Protein AF-0000000083546881 (afdb_homodimer)

Solvent-accessible surface area (backbone atoms only — not comparable to full-atom values): 65816 Å² total; per-residue (Å²): 112,70,66,57,55,52,48,52,51,51,49,49,51,51,51,50,50,51,49,51,50,49,54,50,50,60,41,52,45,71,49,82,68,56,23,54,87,18,31,33,76,37,55,80,47,89,68,50,75,80,48,73,43,62,58,24,22,27,26,36,25,30,73,76,39,83,66,53,52,67,49,59,71,36,93,74,53,73,76,73,70,44,52,33,35,28,34,16,35,48,49,33,61,84,28,26,92,57,66,42,71,46,61,46,41,26,20,38,37,36,40,39,31,44,46,81,83,54,81,46,43,20,39,36,42,46,69,59,31,50,12,37,34,37,28,48,72,63,37,79,73,51,70,36,46,58,69,83,59,60,78,84,73,48,59,50,56,88,64,80,43,76,45,78,47,79,78,86,47,57,58,42,42,39,34,38,30,37,18,15,78,65,51,76,57,15,50,44,50,39,42,40,30,36,30,28,43,69,51,53,50,49,51,52,51,50,54,42,46,52,52,32,22,48,36,20,24,35,40,44,52,20,51,53,32,47,50,36,30,67,68,54,69,64,48,67,52,39,52,42,46,24,51,48,22,47,43,50,31,57,35,54,29,63,34,81,79,29,52,46,51,74,76,34,72,83,59,60,58,67,57,48,53,49,46,46,48,58,35,60,65,43,48,61,58,44,51,49,54,36,51,42,58,75,44,63,84,59,60,56,70,69,59,52,50,62,69,50,50,62,48,56,56,56,58,58,42,68,77,50,58,68,57,63,45,48,73,46,46,70,59,49,52,52,51,49,51,53,51,49,53,50,53,51,50,38,36,51,52,31,43,74,69,61,44,87,66,26,61,55,47,43,52,25,46,49,46,26,50,52,20,51,51,50,49,54,29,46,72,70,43,43,40,45,70,81,63,75,58,44,48,59,51,16,51,49,43,34,51,51,40,51,51,49,50,52,41,48,51,51,35,50,51,53,51,48,32,54,50,36,51,52,50,40,53,50,42,52,53,49,51,52,51,47,52,53,49,50,52,47,46,62,60,55,58,73,58,65,66,57,52,37,52,46,31,52,32,38,26,60,35,12,68,75,36,23,65,62,23,21,53,45,34,49,32,51,34,52,46,52,49,55,54,56,70,54,71,48,75,80,41,70,38,35,44,48,59,52,50,50,46,42,51,34,52,48,54,45,49,29,63,59,64,35,87,37,50,47,82,47,78,49,72,66,56,68,49,75,44,71,40,61,52,80,58,61,51,62,53,53,47,44,35,41,66,65,12,16,67,70,27,92,78,30,26,44,37,38,41,38,33,42,72,51,98,67,22,39,38,39,36,44,34,23,48,9,44,31,44,56,72,78,56,60,69,35,42,77,39,93,78,41,82,89,52,52,60,65,61,30,51,51,25,53,50,32,30,72,72,63,73,44,45,68,44,78,50,52,41,69,67,61,6,36,36,42,34,39,64,48,59,71,83,68,78,80,112,112,68,66,57,55,52,48,50,52,52,49,49,51,52,51,51,50,51,48,50,52,50,54,49,52,63,41,52,47,69,48,84,68,56,22,56,87,19,32,31,76,37,55,80,47,86,68,50,74,79,48,74,42,63,57,23,21,27,26,37,26,30,74,76,40,82,65,53,53,67,49,59,70,37,92,75,52,72,76,74,70,42,53,32,35,28,32,14,35,49,48,32,60,88,28,28,92,55,68,42,69,46,61,47,41,26,21,38,37,36,38,38,31,45,46,81,83,54,82,46,44,20,37,37,42,47,65,59,30,51,12,37,35,37,28,48,73,63,39,78,73,51,73,34,46,58,70,84,60,61,81,85,72,47,58,50,56,87,64,79,42,77,43,78,47,80,78,89,46,57,61,42,42,39,35,38,31,38,19,16,77,64,50,76,58,16,48,46,50,38,43,40,30,36,30,30,42,69,51,52,51,50,50,51,49,51,55,42,47,52,50,32,22,48,36,19,25,35,40,45,51,20,51,53,34,46,51,37,31,66,68,56,68,65,48,67,51,38,52,44,46,24,51,48,23,47,42,51,32,57,36,54,29,63,35,81,77,29,52,46,51,73,75,36,71,82,58,59,57,65,58,48,54,50,46,46,49,58,34,59,67,42,48,61,58,46,51,49,54,36,51,42,59,74,44,63,85,58,62,57,71,69,59,52,48,62,68,49,49,63,49,56,56,54,58,58,42,67,78,49,58,68,56,63,46,50,72,46,46,68,58,49,52,52,51,50,52,53,51,50,53,51,52,50,50,37,36,50,53,30,42,73,69,63,44,87,64,25,60,55,46,44,53,26,47,49,46,27,49,52,20,50,51,50,48,54,31,46,71,69,44,42,39,45,70,81,64,78,57,45,48,60,52,16,52,48,42,35,52,51,38,51,52,49,48,50,41,48,52,52,36,50,50,51,52,49,33,54,51,36,52,51,51,39,54,50,42,52,50,50,50,51,51,46,51,54,49,50,52,46,46,63,61,56,59,71,59,64,67,58,53,37,52,47,33,51,31,38,27,60,35,12,67,76,37,23,64,61,23,21,53,45,33,50,30,51,33,52,47,53,49,56,54,56,69,54,71,49,74,81,42,70,37,34,44,47,60,53,50,51,48,43,50,34,51,47,54,44,50,27,63,59,64,36,87,38,50,45,80,46,78,49,73,67,54,69,50,74,44,69,40,62,52,79,59,61,51,61,52,53,47,46,34,39,66,64,13,17,66,70,28,92,78,29,26,46,39,39,41,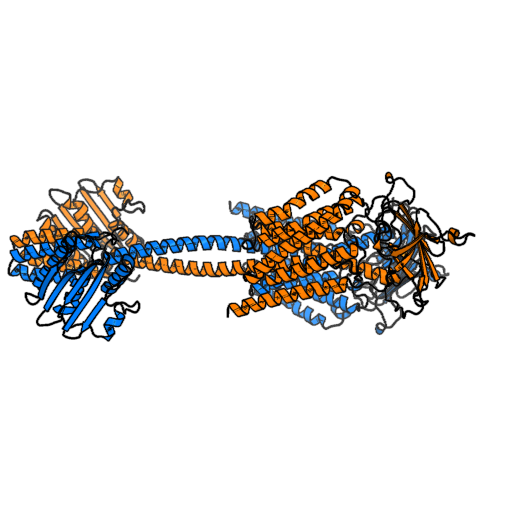37,33,42,70,50,99,67,23,37,39,40,38,43,35,24,48,9,44,31,44,57,71,77,56,61,68,36,40,78,40,93,78,41,82,88,53,52,62,65,61,31,51,49,25,52,51,32,28,71,73,63,71,41,46,67,46,77,51,54,40,70,67,60,7,36,35,42,33,40,65,48,58,70,84,68,78,80,114

InterPro domains:
  IPR003594 Histidine kinase/HSP90-like ATPase domain [PF02518] (533-629)
  IPR003594 Histidine kinase/HSP90-like ATPase domain [SM00387] (527-634)
  IPR005467 Histidine kinase domain [PS50109] (535-634)
  IPR008979 Galactose-binding-like domain superfamily [SSF49785] (48-141)
  IPR010559 Signal transduction histidine kinase, internal region [PF06580] (438-517)
  IPR011623 7TM-DISM receptor, extracellular domain, type 1 [PF07695] (210-405)
  IPR036890 Histidine kinase/HSP90-like ATPase superfamily [G3DSA:3.30.565.10] (492-632)
  IPR036890 Histidine kinase/HSP90-like ATPase superfamily [SSF55874] (493-629)
  IPR050640 Bacterial two-component sensor kinase systems [PTHR34220] (391-628)

Foldseek 3Di:
DLVVVLVVLVVVLVVLVVVLVVLLVQQQPFADQQADPQEHEAAPPPDDQQDKAFNWHWWFKFFQDDDFPVQCVDPVHDDTDWTFTPPAFQQDVVGIVDHDDQFGKMKTKHKYAHHLVAQWKKKWAADAAQWKWKDKPRHTFDTAWDQPDDPVVTLRQRAGDITTHDNPDSMIMMMMMGGHHQDRGHDRNHTIMIHHPVSVVVVLVVQVVVLVVLLVVLQVLLVVLVVVCVVVVDQPLSVLLNVLSVLLSLLSCLFDSNVVCVVPVPDRVQVSLLSNQVSLLCNLLSVLVNLCSLVVPQDDPVVNCVLNVCSVVSVVVSVDDSSSSSVCVVVSVVSSVVSLVVSLVSLSSCSSVPHPLSVQLNSLSSQLVSLVVSVVCSSNVGGNDPPRCSNSVSSSSNSVSSVVSVVVVVVVVVVVVVVVVVVVVVVVVVVVVVVVVVVLVVLLCPPVVLVVLLVVLLVVVCVPPVVLSVVLVVLVVVLNVLSRVPSDQLDKDFQLVVVSNQVSSVSSVCSRLPPLEEEAEAEPDDRRDIDGRPLVNLVSVCCQVVFQVVANSGWYWYWHWDADPFAIKIKIWIQGQWDDPVVVVPLCPPVDPPPNVPQNVSQVVCCVQAVGGWDWDIDGRGTIMIMDGDGPPSSDD/DLVVVLVVLVVVLVVLVVVLVVLVVQQQPFADQQADPQEHEAAPPPDDQQDKAFNWHWWFKFFQDDDFPVQCVDPVGDDTDWTFTPPAFQQDVVGIVDHDDQFGKMKTKHKYAHHLVAQWKKKWAADAAQWKWKDKPRDTFDTAFDQPDDPVVTLRQRAGDITTHDNPDSMIMMMMIGGHHQDRGHDRNHTIMIHHPVSVVVVLVVQVVVLVVLLVVLQVLLVVLVVVCVVVVDQPLSVLLNVLSVLLSLLSCLFDSNVVCVVPVPDRVQVSLLSNQVSLLCNLLSVLVNLCSLVVPQDDPVVNCVLNVCSVVSVVCSVDDSSSSSVCVVVSVVSSVVSLVVSLVSLSSCSSVPHPLSVQLNSLSSQLVSLVVSVVCSSNVGGNDPPRCSNSVSSSSNSVSSVVSVVVVVVVVVVVVVVVVVVVVVVVVVVVVVVVVVVLVVLLCPPVVLVVLLVVLLVVVCVPPVVLSVVLVVLVVVLNVLSRVPSDQLDKDFQLVVVSNQVSSVSSVCSRLPPLEEEAEAEPDDRRDIDGRPLVNVVSVCCQPVFQVVPNSGWYWYWHWDADPFAIKIKIWIQGQKDDPVQVVPLCPPVDPPPNVPQNVSQVVCCVQAVGGWDKDIDGRGTIMIMDGDGPPSSDD

Structure (mmCIF, N/CA/C/O backbone):
data_AF-0000000083546881-model_v1
#
loop_
_entity.id
_entity.type
_entity.pdbx_description
1 polymer 'Histidine kinase'
#
loop_
_atom_site.group_PDB
_atom_site.id
_atom_site.type_symbol
_atom_site.label_atom_id
_atom_site.label_alt_id
_atom_site.label_comp_id
_atom_site.label_asym_id
_atom_site.label_entity_id
_atom_site.label_seq_id
_atom_site.pdbx_PDB_ins_code
_atom_site.Cartn_x
_atom_site.Cartn_y
_atom_site.Cartn_z
_atom_site.occupancy
_atom_site.B_iso_or_equiv
_atom_site.auth_seq_id
_atom_site.auth_comp_id
_atom_site.auth_asym_id
_atom_site.auth_atom_id
_atom_site.pdbx_PDB_model_num
ATOM 1 N N . MET A 1 1 ? 18.047 9.234 34.562 1 57 1 MET A N 1
ATOM 2 C CA . MET A 1 1 ? 17 8.555 33.781 1 57 1 MET A CA 1
ATOM 3 C C . MET A 1 1 ? 17.391 8.477 32.312 1 57 1 MET A C 1
ATOM 5 O O . MET A 1 1 ? 17.203 7.441 31.672 1 57 1 MET A O 1
ATOM 9 N N . LYS A 1 2 ? 18.062 9.547 31.953 1 68.81 2 LYS A N 1
ATOM 10 C CA . LYS A 1 2 ? 18.516 9.602 30.562 1 68.81 2 LYS A CA 1
ATOM 11 C C . LYS A 1 2 ? 19.641 8.602 30.312 1 68.81 2 LYS A C 1
ATOM 13 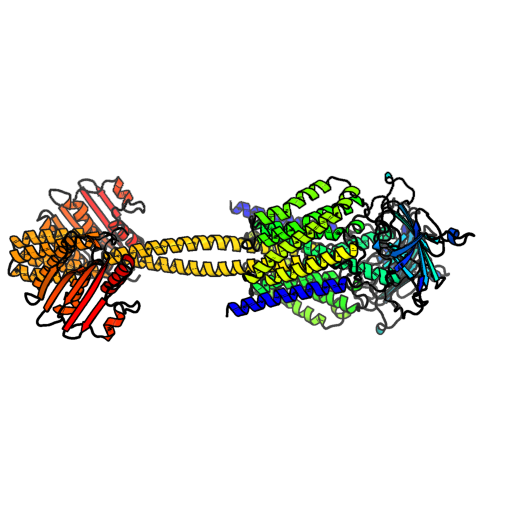O O . LYS A 1 2 ? 19.656 7.922 29.297 1 68.81 2 LYS A O 1
ATOM 18 N N . SER A 1 3 ? 20.438 8.422 31.234 1 74.31 3 SER A N 1
ATOM 19 C CA . SER A 1 3 ? 21.609 7.551 31.078 1 74.31 3 SER A CA 1
ATOM 20 C C . SER A 1 3 ? 21.203 6.082 31.047 1 74.31 3 SER A C 1
ATOM 22 O O . SER A 1 3 ? 21.734 5.293 30.281 1 74.31 3 SER A O 1
ATOM 24 N N . ILE A 1 4 ? 20.156 5.758 31.766 1 72.5 4 ILE A N 1
ATOM 25 C CA . ILE A 1 4 ? 19.703 4.371 31.844 1 72.5 4 ILE A CA 1
ATOM 26 C C . ILE A 1 4 ? 19.047 3.977 30.516 1 72.5 4 ILE A C 1
ATOM 28 O O . ILE A 1 4 ? 19.266 2.877 30.016 1 72.5 4 ILE A O 1
ATOM 32 N N . ARG A 1 5 ? 18.328 4.766 30.047 1 77.62 5 ARG A N 1
ATOM 33 C CA . ARG A 1 5 ? 17.656 4.492 28.781 1 77.62 5 ARG A CA 1
ATOM 34 C C . ARG A 1 5 ? 18.656 4.344 27.656 1 77.62 5 ARG A C 1
ATOM 36 O O . ARG A 1 5 ? 18.5 3.5 26.766 1 77.62 5 ARG A O 1
ATOM 43 N N . LEU A 1 6 ? 19.656 5.141 27.672 1 79.94 6 LEU A N 1
ATOM 44 C CA . LEU A 1 6 ? 20.719 5.023 26.688 1 79.94 6 LEU A CA 1
ATOM 45 C C . LEU A 1 6 ? 21.422 3.668 26.781 1 79.94 6 LEU A C 1
ATOM 47 O O . LEU A 1 6 ? 21.688 3.023 25.766 1 79.94 6 LEU A O 1
ATOM 51 N N . ASN A 1 7 ? 21.547 3.225 27.938 1 78.31 7 ASN A N 1
ATOM 52 C CA . ASN A 1 7 ? 22.203 1.939 28.156 1 78.31 7 ASN A CA 1
ATOM 53 C C . ASN A 1 7 ? 21.344 0.78 27.672 1 78.31 7 ASN A C 1
ATOM 55 O O . ASN A 1 7 ? 21.844 -0.19 27.109 1 78.31 7 ASN A O 1
ATOM 59 N N . LEU A 1 8 ? 20.141 0.957 27.812 1 83.12 8 LEU A N 1
ATOM 60 C CA . LEU A 1 8 ? 19.234 -0.109 27.391 1 83.12 8 LEU A CA 1
ATOM 61 C C . LEU A 1 8 ? 19.234 -0.237 25.859 1 83.12 8 LEU A C 1
ATOM 63 O O . LEU A 1 8 ? 19.156 -1.347 25.328 1 83.12 8 LEU A O 1
ATOM 67 N N . ARG A 1 9 ? 19.359 0.82 25.219 1 86.5 9 ARG A N 1
ATOM 68 C CA . ARG A 1 9 ? 19.422 0.789 23.75 1 86.5 9 ARG A CA 1
ATOM 69 C C . ARG A 1 9 ? 20.719 0.171 23.266 1 86.5 9 ARG A C 1
ATOM 71 O O . ARG A 1 9 ? 20.734 -0.606 22.312 1 86.5 9 ARG A O 1
ATOM 78 N N . ILE A 1 10 ? 21.734 0.491 23.984 1 85.19 10 ILE A N 1
ATOM 79 C CA . ILE A 1 10 ? 23.031 -0.061 23.625 1 85.19 10 ILE A CA 1
ATOM 80 C C . ILE A 1 10 ? 23.047 -1.568 23.859 1 85.19 10 ILE A C 1
ATOM 82 O O . ILE A 1 10 ? 23.531 -2.336 23.031 1 85.19 10 ILE A O 1
ATOM 86 N N . VAL A 1 11 ? 22.422 -1.945 24.906 1 83.44 11 VAL A N 1
ATOM 87 C CA . VAL A 1 11 ? 22.328 -3.367 25.219 1 83.44 11 VAL A CA 1
ATOM 88 C C . VAL A 1 11 ? 21.5 -4.074 24.156 1 83.44 11 VAL A C 1
ATOM 90 O O . VAL A 1 11 ? 21.844 -5.172 23.703 1 83.44 11 VAL A O 1
ATOM 93 N N . PHE A 1 12 ? 20.469 -3.471 23.75 1 85.25 12 PHE A N 1
ATOM 94 C CA . PHE A 1 12 ? 19.625 -4.047 22.719 1 85.25 12 PHE A CA 1
ATOM 95 C C . PHE A 1 12 ? 20.406 -4.203 21.406 1 85.25 12 PHE A C 1
ATOM 97 O O . PHE A 1 12 ? 20.312 -5.238 20.75 1 85.25 12 PHE A O 1
ATOM 104 N N . ILE A 1 13 ? 21.156 -3.209 21.094 1 85.38 13 ILE A N 1
ATOM 105 C CA . ILE A 1 13 ? 21.938 -3.242 19.875 1 85.38 13 ILE A CA 1
ATOM 106 C C . ILE A 1 13 ? 22.953 -4.387 19.953 1 85.38 13 ILE A C 1
ATOM 108 O O . ILE A 1 13 ? 23.078 -5.164 19 1 85.38 13 ILE A O 1
ATOM 112 N N . ILE A 1 14 ? 23.562 -4.504 21.031 1 83.94 14 ILE A N 1
ATOM 113 C CA . ILE A 1 14 ? 24.578 -5.539 21.203 1 83.94 14 ILE A CA 1
ATOM 114 C C . ILE A 1 14 ? 23.922 -6.918 21.156 1 83.94 14 ILE A C 1
ATOM 116 O O . ILE A 1 14 ? 24.422 -7.82 20.469 1 83.94 14 ILE A O 1
ATOM 120 N N . LEU A 1 15 ? 22.844 -7.051 21.75 1 83.69 15 LEU A N 1
ATOM 121 C CA . LEU A 1 15 ? 22.125 -8.32 21.766 1 83.69 15 LEU A CA 1
ATOM 122 C C . LEU A 1 15 ? 21.672 -8.695 20.359 1 83.69 15 LEU A C 1
ATOM 124 O O . LEU A 1 15 ? 21.734 -9.859 19.969 1 83.69 15 LEU A O 1
ATOM 128 N N . PHE A 1 16 ? 21.25 -7.781 19.688 1 85.25 16 PHE A N 1
ATOM 129 C CA . PHE A 1 16 ? 20.781 -8.047 18.328 1 85.25 16 PHE A CA 1
ATOM 130 C C . PHE A 1 16 ? 21.953 -8.414 17.422 1 85.25 16 PHE A C 1
ATOM 132 O O . PHE A 1 16 ? 21.828 -9.305 16.562 1 85.25 16 PHE A O 1
ATOM 139 N N . ILE A 1 17 ? 23.016 -7.777 17.625 1 84.19 17 ILE A N 1
ATOM 140 C CA . ILE A 1 17 ? 24.203 -8.086 16.844 1 84.19 17 ILE A CA 1
ATOM 141 C C . ILE A 1 17 ? 24.703 -9.492 17.172 1 84.19 17 ILE A C 1
ATOM 143 O O . ILE A 1 17 ? 25.062 -10.258 16.281 1 84.19 17 ILE A O 1
ATOM 147 N N . VAL A 1 18 ? 24.609 -9.805 18.406 1 82.56 18 VAL A N 1
ATOM 148 C CA . VAL A 1 18 ? 25 -11.141 18.844 1 82.56 18 VAL A CA 1
ATOM 149 C C . VAL A 1 18 ? 24.062 -12.18 18.25 1 82.56 18 VAL A C 1
ATOM 151 O O . VAL A 1 18 ? 24.484 -13.242 17.812 1 82.56 18 VAL A O 1
ATOM 154 N N . PHE A 1 19 ? 22.875 -11.836 18.219 1 84.94 19 PHE A N 1
ATOM 155 C CA . PHE A 1 19 ? 21.891 -12.711 17.609 1 84.94 19 PHE A CA 1
ATOM 156 C C . PHE A 1 19 ? 22.156 -12.891 16.125 1 84.94 19 PHE A C 1
ATOM 158 O O . PHE A 1 19 ? 22.047 -13.992 15.594 1 84.94 19 PHE A O 1
ATOM 165 N N . MET A 1 20 ? 22.516 -11.836 15.5 1 83.19 20 MET A N 1
ATOM 166 C CA . MET A 1 20 ? 22.828 -11.906 14.078 1 83.19 20 MET A CA 1
ATOM 167 C C . MET A 1 20 ? 24.047 -12.781 13.828 1 83.19 20 MET A C 1
ATOM 169 O O . MET A 1 20 ? 24.047 -13.594 12.898 1 83.19 20 MET A O 1
ATOM 173 N N . ILE A 1 21 ? 24.969 -12.656 14.656 1 79.56 21 ILE A N 1
ATOM 174 C CA . ILE A 1 21 ? 26.203 -13.445 14.523 1 79.56 21 ILE A CA 1
ATOM 175 C C . ILE A 1 21 ? 25.891 -14.922 14.797 1 79.56 21 ILE A C 1
ATOM 177 O O . ILE A 1 21 ? 26.359 -15.797 14.07 1 79.56 21 ILE A O 1
ATOM 181 N N . PHE A 1 22 ? 25.078 -15.141 15.727 1 80.06 22 PHE A N 1
ATOM 182 C CA . PHE A 1 22 ? 24.672 -16.5 16.031 1 80.06 22 PHE A CA 1
ATOM 183 C C . PHE A 1 22 ? 23.922 -17.125 14.859 1 80.06 22 PHE A C 1
ATOM 185 O O . PHE A 1 22 ? 24.172 -18.281 14.492 1 80.06 22 PHE A O 1
ATOM 192 N N . ALA A 1 23 ? 23.062 -16.391 14.312 1 79.56 23 ALA A N 1
ATOM 193 C CA . ALA A 1 23 ? 22.312 -16.875 13.148 1 79.56 23 ALA A CA 1
ATOM 194 C C . ALA A 1 23 ? 23.25 -17.172 11.977 1 79.56 23 ALA A C 1
ATOM 196 O O . ALA A 1 23 ? 23.062 -18.156 11.266 1 79.56 23 ALA A O 1
ATOM 197 N N . LEU A 1 24 ? 24.25 -16.391 11.891 1 77.5 24 LEU A N 1
ATOM 198 C CA . LEU A 1 24 ? 25.219 -16.562 10.812 1 77.5 24 LEU A CA 1
ATOM 199 C C . LEU A 1 24 ? 26.031 -17.844 11.031 1 77.5 24 LEU A C 1
ATOM 201 O O . LEU A 1 24 ? 26.297 -18.578 10.078 1 77.5 24 LEU A O 1
ATOM 205 N N . ILE A 1 25 ? 26.344 -18.094 12.203 1 76.62 25 ILE A N 1
ATOM 206 C CA . ILE A 1 25 ? 27.125 -19.281 12.531 1 76.62 25 ILE A CA 1
ATOM 207 C C . ILE A 1 25 ? 26.281 -20.531 12.289 1 76.62 25 ILE A C 1
ATOM 209 O O . ILE A 1 25 ? 26.766 -21.531 11.75 1 76.62 25 ILE A O 1
ATOM 213 N N . MET A 1 26 ? 25.078 -20.5 12.609 1 74.06 26 MET A N 1
ATOM 214 C CA . MET A 1 26 ? 24.172 -21.625 12.406 1 74.06 26 MET A CA 1
ATOM 215 C C . MET A 1 26 ? 23.953 -21.891 10.914 1 74.06 26 MET A C 1
ATOM 217 O O . MET A 1 26 ? 23.797 -23.047 10.5 1 74.06 26 MET A O 1
ATOM 221 N N . MET A 1 27 ? 24 -20.828 10.227 1 72.81 27 MET A N 1
ATOM 222 C CA . MET A 1 27 ? 23.797 -20.953 8.781 1 72.81 27 MET A CA 1
ATOM 223 C C . MET A 1 27 ? 25.031 -21.562 8.117 1 72.81 27 MET A C 1
ATOM 225 O O . MET A 1 27 ? 24.922 -22.266 7.113 1 72.81 27 MET A O 1
ATOM 229 N N . TYR A 1 28 ? 26.109 -21.297 8.734 1 69.5 28 TYR A N 1
ATOM 230 C CA . TYR A 1 28 ? 27.359 -21.797 8.188 1 69.5 28 TYR A CA 1
ATOM 231 C C . TYR A 1 28 ? 27.562 -23.266 8.539 1 69.5 28 TYR A C 1
ATOM 233 O O . TYR A 1 28 ? 28.219 -24 7.805 1 69.5 28 TYR A O 1
ATOM 241 N N . SER A 1 29 ? 26.938 -23.766 9.5 1 63.19 29 SER A N 1
ATOM 242 C CA . SER A 1 29 ? 27.172 -25.125 9.961 1 63.19 29 SER A CA 1
ATOM 243 C C . SER A 1 29 ? 26.656 -26.156 8.945 1 63.19 29 SER A C 1
ATOM 245 O O . SER A 1 29 ? 25.641 -25.922 8.289 1 63.19 29 SER A O 1
ATOM 247 N N . GLY A 1 30 ? 27.594 -26.875 8.242 1 58.19 30 GLY A N 1
ATOM 248 C CA . GLY A 1 30 ? 27.578 -27.828 7.156 1 58.19 30 GLY A CA 1
ATOM 249 C C . GLY A 1 30 ? 26.406 -28.781 7.211 1 58.19 30 GLY A C 1
ATOM 250 O O . GLY A 1 30 ? 25.969 -29.172 8.297 1 58.19 30 GLY A O 1
ATOM 251 N N . GLY A 1 31 ? 25.484 -28.719 6.293 1 57.62 31 GLY A N 1
ATOM 252 C CA . GLY A 1 31 ? 24.406 -29.672 6.164 1 57.62 31 GLY A CA 1
ATOM 253 C C . GLY A 1 31 ? 24.875 -31.109 6.109 1 57.62 31 GLY A C 1
ATOM 254 O O . GLY A 1 31 ? 26.062 -31.375 5.918 1 57.62 31 GLY A O 1
ATOM 255 N N . SER A 1 32 ? 24.109 -32.062 6.621 1 59.78 32 SER A N 1
ATOM 256 C CA . SER A 1 32 ? 24.406 -33.5 6.578 1 59.78 32 SER A CA 1
ATOM 257 C C . SER A 1 32 ? 24.609 -33.969 5.145 1 59.78 32 SER A C 1
ATOM 259 O O . SER A 1 32 ? 23.828 -33.656 4.254 1 59.78 32 SER A O 1
ATOM 261 N N . GLU A 1 33 ? 25.859 -34.406 4.805 1 67.06 33 GLU A N 1
ATOM 262 C CA . GLU A 1 33 ? 26.188 -35.062 3.537 1 67.06 33 GLU A CA 1
ATOM 263 C C . GLU A 1 33 ? 25.438 -36.406 3.395 1 67.06 33 GLU A C 1
ATOM 265 O O . GLU A 1 33 ? 25.641 -37.312 4.199 1 67.06 33 GLU A O 1
ATOM 270 N N . LEU A 1 34 ? 24.422 -36.312 2.523 1 75.38 34 LEU A N 1
ATOM 271 C CA . LEU A 1 34 ? 23.656 -37.531 2.318 1 75.38 34 LEU A CA 1
ATOM 272 C C . LEU A 1 34 ? 24.359 -38.469 1.318 1 75.38 34 LEU A C 1
ATOM 274 O O . LEU A 1 34 ? 24.438 -39.688 1.536 1 75.38 34 LEU A O 1
ATOM 278 N N . ALA A 1 35 ? 24.906 -37.875 0.209 1 79 35 ALA A N 1
ATOM 279 C CA . ALA A 1 35 ? 25.578 -38.688 -0.801 1 79 35 ALA A CA 1
ATOM 280 C C . ALA A 1 35 ? 27.031 -38.938 -0.415 1 79 35 ALA A C 1
ATOM 282 O O . ALA A 1 35 ? 27.797 -37.969 -0.201 1 79 35 ALA A O 1
ATOM 283 N N . TYR A 1 36 ? 27.344 -40.156 -0.249 1 83.19 36 TYR A N 1
ATOM 284 C CA . TYR A 1 36 ? 28.703 -40.594 0.078 1 83.19 36 TYR A CA 1
ATOM 285 C C . TYR A 1 36 ? 29.234 -41.562 -0.956 1 83.19 36 TYR A C 1
ATOM 287 O O . TYR A 1 36 ? 28.656 -42.625 -1.161 1 83.19 36 TYR A O 1
ATOM 295 N N . ASN A 1 37 ? 30.281 -41.219 -1.669 1 84.19 37 ASN A N 1
ATOM 296 C CA . ASN A 1 37 ? 30.953 -42.031 -2.68 1 84.19 37 ASN A CA 1
ATOM 297 C C . ASN A 1 37 ? 30 -42.406 -3.812 1 84.19 37 ASN A C 1
ATOM 299 O O . ASN A 1 37 ? 29.953 -43.562 -4.227 1 84.19 37 ASN A O 1
ATOM 303 N N . GLY A 1 38 ? 29.203 -41.375 -4.125 1 85.88 38 GLY A N 1
ATOM 304 C CA . GLY A 1 38 ? 28.328 -41.562 -5.281 1 85.88 38 GLY A CA 1
ATOM 305 C C . GLY A 1 38 ? 27.094 -42.406 -4.973 1 85.88 38 GLY A C 1
ATOM 306 O O . GLY A 1 38 ? 26.438 -42.906 -5.883 1 85.88 38 GLY A O 1
ATOM 307 N N . LYS A 1 39 ? 26.891 -42.656 -3.727 1 91 39 LYS A N 1
ATOM 308 C CA . LYS A 1 39 ? 25.75 -43.469 -3.363 1 91 39 LYS A CA 1
ATOM 309 C C . LYS A 1 39 ? 24.906 -42.812 -2.289 1 91 39 LYS A C 1
ATOM 311 O O . LYS A 1 39 ? 25.438 -42.125 -1.411 1 91 39 LYS A O 1
ATOM 316 N N . VAL A 1 40 ? 23.641 -42.906 -2.455 1 90.25 40 VAL A N 1
ATOM 317 C CA . VAL A 1 40 ? 22.672 -42.469 -1.451 1 90.25 40 VAL A CA 1
ATOM 318 C C . VAL A 1 40 ? 21.703 -43.594 -1.137 1 90.25 40 VAL A C 1
ATOM 320 O O . VAL A 1 40 ? 21.125 -44.188 -2.047 1 90.25 40 VAL A O 1
ATOM 323 N N . ASP A 1 41 ? 21.578 -43.938 0.107 1 86.88 41 ASP A N 1
ATOM 324 C CA . ASP A 1 41 ? 20.672 -45 0.524 1 86.88 41 ASP A CA 1
ATOM 325 C C . ASP A 1 41 ? 19.547 -44.469 1.407 1 86.88 41 ASP A C 1
ATOM 327 O O . ASP A 1 41 ? 19.781 -44.156 2.574 1 86.88 41 ASP A O 1
ATOM 331 N N . LEU A 1 42 ? 18.422 -44.438 0.786 1 85.06 42 LEU A N 1
ATOM 332 C CA . LEU A 1 42 ? 17.266 -43.938 1.524 1 85.06 42 LEU A CA 1
ATOM 333 C C . LEU A 1 42 ? 16.344 -45.094 1.914 1 85.06 42 LEU A C 1
ATOM 335 O O . LEU A 1 42 ? 15.203 -44.875 2.324 1 85.06 42 LEU A O 1
ATOM 339 N N . SER A 1 43 ? 16.75 -46.312 1.679 1 77.62 43 SER A N 1
ATOM 340 C CA . SER A 1 43 ? 15.922 -47.469 1.943 1 77.62 43 SER A CA 1
ATOM 341 C C . SER A 1 43 ? 15.539 -47.562 3.418 1 77.62 43 SER A C 1
ATOM 343 O O . SER A 1 43 ? 14.43 -47.969 3.754 1 77.62 43 SER A O 1
ATOM 345 N N . SER A 1 44 ? 16.453 -47.219 4.254 1 66.88 44 SER A N 1
ATOM 346 C CA . SER A 1 44 ? 16.219 -47.375 5.684 1 66.88 44 SER A CA 1
ATOM 347 C C . SER A 1 44 ? 15.57 -46.125 6.27 1 66.88 44 SER A C 1
ATOM 349 O O . SER A 1 44 ? 15.125 -46.125 7.418 1 66.88 44 SER A O 1
ATOM 351 N N . ALA A 1 45 ? 15.641 -45.156 5.523 1 58.78 45 ALA A N 1
ATOM 352 C CA . ALA A 1 45 ? 15.188 -43.875 6.082 1 58.78 45 ALA A CA 1
ATOM 353 C C . ALA A 1 45 ? 13.664 -43.812 6.125 1 58.78 45 ALA A C 1
ATOM 355 O O . ALA A 1 45 ? 12.992 -44.312 5.227 1 58.78 45 ALA A O 1
ATOM 356 N N . TYR A 1 46 ? 13.102 -43.969 7.316 1 59.94 46 TYR A N 1
ATOM 357 C CA . TYR A 1 46 ? 11.672 -43.75 7.477 1 59.94 46 TYR A CA 1
ATOM 358 C C . TYR A 1 46 ? 11.203 -42.594 6.609 1 59.94 46 TYR A C 1
ATOM 360 O O . TYR A 1 46 ? 11.133 -41.438 7.078 1 59.94 46 TYR A O 1
ATOM 368 N N . PHE A 1 47 ? 11.414 -42.781 5.348 1 65.94 47 PHE A N 1
ATOM 369 C CA . PHE A 1 47 ? 10.984 -41.75 4.379 1 65.94 47 PHE A CA 1
ATOM 370 C C . PHE A 1 47 ? 9.469 -41.625 4.375 1 65.94 47 PHE A C 1
ATOM 372 O O . PHE A 1 47 ? 8.758 -42.562 4.031 1 65.94 47 PHE A O 1
ATOM 379 N N . LYS A 1 48 ? 9.039 -40.719 5.113 1 69.5 48 LYS A N 1
ATOM 380 C CA . LYS A 1 48 ? 7.617 -40.406 5.043 1 69.5 48 LYS A CA 1
ATOM 381 C C . LYS A 1 48 ? 7.234 -39.875 3.656 1 69.5 48 LYS A C 1
ATOM 383 O O . LYS A 1 48 ? 8.039 -39.25 2.979 1 69.5 48 LYS A O 1
ATOM 388 N N . GLN A 1 49 ? 6.238 -40.281 3.09 1 68.06 49 GLN A N 1
ATOM 389 C CA . GLN A 1 49 ? 5.727 -39.969 1.761 1 68.06 49 GLN A CA 1
ATOM 390 C C . GLN A 1 49 ? 5.809 -38.469 1.48 1 68.06 49 GLN A C 1
ATOM 392 O O . GLN A 1 49 ? 5.949 -38.062 0.328 1 68.06 49 GLN A O 1
ATOM 397 N N . ASN A 1 50 ? 5.879 -37.688 2.549 1 73.94 50 ASN A N 1
ATOM 398 C CA . ASN A 1 50 ? 5.848 -36.25 2.328 1 73.94 50 ASN A CA 1
ATOM 399 C C . ASN A 1 50 ? 7.219 -35.625 2.555 1 73.94 50 ASN A C 1
ATOM 401 O O . ASN A 1 50 ? 7.352 -34.406 2.537 1 73.94 50 ASN A O 1
ATOM 405 N N . GLU A 1 51 ? 8.156 -36.406 2.582 1 82.31 51 GLU A N 1
ATOM 406 C CA . GLU A 1 51 ? 9.469 -35.844 2.859 1 82.31 51 GLU A CA 1
ATOM 407 C C . GLU A 1 51 ? 10.25 -35.625 1.569 1 82.31 51 GLU A C 1
ATOM 409 O O . GLU A 1 51 ? 10.172 -36.406 0.633 1 82.31 51 GLU A O 1
ATOM 414 N N . LEU A 1 52 ? 10.883 -34.531 1.42 1 87.38 52 LEU A N 1
ATOM 415 C CA . LEU A 1 52 ? 11.789 -34.188 0.335 1 87.38 52 LEU A CA 1
ATOM 416 C C . LEU A 1 52 ? 13.242 -34.219 0.812 1 87.38 52 LEU A C 1
ATOM 418 O O . LEU A 1 52 ? 13.547 -33.688 1.888 1 87.38 52 LEU A O 1
ATOM 422 N N . VAL A 1 53 ? 14.086 -34.844 0.048 1 86.31 53 VAL A N 1
ATOM 423 C CA . VAL A 1 53 ? 15.477 -35 0.467 1 86.31 53 VAL A CA 1
ATOM 424 C C . VAL A 1 53 ? 16.406 -34.438 -0.608 1 86.31 53 VAL A C 1
ATOM 426 O O . VAL A 1 53 ? 16.422 -34.906 -1.74 1 86.31 53 VAL A O 1
ATOM 429 N N . PRO A 1 54 ? 17.109 -33.469 -0.291 1 87.19 54 PRO A N 1
ATOM 430 C CA . PRO A 1 54 ? 18.156 -33.031 -1.224 1 87.19 54 PRO A CA 1
ATOM 431 C C . PRO A 1 54 ? 19.312 -34.031 -1.321 1 87.19 54 PRO A C 1
ATOM 433 O O . PRO A 1 54 ? 19.75 -34.594 -0.304 1 87.19 54 PRO A O 1
ATOM 436 N N . LEU A 1 55 ? 19.703 -34.312 -2.549 1 89 55 LEU A N 1
ATOM 437 C CA . LEU A 1 55 ? 20.781 -35.281 -2.771 1 89 55 LEU A CA 1
ATOM 438 C C . LEU A 1 55 ? 22.141 -34.594 -2.68 1 89 55 LEU A C 1
ATOM 440 O O . LEU A 1 55 ? 22.922 -34.625 -3.633 1 89 55 LEU A O 1
ATOM 444 N N . ASP A 1 56 ? 22.312 -34.125 -1.479 1 86.38 56 ASP A N 1
ATOM 445 C CA . ASP A 1 56 ? 23.578 -33.438 -1.216 1 86.38 56 ASP A CA 1
ATOM 446 C C . ASP A 1 56 ? 24.688 -34.438 -0.924 1 86.38 56 ASP A C 1
ATOM 448 O O . ASP A 1 56 ? 24.438 -35.5 -0.309 1 86.38 56 ASP A O 1
ATOM 452 N N . GLY A 1 57 ? 25.906 -34.062 -1.432 1 87.25 57 GLY A N 1
ATOM 453 C CA . GLY A 1 57 ? 27.047 -34.906 -1.087 1 87.25 57 GLY A CA 1
ATOM 454 C C . GLY A 1 57 ? 28.016 -35.094 -2.24 1 87.25 57 GLY A C 1
ATOM 455 O O . GLY A 1 57 ? 28.125 -34.219 -3.115 1 87.25 57 GLY A O 1
ATOM 456 N N . ASN A 1 58 ? 28.766 -36.188 -2.146 1 90.5 58 ASN A N 1
ATOM 457 C CA . ASN A 1 58 ? 29.828 -36.469 -3.117 1 90.5 58 ASN A CA 1
ATOM 458 C C . ASN A 1 58 ? 29.359 -37.375 -4.234 1 90.5 58 ASN A C 1
ATOM 460 O O . ASN A 1 58 ? 29.062 -38.562 -3.994 1 90.5 58 ASN A O 1
ATOM 464 N N . TRP A 1 59 ? 29.359 -36.781 -5.406 1 93.38 59 TRP A N 1
ATOM 465 C CA . TRP A 1 59 ? 28.984 -37.531 -6.605 1 93.38 59 TRP A CA 1
ATOM 466 C C . TRP A 1 59 ? 30.219 -37.969 -7.375 1 93.38 59 TRP A C 1
ATOM 468 O O . TRP A 1 59 ? 31.281 -37.375 -7.266 1 93.38 59 TRP A O 1
ATOM 478 N N . GLU A 1 60 ? 30.109 -39.062 -8.141 1 94.31 60 GLU A N 1
ATOM 479 C CA . GLU A 1 60 ? 31.172 -39.406 -9.078 1 94.31 60 GLU A CA 1
ATOM 480 C C . GLU A 1 60 ? 31.281 -38.375 -10.195 1 94.31 60 GLU A C 1
ATOM 482 O O . GLU A 1 60 ? 30.266 -37.875 -10.695 1 94.31 60 GLU A O 1
ATOM 487 N N . PHE A 1 61 ? 32.5 -38.062 -10.43 1 94.12 61 PHE A N 1
ATOM 488 C CA . PHE A 1 61 ? 32.719 -36.969 -11.359 1 94.12 61 PHE A CA 1
ATOM 489 C C . PHE A 1 61 ? 33.688 -37.344 -12.445 1 94.12 61 PHE A C 1
ATOM 491 O O . PHE A 1 61 ? 34.781 -37.844 -12.156 1 94.12 61 PHE A O 1
ATOM 498 N N . TYR A 1 62 ? 33.281 -37.094 -13.711 1 94.5 62 TYR A N 1
ATOM 499 C CA . TYR A 1 62 ? 34.094 -37.406 -14.891 1 94.5 62 TYR A CA 1
ATOM 500 C C . TYR A 1 62 ? 34.25 -36.156 -15.758 1 94.5 62 TYR A C 1
ATOM 502 O O . TYR A 1 62 ? 33.312 -35.719 -16.422 1 94.5 62 TYR A O 1
ATOM 510 N N . TRP A 1 63 ? 35.406 -35.688 -15.82 1 92.69 63 TRP A N 1
ATOM 511 C CA . TRP A 1 63 ? 35.688 -34.438 -16.5 1 92.69 63 TRP A CA 1
ATOM 512 C C . TRP A 1 63 ? 35.969 -34.688 -17.984 1 92.69 63 TRP A C 1
ATOM 514 O O . TRP A 1 63 ? 36.625 -35.625 -18.359 1 92.69 63 TRP A O 1
ATOM 524 N N . ASP A 1 64 ? 35.438 -33.781 -18.812 1 90.62 64 ASP A N 1
ATOM 525 C CA . ASP A 1 64 ? 35.688 -33.688 -20.25 1 90.62 64 ASP A CA 1
ATOM 526 C C . ASP A 1 64 ? 35.219 -34.969 -20.969 1 90.62 64 ASP A C 1
ATOM 528 O O . ASP A 1 64 ? 35.844 -35.406 -21.922 1 90.62 64 ASP A O 1
ATOM 532 N N . ARG A 1 65 ? 34.281 -35.625 -20.406 1 91.69 65 ARG A N 1
ATOM 533 C CA . ARG A 1 65 ? 33.688 -36.844 -20.984 1 91.69 65 ARG A CA 1
ATOM 534 C C . ARG A 1 65 ? 32.156 -36.844 -20.781 1 91.69 65 ARG A C 1
ATOM 536 O O . ARG A 1 65 ? 31.672 -36.562 -19.688 1 91.69 65 ARG A O 1
ATOM 543 N N . LEU A 1 66 ? 31.453 -37.125 -21.797 1 92.06 66 LEU A N 1
ATOM 544 C CA . LEU A 1 66 ? 30.016 -37.312 -21.734 1 92.06 66 LEU A CA 1
ATOM 545 C C . LEU A 1 66 ? 29.656 -38.781 -21.766 1 92.06 66 LEU A C 1
ATOM 547 O O . LEU A 1 66 ? 29.656 -39.406 -22.844 1 92.06 66 LEU A O 1
ATOM 551 N N . LEU A 1 67 ? 29.391 -39.281 -20.625 1 92.12 67 LEU A N 1
ATOM 552 C CA . LEU A 1 67 ? 29.203 -40.719 -20.469 1 92.12 67 LEU A CA 1
ATOM 553 C C . LEU A 1 67 ? 27.734 -41.062 -20.25 1 92.12 67 LEU A C 1
ATOM 555 O O . LEU A 1 67 ? 26.969 -40.25 -19.75 1 92.12 67 LEU A O 1
ATOM 559 N N . THR A 1 68 ? 27.328 -42.156 -20.688 1 90.31 68 THR A N 1
ATOM 560 C CA . THR A 1 68 ? 26 -42.719 -20.438 1 90.31 68 THR A CA 1
ATOM 561 C C . THR A 1 68 ? 26.109 -44 -19.609 1 90.31 68 THR A C 1
ATOM 563 O O . THR A 1 68 ? 27.219 -44.469 -19.312 1 90.31 68 THR A O 1
ATOM 566 N N . THR A 1 69 ? 25.016 -44.5 -19.234 1 87.81 69 THR A N 1
ATOM 567 C CA . THR A 1 69 ? 24.984 -45.75 -18.438 1 87.81 69 THR A CA 1
ATOM 568 C C . THR A 1 69 ? 25.656 -46.875 -19.188 1 87.81 69 THR A C 1
ATOM 570 O O . THR A 1 69 ? 26.266 -47.75 -18.578 1 87.81 69 THR A O 1
ATOM 573 N N . GLU A 1 70 ? 25.516 -46.875 -20.5 1 87.06 70 GLU A N 1
ATOM 574 C CA . GLU A 1 70 ? 26.125 -47.938 -21.328 1 87.06 70 GLU A CA 1
ATOM 575 C C . GLU A 1 70 ? 27.641 -47.906 -21.219 1 87.06 70 GLU A C 1
ATOM 577 O O . GLU A 1 70 ? 28.297 -48.938 -21.25 1 87.06 70 GLU A O 1
ATOM 582 N N . ASN A 1 71 ? 28.156 -46.719 -21.094 1 89.94 71 ASN A N 1
ATOM 583 C CA . ASN A 1 71 ? 29.609 -46.594 -20.969 1 89.94 71 ASN A CA 1
ATOM 584 C C . ASN A 1 71 ? 30.125 -47.188 -19.656 1 89.94 71 ASN A C 1
ATOM 586 O O . ASN A 1 71 ? 31.219 -47.75 -19.625 1 89.94 71 ASN A O 1
ATOM 590 N N . PHE A 1 72 ? 29.344 -47.125 -18.719 1 89.88 72 PHE A N 1
ATOM 591 C CA . PHE A 1 72 ? 29.75 -47.625 -17.406 1 89.88 72 PHE A CA 1
ATOM 592 C C . PHE A 1 72 ? 29.656 -49.125 -17.328 1 89.88 72 PHE A C 1
ATOM 594 O O . PHE A 1 72 ? 30.312 -49.75 -16.484 1 89.88 72 PHE A O 1
ATOM 601 N N . ALA A 1 73 ? 28.812 -49.688 -18.156 1 85.19 73 ALA A N 1
ATOM 602 C CA . ALA A 1 73 ? 28.641 -51.156 -18.188 1 85.19 73 ALA A CA 1
ATOM 603 C C . ALA A 1 73 ? 29.703 -51.781 -19.062 1 85.19 73 ALA A C 1
ATOM 605 O O . ALA A 1 73 ? 29.922 -53 -19 1 85.19 73 ALA A O 1
ATOM 606 N N . SER A 1 74 ? 30.406 -51 -19.875 1 82.44 74 SER A N 1
ATOM 607 C CA . SER A 1 74 ? 31.422 -51.531 -20.781 1 82.44 74 SER A CA 1
ATOM 608 C C . SER A 1 74 ? 32.719 -51.875 -20.047 1 82.44 74 SER A C 1
ATOM 610 O O . SER A 1 74 ? 32.969 -51.344 -18.969 1 82.44 74 SER A O 1
ATOM 612 N N . GLU A 1 75 ? 33.438 -52.969 -20.578 1 78.88 75 GLU A N 1
ATOM 613 C CA . GLU A 1 75 ? 34.75 -53.344 -20.047 1 78.88 75 GLU A CA 1
ATOM 614 C C . GLU A 1 75 ? 35.875 -52.844 -20.969 1 78.88 75 GLU A C 1
ATOM 616 O O . GLU A 1 75 ? 35.938 -53.188 -22.141 1 78.88 75 GLU A O 1
ATOM 621 N N . PRO A 1 76 ? 36.688 -51.812 -20.406 1 83.12 76 PRO A N 1
ATOM 622 C CA . PRO A 1 76 ? 36.844 -51.344 -19.031 1 83.12 76 PRO A CA 1
ATOM 623 C C . PRO A 1 76 ? 35.938 -50.156 -18.719 1 83.12 76 PRO A C 1
ATOM 625 O O . PRO A 1 76 ? 35.688 -49.312 -19.594 1 83.12 76 PRO A O 1
ATOM 628 N N . ALA A 1 77 ? 35.594 -50.094 -17.453 1 86.75 77 ALA A N 1
ATOM 629 C CA . ALA A 1 77 ? 34.781 -48.969 -17 1 86.75 77 ALA A CA 1
ATOM 630 C C . ALA A 1 77 ? 35.594 -47.688 -17 1 86.75 77 ALA A C 1
ATOM 632 O O . ALA A 1 77 ? 36.812 -47.688 -16.75 1 86.75 77 ALA A O 1
ATOM 633 N N . PRO A 1 78 ? 34.906 -46.625 -17.344 1 91.25 78 PRO A N 1
ATOM 634 C CA . PRO A 1 78 ? 35.625 -45.344 -17.328 1 91.25 78 PRO A CA 1
ATOM 635 C C . PRO A 1 78 ? 36.188 -45.031 -15.953 1 91.25 78 PRO A C 1
ATOM 637 O O . PRO A 1 78 ? 35.562 -45.281 -14.938 1 91.25 78 PRO A O 1
ATOM 640 N N . GLN A 1 79 ? 37.406 -44.5 -15.953 1 90.62 79 GLN A N 1
ATOM 641 C CA . GLN A 1 79 ? 38.062 -44.125 -14.703 1 90.62 79 GLN A CA 1
ATOM 642 C C . GLN A 1 79 ? 37.562 -42.812 -14.164 1 90.62 79 GLN A C 1
ATOM 644 O O . GLN A 1 79 ? 37.5 -41.812 -14.883 1 90.62 79 GLN A O 1
ATOM 649 N N . MET A 1 80 ? 37.188 -42.875 -12.922 1 91.19 80 MET A N 1
ATOM 650 C CA . MET A 1 80 ? 36.688 -41.656 -12.258 1 91.19 80 MET A CA 1
ATOM 651 C C . MET A 1 80 ? 37.812 -40.656 -12.023 1 91.19 80 MET A C 1
ATOM 653 O O . MET A 1 80 ? 38.938 -41.062 -11.664 1 91.19 80 MET A O 1
ATOM 657 N N . ASP A 1 81 ? 37.5 -39.438 -12.266 1 90.62 81 ASP A N 1
ATOM 658 C CA . ASP A 1 81 ? 38.5 -38.406 -12.023 1 90.62 81 ASP A CA 1
ATOM 659 C C . ASP A 1 81 ? 38.5 -37.969 -10.562 1 90.62 81 ASP A C 1
ATOM 661 O O . ASP A 1 81 ? 39.594 -37.812 -9.969 1 90.62 81 ASP A O 1
ATOM 665 N N . SER A 1 82 ? 37.344 -37.75 -10.023 1 89.75 82 SER A N 1
ATOM 666 C CA . SER A 1 82 ? 37.219 -37.344 -8.633 1 89.75 82 SER A CA 1
ATOM 667 C C . SER A 1 82 ? 35.75 -37.375 -8.164 1 89.75 82 SER A C 1
ATOM 669 O O . SER A 1 82 ? 34.844 -37.625 -8.961 1 89.75 82 SER A O 1
ATOM 671 N N . PHE A 1 83 ? 35.656 -37.281 -6.863 1 90.94 83 PHE A N 1
ATOM 672 C CA . PHE A 1 83 ? 34.312 -37 -6.316 1 90.94 83 PHE A CA 1
ATOM 673 C C . PHE A 1 83 ? 34.094 -35.5 -6.266 1 90.94 83 PHE A C 1
ATOM 675 O O . PHE A 1 83 ? 35 -34.719 -6.039 1 90.94 83 PHE A O 1
ATOM 682 N N . MET A 1 84 ? 32.906 -35.156 -6.605 1 89.62 84 MET A N 1
ATOM 683 C CA . MET A 1 84 ? 32.531 -33.75 -6.629 1 89.62 84 MET A CA 1
ATOM 684 C C . MET A 1 84 ? 31.359 -33.469 -5.703 1 89.62 84 MET A C 1
ATOM 686 O O . MET A 1 84 ? 30.359 -34.188 -5.742 1 89.62 84 MET A O 1
ATOM 690 N N . GLU A 1 85 ? 31.516 -32.5 -4.91 1 87.19 85 GLU A N 1
ATOM 691 C CA . GLU A 1 85 ? 30.438 -32.125 -3.996 1 87.19 85 GLU A CA 1
ATOM 692 C C . GLU A 1 85 ? 29.281 -31.469 -4.75 1 87.19 85 GLU A C 1
ATOM 694 O O . GLU A 1 85 ? 29.5 -30.609 -5.598 1 87.19 85 GLU A O 1
ATOM 699 N N . VAL A 1 86 ? 28.078 -31.938 -4.449 1 85.56 86 VAL A N 1
ATOM 700 C CA . VAL A 1 86 ? 26.844 -31.359 -4.965 1 85.56 86 VAL A CA 1
ATOM 701 C C . VAL A 1 86 ? 25.984 -30.891 -3.801 1 85.56 86 VAL A C 1
ATOM 703 O O . VAL A 1 86 ? 25.688 -31.656 -2.887 1 85.56 86 VAL A O 1
ATOM 706 N N . PRO A 1 87 ? 25.516 -29.75 -3.701 1 84.25 87 PRO A N 1
ATOM 707 C CA . PRO A 1 87 ? 25.734 -28.672 -4.66 1 84.25 87 PRO A CA 1
ATOM 708 C C . PRO A 1 87 ? 27.156 -28.109 -4.609 1 84.25 87 PRO A C 1
ATOM 710 O O . PRO A 1 87 ? 27.812 -28.188 -3.568 1 84.25 87 PRO A O 1
ATOM 713 N N . GLY A 1 88 ? 27.625 -27.609 -5.852 1 79.81 88 GLY A N 1
ATOM 714 C CA . GLY A 1 88 ? 28.969 -27.062 -5.875 1 79.81 88 GLY A CA 1
ATOM 715 C C . GLY A 1 88 ? 29.406 -26.594 -7.25 1 79.81 88 GLY A C 1
ATOM 716 O O . GLY A 1 88 ? 28.734 -26.891 -8.25 1 79.81 88 GLY A O 1
ATOM 717 N N . ASP A 1 89 ? 30.453 -25.812 -7.215 1 81.88 89 ASP A N 1
ATOM 718 C CA . ASP A 1 89 ? 31.125 -25.344 -8.422 1 81.88 89 ASP A CA 1
ATOM 719 C C . ASP A 1 89 ? 32.375 -26.172 -8.695 1 81.88 89 ASP A C 1
ATOM 721 O O . ASP A 1 89 ? 33.281 -26.25 -7.84 1 81.88 89 ASP A O 1
ATOM 725 N N . TRP A 1 90 ? 32.438 -26.797 -9.898 1 86.19 90 TRP A N 1
ATOM 726 C CA . TRP A 1 90 ? 33.562 -27.688 -10.141 1 86.19 90 TRP A CA 1
ATOM 727 C C . TRP A 1 90 ? 34.875 -26.891 -10.289 1 86.19 90 TRP A C 1
ATOM 729 O O . TRP A 1 90 ? 35.938 -27.453 -10.234 1 86.19 90 TRP A O 1
ATOM 739 N N . SER A 1 91 ? 34.719 -25.578 -10.375 1 82.81 91 SER A N 1
ATOM 740 C CA . SER A 1 91 ? 35.906 -24.75 -10.453 1 82.81 91 SER A CA 1
ATOM 741 C C . SER A 1 91 ? 36.375 -24.312 -9.07 1 82.81 91 SER A C 1
ATOM 743 O O . SER A 1 91 ? 37.406 -23.656 -8.93 1 82.81 91 SER A O 1
ATOM 745 N N . ASN A 1 92 ? 35.656 -24.688 -8.172 1 78.31 92 ASN A N 1
ATOM 746 C CA . ASN A 1 92 ? 36 -24.312 -6.805 1 78.31 92 ASN A CA 1
ATOM 747 C C . ASN A 1 92 ? 36.812 -25.406 -6.109 1 78.31 92 ASN A C 1
ATOM 749 O O . ASN A 1 92 ? 36.469 -26.594 -6.199 1 78.31 92 ASN A O 1
ATOM 753 N N . ARG A 1 93 ? 37.844 -24.969 -5.457 1 66.5 93 ARG A N 1
ATOM 754 C CA . ARG A 1 93 ? 38.75 -25.875 -4.785 1 66.5 93 ARG A CA 1
ATOM 755 C C . ARG A 1 93 ? 38.062 -26.641 -3.662 1 66.5 93 ARG A C 1
ATOM 757 O O . ARG A 1 93 ? 38.406 -27.781 -3.357 1 66.5 93 ARG A O 1
ATOM 764 N N . GLU A 1 94 ? 37.062 -26.047 -3.131 1 65.19 94 GLU A N 1
ATOM 765 C CA . GLU A 1 94 ? 36.406 -26.625 -1.956 1 65.19 94 GLU A CA 1
ATOM 766 C C . GLU A 1 94 ? 35.469 -27.766 -2.344 1 65.19 94 GLU A C 1
ATOM 768 O O . GLU A 1 94 ? 35.156 -28.625 -1.519 1 65.19 94 GLU A O 1
ATOM 773 N N . SER A 1 95 ? 35.125 -27.875 -3.564 1 64.75 95 SER A N 1
ATOM 774 C CA . SER A 1 95 ? 34.094 -28.797 -3.982 1 64.75 95 SER A CA 1
ATOM 775 C C . SER A 1 95 ? 34.688 -30.156 -4.348 1 64.75 95 SER A C 1
ATOM 777 O O . SER A 1 95 ? 33.969 -31.156 -4.422 1 64.75 95 SER A O 1
ATOM 779 N N . GLY A 1 96 ? 35.938 -30.188 -4.535 1 64.88 96 GLY A N 1
ATOM 780 C CA . GLY A 1 96 ? 36.562 -31.438 -4.938 1 64.88 96 GLY A CA 1
ATOM 781 C C . GLY A 1 96 ? 38.062 -31.484 -4.695 1 64.88 96 GLY A C 1
ATOM 782 O O . GLY A 1 96 ? 38.625 -30.547 -4.109 1 64.88 96 GLY A O 1
ATOM 783 N N . SER A 1 97 ? 38.562 -32.594 -4.918 1 70.38 97 SER A N 1
ATOM 784 C CA . SER A 1 97 ? 40 -32.781 -4.734 1 70.38 97 SER A CA 1
ATOM 785 C C . SER A 1 97 ? 40.812 -32.094 -5.824 1 70.38 97 SER A C 1
ATOM 787 O O . SER A 1 97 ? 41.969 -31.781 -5.629 1 70.38 97 SER A O 1
ATOM 789 N N . LYS A 1 98 ? 40.156 -31.766 -6.965 1 82.75 98 LYS A N 1
ATOM 790 C CA . LYS A 1 98 ? 40.812 -31.125 -8.102 1 82.75 98 LYS A CA 1
ATOM 791 C C . LYS A 1 98 ? 40 -29.922 -8.586 1 82.75 98 LYS A C 1
ATOM 793 O O . LYS A 1 98 ? 38.781 -29.875 -8.422 1 82.75 98 LYS A O 1
ATOM 798 N N . VAL A 1 99 ? 40.75 -28.969 -9.07 1 86.38 99 VAL A N 1
ATOM 799 C CA . VAL A 1 99 ? 40.094 -27.781 -9.617 1 86.38 99 VAL A CA 1
ATOM 800 C C . VAL A 1 99 ? 40.031 -27.891 -11.141 1 86.38 99 VAL A C 1
ATOM 802 O O . VAL A 1 99 ? 41 -28.203 -11.805 1 86.38 99 VAL A O 1
ATOM 805 N N . TYR A 1 100 ? 38.875 -27.734 -11.602 1 88.56 100 TYR A N 1
ATOM 806 C CA . TYR A 1 100 ? 38.656 -27.828 -13.039 1 88.56 100 TYR A CA 1
ATOM 807 C C . TYR A 1 100 ? 38.344 -26.469 -13.641 1 88.56 100 TYR A C 1
ATOM 809 O O . TYR A 1 100 ? 38 -25.516 -12.93 1 88.56 100 TYR A O 1
ATOM 817 N N . PRO A 1 101 ? 38.562 -26.328 -14.938 1 85.06 101 PRO A N 1
ATOM 818 C CA . PRO A 1 101 ? 38.219 -25.062 -15.594 1 85.06 101 PRO A CA 1
ATOM 819 C C . PRO A 1 101 ? 36.719 -24.734 -15.5 1 85.06 101 PRO A C 1
ATOM 821 O O . PRO A 1 101 ? 35.875 -25.641 -15.461 1 85.06 101 PRO A O 1
ATOM 824 N N . HIS A 1 102 ? 36.469 -23.484 -15.641 1 81.81 102 HIS A N 1
ATOM 825 C CA . HIS A 1 102 ? 35.125 -23 -15.508 1 81.81 102 HIS A CA 1
ATOM 826 C C . HIS A 1 102 ? 34.219 -23.531 -16.641 1 81.81 102 HIS A C 1
ATOM 828 O O . HIS A 1 102 ? 33.062 -23.875 -16.406 1 81.81 102 HIS A O 1
ATOM 834 N N . TYR A 1 103 ? 34.812 -23.516 -17.781 1 83.38 103 TYR A N 1
ATOM 835 C CA . TYR A 1 103 ? 34.062 -23.953 -18.938 1 83.38 103 TYR A CA 1
ATOM 836 C C . TYR A 1 103 ? 34.469 -25.359 -19.375 1 83.38 103 TYR A C 1
ATOM 838 O O . TYR A 1 103 ? 35.656 -25.688 -19.359 1 83.38 103 TYR A O 1
ATOM 846 N N . GLY A 1 104 ? 33.438 -26.078 -19.641 1 86.56 104 GLY A N 1
ATOM 847 C CA . GLY A 1 104 ? 33.688 -27.453 -20.062 1 86.56 104 GLY A CA 1
ATOM 848 C C . GLY A 1 104 ? 32.469 -28.359 -19.891 1 86.56 104 GLY A C 1
ATOM 849 O O . GLY A 1 104 ? 31.359 -27.891 -19.734 1 86.56 104 GLY A O 1
ATOM 850 N N . ILE A 1 105 ? 32.781 -29.625 -20.125 1 89.88 105 ILE A N 1
ATOM 851 C CA . ILE A 1 105 ? 31.734 -30.641 -20 1 89.88 105 ILE A CA 1
ATOM 852 C C . ILE A 1 105 ? 32.156 -31.672 -18.969 1 89.88 105 ILE A C 1
ATOM 854 O O . ILE A 1 105 ? 33.344 -31.922 -18.75 1 89.88 105 ILE A O 1
ATOM 858 N N . ALA A 1 106 ? 31.125 -32.219 -18.375 1 92.19 106 ALA A N 1
ATOM 859 C CA . ALA A 1 106 ? 31.406 -33.25 -17.359 1 92.19 106 ALA A CA 1
ATOM 860 C C . ALA A 1 106 ? 30.203 -34.156 -17.188 1 92.19 106 ALA A C 1
ATOM 862 O O . ALA A 1 106 ? 29.094 -33.812 -17.609 1 92.19 106 ALA A O 1
ATOM 863 N N . THR A 1 107 ? 30.469 -35.281 -16.625 1 94.44 107 THR A N 1
ATOM 864 C CA . THR A 1 107 ? 29.422 -36.25 -16.281 1 94.44 107 THR A CA 1
ATOM 865 C C . THR A 1 107 ? 29.391 -36.5 -14.781 1 94.44 107 THR A C 1
ATOM 867 O O . THR A 1 107 ? 30.438 -36.719 -14.164 1 94.44 107 THR A O 1
ATOM 870 N N . TYR A 1 108 ? 28.266 -36.406 -14.172 1 94.81 108 TYR A N 1
ATOM 871 C CA . TYR A 1 108 ? 28.016 -36.75 -12.789 1 94.81 108 TYR A CA 1
ATOM 872 C C . TYR A 1 108 ? 27.25 -38.062 -12.695 1 94.81 108 TYR A C 1
ATOM 874 O O . TYR A 1 108 ? 26.359 -38.344 -13.508 1 94.81 108 TYR A O 1
ATOM 882 N N . ARG A 1 109 ? 27.594 -38.875 -11.703 1 95.5 109 ARG A N 1
ATOM 883 C CA . ARG A 1 109 ? 26.891 -40.156 -11.531 1 95.5 109 ARG A CA 1
ATOM 884 C C . ARG A 1 109 ? 26.562 -40.406 -10.062 1 95.5 109 ARG A C 1
ATOM 886 O O . ARG A 1 109 ? 27.391 -40.156 -9.188 1 95.5 109 ARG A O 1
ATOM 893 N N . LEU A 1 110 ? 25.359 -40.812 -9.82 1 95.5 110 LEU A N 1
ATOM 894 C CA . LEU A 1 110 ? 24.891 -41.125 -8.477 1 95.5 110 LEU A CA 1
ATOM 895 C C . LEU A 1 110 ? 23.984 -42.344 -8.492 1 95.5 110 LEU A C 1
ATOM 897 O O . LEU A 1 110 ? 23.156 -42.5 -9.391 1 95.5 110 LEU A O 1
ATOM 901 N N . ARG A 1 111 ? 24.219 -43.25 -7.551 1 94.25 111 ARG A N 1
ATOM 902 C CA . ARG A 1 111 ? 23.344 -44.406 -7.352 1 94.25 111 ARG A CA 1
ATOM 903 C C . ARG A 1 111 ? 22.438 -44.188 -6.145 1 94.25 111 ARG A C 1
ATOM 905 O O . ARG A 1 111 ? 22.922 -44.062 -5.02 1 94.25 111 ARG A O 1
ATOM 912 N N . LEU A 1 112 ? 21.141 -44.188 -6.406 1 92.88 112 LEU A N 1
ATOM 913 C CA . LEU A 1 112 ? 20.156 -43.875 -5.379 1 92.88 112 LEU A CA 1
ATOM 914 C C . LEU A 1 112 ? 19.281 -45.094 -5.086 1 92.88 112 LEU A C 1
ATOM 916 O O . LEU A 1 112 ? 18.703 -45.688 -6.004 1 92.88 112 LEU A O 1
ATOM 920 N N . ASN A 1 113 ? 19.266 -45.469 -3.838 1 90.88 113 ASN A N 1
ATOM 921 C CA . ASN A 1 113 ? 18.312 -46.469 -3.35 1 90.88 113 ASN A CA 1
ATOM 922 C C . ASN A 1 113 ? 17.188 -45.812 -2.553 1 90.88 113 ASN A C 1
ATOM 924 O O . ASN A 1 113 ? 17.438 -45.094 -1.59 1 90.88 113 ASN A O 1
ATOM 928 N N . TYR A 1 114 ? 16 -45.969 -2.979 1 88 114 TYR A N 1
ATOM 929 C CA . TYR A 1 114 ? 14.883 -45.344 -2.279 1 88 114 TYR A CA 1
ATOM 930 C C . TYR A 1 114 ? 13.852 -46.406 -1.856 1 88 114 TYR A C 1
ATOM 932 O O . TYR A 1 114 ? 13.828 -47.5 -2.393 1 88 114 TYR A O 1
ATOM 940 N N . PRO A 1 115 ? 13.039 -46.062 -0.91 1 83.81 115 PRO A N 1
ATOM 941 C CA . PRO A 1 115 ? 12.094 -47.062 -0.377 1 83.81 115 PRO A CA 1
ATOM 942 C C . PRO A 1 115 ? 10.953 -47.375 -1.346 1 83.81 115 PRO A C 1
ATOM 944 O O . PRO A 1 115 ? 10.602 -46.531 -2.172 1 83.81 115 PRO A O 1
ATOM 947 N N . SER A 1 116 ? 10.266 -48.5 -1.19 1 79.69 116 SER A N 1
ATOM 948 C CA . SER A 1 116 ? 9.172 -48.969 -2.045 1 79.69 116 SER A CA 1
ATOM 949 C C . SER A 1 116 ? 7.875 -48.219 -1.731 1 79.69 116 SER A C 1
ATOM 951 O O . SER A 1 116 ? 6.93 -48.281 -2.52 1 79.69 116 SER A O 1
ATOM 953 N N . THR A 1 117 ? 7.895 -47.531 -0.716 1 79.75 117 THR A N 1
ATOM 954 C CA . THR A 1 117 ? 6.688 -46.844 -0.295 1 79.75 117 THR A CA 1
ATOM 955 C C . THR A 1 117 ? 6.387 -45.656 -1.229 1 79.75 117 THR A C 1
ATOM 957 O O . THR A 1 117 ? 5.254 -45.188 -1.293 1 79.75 117 THR A O 1
ATOM 960 N N . ILE A 1 118 ? 7.438 -45.188 -1.985 1 85.5 118 ILE A N 1
ATOM 961 C CA . ILE A 1 118 ? 7.23 -44.062 -2.896 1 85.5 118 ILE A CA 1
ATOM 962 C C . ILE A 1 118 ? 6.695 -44.594 -4.23 1 85.5 118 ILE A C 1
ATOM 964 O O . ILE A 1 118 ? 7.379 -45.312 -4.938 1 85.5 118 ILE A O 1
ATOM 968 N N . LYS A 1 119 ? 5.492 -44.188 -4.531 1 82.94 119 LYS A N 1
ATOM 969 C CA . LYS A 1 119 ? 4.82 -44.688 -5.727 1 82.94 119 LYS A CA 1
ATOM 970 C C . LYS A 1 119 ? 5.172 -43.844 -6.945 1 82.94 119 LYS A C 1
ATOM 972 O O . LYS A 1 119 ? 5.113 -44.312 -8.078 1 82.94 119 LYS A O 1
ATOM 977 N N . ASP A 1 120 ? 5.523 -42.625 -6.754 1 89.19 120 ASP A N 1
ATOM 978 C CA . ASP A 1 120 ? 5.84 -41.719 -7.855 1 89.19 120 ASP A CA 1
ATOM 979 C C . ASP A 1 120 ? 7.168 -41 -7.613 1 89.19 120 ASP A C 1
ATOM 981 O O . ASP A 1 120 ? 7.211 -39.781 -7.504 1 89.19 120 ASP A O 1
ATOM 985 N N . PRO A 1 121 ? 8.273 -41.781 -7.609 1 90.94 121 PRO A N 1
ATOM 986 C CA . PRO A 1 121 ? 9.578 -41.156 -7.379 1 90.94 121 PRO A CA 1
ATOM 987 C C . PRO A 1 121 ? 9.938 -40.125 -8.461 1 90.94 121 PRO A C 1
ATOM 989 O O . PRO A 1 121 ? 9.758 -40.375 -9.648 1 90.94 121 PRO A O 1
ATOM 992 N N . ALA A 1 122 ? 10.328 -39.031 -8.094 1 93.88 122 ALA A N 1
ATOM 993 C CA . ALA A 1 122 ? 10.695 -37.938 -9.008 1 93.88 122 ALA A CA 1
ATOM 994 C C . ALA A 1 122 ? 11.875 -37.156 -8.461 1 93.88 122 ALA A C 1
ATOM 996 O O . ALA A 1 122 ? 12.281 -37.344 -7.312 1 93.88 122 ALA A O 1
ATOM 997 N N . LEU A 1 123 ? 12.484 -36.406 -9.312 1 93.12 123 LEU A N 1
ATOM 998 C CA . LEU A 1 123 ? 13.617 -35.562 -8.992 1 93.12 123 LEU A CA 1
ATOM 999 C C . LEU A 1 123 ? 13.359 -34.125 -9.453 1 93.12 123 LEU A C 1
ATOM 1001 O O . LEU A 1 123 ? 12.953 -33.906 -10.594 1 93.12 123 LEU A O 1
ATOM 1005 N N . ARG A 1 124 ? 13.492 -33.25 -8.523 1 91.88 124 ARG A N 1
ATOM 1006 C CA . ARG A 1 124 ? 13.414 -31.828 -8.875 1 91.88 124 ARG A CA 1
ATOM 1007 C C . ARG A 1 124 ? 14.805 -31.266 -9.156 1 91.88 124 ARG A C 1
ATOM 1009 O O . ARG A 1 124 ? 15.695 -31.344 -8.32 1 91.88 124 ARG A O 1
ATOM 1016 N N . ILE A 1 125 ? 14.961 -30.734 -10.312 1 89 125 ILE A N 1
ATOM 1017 C CA . ILE A 1 125 ? 16.234 -30.188 -10.758 1 89 125 ILE A CA 1
ATOM 1018 C C . ILE A 1 125 ? 16.125 -28.672 -10.914 1 89 125 ILE A C 1
ATOM 1020 O O . ILE A 1 125 ? 15.219 -28.172 -11.586 1 89 125 ILE A O 1
ATOM 1024 N N . LYS A 1 126 ? 16.969 -28.016 -10.18 1 79.12 126 LYS A N 1
ATOM 1025 C CA . LYS A 1 126 ? 16.984 -26.562 -10.242 1 79.12 126 LYS A CA 1
ATOM 1026 C C . LYS A 1 126 ? 18.328 -26.047 -10.75 1 79.12 126 LYS A C 1
ATOM 1028 O O . LYS A 1 126 ? 19.391 -26.594 -10.406 1 79.12 126 LYS A O 1
ATOM 1033 N N . ARG A 1 127 ? 18.469 -25.016 -11.508 1 71.81 127 ARG A N 1
ATOM 1034 C CA . ARG A 1 127 ? 19.578 -24.156 -11.883 1 71.81 127 ARG A CA 1
ATOM 1035 C C . ARG A 1 127 ? 20.797 -24.969 -12.336 1 71.81 127 ARG A C 1
ATOM 1037 O O . ARG A 1 127 ? 21.797 -25.047 -11.617 1 71.81 127 ARG A O 1
ATOM 1044 N N . ILE A 1 128 ? 20.734 -25.766 -13.344 1 61.38 128 ILE A N 1
ATOM 1045 C CA . ILE A 1 128 ? 21.891 -26.422 -13.961 1 61.38 128 ILE A CA 1
ATOM 1046 C C . ILE A 1 128 ? 22.469 -25.516 -15.055 1 61.38 128 ILE A C 1
ATOM 1048 O O . ILE A 1 128 ? 21.734 -24.828 -15.758 1 61.38 128 ILE A O 1
ATOM 1052 N N . ALA A 1 129 ? 23.688 -25.281 -14.859 1 62.97 129 ALA A N 1
ATOM 1053 C CA . ALA A 1 129 ? 24.375 -24.359 -15.75 1 62.97 129 ALA A CA 1
ATOM 1054 C C . ALA A 1 129 ? 24.312 -24.844 -17.203 1 62.97 129 ALA A C 1
ATOM 1056 O O . ALA A 1 129 ? 24.562 -26.016 -17.469 1 62.97 129 ALA A O 1
ATOM 1057 N N . SER A 1 130 ? 23.828 -24.047 -18.172 1 66.44 130 SER A N 1
ATOM 1058 C CA . SER A 1 130 ? 23.828 -23.875 -19.625 1 66.44 130 SER A CA 1
ATOM 1059 C C . SER A 1 130 ? 23.016 -24.984 -20.297 1 66.44 130 SER A C 1
ATOM 1061 O O . SER A 1 130 ? 22.094 -24.703 -21.078 1 66.44 130 SER A O 1
ATOM 1063 N N . ALA A 1 131 ? 23.516 -26.344 -20.219 1 79.38 131 ALA A N 1
ATOM 1064 C CA . ALA A 1 131 ? 22.844 -27.484 -20.844 1 79.38 131 ALA A CA 1
ATOM 1065 C C . ALA A 1 131 ? 23.109 -28.766 -20.078 1 79.38 131 ALA A C 1
ATOM 1067 O O . ALA A 1 131 ? 24.156 -28.922 -19.453 1 79.38 131 ALA A O 1
ATOM 1068 N N . PHE A 1 132 ? 22.109 -29.547 -20.109 1 87.06 132 PHE A N 1
ATOM 1069 C CA . PHE A 1 132 ? 22.328 -30.812 -19.422 1 87.06 132 PHE A CA 1
ATOM 1070 C C . PHE A 1 132 ? 21.406 -31.906 -19.969 1 87.06 132 PHE A C 1
ATOM 1072 O O . PHE A 1 132 ? 20.406 -31.594 -20.625 1 87.06 132 PHE A O 1
ATOM 1079 N N . LYS A 1 133 ? 21.859 -33.125 -19.812 1 89.69 133 LYS A N 1
ATOM 1080 C CA . LYS A 1 133 ? 21.062 -34.312 -20.062 1 89.69 133 LYS A CA 1
ATOM 1081 C C . LYS A 1 133 ? 21.016 -35.188 -18.812 1 89.69 133 LYS A C 1
ATOM 1083 O O . LYS A 1 133 ? 22.016 -35.344 -18.109 1 89.69 133 LYS A O 1
ATOM 1088 N N . ILE A 1 134 ? 19.906 -35.719 -18.578 1 92.69 134 ILE A N 1
ATOM 1089 C CA . ILE A 1 134 ? 19.766 -36.594 -17.406 1 92.69 134 ILE A CA 1
ATOM 1090 C C . ILE A 1 134 ? 19.328 -37.969 -17.875 1 92.69 134 ILE A C 1
ATOM 1092 O O . ILE A 1 134 ? 18.406 -38.094 -18.672 1 92.69 134 ILE A O 1
ATOM 1096 N N . TYR A 1 135 ? 20.062 -38.938 -17.375 1 94.31 135 TYR A N 1
ATOM 1097 C CA . TYR A 1 135 ? 19.75 -40.344 -17.641 1 94.31 135 TYR A CA 1
ATOM 1098 C C . TYR A 1 135 ? 19.391 -41.062 -16.344 1 94.31 135 TYR A C 1
ATOM 1100 O O . TYR A 1 135 ? 19.984 -40.781 -15.289 1 94.31 135 TYR A O 1
ATOM 1108 N N . ALA A 1 136 ? 18.422 -41.906 -16.406 1 93.69 136 ALA A N 1
ATOM 1109 C CA . ALA A 1 136 ? 18.078 -42.812 -15.297 1 93.69 136 ALA A CA 1
ATOM 1110 C C . ALA A 1 136 ? 18.047 -44.25 -15.758 1 93.69 136 ALA A C 1
ATOM 1112 O O . ALA A 1 136 ? 17.25 -44.625 -16.609 1 93.69 136 ALA A O 1
ATOM 1113 N N . ASN A 1 137 ? 18.797 -45.031 -15.203 1 91.81 137 ASN A N 1
ATOM 1114 C CA . ASN A 1 137 ? 18.922 -46.438 -15.578 1 91.81 137 ASN A CA 1
ATOM 1115 C C . ASN A 1 137 ? 19.109 -46.625 -17.094 1 91.81 137 ASN A C 1
ATOM 1117 O O . ASN A 1 137 ? 18.422 -47.438 -17.719 1 91.81 137 ASN A O 1
ATOM 1121 N N . GLY A 1 138 ? 19.922 -45.688 -17.625 1 89.06 138 GLY A N 1
ATOM 1122 C CA . GLY A 1 138 ? 20.297 -45.781 -19.031 1 89.06 138 GLY A CA 1
ATOM 1123 C C . GLY A 1 138 ? 19.312 -45.125 -19.969 1 89.06 138 GLY A C 1
ATOM 1124 O O . GLY A 1 138 ? 19.578 -45.031 -21.172 1 89.06 138 GLY A O 1
ATOM 1125 N N . ARG A 1 139 ? 18.234 -44.75 -19.516 1 90.69 139 ARG A N 1
ATOM 1126 C CA . ARG A 1 139 ? 17.219 -44.094 -20.344 1 90.69 139 ARG A CA 1
ATOM 1127 C C . ARG A 1 139 ? 17.312 -42.594 -20.234 1 90.69 139 ARG A C 1
ATOM 1129 O O . ARG A 1 139 ? 17.453 -42.062 -19.125 1 90.69 139 ARG A O 1
ATOM 1136 N N . LEU A 1 140 ? 17.234 -42 -21.344 1 92.5 140 LEU A N 1
ATOM 1137 C CA . LEU A 1 140 ? 17.234 -40.531 -21.359 1 92.5 140 LEU A CA 1
ATOM 1138 C C . LEU A 1 140 ? 15.906 -40 -20.844 1 92.5 140 LEU A C 1
ATOM 1140 O O . LEU A 1 140 ? 14.844 -40.312 -21.406 1 92.5 140 LEU A O 1
ATOM 1144 N N . ILE A 1 141 ? 15.906 -39.281 -19.844 1 89.94 141 ILE A N 1
ATOM 1145 C CA . ILE A 1 141 ? 14.703 -38.75 -19.219 1 89.94 141 ILE A CA 1
ATOM 1146 C C . ILE A 1 141 ? 14.391 -37.375 -19.797 1 89.94 141 ILE A C 1
ATOM 1148 O O . ILE A 1 141 ? 13.258 -37.094 -20.188 1 89.94 141 ILE A O 1
ATOM 1152 N N . GLU A 1 142 ? 15.438 -36.469 -19.719 1 86.62 142 GLU A N 1
ATOM 1153 C CA . GLU A 1 142 ? 15.234 -35.094 -20.188 1 86.62 142 GLU A CA 1
ATOM 1154 C C . GLU A 1 142 ? 16.531 -34.531 -20.766 1 86.62 142 GLU A C 1
ATOM 1156 O O . GLU A 1 142 ? 17.625 -34.938 -20.391 1 86.62 142 GLU A O 1
ATOM 1161 N N . GLN A 1 143 ? 16.406 -33.688 -21.688 1 85.75 143 GLN A N 1
ATOM 1162 C CA . GLN A 1 143 ? 17.531 -32.969 -22.281 1 85.75 143 GLN A CA 1
ATOM 1163 C C . GLN A 1 143 ? 17.219 -31.469 -22.391 1 85.75 143 GLN A C 1
ATOM 1165 O O . GLN A 1 143 ? 16.125 -31.094 -22.812 1 85.75 143 GLN A O 1
ATOM 1170 N N . VAL A 1 144 ? 18.031 -30.766 -21.828 1 80 144 VAL A N 1
ATOM 1171 C CA . VAL A 1 144 ? 17.891 -29.312 -21.922 1 80 144 VAL A CA 1
ATOM 1172 C C . VAL A 1 144 ? 19.109 -28.734 -22.625 1 80 144 VAL A C 1
ATOM 1174 O O . VAL A 1 144 ? 20.25 -28.953 -22.219 1 80 144 VAL A O 1
ATOM 1177 N N . GLY A 1 145 ? 18.859 -28.078 -23.672 1 76.12 145 GLY A N 1
ATOM 1178 C CA . GLY A 1 145 ? 19.938 -27.453 -24.438 1 76.12 145 GLY A CA 1
ATOM 1179 C C . GLY A 1 145 ? 20.766 -28.469 -25.203 1 76.12 145 GLY A C 1
ATOM 1180 O O . GLY A 1 145 ? 20.469 -29.656 -25.203 1 76.12 145 GLY A O 1
ATOM 1181 N N . ASN A 1 146 ? 21.688 -27.969 -25.969 1 74.38 146 ASN A N 1
ATOM 1182 C CA . ASN A 1 146 ? 22.625 -28.812 -26.719 1 74.38 146 ASN A CA 1
ATOM 1183 C C . ASN A 1 146 ? 24 -28.812 -26.094 1 74.38 146 ASN A C 1
ATOM 1185 O O . ASN A 1 146 ? 24.562 -27.766 -25.797 1 74.38 146 ASN A O 1
ATOM 1189 N N . LEU A 1 147 ? 24.531 -29.953 -25.656 1 73.69 147 LEU A N 1
ATOM 1190 C CA . LEU A 1 147 ? 25.781 -30.125 -24.922 1 73.69 147 LEU A CA 1
ATOM 1191 C C . LEU A 1 147 ? 26.984 -29.766 -25.797 1 73.69 147 LEU A C 1
ATOM 1193 O O . LEU A 1 147 ? 28.047 -29.422 -25.281 1 73.69 147 LEU A O 1
ATOM 1197 N N . ARG A 1 148 ? 27.078 -30.188 -27.172 1 64.31 148 ARG A N 1
ATOM 1198 C CA . ARG A 1 148 ? 28.281 -30.031 -28 1 64.31 148 ARG A CA 1
ATOM 1199 C C . ARG A 1 148 ? 28.266 -28.703 -28.75 1 64.31 148 ARG A C 1
ATOM 1201 O O . ARG A 1 148 ? 29.203 -28.391 -29.469 1 64.31 148 ARG A O 1
ATOM 1208 N N . ASP A 1 149 ? 27.125 -28 -28.812 1 56.38 149 ASP A N 1
ATOM 1209 C CA . ASP A 1 149 ? 27.109 -26.984 -29.875 1 56.38 149 ASP A CA 1
ATOM 1210 C C . ASP A 1 149 ? 27.906 -25.734 -29.438 1 56.38 149 ASP A C 1
ATOM 1212 O O . ASP A 1 149 ? 28.109 -25.5 -28.25 1 56.38 149 ASP A O 1
ATOM 1216 N N . LYS A 1 150 ? 28.516 -25.141 -30.469 1 52.47 150 LYS A N 1
ATOM 1217 C CA . LYS A 1 150 ? 29.078 -23.781 -30.359 1 52.47 150 LYS A CA 1
ATOM 1218 C C . LYS A 1 150 ? 28.141 -22.859 -29.594 1 52.47 150 LYS A C 1
ATOM 1220 O O . LYS A 1 150 ? 26.922 -23 -29.672 1 52.47 150 LYS A O 1
ATOM 1225 N N . PRO A 1 151 ? 28.688 -22.141 -28.641 1 50.97 151 PRO A N 1
ATOM 1226 C CA . PRO A 1 151 ? 27.938 -21.203 -27.797 1 50.97 151 PRO A CA 1
ATOM 1227 C C . PRO A 1 151 ? 26.781 -20.531 -28.547 1 50.97 151 PRO A C 1
ATOM 1229 O O . PRO A 1 151 ? 25.766 -20.203 -27.938 1 50.97 151 PRO A O 1
ATOM 1232 N N . SER A 1 152 ? 26.922 -20.344 -29.781 1 47.72 152 SER A N 1
ATOM 1233 C CA . SER A 1 152 ? 26.016 -19.516 -30.562 1 47.72 152 SER A CA 1
ATOM 1234 C C . SER A 1 152 ? 24.641 -20.156 -30.688 1 47.72 152 SER A C 1
ATOM 1236 O O . SER A 1 152 ? 23.641 -19.469 -30.891 1 47.72 152 SER A O 1
ATOM 1238 N N . ASN A 1 153 ? 24.594 -21.359 -30.812 1 48.53 153 ASN A N 1
ATOM 1239 C CA . ASN A 1 153 ? 23.297 -22 -31.078 1 48.53 153 ASN A CA 1
ATOM 1240 C C . ASN A 1 153 ? 22.625 -22.453 -29.797 1 48.53 153 ASN A C 1
ATOM 1242 O O . ASN A 1 153 ? 21.703 -23.281 -29.828 1 48.53 153 ASN A O 1
ATOM 1246 N N . LEU A 1 154 ? 23.141 -22.156 -28.781 1 47.34 154 LEU A N 1
ATOM 1247 C CA . LEU A 1 154 ? 22.719 -22.672 -27.484 1 47.34 154 LEU A CA 1
ATOM 1248 C C . LEU A 1 154 ? 21.375 -22.062 -27.078 1 47.34 154 LEU A C 1
ATOM 1250 O O . LEU A 1 154 ? 21.266 -20.859 -26.891 1 47.34 154 LEU A O 1
ATOM 1254 N N . GLN A 1 155 ? 20.375 -22.625 -27.547 1 50.72 155 GLN A N 1
ATOM 1255 C CA . GLN A 1 155 ? 19.109 -22.297 -26.922 1 50.72 155 GLN A CA 1
ATOM 1256 C C . GLN A 1 155 ? 19.141 -22.609 -25.422 1 50.72 155 GLN A C 1
ATOM 1258 O O . GLN A 1 155 ? 19.125 -23.781 -25.031 1 50.72 155 GLN A O 1
ATOM 1263 N N . GLN A 1 156 ? 19.891 -21.859 -24.609 1 52.81 156 GLN A N 1
ATOM 1264 C CA . GLN A 1 156 ? 20.094 -21.938 -23.172 1 52.81 156 GLN A CA 1
ATOM 1265 C C . GLN A 1 156 ? 18.75 -21.922 -22.438 1 52.81 156 GLN A C 1
ATOM 1267 O O . GLN A 1 156 ? 18 -20.938 -22.531 1 52.81 156 GLN A O 1
ATOM 1272 N N . SER A 1 157 ? 18.062 -23.109 -22.281 1 57.44 157 SER A N 1
ATOM 1273 C CA . SER A 1 157 ? 16.781 -23.031 -21.578 1 57.44 157 SER A CA 1
ATOM 1274 C C . SER A 1 157 ? 16.953 -23.281 -20.094 1 57.44 157 SER A C 1
ATOM 1276 O O . SER A 1 157 ? 17.641 -24.234 -19.688 1 57.44 157 SER A O 1
ATOM 1278 N N . CYS A 1 158 ? 17.062 -22.234 -19.203 1 60.5 158 CYS A N 1
ATOM 1279 C CA . CYS A 1 158 ? 17.016 -22.375 -17.75 1 60.5 158 CYS A CA 1
ATOM 1280 C C . CYS A 1 158 ? 15.625 -22.844 -17.297 1 60.5 158 CYS A C 1
ATOM 1282 O O . CYS A 1 158 ? 14.719 -22.016 -17.141 1 60.5 158 CYS A O 1
ATOM 1284 N N . LYS A 1 159 ? 15.297 -24.156 -17.391 1 65.94 159 LYS A N 1
ATOM 1285 C CA . LYS A 1 159 ? 13.969 -24.609 -16.969 1 65.94 159 LYS A CA 1
ATOM 1286 C C . LYS A 1 159 ? 14.031 -25.359 -15.641 1 65.94 159 LYS A C 1
ATOM 1288 O O . LYS A 1 159 ? 14.992 -26.094 -15.375 1 65.94 159 LYS A O 1
ATOM 1293 N N . LEU A 1 160 ? 13.273 -24.906 -14.594 1 75.88 160 LEU A N 1
ATOM 1294 C CA . LEU A 1 160 ? 12.992 -25.703 -13.398 1 75.88 160 LEU A CA 1
ATOM 1295 C C . LEU A 1 160 ? 12.109 -26.906 -13.742 1 75.88 160 LEU A C 1
ATOM 1297 O O . LEU A 1 160 ? 11.008 -26.734 -14.266 1 75.88 160 LEU A O 1
ATOM 1301 N N . LEU A 1 161 ? 12.766 -28.125 -13.562 1 84.88 161 LEU A N 1
ATOM 1302 C CA . LEU A 1 161 ? 12.055 -29.281 -14.055 1 84.88 161 LEU A CA 1
ATOM 1303 C C . LEU A 1 161 ? 11.852 -30.312 -12.945 1 84.88 161 LEU A C 1
ATOM 1305 O O . LEU A 1 161 ? 12.68 -30.406 -12.031 1 84.88 161 LEU A O 1
ATOM 1309 N N . ILE A 1 162 ? 10.781 -30.906 -12.945 1 89.81 162 ILE A N 1
ATOM 1310 C CA . ILE A 1 162 ? 10.516 -32.094 -12.164 1 89.81 162 ILE A CA 1
ATOM 1311 C C . ILE A 1 162 ? 10.438 -33.312 -13.094 1 89.81 162 ILE A C 1
ATOM 1313 O O . ILE A 1 162 ? 9.602 -33.344 -14 1 89.81 162 ILE A O 1
ATOM 1317 N N . VAL A 1 163 ? 11.375 -34.219 -12.922 1 91.69 163 VAL A N 1
ATOM 1318 C CA . VAL A 1 163 ? 11.461 -35.375 -13.828 1 91.69 163 VAL A CA 1
ATOM 1319 C C . VAL A 1 163 ? 11.047 -36.625 -13.094 1 91.69 163 VAL A C 1
ATOM 1321 O O . VAL A 1 163 ? 11.352 -36.812 -11.906 1 91.69 163 VAL A O 1
ATOM 1324 N N . ASP A 1 164 ? 10.352 -37.5 -13.805 1 91.56 164 ASP A N 1
ATOM 1325 C CA . ASP A 1 164 ? 9.93 -38.781 -13.25 1 91.56 164 ASP A CA 1
ATOM 1326 C C . ASP A 1 164 ? 11.07 -39.781 -13.258 1 91.56 164 ASP A C 1
ATOM 1328 O O . ASP A 1 164 ? 11.852 -39.844 -14.211 1 91.56 164 ASP A O 1
ATOM 1332 N N . LEU A 1 165 ? 11.195 -40.531 -12.211 1 92.38 165 LEU A N 1
ATOM 1333 C CA . LEU A 1 165 ? 12.164 -41.625 -12.141 1 92.38 165 LEU A CA 1
ATOM 1334 C C . LEU A 1 165 ? 11.484 -42.969 -12.359 1 92.38 165 LEU A C 1
ATOM 1336 O O . LEU A 1 165 ? 10.281 -43.094 -12.133 1 92.38 165 LEU A O 1
ATOM 1340 N N . PRO A 1 166 ? 12.242 -43.844 -12.93 1 88.31 166 PRO A N 1
ATOM 1341 C CA . PRO A 1 166 ? 11.656 -45.156 -13.156 1 88.31 166 PRO A CA 1
ATOM 1342 C C . PRO A 1 166 ? 11.219 -45.844 -11.859 1 88.31 166 PRO A C 1
ATOM 1344 O O . PRO A 1 166 ? 11.883 -45.719 -10.836 1 88.31 166 PRO A O 1
ATOM 1347 N N . LYS A 1 167 ? 9.984 -46.531 -11.898 1 81.81 167 LYS A N 1
ATOM 1348 C CA . LYS A 1 167 ? 9.359 -47.188 -10.75 1 81.81 167 LYS A CA 1
ATOM 1349 C C . LYS A 1 167 ? 9.82 -48.625 -10.625 1 81.81 167 LYS A C 1
ATOM 1351 O O . LYS A 1 167 ? 9.555 -49.281 -9.617 1 81.81 167 LYS A O 1
ATOM 1356 N N . ASP A 1 168 ? 10.398 -49.094 -11.57 1 69.81 168 ASP A N 1
ATOM 1357 C CA . ASP A 1 168 ? 10.594 -50.562 -11.703 1 69.81 168 ASP A CA 1
ATOM 1358 C C . ASP A 1 168 ? 11.57 -51.062 -10.641 1 69.81 168 ASP A C 1
ATOM 1360 O O . ASP A 1 168 ? 11.383 -52.156 -10.109 1 69.81 168 ASP A O 1
ATOM 1364 N N . LYS A 1 169 ? 12.727 -50.25 -10.367 1 67.12 169 LYS A N 1
ATOM 1365 C CA . LYS A 1 169 ? 13.773 -50.719 -9.469 1 67.12 169 LYS A CA 1
ATOM 1366 C C . LYS A 1 169 ? 13.961 -49.781 -8.289 1 67.12 169 LYS A C 1
ATOM 1368 O O . LYS A 1 169 ? 13.797 -48.562 -8.438 1 67.12 169 LYS A O 1
ATOM 1373 N N . GLN A 1 170 ? 13.984 -50.344 -7.059 1 79.94 170 GLN A N 1
ATOM 1374 C CA . GLN A 1 170 ? 14.258 -49.562 -5.871 1 79.94 170 GLN A CA 1
ATOM 1375 C C . GLN A 1 170 ? 15.648 -48.938 -5.93 1 79.94 170 GLN A C 1
ATOM 1377 O O . GLN A 1 170 ? 15.992 -48.094 -5.102 1 79.94 170 GLN A O 1
ATOM 1382 N N . GLN A 1 171 ? 16.359 -49.344 -6.93 1 88.12 171 GLN A N 1
ATOM 1383 C CA . GLN A 1 171 ? 17.672 -48.75 -7.176 1 88.12 171 GLN A CA 1
ATOM 1384 C C . GLN A 1 171 ? 17.703 -48.031 -8.516 1 88.12 171 GLN A C 1
ATOM 1386 O O . GLN A 1 171 ? 17.297 -48.562 -9.539 1 88.12 171 GLN A O 1
ATOM 1391 N N . VAL A 1 172 ? 18.047 -46.719 -8.484 1 92.31 172 VAL A N 1
ATOM 1392 C CA . VAL A 1 172 ? 18.094 -45.938 -9.703 1 92.31 172 VAL A CA 1
ATOM 1393 C C . VAL A 1 172 ? 19.484 -45.312 -9.859 1 92.31 172 VAL A C 1
ATOM 1395 O O . VAL A 1 172 ? 20.047 -44.781 -8.898 1 92.31 172 VAL A O 1
ATOM 1398 N N . GLU A 1 173 ? 20.094 -45.531 -10.977 1 93.88 173 GLU A N 1
ATOM 1399 C CA . GLU A 1 173 ? 21.328 -44.844 -11.352 1 93.88 173 GLU A CA 1
ATOM 1400 C C . GLU A 1 173 ? 21.031 -43.531 -12.078 1 93.88 173 GLU A C 1
ATOM 1402 O O . GLU A 1 173 ? 20.375 -43.531 -13.117 1 93.88 173 GLU A O 1
ATOM 1407 N N . ILE A 1 174 ? 21.469 -42.5 -11.5 1 94.94 174 ILE A N 1
ATOM 1408 C CA . ILE A 1 174 ? 21.266 -41.156 -12.086 1 94.94 174 ILE A CA 1
ATOM 1409 C C . ILE A 1 174 ? 22.562 -40.656 -12.688 1 94.94 174 ILE A C 1
ATOM 1411 O O . ILE A 1 174 ? 23.594 -40.594 -12 1 94.94 174 ILE A O 1
ATOM 1415 N N . VAL A 1 175 ? 22.547 -40.281 -13.938 1 95.44 175 VAL A N 1
ATOM 1416 C CA . VAL A 1 175 ? 23.703 -39.719 -14.625 1 95.44 175 VAL A CA 1
ATOM 1417 C C . VAL A 1 175 ? 23.375 -38.375 -15.227 1 95.44 175 VAL A C 1
ATOM 1419 O O . VAL A 1 175 ? 22.422 -38.25 -15.992 1 95.44 175 VAL A O 1
ATOM 1422 N N . PHE A 1 176 ? 24.094 -37.406 -14.844 1 93.75 176 PHE A N 1
ATOM 1423 C CA . PHE A 1 176 ? 23.969 -36.062 -15.406 1 93.75 176 PHE A CA 1
ATOM 1424 C C . PHE A 1 176 ? 25.125 -35.781 -16.359 1 93.75 176 PHE A C 1
ATOM 1426 O O . PHE A 1 176 ? 26.297 -35.875 -15.977 1 93.75 176 PHE A O 1
ATOM 1433 N N . GLN A 1 177 ? 24.859 -35.469 -17.578 1 92.06 177 GLN A N 1
ATOM 1434 C CA . GLN A 1 177 ? 25.812 -34.781 -18.453 1 92.06 177 GLN A CA 1
ATOM 1435 C C . GLN A 1 177 ? 25.641 -33.281 -18.406 1 92.06 177 GLN A C 1
ATOM 1437 O O . GLN A 1 177 ? 24.562 -32.75 -18.688 1 92.06 177 GLN A O 1
ATOM 1442 N N . VAL A 1 178 ? 26.625 -32.562 -17.984 1 89.75 178 VAL A N 1
ATOM 1443 C CA . VAL A 1 178 ? 26.516 -31.109 -17.797 1 89.75 178 VAL A CA 1
ATOM 1444 C C . VAL A 1 178 ? 27.547 -30.391 -18.656 1 89.75 178 VAL A C 1
ATOM 1446 O O . VAL A 1 178 ? 28.688 -30.828 -18.781 1 89.75 178 VAL A O 1
ATOM 1449 N N . ALA A 1 179 ? 27.156 -29.359 -19.344 1 86.69 179 ALA A N 1
ATOM 1450 C CA . ALA A 1 179 ? 28.047 -28.469 -20.109 1 86.69 179 ALA A CA 1
ATOM 1451 C C . ALA A 1 179 ? 27.922 -27.031 -19.625 1 86.69 179 ALA A C 1
ATOM 1453 O O . ALA A 1 179 ? 26.812 -26.484 -19.562 1 86.69 179 ALA A O 1
ATOM 1454 N N . ASN A 1 180 ? 29 -26.484 -19.203 1 83.19 180 ASN A N 1
ATOM 1455 C CA . ASN A 1 180 ? 29.047 -25.062 -18.875 1 83.19 180 ASN A CA 1
ATOM 1456 C C . ASN A 1 180 ? 29.75 -24.25 -19.953 1 83.19 180 ASN A C 1
ATOM 1458 O O . ASN A 1 180 ? 30.969 -24.312 -20.094 1 83.19 180 ASN A O 1
ATOM 1462 N N . LEU A 1 181 ? 29.047 -23.453 -20.578 1 74 181 LEU A N 1
ATOM 1463 C CA . LEU A 1 181 ? 29.609 -22.766 -21.734 1 74 181 LEU A CA 1
ATOM 1464 C C . LEU A 1 181 ? 29.719 -21.266 -21.453 1 74 181 LEU A C 1
ATOM 1466 O O . LEU A 1 181 ? 30.516 -20.562 -22.094 1 74 181 LEU A O 1
ATOM 1470 N N . ASP A 1 182 ? 28.906 -20.703 -20.641 1 69.44 182 ASP A N 1
ATOM 1471 C CA . ASP A 1 182 ? 28.891 -19.234 -20.547 1 69.44 182 ASP A CA 1
ATOM 1472 C C . ASP A 1 182 ? 28.609 -18.781 -19.109 1 69.44 182 ASP A C 1
ATOM 1474 O O . ASP A 1 182 ? 28.594 -17.578 -18.828 1 69.44 182 ASP A O 1
ATOM 1478 N N . TYR A 1 183 ? 28.422 -19.688 -18.281 1 73.75 183 TYR A N 1
ATOM 1479 C CA . TYR A 1 183 ? 28.094 -19.281 -16.922 1 73.75 183 TYR A CA 1
ATOM 1480 C C . TYR A 1 183 ? 29.359 -19.188 -16.062 1 73.75 183 TYR A C 1
ATOM 1482 O O . TYR A 1 183 ? 30.344 -19.859 -16.328 1 73.75 183 TYR A O 1
ATOM 1490 N N . ALA A 1 184 ? 29.25 -18.344 -15.117 1 73.12 184 ALA A N 1
ATOM 1491 C CA . ALA A 1 184 ? 30.391 -18.109 -14.242 1 73.12 184 ALA A CA 1
ATOM 1492 C C . ALA A 1 184 ? 30.703 -19.344 -13.398 1 73.12 184 ALA A C 1
ATOM 1494 O O . ALA A 1 184 ? 31.859 -19.578 -13.031 1 73.12 184 ALA A O 1
ATOM 1495 N N . ARG A 1 185 ? 29.656 -20.062 -13.055 1 77.94 185 ARG A N 1
ATOM 1496 C CA . ARG A 1 185 ? 29.812 -21.266 -12.242 1 77.94 185 ARG A CA 1
ATOM 1497 C C . ARG A 1 185 ? 29.344 -22.5 -12.992 1 77.94 185 ARG A C 1
ATOM 1499 O O . ARG A 1 185 ? 28.25 -22.5 -13.555 1 77.94 185 ARG A O 1
ATOM 1506 N N . GLY A 1 186 ? 30.234 -23.5 -12.969 1 77.31 186 GLY A N 1
ATOM 1507 C CA . GLY A 1 186 ? 29.875 -24.719 -13.664 1 77.31 186 GLY A CA 1
ATOM 1508 C C . GLY A 1 186 ? 29.5 -25.859 -12.727 1 77.31 186 GLY A C 1
ATOM 1509 O O . GLY A 1 186 ? 29.75 -25.781 -11.523 1 77.31 186 GLY A O 1
ATOM 1510 N N . GLY A 1 187 ? 28.75 -26.797 -13.344 1 83.25 187 GLY A N 1
ATOM 1511 C CA . GLY A 1 187 ? 28.391 -27.984 -12.578 1 83.25 187 GLY A CA 1
ATOM 1512 C C . GLY A 1 187 ? 26.969 -27.938 -12.047 1 83.25 187 GLY A C 1
ATOM 1513 O O . GLY A 1 187 ? 26.109 -27.25 -12.602 1 83.25 187 GLY A O 1
ATOM 1514 N N . LEU A 1 188 ? 26.656 -28.797 -11.047 1 86.56 188 LEU A N 1
ATOM 1515 C CA . LEU A 1 188 ? 25.375 -28.812 -10.359 1 86.56 188 LEU A CA 1
ATOM 1516 C C . LEU A 1 188 ? 25.375 -27.844 -9.188 1 86.56 188 LEU A C 1
ATOM 1518 O O . LEU A 1 188 ? 25.719 -28.219 -8.062 1 86.56 188 LEU A O 1
ATOM 1522 N N . ARG A 1 189 ? 24.922 -26.703 -9.508 1 80.5 189 ARG A N 1
ATOM 1523 C CA . ARG A 1 189 ? 25 -25.594 -8.555 1 80.5 189 ARG A CA 1
ATOM 1524 C C . ARG A 1 189 ? 24 -25.781 -7.418 1 80.5 189 ARG A C 1
ATOM 1526 O O . ARG A 1 189 ? 24.188 -25.219 -6.332 1 80.5 189 ARG A O 1
ATOM 1533 N N . GLU A 1 190 ? 22.953 -26.484 -7.711 1 82.38 190 GLU A N 1
ATOM 1534 C CA . GLU A 1 190 ? 21.969 -26.859 -6.688 1 82.38 190 GLU A CA 1
ATOM 1535 C C . GLU A 1 190 ? 21.766 -28.375 -6.645 1 82.38 190 GLU A C 1
ATOM 1537 O O . GLU A 1 190 ? 21.891 -29.047 -7.664 1 82.38 190 GLU A O 1
ATOM 1542 N N . SER A 1 191 ? 21.453 -28.766 -5.496 1 85.44 191 SER A N 1
ATOM 1543 C CA . SER A 1 191 ? 21.234 -30.203 -5.344 1 85.44 191 SER A CA 1
ATOM 1544 C C . SER A 1 191 ? 19.859 -30.609 -5.871 1 85.44 191 SER A C 1
ATOM 1546 O O . SER A 1 191 ? 18.859 -29.938 -5.602 1 85.44 191 SER A O 1
ATOM 1548 N N . PRO A 1 192 ? 19.875 -31.609 -6.68 1 89.75 192 PRO A N 1
ATOM 1549 C CA . PRO A 1 192 ? 18.562 -32.156 -7.008 1 89.75 192 PRO A CA 1
ATOM 1550 C C . PRO A 1 192 ? 17.812 -32.688 -5.781 1 89.75 192 PRO A C 1
ATOM 1552 O O . PRO A 1 192 ? 18.422 -33.25 -4.867 1 89.75 192 PRO A O 1
ATOM 1555 N N . VAL A 1 193 ? 16.609 -32.5 -5.773 1 90.19 193 VAL A N 1
ATOM 1556 C CA . VAL A 1 193 ? 15.789 -32.875 -4.629 1 90.19 193 VAL A CA 1
ATOM 1557 C C . VAL A 1 193 ? 14.922 -34.094 -5.004 1 90.19 193 VAL A C 1
ATOM 1559 O O . VAL A 1 193 ? 14.203 -34.062 -6.004 1 90.19 193 VAL A O 1
ATOM 1562 N N . PHE A 1 194 ? 15.062 -35.094 -4.191 1 91.69 194 PHE A N 1
ATOM 1563 C CA . PHE A 1 194 ? 14.32 -36.312 -4.422 1 91.69 194 PHE A CA 1
ATOM 1564 C C . PHE A 1 194 ? 13.07 -36.375 -3.547 1 91.69 194 PHE A C 1
ATOM 1566 O O . PHE A 1 194 ? 13.094 -35.938 -2.4 1 91.69 194 PHE A O 1
ATOM 1573 N N . GLY A 1 195 ? 11.977 -36.875 -4.121 1 90.5 195 GLY A N 1
ATOM 1574 C CA . GLY A 1 195 ? 10.734 -37.094 -3.387 1 90.5 195 GLY A CA 1
ATOM 1575 C C . GLY A 1 195 ? 9.586 -37.531 -4.27 1 90.5 195 GLY A C 1
ATOM 1576 O O . GLY A 1 195 ? 9.797 -37.938 -5.422 1 90.5 195 GLY A O 1
ATOM 1577 N N . SER A 1 196 ? 8.438 -37.562 -3.623 1 90.31 196 SER A N 1
ATOM 1578 C CA . SER A 1 196 ? 7.23 -37.875 -4.391 1 90.31 196 SER A CA 1
ATOM 1579 C C . SER A 1 196 ? 6.902 -36.75 -5.363 1 90.31 196 SER A C 1
ATOM 1581 O O . SER A 1 196 ? 7.031 -35.562 -5.02 1 90.31 196 SER A O 1
ATOM 1583 N N . LYS A 1 197 ? 6.602 -37.125 -6.582 1 90.06 197 LYS A N 1
ATOM 1584 C CA . LYS A 1 197 ? 6.273 -36.156 -7.598 1 90.06 197 LYS A CA 1
ATOM 1585 C C . LYS A 1 197 ? 5.168 -35.219 -7.117 1 90.06 197 LYS A C 1
ATOM 1587 O O . LYS A 1 197 ? 5.25 -34 -7.305 1 90.06 197 LYS A O 1
ATOM 1592 N N . LYS A 1 198 ? 4.184 -35.75 -6.512 1 83.94 198 LYS A N 1
ATOM 1593 C CA . LYS A 1 198 ? 3.059 -34.969 -6.012 1 83.94 198 LYS A CA 1
ATOM 1594 C C . LYS A 1 198 ? 3.525 -33.938 -4.988 1 83.94 198 LYS A C 1
ATOM 1596 O O . LYS A 1 198 ? 3.154 -32.781 -5.07 1 83.94 198 LYS A O 1
ATOM 1601 N N . VAL A 1 199 ? 4.367 -34.344 -4.102 1 86.5 199 VAL A N 1
ATOM 1602 C CA . VAL A 1 199 ? 4.836 -33.469 -3.041 1 86.5 199 VAL A CA 1
ATOM 1603 C C . VAL A 1 199 ? 5.762 -32.406 -3.627 1 86.5 199 VAL A C 1
ATOM 1605 O O . VAL A 1 199 ? 5.719 -31.234 -3.217 1 86.5 199 VAL A O 1
ATOM 1608 N N . LEU A 1 200 ? 6.566 -32.781 -4.586 1 90 200 LEU A N 1
ATOM 1609 C CA . LEU A 1 200 ? 7.465 -31.844 -5.23 1 90 200 LEU A CA 1
ATOM 1610 C C . LEU A 1 200 ? 6.68 -30.766 -5.973 1 90 200 LEU A C 1
ATOM 1612 O O . LEU A 1 200 ? 7.012 -29.578 -5.891 1 90 200 LEU A O 1
ATOM 1616 N N . GLU A 1 201 ? 5.652 -31.125 -6.609 1 85.38 201 GLU A N 1
ATOM 1617 C CA . GLU A 1 201 ? 4.824 -30.188 -7.344 1 85.38 201 GLU A CA 1
ATOM 1618 C C . GLU A 1 201 ? 4.066 -29.266 -6.398 1 85.38 201 GLU A C 1
ATOM 1620 O O . GLU A 1 201 ? 3.914 -28.062 -6.676 1 85.38 201 GLU A O 1
ATOM 1625 N N . GLU A 1 202 ? 3.594 -29.781 -5.363 1 83.38 202 GLU A N 1
ATOM 1626 C CA . GLU A 1 202 ? 2.896 -28.969 -4.371 1 83.38 202 GLU A CA 1
ATOM 1627 C C . GLU A 1 202 ? 3.828 -27.922 -3.758 1 83.38 202 GLU A C 1
ATOM 1629 O O . GLU A 1 202 ? 3.438 -26.766 -3.572 1 83.38 202 GLU A O 1
ATOM 1634 N N . GLN A 1 203 ? 4.973 -28.328 -3.434 1 85 203 GLN A N 1
ATOM 1635 C CA . GLN A 1 203 ? 5.934 -27.391 -2.861 1 85 203 GLN A CA 1
ATOM 1636 C C . GLN A 1 203 ? 6.301 -26.297 -3.861 1 85 203 GLN A C 1
ATOM 1638 O O . GLN A 1 203 ? 6.418 -25.125 -3.494 1 85 203 GLN A O 1
ATOM 1643 N N . LYS A 1 204 ? 6.531 -26.734 -5.066 1 84.88 204 LYS A N 1
ATOM 1644 C CA . LYS A 1 204 ? 6.824 -25.766 -6.113 1 84.88 204 LYS A CA 1
ATOM 1645 C C . LYS A 1 204 ? 5.699 -24.75 -6.246 1 84.88 204 LYS A C 1
ATOM 1647 O O . LYS A 1 204 ? 5.953 -23.547 -6.355 1 84.88 204 LYS A O 1
ATOM 1652 N N . MET A 1 205 ? 4.516 -25.203 -6.168 1 83.38 205 MET A N 1
ATOM 1653 C CA . MET A 1 205 ? 3.357 -24.328 -6.309 1 83.38 205 MET A CA 1
ATOM 1654 C C . MET A 1 205 ? 3.256 -23.359 -5.129 1 83.38 205 MET A C 1
ATOM 1656 O O . MET A 1 205 ? 2.938 -22.188 -5.309 1 83.38 205 MET A O 1
ATOM 1660 N N . ILE A 1 206 ? 3.521 -23.828 -3.998 1 83.62 206 ILE A N 1
ATOM 1661 C CA . ILE A 1 206 ? 3.438 -23 -2.805 1 83.62 206 ILE A CA 1
ATOM 1662 C C . ILE A 1 206 ? 4.512 -21.906 -2.857 1 83.62 206 ILE A C 1
ATOM 1664 O O . ILE A 1 206 ? 4.234 -20.75 -2.566 1 83.62 206 ILE A O 1
ATOM 1668 N N . LEU A 1 207 ? 5.691 -22.297 -3.211 1 84.5 207 LEU A N 1
ATOM 1669 C CA . LEU A 1 207 ? 6.781 -21.328 -3.295 1 84.5 207 LEU A CA 1
ATOM 1670 C C . LEU A 1 207 ? 6.512 -20.297 -4.387 1 84.5 207 LEU A C 1
ATOM 1672 O O . LEU A 1 207 ? 6.766 -19.109 -4.199 1 84.5 207 LEU A O 1
ATOM 1676 N N . PHE A 1 208 ? 5.988 -20.75 -5.426 1 87.38 208 PHE A N 1
ATOM 1677 C CA . PHE A 1 208 ? 5.621 -19.859 -6.523 1 87.38 208 PHE A CA 1
ATOM 1678 C C . PHE A 1 208 ? 4.535 -18.891 -6.086 1 87.38 208 PHE A C 1
ATOM 1680 O O . PHE A 1 208 ? 4.602 -17.688 -6.398 1 87.38 208 PHE A O 1
ATOM 1687 N N . ALA A 1 209 ? 3.572 -19.391 -5.406 1 87.06 209 ALA A N 1
ATOM 1688 C CA . ALA A 1 209 ? 2.467 -18.562 -4.922 1 87.06 209 ALA A CA 1
ATOM 1689 C C . ALA A 1 209 ? 2.963 -17.5 -3.955 1 87.06 209 ALA A C 1
ATOM 1691 O O . ALA A 1 209 ? 2.547 -16.344 -4.035 1 87.06 209 ALA A O 1
ATOM 1692 N N . LEU A 1 210 ? 3.791 -17.859 -3.086 1 85.44 210 LEU A N 1
ATOM 1693 C CA . LEU A 1 210 ? 4.328 -16.922 -2.115 1 85.44 210 LEU A CA 1
ATOM 1694 C C . LEU A 1 210 ? 5.117 -15.812 -2.809 1 85.44 210 LEU A C 1
ATOM 1696 O O . LEU A 1 210 ? 5.031 -14.641 -2.422 1 85.44 210 LEU A O 1
ATOM 1700 N N . GLN A 1 211 ? 5.859 -16.203 -3.744 1 89.19 211 GLN A N 1
ATOM 1701 C CA . GLN A 1 211 ? 6.637 -15.227 -4.5 1 89.19 211 GLN A CA 1
ATOM 1702 C C . GLN A 1 211 ? 5.727 -14.234 -5.223 1 89.19 211 GLN A C 1
ATOM 1704 O O . GLN A 1 211 ? 6.008 -13.039 -5.258 1 89.19 211 GLN A O 1
ATOM 1709 N N . LEU A 1 212 ? 4.66 -14.727 -5.742 1 90.5 212 LEU A N 1
ATOM 1710 C CA . LEU A 1 212 ? 3.736 -13.852 -6.461 1 90.5 212 LEU A CA 1
ATOM 1711 C C . LEU A 1 212 ? 3.006 -12.922 -5.5 1 90.5 212 LEU A C 1
ATOM 1713 O O . LEU A 1 212 ? 2.76 -11.758 -5.824 1 90.5 212 LEU A O 1
ATOM 1717 N N . LEU A 1 213 ? 2.674 -13.438 -4.379 1 88.94 213 LEU A N 1
ATOM 1718 C CA . LEU A 1 213 ? 2.059 -12.602 -3.359 1 88.94 213 LEU A CA 1
ATOM 1719 C C . LEU A 1 213 ? 2.988 -11.461 -2.961 1 88.94 213 LEU A C 1
ATOM 1721 O O . LEU A 1 213 ? 2.547 -10.32 -2.807 1 88.94 213 LEU A O 1
ATOM 1725 N N . PHE A 1 214 ? 4.234 -11.805 -2.891 1 89 214 PHE A N 1
ATOM 1726 C CA . PHE A 1 214 ? 5.234 -10.805 -2.537 1 89 214 PHE A CA 1
ATOM 1727 C C . PHE A 1 214 ? 5.367 -9.758 -3.637 1 89 214 PHE A C 1
ATOM 1729 O O . PHE A 1 214 ? 5.418 -8.555 -3.357 1 89 214 PHE A O 1
ATOM 1736 N N . ILE A 1 215 ? 5.414 -10.195 -4.824 1 90.62 215 ILE A N 1
ATOM 1737 C CA . ILE A 1 215 ? 5.566 -9.289 -5.957 1 90.62 215 ILE A CA 1
ATOM 1738 C C . ILE A 1 215 ? 4.363 -8.352 -6.039 1 90.62 215 ILE A C 1
ATOM 1740 O O . ILE A 1 215 ? 4.516 -7.145 -6.219 1 90.62 215 ILE A O 1
ATOM 1744 N N . GLY A 1 216 ? 3.209 -8.938 -5.855 1 88.38 216 GLY A N 1
ATOM 1745 C CA . GLY A 1 216 ? 2.01 -8.117 -5.863 1 88.38 216 GLY A CA 1
ATOM 1746 C C . GLY A 1 216 ? 1.983 -7.082 -4.754 1 88.38 216 GLY A C 1
ATOM 1747 O O . GLY A 1 216 ? 1.631 -5.922 -4.984 1 88.38 216 GLY A O 1
ATOM 1748 N N . SER A 1 217 ? 2.398 -7.453 -3.646 1 88.19 217 SER A N 1
ATOM 1749 C CA . SER A 1 217 ? 2.395 -6.574 -2.482 1 88.19 217 SER A CA 1
ATOM 1750 C C . SER A 1 217 ? 3.365 -5.414 -2.666 1 88.19 217 SER A C 1
ATOM 1752 O O . SER A 1 217 ? 3.004 -4.254 -2.447 1 88.19 217 SER A O 1
ATOM 1754 N N . VAL A 1 218 ? 4.555 -5.703 -3.078 1 90.06 218 VAL A N 1
ATOM 1755 C CA . VAL A 1 218 ? 5.586 -4.68 -3.223 1 90.06 218 VAL A CA 1
ATOM 1756 C C . VAL A 1 218 ? 5.227 -3.748 -4.379 1 90.06 218 VAL A C 1
ATOM 1758 O O . VAL A 1 218 ? 5.449 -2.537 -4.301 1 90.06 218 VAL A O 1
ATOM 1761 N N . SER A 1 219 ? 4.652 -4.305 -5.391 1 89.25 219 SER A N 1
ATOM 1762 C CA . SER A 1 219 ? 4.301 -3.502 -6.559 1 89.25 219 SER A CA 1
ATOM 1763 C C . SER A 1 219 ? 3.209 -2.492 -6.223 1 89.25 219 SER A C 1
ATOM 1765 O O . SER A 1 219 ? 3.262 -1.343 -6.668 1 89.25 219 SER A O 1
ATOM 1767 N N . ILE A 1 220 ? 2.299 -2.893 -5.461 1 86.12 220 ILE A N 1
ATOM 1768 C CA . ILE A 1 220 ? 1.193 -1.996 -5.145 1 86.12 220 ILE A CA 1
ATOM 1769 C C . ILE A 1 220 ? 1.686 -0.874 -4.23 1 86.12 220 ILE A C 1
ATOM 1771 O O . ILE A 1 220 ? 1.21 0.26 -4.32 1 86.12 220 ILE A O 1
ATOM 1775 N N . PHE A 1 221 ? 2.641 -1.17 -3.377 1 85.25 221 PHE A N 1
ATOM 1776 C CA . PHE A 1 221 ? 3.256 -0.124 -2.57 1 85.25 221 PHE A CA 1
ATOM 1777 C C . PHE A 1 221 ? 3.941 0.911 -3.455 1 85.25 221 PHE A C 1
ATOM 1779 O O . PHE A 1 221 ? 3.836 2.113 -3.207 1 85.25 221 PHE A O 1
ATOM 1786 N N . GLY A 1 222 ? 4.625 0.362 -4.426 1 86.06 222 GLY A N 1
ATOM 1787 C CA . GLY A 1 222 ? 5.266 1.265 -5.367 1 86.06 222 GLY A CA 1
ATOM 1788 C C . GLY A 1 222 ? 4.281 2.164 -6.094 1 86.06 222 GLY A C 1
ATOM 1789 O O . GLY A 1 222 ? 4.512 3.369 -6.219 1 86.06 222 GLY A O 1
ATOM 1790 N N . ILE A 1 223 ? 3.186 1.65 -6.418 1 84.31 223 ILE A N 1
ATOM 1791 C CA . ILE A 1 223 ? 2.174 2.41 -7.145 1 84.31 223 ILE A CA 1
ATOM 1792 C C . ILE A 1 223 ? 1.521 3.424 -6.207 1 84.31 223 ILE A C 1
ATOM 1794 O O . ILE A 1 223 ? 1.296 4.574 -6.59 1 84.31 223 ILE A O 1
ATOM 1798 N N . TYR A 1 224 ? 1.221 3.066 -5.02 1 82.5 224 TYR A N 1
ATOM 1799 C CA . TYR A 1 224 ? 0.614 3.949 -4.027 1 82.5 224 TYR A CA 1
ATOM 1800 C C . TYR A 1 224 ? 1.505 5.152 -3.752 1 82.5 224 TYR A C 1
ATOM 1802 O O . TYR A 1 224 ? 1.029 6.293 -3.725 1 82.5 224 TYR A O 1
ATOM 1810 N N . TYR A 1 225 ? 2.736 4.895 -3.584 1 82.62 225 TYR A N 1
ATOM 1811 C CA . TYR A 1 225 ? 3.648 5.988 -3.275 1 82.62 225 TYR A CA 1
ATOM 1812 C C . TYR A 1 225 ? 3.924 6.836 -4.516 1 82.62 225 TYR A C 1
ATOM 1814 O O . TYR A 1 225 ? 4.262 8.016 -4.406 1 82.62 225 TYR A O 1
ATOM 1822 N N . LEU A 1 226 ? 3.855 6.145 -5.629 1 85.12 226 LEU A N 1
ATOM 1823 C CA . LEU A 1 226 ? 3.938 6.922 -6.863 1 85.12 226 LEU A CA 1
ATOM 1824 C C . LEU A 1 226 ? 2.801 7.938 -6.941 1 85.12 226 LEU A C 1
ATOM 1826 O O . LEU A 1 226 ? 3.014 9.086 -7.336 1 85.12 226 LEU A O 1
ATOM 1830 N N . LEU A 1 227 ? 1.652 7.555 -6.508 1 78.19 227 LEU A N 1
ATOM 1831 C CA . LEU A 1 227 ? 0.497 8.445 -6.5 1 78.19 227 LEU A CA 1
ATOM 1832 C C . LEU A 1 227 ? 0.682 9.57 -5.484 1 78.19 227 LEU A C 1
ATOM 1834 O O . LEU A 1 227 ? 0.389 10.727 -5.773 1 78.19 227 LEU A O 1
ATOM 1838 N N . ILE A 1 228 ? 1.171 9.203 -4.352 1 76.81 228 ILE A N 1
ATOM 1839 C CA . ILE A 1 228 ? 1.436 10.195 -3.314 1 76.81 228 ILE A CA 1
ATOM 1840 C C . ILE A 1 228 ? 2.482 11.195 -3.809 1 76.81 228 ILE A C 1
ATOM 1842 O O . ILE A 1 228 ? 2.35 12.398 -3.594 1 76.81 228 ILE A O 1
ATOM 1846 N N . PHE A 1 229 ? 3.471 10.711 -4.457 1 82.44 229 PHE A N 1
ATOM 1847 C CA . PHE A 1 229 ? 4.547 11.555 -4.965 1 82.44 229 PHE A CA 1
ATOM 1848 C C . PHE A 1 229 ? 4.023 12.547 -5.992 1 82.44 229 PHE A C 1
ATOM 1850 O O . PHE A 1 229 ? 4.434 13.711 -6.012 1 82.44 229 PHE A O 1
ATOM 1857 N N . ILE A 1 230 ? 3.172 12.109 -6.82 1 80 230 ILE A N 1
ATOM 1858 C CA . ILE A 1 230 ? 2.607 12.961 -7.863 1 80 230 ILE A CA 1
ATOM 1859 C C . ILE A 1 230 ? 1.719 14.031 -7.234 1 80 230 ILE A C 1
ATOM 1861 O O . ILE A 1 230 ? 1.737 15.188 -7.66 1 80 230 ILE A O 1
ATOM 1865 N N . LEU A 1 231 ? 1.04 13.68 -6.137 1 75.25 231 LEU A N 1
ATOM 1866 C CA . LEU A 1 231 ? 0.077 14.586 -5.52 1 75.25 231 LEU A CA 1
ATOM 1867 C C . LEU A 1 231 ? 0.774 15.562 -4.578 1 75.25 231 LEU A C 1
ATOM 1869 O O . LEU A 1 231 ? 0.378 16.719 -4.477 1 75.25 231 LEU A O 1
ATOM 1873 N N . GLU A 1 232 ? 1.862 15.047 -3.834 1 71.56 232 GLU A N 1
ATOM 1874 C CA . GLU A 1 232 ? 2.543 15.898 -2.861 1 71.56 232 GLU A CA 1
ATOM 1875 C C . GLU A 1 232 ? 3.783 16.547 -3.471 1 71.56 232 GLU A C 1
ATOM 1877 O O . GLU A 1 232 ? 4.328 17.5 -2.91 1 71.56 232 GLU A O 1
ATOM 1882 N N . ARG A 1 233 ? 4.125 16.438 -4.738 1 64.94 233 ARG A N 1
ATOM 1883 C CA . ARG A 1 233 ? 5.188 16.859 -5.645 1 64.94 233 ARG A CA 1
ATOM 1884 C C . ARG A 1 233 ? 6.504 17.047 -4.895 1 64.94 233 ARG A C 1
ATOM 1886 O O . ARG A 1 233 ? 7.523 17.391 -5.496 1 64.94 233 ARG A O 1
ATOM 1893 N N . LYS A 1 234 ? 6.629 16.578 -3.615 1 66.38 234 LYS A N 1
ATOM 1894 C CA . LYS A 1 234 ? 7.945 17.047 -3.191 1 66.38 234 LYS A CA 1
ATOM 1895 C C . LYS A 1 234 ? 8.57 16.094 -2.178 1 66.38 234 LYS A C 1
ATOM 1897 O O . LYS A 1 234 ? 9.555 16.438 -1.524 1 66.38 234 LYS A O 1
ATOM 1902 N N . SER A 1 235 ? 8.242 14.961 -2.223 1 76.44 235 SER A N 1
ATOM 1903 C CA . SER A 1 235 ? 8.914 14.18 -1.188 1 76.44 235 SER A CA 1
ATOM 1904 C C . SER A 1 235 ? 9.969 13.258 -1.789 1 76.44 235 SER A C 1
ATOM 1906 O O . SER A 1 235 ? 9.648 12.328 -2.523 1 76.44 235 SER A O 1
ATOM 1908 N N . LYS A 1 236 ? 11.273 13.562 -1.655 1 83.06 236 LYS A N 1
ATOM 1909 C CA . LYS A 1 236 ? 12.391 12.75 -2.125 1 83.06 236 LYS A CA 1
ATOM 1910 C C . LYS A 1 236 ? 12.328 11.336 -1.548 1 83.06 236 LYS A C 1
ATOM 1912 O O . LYS A 1 236 ? 12.656 10.367 -2.23 1 83.06 236 LYS A O 1
ATOM 1917 N N . THR A 1 237 ? 11.914 11.227 -0.348 1 83.94 237 THR A N 1
ATOM 1918 C CA . THR A 1 237 ? 11.828 9.922 0.302 1 83.94 237 THR A CA 1
ATOM 1919 C C . THR A 1 237 ? 10.797 9.039 -0.399 1 83.94 237 THR A C 1
ATOM 1921 O O . THR A 1 237 ? 11.031 7.84 -0.593 1 83.94 237 THR A O 1
ATOM 1924 N N . ALA A 1 238 ? 9.719 9.641 -0.84 1 83.62 238 ALA A N 1
ATOM 1925 C CA . ALA A 1 238 ? 8.688 8.883 -1.548 1 83.62 238 ALA A CA 1
ATOM 1926 C C . ALA A 1 238 ? 9.211 8.367 -2.887 1 83.62 238 ALA A C 1
ATOM 1928 O O . ALA A 1 238 ? 8.953 7.223 -3.262 1 83.62 238 ALA A O 1
ATOM 1929 N N . LEU A 1 239 ? 9.938 9.172 -3.555 1 88.94 239 LEU A N 1
ATOM 1930 C CA . LEU A 1 239 ? 10.492 8.789 -4.852 1 88.94 239 LEU A CA 1
ATOM 1931 C C . LEU A 1 239 ? 11.453 7.613 -4.707 1 88.94 239 LEU A C 1
ATOM 1933 O O . LEU A 1 239 ? 11.391 6.656 -5.48 1 88.94 239 LEU A O 1
ATOM 1937 N N . LEU A 1 240 ? 12.344 7.754 -3.77 1 91.94 240 LEU A N 1
ATOM 1938 C CA . LEU A 1 240 ? 13.32 6.695 -3.545 1 91.94 240 LEU A CA 1
ATOM 1939 C C . LEU A 1 240 ? 12.633 5.402 -3.125 1 91.94 240 LEU A C 1
ATOM 1941 O O . LEU A 1 240 ? 13.062 4.312 -3.508 1 91.94 240 LEU A O 1
ATOM 1945 N N . PHE A 1 241 ? 11.609 5.535 -2.395 1 90.12 241 PHE A N 1
ATOM 1946 C CA . PHE A 1 241 ? 10.859 4.363 -1.963 1 90.12 241 PHE A CA 1
ATOM 1947 C C . PHE A 1 241 ? 10.172 3.691 -3.148 1 90.12 241 PHE A C 1
ATOM 1949 O O . PHE A 1 241 ? 10.086 2.463 -3.205 1 90.12 241 PHE A O 1
ATOM 1956 N N . ILE A 1 242 ? 9.695 4.457 -4.105 1 91.56 242 ILE A N 1
ATOM 1957 C CA . ILE A 1 242 ? 9.094 3.936 -5.328 1 91.56 242 ILE A CA 1
ATOM 1958 C C . ILE A 1 242 ? 10.109 3.094 -6.09 1 91.56 242 ILE A C 1
ATOM 1960 O O . ILE A 1 242 ? 9.828 1.957 -6.477 1 91.56 242 ILE A O 1
ATOM 1964 N N . ILE A 1 243 ? 11.211 3.652 -6.211 1 93.94 243 ILE A N 1
ATOM 1965 C CA . ILE A 1 243 ? 12.266 2.979 -6.957 1 93.94 243 ILE A CA 1
ATOM 1966 C C . ILE A 1 243 ? 12.656 1.681 -6.25 1 93.94 243 ILE A C 1
ATOM 1968 O O . ILE A 1 243 ? 12.836 0.646 -6.895 1 93.94 243 ILE A O 1
ATOM 1972 N N . LEU A 1 244 ? 12.734 1.729 -4.945 1 93.75 244 LEU A N 1
ATOM 1973 C CA . LEU A 1 244 ? 13.07 0.542 -4.168 1 93.75 244 LEU A CA 1
ATOM 1974 C C . LEU A 1 244 ? 12.039 -0.558 -4.371 1 93.75 244 LEU A C 1
ATOM 1976 O O . LEU A 1 244 ? 12.391 -1.724 -4.562 1 93.75 244 LEU A O 1
ATOM 1980 N N . CYS A 1 245 ? 10.789 -0.237 -4.352 1 92.56 245 CYS A N 1
ATOM 1981 C CA . CYS A 1 245 ? 9.711 -1.214 -4.504 1 92.56 245 CYS A CA 1
ATOM 1982 C C . CYS A 1 245 ? 9.758 -1.858 -5.887 1 92.56 245 CYS A C 1
ATOM 1984 O O . CYS A 1 245 ? 9.695 -3.082 -6.004 1 92.56 245 CYS A O 1
ATOM 1986 N N . PHE A 1 246 ? 9.969 -1.095 -6.898 1 93 246 PHE A N 1
ATOM 1987 C CA . PHE A 1 246 ? 9.945 -1.634 -8.258 1 93 246 PHE A CA 1
ATOM 1988 C C . PHE A 1 246 ? 11.203 -2.443 -8.539 1 93 246 PHE A C 1
ATOM 1990 O O . PHE A 1 246 ? 11.164 -3.439 -9.258 1 93 246 PHE A O 1
ATOM 1997 N N . VAL A 1 247 ? 12.305 -1.988 -7.996 1 93.81 247 VAL A N 1
ATOM 1998 C CA . VAL A 1 247 ? 13.531 -2.758 -8.148 1 93.81 247 VAL A CA 1
ATOM 1999 C C . VAL A 1 247 ? 13.391 -4.105 -7.441 1 93.81 247 VAL A C 1
ATOM 2001 O O . VAL A 1 247 ? 13.812 -5.137 -7.969 1 93.81 247 VAL A O 1
ATOM 2004 N N . THR A 1 248 ? 12.797 -4.102 -6.297 1 92.19 248 THR A N 1
ATOM 2005 C CA . THR A 1 248 ? 12.586 -5.336 -5.551 1 92.19 248 THR A CA 1
ATOM 2006 C C . THR A 1 248 ? 11.617 -6.254 -6.293 1 92.19 248 THR A C 1
ATOM 2008 O O . THR A 1 248 ? 11.828 -7.465 -6.348 1 92.19 248 THR A O 1
ATOM 2011 N N . ALA A 1 249 ? 10.602 -5.703 -6.859 1 92.44 249 ALA A N 1
ATOM 2012 C CA . ALA A 1 249 ? 9.641 -6.492 -7.629 1 92.44 249 ALA A CA 1
ATOM 2013 C C . ALA A 1 249 ? 10.297 -7.105 -8.859 1 92.44 249 ALA A C 1
ATOM 2015 O O . ALA A 1 249 ? 10.094 -8.281 -9.156 1 92.44 249 ALA A O 1
ATOM 2016 N N . LEU A 1 250 ? 11.055 -6.34 -9.523 1 92.5 250 LEU A N 1
ATOM 2017 C CA . LEU A 1 250 ? 11.75 -6.816 -10.719 1 92.5 250 LEU A CA 1
ATOM 2018 C C . LEU A 1 250 ? 12.727 -7.93 -10.367 1 92.5 250 LEU A C 1
ATOM 2020 O O . LEU A 1 250 ? 12.836 -8.922 -11.102 1 92.5 250 LEU A O 1
ATOM 2024 N N . ARG A 1 251 ? 13.406 -7.789 -9.344 1 91.12 251 ARG A N 1
ATOM 2025 C CA . ARG A 1 251 ? 14.359 -8.805 -8.914 1 91.12 251 ARG A CA 1
ATOM 2026 C C . ARG A 1 251 ? 13.656 -10.094 -8.523 1 91.12 251 ARG A C 1
ATOM 2028 O O . ARG A 1 251 ? 14.156 -11.195 -8.781 1 91.12 251 ARG A O 1
ATOM 2035 N N . SER A 1 252 ? 12.516 -9.961 -7.918 1 90 252 SER A N 1
ATOM 2036 C CA . SER A 1 252 ? 11.758 -11.125 -7.48 1 90 252 SER A CA 1
ATOM 2037 C C . SER A 1 252 ? 11.273 -11.945 -8.672 1 90 252 SER A C 1
ATOM 2039 O O . SER A 1 252 ? 10.969 -13.133 -8.531 1 90 252 SER A O 1
ATOM 2041 N N . LEU A 1 253 ? 11.258 -11.328 -9.844 1 89.75 253 LEU A N 1
ATOM 2042 C CA . LEU A 1 253 ? 10.82 -12.031 -11.047 1 89.75 253 LEU A CA 1
ATOM 2043 C C . LEU A 1 253 ? 11.883 -13.016 -11.516 1 89.75 253 LEU A C 1
ATOM 2045 O O . LEU A 1 253 ? 11.562 -13.984 -12.219 1 89.75 253 LEU A O 1
ATOM 2049 N N . VAL A 1 254 ? 13.125 -12.789 -11.156 1 87.44 254 VAL A N 1
ATOM 2050 C CA . VAL A 1 254 ? 14.203 -13.609 -11.68 1 87.44 254 VAL A CA 1
ATOM 2051 C C . VAL A 1 254 ? 14.828 -14.43 -10.555 1 87.44 254 VAL A C 1
ATOM 2053 O O . VAL A 1 254 ? 15.938 -14.945 -10.688 1 87.44 254 VAL A O 1
ATOM 2056 N N . TRP A 1 255 ? 14.102 -14.523 -9.516 1 81.31 255 TRP A N 1
ATOM 2057 C CA . TRP A 1 255 ? 14.602 -15.258 -8.359 1 81.31 255 TRP A CA 1
ATOM 2058 C C . TRP A 1 255 ? 13.664 -16.406 -7.992 1 81.31 255 TRP A C 1
ATOM 2060 O O . TRP A 1 255 ? 12.492 -16.391 -8.359 1 81.31 255 TRP A O 1
ATOM 2070 N N . GLY A 1 256 ? 14.234 -17.406 -7.375 1 80.5 256 GLY A N 1
ATOM 2071 C CA . GLY A 1 256 ? 13.438 -18.5 -6.855 1 80.5 256 GLY A CA 1
ATOM 2072 C C . GLY A 1 256 ? 12.836 -19.375 -7.945 1 80.5 256 GLY A C 1
ATOM 2073 O O . GLY A 1 256 ? 13.562 -19.984 -8.727 1 80.5 256 GLY A O 1
ATOM 2074 N N . GLU A 1 257 ? 11.492 -19.266 -8.047 1 83.5 257 GLU A N 1
ATOM 2075 C CA . GLU A 1 257 ? 10.789 -20.094 -9.016 1 83.5 257 GLU A CA 1
ATOM 2076 C C . GLU A 1 257 ? 10.719 -19.422 -10.383 1 83.5 257 GLU A C 1
ATOM 2078 O O . GLU A 1 257 ? 9.977 -19.859 -11.258 1 83.5 257 GLU A O 1
ATOM 2083 N N . LEU A 1 258 ? 11.391 -18.359 -10.594 1 85.94 258 LEU A N 1
ATOM 2084 C CA . LEU A 1 258 ? 11.57 -17.656 -11.859 1 85.94 258 LEU A CA 1
ATOM 2085 C C . LEU A 1 258 ? 10.219 -17.344 -12.5 1 85.94 258 LEU A C 1
ATOM 2087 O O . LEU A 1 258 ? 9.945 -17.797 -13.617 1 85.94 258 LEU A O 1
ATOM 2091 N N . PRO A 1 259 ? 9.438 -16.5 -11.867 1 87 259 PRO A N 1
ATOM 2092 C CA . PRO A 1 259 ? 8.141 -16.125 -12.438 1 87 259 PRO A CA 1
ATOM 2093 C C . PRO A 1 259 ? 8.266 -15.508 -13.828 1 87 259 PRO A C 1
ATOM 2095 O O . PRO A 1 259 ? 7.355 -15.633 -14.648 1 87 259 PRO A O 1
ATOM 2098 N N . LEU A 1 260 ? 9.375 -14.93 -14.148 1 86.62 260 LEU A N 1
ATOM 2099 C CA . LEU A 1 260 ? 9.57 -14.297 -15.445 1 86.62 260 LEU A CA 1
ATOM 2100 C C . LEU A 1 260 ? 9.43 -15.312 -16.578 1 86.62 260 LEU A C 1
ATOM 2102 O O . LEU A 1 260 ? 8.766 -15.039 -17.578 1 86.62 260 LEU A O 1
ATOM 2106 N N . ILE A 1 261 ? 9.984 -16.484 -16.406 1 80.94 261 ILE A N 1
ATOM 2107 C CA . ILE A 1 261 ? 9.984 -17.5 -17.453 1 80.94 261 ILE A CA 1
ATOM 2108 C C . ILE A 1 261 ? 8.602 -18.156 -17.531 1 80.94 261 ILE A C 1
ATOM 2110 O O . ILE A 1 261 ? 8.18 -18.578 -18.609 1 80.94 261 ILE A O 1
ATOM 2114 N N . ASN A 1 262 ? 7.961 -18.156 -16.422 1 77.19 262 ASN A N 1
ATOM 2115 C CA . ASN A 1 262 ? 6.613 -18.719 -16.406 1 77.19 262 ASN A CA 1
ATOM 2116 C C . ASN A 1 262 ? 5.613 -17.812 -17.109 1 77.19 262 ASN A C 1
ATOM 2118 O O . ASN A 1 262 ? 4.707 -18.281 -17.797 1 77.19 262 ASN A O 1
ATOM 2122 N N . PHE A 1 263 ? 5.844 -16.594 -16.984 1 80.75 263 PHE A N 1
ATOM 2123 C CA . PHE A 1 263 ? 4.934 -15.633 -17.609 1 80.75 263 PHE A CA 1
ATOM 2124 C C . PHE A 1 263 ? 5.289 -15.406 -19.062 1 80.75 263 PHE A C 1
ATOM 2126 O O . PHE A 1 263 ? 4.406 -15.203 -19.906 1 80.75 263 PHE A O 1
ATOM 2133 N N . PHE A 1 264 ? 6.586 -15.43 -19.219 1 80.56 264 PHE A N 1
ATOM 2134 C CA . PHE A 1 264 ? 7.082 -15.18 -20.578 1 80.56 264 PHE A CA 1
ATOM 2135 C C . PHE A 1 264 ? 8.062 -16.266 -21 1 80.56 264 PHE A C 1
ATOM 2137 O O . PHE A 1 264 ? 9.273 -16.062 -21.016 1 80.56 264 PHE A O 1
ATOM 2144 N N . PRO A 1 265 ? 7.531 -17.375 -21.531 1 74.12 265 PRO A N 1
ATOM 2145 C CA . PRO A 1 265 ? 8.398 -18.516 -21.859 1 74.12 265 PRO A CA 1
ATOM 2146 C C . PRO A 1 265 ? 9.305 -18.219 -23.062 1 74.12 265 PRO A C 1
ATOM 2148 O O . PRO A 1 265 ? 10.328 -18.891 -23.234 1 74.12 265 PRO A O 1
ATOM 2151 N N . LYS A 1 266 ? 8.961 -17.188 -23.797 1 76.69 266 LYS A N 1
ATOM 2152 C CA . LYS A 1 266 ? 9.742 -16.906 -25 1 76.69 266 LYS A CA 1
ATOM 2153 C C . LYS A 1 266 ? 10.852 -15.906 -24.703 1 76.69 266 LYS A C 1
ATOM 2155 O O . LYS A 1 266 ? 11.648 -15.586 -25.594 1 76.69 266 LYS A O 1
ATOM 2160 N N . VAL A 1 267 ? 10.961 -15.5 -23.516 1 81.5 267 VAL A N 1
ATOM 2161 C CA . VAL A 1 267 ? 11.984 -14.516 -23.172 1 81.5 267 VAL A CA 1
ATOM 2162 C C . VAL A 1 267 ? 13.344 -15.203 -23.078 1 81.5 267 VAL A C 1
ATOM 2164 O O . VAL A 1 267 ? 13.477 -16.25 -22.453 1 81.5 267 VAL A O 1
ATOM 2167 N N . PRO A 1 268 ? 14.289 -14.578 -23.797 1 79.38 268 PRO A N 1
ATOM 2168 C CA . PRO A 1 268 ? 15.633 -15.148 -23.719 1 79.38 268 PRO A CA 1
ATOM 2169 C C . PRO A 1 268 ? 16.203 -15.094 -22.297 1 79.38 268 PRO A C 1
ATOM 2171 O O . PRO A 1 268 ? 15.914 -14.164 -21.547 1 79.38 268 PRO A O 1
ATOM 2174 N N . ILE A 1 269 ? 17.016 -15.961 -21.969 1 76.81 269 ILE A N 1
ATOM 2175 C CA . ILE A 1 269 ? 17.609 -16.094 -20.641 1 76.81 269 ILE A CA 1
ATOM 2176 C C . ILE A 1 269 ? 18.484 -14.883 -20.344 1 76.81 269 ILE A C 1
ATOM 2178 O O . ILE A 1 269 ? 18.625 -14.469 -19.203 1 76.81 269 ILE A O 1
ATOM 2182 N N . LYS A 1 270 ? 19.047 -14.281 -21.375 1 80.25 270 LYS A N 1
ATOM 2183 C CA . LYS A 1 270 ? 19.922 -13.117 -21.219 1 80.25 270 LYS A CA 1
ATOM 2184 C C . LYS A 1 270 ? 19.203 -11.969 -20.531 1 80.25 270 LYS A C 1
ATOM 2186 O O . LYS A 1 270 ? 19.812 -11.234 -19.75 1 80.25 270 LYS A O 1
ATOM 2191 N N . VAL A 1 271 ? 17.969 -11.906 -20.797 1 86.81 271 VAL A N 1
ATOM 2192 C CA . VAL A 1 271 ? 17.188 -10.828 -20.203 1 86.81 271 VAL A CA 1
ATOM 2193 C C . VAL A 1 271 ? 17.109 -11.031 -18.688 1 86.81 271 VAL A C 1
ATOM 2195 O O . VAL A 1 271 ? 17.25 -10.078 -17.922 1 86.81 271 VAL A O 1
ATOM 2198 N N . GLY A 1 272 ? 16.906 -12.258 -18.312 1 86.5 272 GLY A N 1
ATOM 2199 C CA . GLY A 1 272 ? 16.859 -12.562 -16.891 1 86.5 272 GLY A CA 1
ATOM 2200 C C . GLY A 1 272 ? 18.172 -12.305 -16.188 1 86.5 272 GLY A C 1
ATOM 2201 O O . GLY A 1 272 ? 18.188 -11.797 -15.062 1 86.5 272 GLY A O 1
ATOM 2202 N N . VAL A 1 273 ? 19.266 -12.547 -16.844 1 85.12 273 VAL A N 1
ATOM 2203 C CA . VAL A 1 273 ? 20.594 -12.344 -16.266 1 85.12 273 VAL A CA 1
ATOM 2204 C C . VAL A 1 273 ? 20.844 -10.844 -16.078 1 85.12 273 VAL A C 1
ATOM 2206 O O . VAL A 1 273 ? 21.312 -10.422 -15.023 1 85.12 273 VAL A O 1
ATOM 2209 N N . TYR A 1 274 ? 20.469 -10.109 -17.047 1 90.19 274 TYR A N 1
ATOM 2210 C CA . TYR A 1 274 ? 20.688 -8.672 -16.953 1 90.19 274 TYR A CA 1
ATOM 2211 C C . TYR A 1 274 ? 19.797 -8.047 -15.883 1 90.19 274 TYR A C 1
ATOM 2213 O O . TYR A 1 274 ? 20.219 -7.137 -15.164 1 90.19 274 TYR A O 1
ATOM 2221 N N . ILE A 1 275 ? 18.578 -8.555 -15.805 1 92.31 275 ILE A N 1
ATOM 2222 C CA . ILE A 1 275 ? 17.703 -8.062 -14.75 1 92.31 275 ILE A CA 1
ATOM 2223 C C . ILE A 1 275 ? 18.312 -8.367 -13.383 1 92.31 275 ILE A C 1
ATOM 2225 O O . ILE A 1 275 ? 18.281 -7.523 -12.484 1 92.31 275 ILE A O 1
ATOM 2229 N N . ASN A 1 276 ? 18.891 -9.469 -13.266 1 89.88 276 ASN A N 1
ATOM 2230 C CA . ASN A 1 276 ? 19.516 -9.867 -12.008 1 89.88 276 ASN A CA 1
ATOM 2231 C C . ASN A 1 276 ? 20.672 -8.945 -11.656 1 89.88 276 ASN A C 1
ATOM 2233 O O . ASN A 1 276 ? 20.797 -8.492 -10.516 1 89.88 276 ASN A O 1
ATOM 2237 N N . TYR A 1 277 ? 21.438 -8.594 -12.586 1 91.31 277 TYR A N 1
ATOM 2238 C CA . TYR A 1 277 ? 22.609 -7.762 -12.32 1 91.31 277 TYR A CA 1
ATOM 2239 C C . TYR A 1 277 ? 22.203 -6.312 -12.086 1 91.31 277 TYR A C 1
ATOM 2241 O O . TYR A 1 277 ? 22.719 -5.664 -11.172 1 91.31 277 TYR A O 1
ATOM 2249 N N . ILE A 1 278 ? 21.312 -5.84 -12.906 1 94.12 278 ILE A N 1
ATOM 2250 C CA . ILE A 1 278 ? 20.891 -4.453 -12.758 1 94.12 278 ILE A CA 1
ATOM 2251 C C . ILE A 1 278 ? 20.266 -4.242 -11.375 1 94.12 278 ILE A C 1
ATOM 2253 O O . ILE A 1 278 ? 20.562 -3.258 -10.695 1 94.12 278 ILE A O 1
ATOM 2257 N N . THR A 1 279 ? 19.438 -5.137 -10.969 1 93.62 279 THR A N 1
ATOM 2258 C CA . THR A 1 279 ? 18.766 -4.992 -9.68 1 93.62 279 THR A CA 1
ATOM 2259 C C . THR A 1 279 ? 19.734 -5.281 -8.539 1 93.62 279 THR A C 1
ATOM 2261 O O . THR A 1 279 ? 19.656 -4.645 -7.48 1 93.62 279 THR A O 1
ATOM 2264 N N . GLY A 1 280 ? 20.656 -6.184 -8.766 1 91 280 GLY A N 1
ATOM 2265 C CA . GLY A 1 280 ? 21.641 -6.496 -7.742 1 91 280 GLY A CA 1
ATOM 2266 C C . GLY A 1 280 ? 22.594 -5.348 -7.457 1 91 280 GLY A C 1
ATOM 2267 O O . GLY A 1 280 ? 22.844 -5.016 -6.293 1 91 280 GLY A O 1
ATOM 2268 N N . TYR A 1 281 ? 23.016 -4.699 -8.477 1 94 281 TYR A N 1
ATOM 2269 C CA . TYR A 1 281 ? 23.984 -3.615 -8.352 1 94 281 TYR A CA 1
ATOM 2270 C C . TYR A 1 281 ? 23.359 -2.396 -7.684 1 94 281 TYR A C 1
ATOM 2272 O O . TYR A 1 281 ? 24.062 -1.593 -7.062 1 94 281 TYR A O 1
ATOM 2280 N N . ASN A 1 282 ? 22.047 -2.289 -7.77 1 94.31 282 ASN A N 1
ATOM 2281 C CA . ASN A 1 282 ? 21.438 -1.028 -7.367 1 94.31 282 ASN A CA 1
ATOM 2282 C C . ASN A 1 282 ? 20.625 -1.186 -6.086 1 94.31 282 ASN A C 1
ATOM 2284 O O . ASN A 1 282 ? 20.203 -0.194 -5.484 1 94.31 282 ASN A O 1
ATOM 2288 N N . LEU A 1 283 ? 20.422 -2.322 -5.594 1 93.25 283 LEU A N 1
ATOM 2289 C CA . LEU A 1 283 ? 19.547 -2.533 -4.445 1 93.25 283 LEU A CA 1
ATOM 2290 C C . LEU A 1 283 ? 20.109 -1.862 -3.199 1 93.25 283 LEU A C 1
ATOM 2292 O O . LEU A 1 283 ? 19.438 -1.059 -2.561 1 93.25 283 LEU A O 1
ATOM 2296 N N . MET A 1 284 ? 21.359 -2.1 -2.861 1 93.5 284 MET A N 1
ATOM 2297 C CA . MET A 1 284 ? 21.953 -1.571 -1.635 1 93.5 284 MET A CA 1
ATOM 2298 C C . MET A 1 284 ? 22.078 -0.053 -1.701 1 93.5 284 MET A C 1
ATOM 2300 O O . MET A 1 284 ? 21.719 0.646 -0.75 1 93.5 284 MET A O 1
ATOM 2304 N N . PRO A 1 285 ? 22.531 0.479 -2.807 1 95.31 285 PRO A N 1
ATOM 2305 C CA . PRO A 1 285 ? 22.578 1.939 -2.906 1 95.31 285 PRO A CA 1
ATOM 2306 C C . PRO A 1 285 ? 21.219 2.598 -2.695 1 95.31 285 PRO A C 1
ATOM 2308 O O . PRO A 1 285 ? 21.125 3.625 -2.018 1 95.31 285 PRO A O 1
ATOM 2311 N N . ILE A 1 286 ? 20.234 2.047 -3.271 1 95.12 286 ILE A N 1
ATOM 2312 C CA . ILE A 1 286 ? 18.891 2.627 -3.143 1 95.12 286 ILE A CA 1
ATOM 2313 C C . ILE A 1 286 ? 18.438 2.555 -1.688 1 95.12 286 ILE A C 1
ATOM 2315 O O . ILE A 1 286 ? 17.859 3.51 -1.163 1 95.12 286 ILE A O 1
ATOM 2319 N N . ILE A 1 287 ? 18.703 1.457 -1.04 1 94.75 287 ILE A N 1
ATOM 2320 C CA . ILE A 1 287 ? 18.344 1.297 0.364 1 94.75 287 ILE A CA 1
ATOM 2321 C C . ILE A 1 287 ? 19.062 2.348 1.206 1 94.75 287 ILE A C 1
ATOM 2323 O O . ILE A 1 287 ? 18.453 2.98 2.072 1 94.75 287 ILE A O 1
ATOM 2327 N N . ILE A 1 288 ? 20.312 2.545 0.935 1 95.06 288 ILE A N 1
ATOM 2328 C CA . ILE A 1 288 ? 21.109 3.531 1.663 1 95.06 288 ILE A CA 1
ATOM 2329 C C . ILE A 1 288 ? 20.516 4.922 1.463 1 95.06 288 ILE A C 1
ATOM 2331 O O . ILE A 1 288 ? 20.328 5.668 2.426 1 95.06 288 ILE A O 1
ATOM 2335 N N . LEU A 1 289 ? 20.172 5.234 0.277 1 94.69 289 LEU A N 1
ATOM 2336 C CA . LEU A 1 289 ? 19.609 6.547 -0.027 1 94.69 289 LEU A CA 1
ATOM 2337 C C . LEU A 1 289 ? 18.266 6.738 0.666 1 94.69 289 LEU A C 1
ATOM 2339 O O . LEU A 1 289 ? 17.953 7.84 1.128 1 94.69 289 LEU A O 1
ATOM 2343 N N . VAL A 1 290 ? 17.484 5.684 0.738 1 92.75 290 VAL A N 1
ATOM 2344 C CA . VAL A 1 290 ? 16.203 5.77 1.416 1 92.75 290 VAL A CA 1
ATOM 2345 C C . VAL A 1 290 ? 16.422 6.02 2.906 1 92.75 290 VAL A C 1
ATOM 2347 O O . VAL A 1 290 ? 15.781 6.902 3.492 1 92.75 290 VAL A O 1
ATOM 2350 N N . ILE A 1 291 ? 17.328 5.312 3.514 1 92.56 291 ILE A N 1
ATOM 2351 C CA . ILE A 1 291 ? 17.547 5.406 4.953 1 92.56 291 ILE A CA 1
ATOM 2352 C C . ILE A 1 291 ? 18.109 6.785 5.293 1 92.56 291 ILE A C 1
ATOM 2354 O O . ILE A 1 291 ? 17.688 7.406 6.273 1 92.56 291 ILE A O 1
ATOM 2358 N N . ILE A 1 292 ? 18.969 7.305 4.473 1 92.19 292 ILE A N 1
ATOM 2359 C CA . ILE A 1 292 ? 19.562 8.617 4.715 1 92.19 292 ILE A CA 1
ATOM 2360 C C . ILE A 1 292 ? 18.5 9.695 4.551 1 92.19 292 ILE A C 1
ATOM 2362 O O . ILE A 1 292 ? 18.516 10.711 5.25 1 92.19 292 ILE A O 1
ATOM 2366 N N . SER A 1 293 ? 17.562 9.453 3.688 1 90.25 293 SER A N 1
ATOM 2367 C CA . SER A 1 293 ? 16.484 10.414 3.492 1 90.25 293 SER A CA 1
ATOM 2368 C C . SER A 1 293 ? 15.547 10.438 4.695 1 90.25 293 SER A C 1
ATOM 2370 O O . SER A 1 293 ? 14.945 11.469 4.996 1 90.25 293 SER A O 1
ATOM 2372 N N . ILE A 1 294 ? 15.43 9.352 5.371 1 87.06 294 ILE A N 1
ATOM 2373 C CA . ILE A 1 294 ? 14.586 9.25 6.555 1 87.06 294 ILE A CA 1
ATOM 2374 C C . ILE A 1 294 ? 15.297 9.859 7.758 1 87.06 294 ILE A C 1
ATOM 2376 O O . ILE A 1 294 ? 14.68 10.531 8.586 1 87.06 294 ILE A O 1
ATOM 2380 N N . TYR A 1 295 ? 16.609 9.562 7.852 1 89.69 295 TYR A N 1
ATOM 2381 C CA . TYR A 1 295 ? 17.422 10.086 8.945 1 89.69 295 TYR A CA 1
ATOM 2382 C C . TYR A 1 295 ? 18.531 10.984 8.414 1 89.69 295 TYR A C 1
ATOM 2384 O O . TYR A 1 295 ? 19.703 10.609 8.445 1 89.69 295 TYR A O 1
ATOM 2392 N N . PRO A 1 296 ? 18.234 12.141 8.094 1 88.38 296 PRO A N 1
ATOM 2393 C CA . PRO A 1 296 ? 19.203 13.016 7.426 1 88.38 296 PRO A CA 1
ATOM 2394 C C . PRO A 1 296 ? 20.25 13.586 8.383 1 88.38 296 PRO A C 1
ATOM 2396 O O . PRO A 1 296 ? 21.281 14.086 7.949 1 88.38 296 PRO A O 1
ATOM 2399 N N . LEU A 1 297 ? 20.078 13.477 9.617 1 86.75 297 LEU A N 1
ATOM 2400 C CA . LEU A 1 297 ? 20.984 14.094 10.578 1 86.75 297 LEU A CA 1
ATOM 2401 C C . LEU A 1 297 ? 22.141 13.164 10.906 1 86.75 297 LEU A C 1
ATOM 2403 O O . LEU A 1 297 ? 23.188 13.609 11.398 1 86.75 297 LEU A O 1
ATOM 2407 N N . GLU A 1 298 ? 22.016 11.922 10.57 1 84.12 298 GLU A N 1
ATOM 2408 C CA . GLU A 1 298 ? 22.969 10.938 11.078 1 84.12 298 GLU A CA 1
ATOM 2409 C C . GLU A 1 298 ? 23.984 10.539 10.016 1 84.12 298 GLU A C 1
ATOM 2411 O O . GLU A 1 298 ? 24.734 9.578 10.195 1 84.12 298 GLU A O 1
ATOM 2416 N N . TYR A 1 299 ? 24.016 11.242 8.922 1 86.69 299 TYR A N 1
ATOM 2417 C CA . TYR A 1 299 ? 24.969 10.82 7.895 1 86.69 299 TYR A CA 1
ATOM 2418 C C . TYR A 1 299 ? 25.812 11.992 7.422 1 86.69 299 TYR A C 1
ATOM 2420 O O . TYR A 1 299 ? 25.484 13.148 7.684 1 86.69 299 TYR A O 1
ATOM 2428 N N . LYS A 1 300 ? 27 11.688 6.938 1 90.25 300 LYS A N 1
ATOM 2429 C CA . LYS A 1 300 ? 27.875 12.648 6.285 1 90.25 300 LYS A CA 1
ATOM 2430 C C . LYS A 1 300 ? 27.844 12.492 4.766 1 90.25 300 LYS A C 1
ATOM 2432 O O . LYS A 1 300 ? 28.031 11.391 4.25 1 90.25 300 LYS A O 1
ATOM 2437 N N . LYS A 1 301 ? 27.672 13.484 4.047 1 90.81 301 LYS A N 1
ATOM 2438 C CA . LYS A 1 301 ? 27.5 13.469 2.598 1 90.81 301 LYS A CA 1
ATOM 2439 C C . LYS A 1 301 ? 28.75 12.953 1.894 1 90.81 301 LYS A C 1
ATOM 2441 O O . LYS A 1 301 ? 28.656 12.203 0.919 1 90.81 301 LYS A O 1
ATOM 2446 N N . THR A 1 302 ? 29.859 13.289 2.416 1 92.06 302 THR A N 1
ATOM 2447 C CA . THR A 1 302 ? 31.125 12.898 1.796 1 92.06 302 THR A CA 1
ATOM 2448 C C . THR A 1 302 ? 31.328 11.391 1.897 1 92.06 302 THR A C 1
ATOM 2450 O O . THR A 1 302 ? 31.781 10.758 0.942 1 92.06 302 THR A O 1
ATOM 2453 N N . ILE A 1 303 ? 30.969 10.828 2.992 1 93.12 303 ILE A N 1
ATOM 2454 C CA . ILE A 1 303 ? 31.188 9.398 3.203 1 93.12 303 ILE A CA 1
ATOM 2455 C C . ILE A 1 303 ? 30.203 8.609 2.332 1 93.12 303 ILE A C 1
ATOM 2457 O O . ILE A 1 303 ? 30.578 7.582 1.753 1 93.12 303 ILE A O 1
ATOM 2461 N N . VAL A 1 304 ? 28.984 9.078 2.252 1 93.25 304 VAL A N 1
ATOM 2462 C CA . VAL A 1 304 ? 27.984 8.406 1.429 1 93.25 304 VAL A CA 1
ATOM 2463 C C . VAL A 1 304 ? 28.438 8.422 -0.034 1 93.25 304 VAL A C 1
ATOM 2465 O O . VAL A 1 304 ? 28.312 7.418 -0.737 1 93.25 304 VAL A O 1
ATOM 2468 N N . GLY A 1 305 ? 28.953 9.562 -0.451 1 93.38 305 GLY A N 1
ATOM 2469 C CA . GLY A 1 305 ? 29.469 9.656 -1.81 1 93.38 305 GLY A CA 1
ATOM 2470 C C . GLY A 1 305 ? 30.578 8.68 -2.096 1 93.38 305 GLY A C 1
ATOM 2471 O O . GLY A 1 305 ? 30.609 8.055 -3.158 1 93.38 305 GLY A O 1
ATOM 2472 N N . LEU A 1 306 ? 31.438 8.477 -1.143 1 93.19 306 LEU A N 1
ATOM 2473 C CA . LEU A 1 306 ? 32.562 7.578 -1.292 1 93.19 306 LEU A CA 1
ATOM 2474 C C . LEU A 1 306 ? 32.125 6.125 -1.337 1 93.19 306 LEU A C 1
ATOM 2476 O O . LEU A 1 306 ? 32.688 5.312 -2.072 1 93.19 306 LEU A O 1
ATOM 2480 N N . ILE A 1 307 ? 31.141 5.801 -0.595 1 93.81 307 ILE A N 1
ATOM 2481 C CA . ILE A 1 307 ? 30.656 4.43 -0.482 1 93.81 307 ILE A CA 1
ATOM 2482 C C . ILE A 1 307 ? 29.828 4.074 -1.712 1 93.81 307 ILE A C 1
ATOM 2484 O O . ILE A 1 307 ? 29.812 2.92 -2.148 1 93.81 307 ILE A O 1
ATOM 2488 N N . LEU A 1 308 ? 29.125 5.055 -2.334 1 94.69 308 LEU A N 1
ATOM 2489 C CA . LEU A 1 308 ? 28.219 4.785 -3.447 1 94.69 308 LEU A CA 1
ATOM 2490 C C . LEU A 1 308 ? 28.938 4.961 -4.781 1 94.69 308 LEU A C 1
ATOM 2492 O O . LEU A 1 308 ? 28.484 4.457 -5.809 1 94.69 308 LEU A O 1
ATOM 2496 N N . MET A 1 309 ? 30.125 5.586 -4.809 1 93.88 309 MET A N 1
ATOM 2497 C CA . MET A 1 309 ? 30.844 5.918 -6.035 1 93.88 309 MET A CA 1
ATOM 2498 C C . MET A 1 309 ? 31.234 4.652 -6.797 1 93.88 309 MET A C 1
ATOM 2500 O O . MET A 1 309 ? 31.078 4.582 -8.016 1 93.88 309 MET A O 1
ATOM 2504 N N . PRO A 1 310 ? 31.641 3.631 -6.133 1 94.56 310 PRO A N 1
ATOM 2505 C CA . PRO A 1 310 ? 32.031 2.42 -6.855 1 94.56 310 PRO A CA 1
ATOM 2506 C C . PRO A 1 310 ? 30.875 1.787 -7.621 1 94.56 310 PRO A C 1
ATOM 2508 O O . PRO A 1 310 ? 31.094 1.029 -8.57 1 94.56 310 PRO A O 1
ATOM 2511 N N . ASN A 1 311 ? 29.656 2.031 -7.215 1 94.5 311 ASN A N 1
ATOM 2512 C CA . ASN A 1 311 ? 28.516 1.463 -7.918 1 94.5 311 ASN A CA 1
ATOM 2513 C C . ASN A 1 311 ? 28.422 1.987 -9.344 1 94.5 311 ASN A C 1
ATOM 2515 O O . ASN A 1 311 ? 27.844 1.327 -10.219 1 94.5 311 ASN A O 1
ATOM 2519 N N . ILE A 1 312 ? 29 3.143 -9.609 1 94.44 312 ILE A N 1
ATOM 2520 C CA . ILE A 1 312 ? 29 3.686 -10.961 1 94.44 312 ILE A CA 1
ATOM 2521 C C . ILE A 1 312 ? 29.812 2.771 -11.875 1 94.44 312 ILE A C 1
ATOM 2523 O O . ILE A 1 312 ? 29.438 2.547 -13.031 1 94.44 312 ILE A O 1
ATOM 2527 N N . PHE A 1 313 ? 30.859 2.23 -11.359 1 94.81 313 PHE A N 1
ATOM 2528 C CA . PHE A 1 313 ? 31.672 1.27 -12.102 1 94.81 313 PHE A CA 1
ATOM 2529 C C . PHE A 1 313 ? 30.844 0.045 -12.477 1 94.81 313 PHE A C 1
ATOM 2531 O O . PHE A 1 313 ? 30.906 -0.429 -13.617 1 94.81 313 PHE A O 1
ATOM 2538 N N . PHE A 1 314 ? 30.094 -0.424 -11.625 1 94.81 314 PHE A N 1
ATOM 2539 C CA . PHE A 1 314 ? 29.297 -1.621 -11.883 1 94.81 314 PHE A CA 1
ATOM 2540 C C . PHE A 1 314 ? 28.156 -1.316 -12.836 1 94.81 314 PHE A C 1
ATOM 2542 O O . PHE A 1 314 ? 27.703 -2.193 -13.578 1 94.81 314 PHE A O 1
ATOM 2549 N N . GLU A 1 315 ? 27.703 -0.064 -12.812 1 93.56 315 GLU A N 1
ATOM 2550 C CA . GLU A 1 315 ? 26.703 0.331 -13.805 1 93.56 315 GLU A CA 1
ATOM 2551 C C . GLU A 1 315 ? 27.281 0.293 -15.219 1 93.56 315 GLU A C 1
ATOM 2553 O O . GLU A 1 315 ? 26.594 -0.088 -16.172 1 93.56 315 GLU A O 1
ATOM 2558 N N . VAL A 1 316 ? 28.484 0.655 -15.312 1 93.69 316 VAL A N 1
ATOM 2559 C CA . VAL A 1 316 ? 29.156 0.633 -16.609 1 93.69 316 VAL A CA 1
ATOM 2560 C C . VAL A 1 316 ? 29.375 -0.811 -17.047 1 93.69 316 VAL A C 1
ATOM 2562 O O . VAL A 1 316 ? 29.328 -1.122 -18.25 1 93.69 316 VAL A O 1
ATOM 2565 N N . LEU A 1 317 ? 29.594 -1.722 -16.094 1 93.62 317 LEU A N 1
ATOM 2566 C CA . LEU A 1 317 ? 29.812 -3.137 -16.375 1 93.62 317 LEU A CA 1
ATOM 2567 C C . LEU A 1 317 ? 28.578 -3.76 -17.031 1 93.62 317 LEU A C 1
ATOM 2569 O O . LEU A 1 317 ? 28.672 -4.801 -17.688 1 93.62 317 LEU A O 1
ATOM 2573 N N . LEU A 1 318 ? 27.406 -3.131 -16.859 1 92.5 318 LEU A N 1
ATOM 2574 C CA . LEU A 1 318 ? 26.156 -3.658 -17.406 1 92.5 318 LEU A CA 1
ATOM 2575 C C . LEU A 1 318 ? 26.172 -3.623 -18.922 1 92.5 318 LEU A C 1
ATOM 2577 O O . LEU A 1 318 ? 25.391 -4.316 -19.578 1 92.5 318 LEU A O 1
ATOM 2581 N N . LEU A 1 319 ? 27.094 -2.896 -19.469 1 91.69 319 LEU A N 1
ATOM 2582 C CA . LEU A 1 319 ? 27.219 -2.793 -20.906 1 91.69 319 LEU A CA 1
ATOM 2583 C C . LEU A 1 319 ? 28.078 -3.924 -21.469 1 91.69 319 LEU A C 1
ATOM 2585 O O . LEU A 1 319 ? 28.156 -4.105 -22.688 1 91.69 319 LEU A O 1
ATOM 2589 N N . THR A 1 320 ? 28.656 -4.77 -20.672 1 90.12 320 THR A N 1
ATOM 2590 C CA . THR A 1 320 ? 29.516 -5.875 -21.078 1 90.12 320 THR A CA 1
ATOM 2591 C C . THR A 1 320 ? 28.766 -7.199 -21.031 1 90.12 320 THR A C 1
ATOM 2593 O O . THR A 1 320 ? 27.672 -7.27 -20.469 1 90.12 320 THR A O 1
ATOM 2596 N N . PRO A 1 321 ? 29.312 -8.227 -21.688 1 84.25 321 PRO A N 1
ATOM 2597 C CA . PRO A 1 321 ? 28.656 -9.539 -21.656 1 84.25 321 PRO A CA 1
ATOM 2598 C C . PRO A 1 321 ? 28.656 -10.156 -20.266 1 84.25 321 PRO A C 1
ATOM 2600 O O . PRO A 1 321 ? 29.453 -9.773 -19.406 1 84.25 321 PRO A O 1
ATOM 2603 N N . ALA A 1 322 ? 27.781 -11.023 -20.062 1 80.75 322 ALA A N 1
ATOM 2604 C CA . ALA A 1 322 ? 27.516 -11.625 -18.75 1 80.75 322 ALA A CA 1
ATOM 2605 C C . ALA A 1 322 ? 28.781 -12.305 -18.203 1 80.75 322 ALA A C 1
ATOM 2607 O O . ALA A 1 322 ? 29.031 -12.266 -17 1 80.75 322 ALA A O 1
ATOM 2608 N N . LYS A 1 323 ? 29.531 -12.898 -19.094 1 77.69 323 LYS A N 1
ATOM 2609 C CA . LYS A 1 323 ? 30.75 -13.586 -18.672 1 77.69 323 LYS A CA 1
ATOM 2610 C C . LYS A 1 323 ? 31.719 -12.625 -18.016 1 77.69 323 LYS A C 1
ATOM 2612 O O . LYS A 1 323 ? 32.344 -12.961 -17 1 77.69 323 LYS A O 1
ATOM 2617 N N . PHE A 1 324 ? 31.812 -11.438 -18.516 1 84.88 324 PHE A N 1
ATOM 2618 C CA . PHE A 1 324 ? 32.719 -10.422 -17.984 1 84.88 324 PHE A CA 1
ATOM 2619 C C . PHE A 1 324 ? 32.188 -9.867 -16.672 1 84.88 324 PHE A C 1
ATOM 2621 O O . PHE A 1 324 ? 32.969 -9.648 -15.727 1 84.88 324 PHE A O 1
ATOM 2628 N N . MET A 1 325 ? 30.969 -9.727 -16.594 1 86.69 325 MET A N 1
ATOM 2629 C CA . MET A 1 325 ? 30.359 -9.227 -15.359 1 86.69 325 MET A CA 1
ATOM 2630 C C . MET A 1 325 ? 30.594 -10.203 -14.211 1 86.69 325 MET A C 1
ATOM 2632 O O . MET A 1 325 ? 30.859 -9.789 -13.078 1 86.69 325 MET A O 1
ATOM 2636 N N . ALA A 1 326 ? 30.5 -11.477 -14.492 1 82.44 326 ALA A N 1
ATOM 2637 C CA . ALA A 1 326 ? 30.625 -12.516 -13.477 1 82.44 326 ALA A CA 1
ATOM 2638 C C . ALA A 1 326 ? 32 -12.508 -12.844 1 82.44 326 ALA A C 1
ATOM 2640 O O . ALA A 1 326 ? 32.156 -12.859 -11.672 1 82.44 326 ALA A O 1
ATOM 2641 N N . SER A 1 327 ? 33.031 -12.039 -13.586 1 83.88 327 SER A N 1
ATOM 2642 C CA . SER A 1 327 ? 34.406 -12.008 -13.07 1 83.88 327 SER A CA 1
ATOM 2643 C C . SER A 1 327 ? 34.562 -10.961 -11.977 1 83.88 327 SER A C 1
ATOM 2645 O O . SER A 1 327 ? 35.469 -11.031 -11.164 1 83.88 327 SER A O 1
ATOM 2647 N N . PHE A 1 328 ? 33.625 -10.078 -11.883 1 89.62 328 PHE A N 1
ATOM 2648 C CA . PHE A 1 328 ? 33.719 -8.992 -10.914 1 89.62 328 PHE A CA 1
ATOM 2649 C C . PHE A 1 328 ? 32.812 -9.227 -9.727 1 89.62 328 PHE A C 1
ATOM 2651 O O . PHE A 1 328 ? 32.688 -8.375 -8.844 1 89.62 328 PHE A O 1
ATOM 2658 N N . ASN A 1 329 ? 32.156 -10.391 -9.664 1 86.19 329 ASN A N 1
ATOM 2659 C CA . ASN A 1 329 ? 31.203 -10.664 -8.602 1 86.19 329 ASN A CA 1
ATOM 2660 C C . ASN A 1 329 ? 31.875 -10.648 -7.23 1 86.19 329 ASN A C 1
ATOM 2662 O O . ASN A 1 329 ? 31.281 -10.188 -6.254 1 86.19 329 ASN A O 1
ATOM 2666 N N . LYS A 1 330 ? 33.094 -11.141 -7.141 1 85.06 330 LYS A N 1
ATOM 2667 C CA . LYS A 1 330 ? 33.812 -11.156 -5.859 1 85.06 330 LYS A CA 1
ATOM 2668 C C . LYS A 1 330 ? 34.031 -9.742 -5.332 1 85.06 330 LYS A C 1
ATOM 2670 O O . LYS A 1 330 ? 33.875 -9.492 -4.133 1 85.06 330 LYS A O 1
ATOM 2675 N N . TYR A 1 331 ? 34.344 -8.836 -6.188 1 90.88 331 TYR A N 1
ATOM 2676 C CA . TYR A 1 331 ? 34.562 -7.449 -5.801 1 90.88 331 TYR A CA 1
ATOM 2677 C C . TYR A 1 331 ? 33.25 -6.766 -5.422 1 90.88 331 TYR A C 1
ATOM 2679 O O . TYR A 1 331 ? 33.219 -5.91 -4.535 1 90.88 331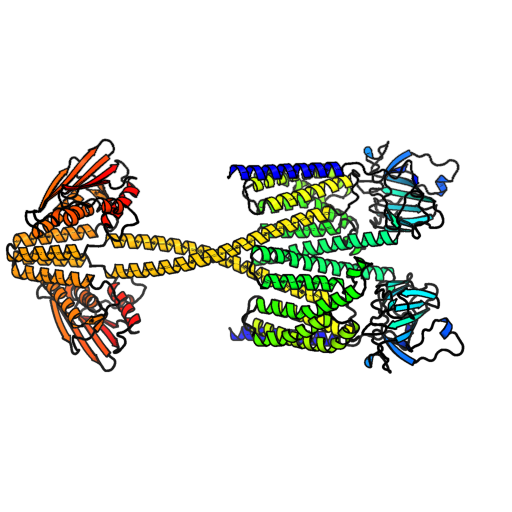 TYR A O 1
ATOM 2687 N N . PHE A 1 332 ? 32.25 -7.148 -6.102 1 91.94 332 PHE A N 1
ATOM 2688 C CA . PHE A 1 332 ? 30.953 -6.582 -5.777 1 91.94 332 PHE A CA 1
ATOM 2689 C C . PHE A 1 332 ? 30.516 -6.996 -4.379 1 91.94 332 PHE A C 1
ATOM 2691 O O . PHE A 1 332 ? 29.938 -6.199 -3.645 1 91.94 332 PHE A O 1
ATOM 2698 N N . TYR A 1 333 ? 30.781 -8.211 -4.023 1 89 333 TYR A N 1
ATOM 2699 C CA . TYR A 1 333 ? 30.406 -8.68 -2.695 1 89 333 TYR A CA 1
ATOM 2700 C C . TYR A 1 333 ? 31.172 -7.926 -1.613 1 89 333 TYR A C 1
ATOM 2702 O O . TYR A 1 333 ? 30.625 -7.625 -0.552 1 89 333 TYR A O 1
ATOM 2710 N N . VAL A 1 334 ? 32.375 -7.641 -1.89 1 91.62 334 VAL A N 1
ATOM 2711 C CA . VAL A 1 334 ? 33.156 -6.859 -0.943 1 91.62 334 VAL A CA 1
ATOM 2712 C C . VAL A 1 334 ? 32.531 -5.473 -0.783 1 91.62 334 VAL A C 1
ATOM 2714 O O . VAL A 1 334 ? 32.406 -4.973 0.337 1 91.62 334 VAL A O 1
ATOM 2717 N N . LEU A 1 335 ? 32.219 -4.887 -1.894 1 94.25 335 LEU A N 1
ATOM 2718 C CA . LEU A 1 335 ? 31.578 -3.578 -1.85 1 94.25 335 LEU A CA 1
ATOM 2719 C C . LEU A 1 335 ? 30.281 -3.643 -1.057 1 94.25 335 LEU A C 1
ATOM 2721 O O . LEU A 1 335 ? 29.984 -2.748 -0.26 1 94.25 335 LEU A O 1
ATOM 2725 N N . MET A 1 336 ? 29.484 -4.672 -1.271 1 92.81 336 MET A N 1
ATOM 2726 C CA . MET A 1 336 ? 28.203 -4.84 -0.576 1 92.81 336 MET A CA 1
ATOM 2727 C C . MET A 1 336 ? 28.422 -4.926 0.932 1 92.81 336 MET A C 1
ATOM 2729 O O . MET A 1 336 ? 27.656 -4.332 1.704 1 92.81 336 MET A O 1
ATOM 2733 N N . VAL A 1 337 ? 29.438 -5.633 1.354 1 91.25 337 VAL A N 1
ATOM 2734 C CA . VAL A 1 337 ? 29.719 -5.781 2.777 1 91.25 337 VAL A CA 1
ATOM 2735 C C . VAL A 1 337 ? 30.094 -4.426 3.371 1 91.25 337 VAL A C 1
ATOM 2737 O O . VAL A 1 337 ? 29.656 -4.078 4.469 1 91.25 337 VAL A O 1
ATOM 2740 N N . LEU A 1 338 ? 30.875 -3.664 2.668 1 94.5 338 LEU A N 1
ATOM 2741 C CA . LEU A 1 338 ? 31.25 -2.332 3.129 1 94.5 338 LEU A CA 1
ATOM 2742 C C . LEU A 1 338 ? 30.016 -1.437 3.266 1 94.5 338 LEU A C 1
ATOM 2744 O O . LEU A 1 338 ? 29.906 -0.676 4.23 1 94.5 338 LEU A O 1
ATOM 2748 N N . GLN A 1 339 ? 29.188 -1.524 2.309 1 95.5 339 GLN A N 1
ATOM 2749 C CA . GLN A 1 339 ? 27.953 -0.739 2.344 1 95.5 339 GLN A CA 1
ATOM 2750 C C . GLN A 1 339 ? 27.062 -1.163 3.508 1 95.5 339 GLN A C 1
ATOM 2752 O O . GLN A 1 339 ? 26.422 -0.324 4.141 1 95.5 339 GLN A O 1
ATOM 2757 N N . ILE A 1 340 ? 27.031 -2.449 3.814 1 93.75 340 ILE A N 1
ATOM 2758 C CA . ILE A 1 340 ? 26.25 -2.98 4.922 1 93.75 340 ILE A CA 1
ATOM 2759 C C . ILE A 1 340 ? 26.797 -2.445 6.246 1 93.75 340 ILE A C 1
ATOM 2761 O O . ILE A 1 340 ? 26.031 -1.982 7.094 1 93.75 340 ILE A O 1
ATOM 2765 N N . ILE A 1 341 ? 28.047 -2.461 6.375 1 93.38 341 ILE A N 1
ATOM 2766 C CA . ILE A 1 341 ? 28.688 -1.971 7.594 1 93.38 341 ILE A CA 1
ATOM 2767 C C . ILE A 1 341 ? 28.359 -0.491 7.785 1 93.38 341 ILE A C 1
ATOM 2769 O O . ILE A 1 341 ? 28 -0.063 8.883 1 93.38 341 ILE A O 1
ATOM 2773 N N . TYR A 1 342 ? 28.453 0.214 6.754 1 94.5 342 TYR A N 1
ATOM 2774 C CA . TYR A 1 342 ? 28.188 1.646 6.816 1 94.5 342 TYR A CA 1
ATOM 2775 C C . TYR A 1 342 ? 26.75 1.919 7.25 1 94.5 342 TYR A C 1
ATOM 2777 O O . TYR A 1 342 ? 26.516 2.723 8.156 1 94.5 342 TYR A O 1
ATOM 2785 N N . ILE A 1 343 ? 25.797 1.298 6.57 1 93.88 343 ILE A N 1
ATOM 2786 C CA . ILE A 1 343 ? 24.391 1.601 6.828 1 93.88 343 ILE A CA 1
ATOM 2787 C C . ILE A 1 343 ? 24.016 1.142 8.234 1 93.88 343 ILE A C 1
ATOM 2789 O O . ILE A 1 343 ? 23.203 1.773 8.898 1 93.88 343 ILE A O 1
ATOM 2793 N N . LEU A 1 344 ? 24.609 0.018 8.688 1 93.56 344 LEU A N 1
ATOM 2794 C CA . LEU A 1 344 ? 24.359 -0.415 10.055 1 93.56 344 LEU A CA 1
ATOM 2795 C C . LEU A 1 344 ? 24.906 0.601 11.055 1 93.56 344 LEU A C 1
ATOM 2797 O O . LEU A 1 344 ? 24.281 0.866 12.078 1 93.56 344 LEU A O 1
ATOM 2801 N N . GLY A 1 345 ? 26.031 1.164 10.734 1 93 345 GLY A N 1
ATOM 2802 C CA . GLY A 1 345 ? 26.578 2.217 11.578 1 93 345 GLY A CA 1
ATOM 2803 C C . GLY A 1 345 ? 25.672 3.428 11.688 1 93 345 GLY A C 1
ATOM 2804 O O . GLY A 1 345 ? 25.453 3.955 12.781 1 93 345 GLY A O 1
ATOM 2805 N N . VAL A 1 346 ? 25.172 3.848 10.594 1 94.12 346 VAL A N 1
ATOM 2806 C CA . VAL A 1 346 ? 24.266 4.992 10.555 1 94.12 346 VAL A CA 1
ATOM 2807 C C . VAL A 1 346 ? 23.031 4.695 11.383 1 94.12 346 VAL A C 1
ATOM 2809 O O . VAL A 1 346 ? 22.547 5.551 12.133 1 94.12 346 VAL A O 1
ATOM 2812 N N . LEU A 1 347 ? 22.5 3.498 11.281 1 93.94 347 LEU A N 1
ATOM 2813 C CA . LEU A 1 347 ? 21.281 3.129 11.984 1 93.94 347 LEU A CA 1
ATOM 2814 C C . LEU A 1 347 ? 21.531 2.996 13.484 1 93.94 347 LEU A C 1
ATOM 2816 O O . LEU A 1 347 ? 20.656 3.322 14.297 1 93.94 347 LEU A O 1
ATOM 2820 N N . ILE A 1 348 ? 22.719 2.488 13.836 1 93.81 348 ILE A N 1
ATOM 2821 C CA . ILE A 1 348 ? 23.078 2.422 15.242 1 93.81 348 ILE A CA 1
ATOM 2822 C C . ILE A 1 348 ? 23.094 3.828 15.844 1 93.81 348 ILE A C 1
ATOM 2824 O O . ILE A 1 348 ? 22.547 4.055 16.922 1 93.81 348 ILE A O 1
ATOM 2828 N N . LYS A 1 349 ? 23.672 4.727 15.125 1 93.19 349 LYS A N 1
ATOM 2829 C CA . LYS A 1 349 ? 23.703 6.117 15.57 1 93.19 349 LYS A CA 1
ATOM 2830 C C . LYS A 1 349 ? 22.281 6.676 15.695 1 93.19 349 LYS A C 1
ATOM 2832 O O . LYS A 1 349 ? 21.984 7.41 16.641 1 93.19 349 LYS A O 1
ATOM 2837 N N . ALA A 1 350 ? 21.438 6.328 14.773 1 93 350 ALA A N 1
ATOM 2838 C CA . ALA A 1 350 ? 20.047 6.789 14.805 1 93 350 ALA A CA 1
ATOM 2839 C C . ALA A 1 350 ? 19.312 6.238 16.016 1 93 350 ALA A C 1
ATOM 2841 O O . ALA A 1 350 ? 18.484 6.941 16.625 1 93 350 ALA A O 1
ATOM 2842 N N . VAL A 1 351 ? 19.547 4.992 16.391 1 92.75 351 VAL A N 1
ATOM 2843 C CA . VAL A 1 351 ? 18.906 4.363 17.531 1 92.75 351 VAL A CA 1
ATOM 2844 C C . VAL A 1 351 ? 19.406 5.02 18.828 1 92.75 351 VAL A C 1
ATOM 2846 O O . VAL A 1 351 ? 18.609 5.293 19.734 1 92.75 351 VAL A O 1
ATOM 2849 N N . ILE A 1 352 ? 20.688 5.32 18.891 1 91.5 352 ILE A N 1
ATOM 2850 C CA . ILE A 1 352 ? 21.297 5.926 20.078 1 91.5 352 ILE A CA 1
ATOM 2851 C C . ILE A 1 352 ? 20.734 7.336 20.266 1 91.5 352 ILE A C 1
ATOM 2853 O O . ILE A 1 352 ? 20.453 7.75 21.391 1 91.5 352 ILE A O 1
ATOM 2857 N N . CYS A 1 353 ? 20.531 8.047 19.141 1 90.94 353 CYS A N 1
ATOM 2858 C CA . CYS A 1 353 ? 20.031 9.422 19.203 1 90.94 353 CYS A CA 1
ATOM 2859 C C . CYS A 1 353 ? 18.516 9.445 19.344 1 90.94 353 CYS A C 1
ATOM 2861 O O . CYS A 1 353 ? 17.906 10.516 19.344 1 90.94 353 CYS A O 1
ATOM 2863 N N . ARG A 1 354 ? 17.812 8.375 19.375 1 88.5 354 ARG A N 1
ATOM 2864 C CA . ARG A 1 354 ? 16.391 8.211 19.641 1 88.5 354 ARG A CA 1
ATOM 2865 C C . ARG A 1 354 ? 15.555 8.852 18.531 1 88.5 354 ARG A C 1
ATOM 2867 O O . ARG A 1 354 ? 14.617 9.602 18.812 1 88.5 354 ARG A O 1
ATOM 2874 N N . ARG A 1 355 ? 16.016 8.57 17.391 1 87.56 355 ARG A N 1
ATOM 2875 C CA . ARG A 1 355 ? 15.203 9.039 16.281 1 87.56 355 ARG A CA 1
ATOM 2876 C C . ARG A 1 355 ? 13.906 8.242 16.172 1 87.56 355 ARG A C 1
ATOM 2878 O O . ARG A 1 355 ? 13.836 7.105 16.641 1 87.56 355 ARG A O 1
ATOM 2885 N N . ASP A 1 356 ? 12.875 8.766 15.57 1 84.75 356 ASP A N 1
ATOM 2886 C CA . ASP A 1 356 ? 11.562 8.141 15.484 1 84.75 356 ASP A CA 1
ATOM 2887 C C . ASP A 1 356 ? 11.633 6.828 14.703 1 84.75 356 ASP A C 1
ATOM 2889 O O . ASP A 1 356 ? 12.117 6.797 13.57 1 84.75 356 ASP A O 1
ATOM 2893 N N . ASN A 1 357 ? 11.211 5.75 15.273 1 86.62 357 ASN A N 1
ATOM 2894 C CA . ASN A 1 357 ? 11.07 4.426 14.68 1 86.62 357 ASN A CA 1
ATOM 2895 C C . ASN A 1 357 ? 12.414 3.885 14.195 1 86.62 357 ASN A C 1
ATOM 2897 O O . ASN A 1 357 ? 12.461 3.07 13.273 1 86.62 357 ASN A O 1
ATOM 2901 N N . ALA A 1 358 ? 13.5 4.32 14.734 1 91.06 358 ALA A N 1
ATOM 2902 C CA . ALA A 1 358 ? 14.828 3.889 14.32 1 91.06 358 ALA A CA 1
ATOM 2903 C C . ALA A 1 358 ? 15.086 2.436 14.711 1 91.06 358 ALA A C 1
ATOM 2905 O O . ALA A 1 358 ? 15.742 1.696 13.977 1 91.06 358 ALA A O 1
ATOM 2906 N N . ILE A 1 359 ? 14.531 2.004 15.789 1 90.56 359 ILE A N 1
ATOM 2907 C CA . ILE A 1 359 ? 14.711 0.637 16.266 1 90.56 359 ILE A CA 1
ATOM 2908 C C . ILE A 1 359 ? 14.102 -0.345 15.273 1 90.56 359 ILE A C 1
ATOM 2910 O O . ILE A 1 359 ? 14.711 -1.368 14.945 1 90.56 359 ILE A O 1
ATOM 2914 N N . LEU A 1 360 ? 12.961 -0.069 14.789 1 89.5 360 LEU A N 1
ATOM 2915 C CA . LEU A 1 360 ? 12.266 -0.934 13.836 1 89.5 360 LEU A CA 1
ATOM 2916 C C . LEU A 1 360 ? 13.062 -1.062 12.539 1 89.5 360 LEU A C 1
ATOM 2918 O O . LEU A 1 360 ? 13.211 -2.162 12.008 1 89.5 360 LEU A O 1
ATOM 2922 N N . VAL A 1 361 ? 13.539 0.055 12.07 1 92.5 361 VAL A N 1
ATOM 2923 C CA . VAL A 1 361 ? 14.297 0.044 10.828 1 92.5 361 VAL A CA 1
ATOM 2924 C C . VAL A 1 361 ? 15.609 -0.714 11.031 1 92.5 361 VAL A C 1
ATOM 2926 O O . VAL A 1 361 ? 16.047 -1.45 10.148 1 92.5 361 VAL A O 1
ATOM 2929 N N . PHE A 1 362 ? 16.188 -0.553 12.203 1 94.12 362 PHE A N 1
ATOM 2930 C CA . PHE A 1 362 ? 17.422 -1.245 12.523 1 94.12 362 PHE A CA 1
ATOM 2931 C C . PHE A 1 362 ? 17.219 -2.754 12.547 1 94.12 362 PHE A C 1
ATOM 2933 O O . PHE A 1 362 ? 18 -3.504 11.961 1 94.12 362 PHE A O 1
ATOM 2940 N N . ILE A 1 363 ? 16.156 -3.27 13.109 1 91.5 363 ILE A N 1
ATOM 2941 C CA . ILE A 1 363 ? 15.859 -4.695 13.195 1 91.5 363 ILE A CA 1
ATOM 2942 C C . ILE A 1 363 ? 15.578 -5.246 11.797 1 91.5 363 ILE A C 1
ATOM 2944 O O . ILE A 1 363 ? 16.094 -6.301 11.422 1 91.5 363 ILE A O 1
ATOM 2948 N N . SER A 1 364 ? 14.75 -4.574 11.047 1 91.44 364 SER A N 1
ATOM 2949 C CA . SER A 1 364 ? 14.406 -5.027 9.703 1 91.44 364 SER A CA 1
ATOM 2950 C C . SER A 1 364 ? 15.633 -5.062 8.797 1 91.44 364 SER A C 1
ATOM 2952 O O . SER A 1 364 ? 15.773 -5.965 7.969 1 91.44 364 SER A O 1
ATOM 2954 N N . MET A 1 365 ? 16.5 -4.09 8.953 1 92.75 365 MET A N 1
ATOM 2955 C CA . MET A 1 365 ? 17.734 -4.078 8.188 1 92.75 365 MET A CA 1
ATOM 2956 C C . MET A 1 365 ? 18.625 -5.254 8.586 1 92.75 365 MET A C 1
ATOM 2958 O O . MET A 1 365 ? 19.281 -5.863 7.734 1 92.75 365 MET A O 1
ATOM 2962 N N . GLY A 1 366 ? 18.656 -5.535 9.836 1 90.94 366 GLY A N 1
ATOM 2963 C CA . GLY A 1 366 ? 19.391 -6.699 10.297 1 90.94 366 GLY A CA 1
ATOM 2964 C C . GLY A 1 366 ? 18.906 -8 9.688 1 90.94 366 GLY A C 1
ATOM 2965 O O . GLY A 1 366 ? 19.703 -8.828 9.25 1 90.94 366 GLY A O 1
ATOM 2966 N N . ILE A 1 367 ? 17.641 -8.156 9.594 1 88.69 367 ILE A N 1
ATOM 2967 C CA . ILE A 1 367 ? 17.062 -9.344 8.992 1 88.69 367 ILE A CA 1
ATOM 2968 C C . ILE A 1 367 ? 17.406 -9.391 7.508 1 88.69 367 ILE A C 1
ATOM 2970 O O . ILE A 1 367 ? 17.734 -10.453 6.977 1 88.69 367 ILE A O 1
ATOM 2974 N N . PHE A 1 368 ? 17.359 -8.266 6.922 1 92.25 368 PHE A N 1
ATOM 2975 C CA . PHE A 1 368 ? 17.688 -8.188 5.508 1 92.25 368 PHE A CA 1
ATOM 2976 C C . PHE A 1 368 ? 19.156 -8.555 5.273 1 92.25 368 PHE A C 1
ATOM 2978 O O . PHE A 1 368 ? 19.469 -9.281 4.328 1 92.25 368 PHE A O 1
ATOM 2985 N N . VAL A 1 369 ? 19.984 -8.055 6.109 1 90 369 VAL A N 1
ATOM 2986 C CA . VAL A 1 369 ? 21.406 -8.344 6 1 90 369 VAL A CA 1
ATOM 2987 C C . VAL A 1 369 ? 21.656 -9.836 6.195 1 90 369 VAL A C 1
ATOM 2989 O O . VAL A 1 369 ? 22.422 -10.445 5.457 1 90 369 VAL A O 1
ATOM 2992 N N . LEU A 1 370 ? 20.984 -10.422 7.094 1 86.94 370 LEU A N 1
ATOM 2993 C CA . LEU A 1 370 ? 21.125 -11.859 7.305 1 86.94 370 LEU A CA 1
ATOM 2994 C C . LEU A 1 370 ? 20.656 -12.633 6.074 1 86.94 370 LEU A C 1
ATOM 2996 O O . LEU A 1 370 ? 21.266 -13.641 5.699 1 86.94 370 LEU A O 1
ATOM 3000 N N . SER A 1 371 ? 19.641 -12.141 5.473 1 86.19 371 SER A N 1
ATOM 3001 C CA . SER A 1 371 ? 19.125 -12.812 4.281 1 86.19 371 SER A CA 1
ATOM 3002 C C . SER A 1 371 ? 20.109 -12.695 3.117 1 86.19 371 SER A C 1
ATOM 3004 O O . SER A 1 371 ? 20.25 -13.633 2.324 1 86.19 371 SER A O 1
ATOM 3006 N N . ILE A 1 372 ? 20.766 -11.617 3.018 1 84.81 372 ILE A N 1
ATOM 3007 C CA . ILE A 1 372 ? 21.734 -11.422 1.951 1 84.81 372 ILE A CA 1
ATOM 3008 C C . ILE A 1 372 ? 22.953 -12.32 2.182 1 84.81 372 ILE A C 1
ATOM 3010 O O . ILE A 1 372 ? 23.469 -12.922 1.242 1 84.81 372 ILE A O 1
ATOM 3014 N N . ILE A 1 373 ? 23.328 -12.367 3.381 1 83 373 ILE A N 1
ATOM 3015 C CA . ILE A 1 373 ? 24.5 -13.18 3.697 1 83 373 ILE A CA 1
ATOM 3016 C C . ILE A 1 373 ? 24.172 -14.656 3.461 1 83 373 ILE A C 1
ATOM 3018 O O . ILE A 1 373 ? 25.016 -15.406 2.963 1 83 373 ILE A O 1
ATOM 3022 N N . GLU A 1 374 ? 23.047 -15.008 3.773 1 80.38 374 GLU A N 1
ATOM 3023 C CA . GLU A 1 374 ? 22.641 -16.391 3.504 1 80.38 374 GLU A CA 1
ATOM 3024 C C . GLU A 1 374 ? 22.656 -16.672 2.008 1 80.38 374 GLU A C 1
ATOM 3026 O O . GLU A 1 374 ? 23.031 -17.781 1.589 1 80.38 374 GLU A O 1
ATOM 3031 N N . GLU A 1 375 ? 22.234 -15.742 1.309 1 77.12 375 GLU A N 1
ATOM 3032 C CA . GLU A 1 375 ? 22.25 -15.898 -0.142 1 77.12 375 GLU A CA 1
ATOM 3033 C C . GLU A 1 375 ? 23.672 -16 -0.67 1 77.12 375 GLU A C 1
ATOM 3035 O O . GLU A 1 375 ? 23.938 -16.75 -1.612 1 77.12 375 GLU A O 1
ATOM 3040 N N . MET A 1 376 ? 24.516 -15.273 -0.088 1 77.06 376 MET A N 1
ATOM 3041 C CA . MET A 1 376 ? 25.922 -15.328 -0.485 1 77.06 376 MET A CA 1
ATOM 3042 C C . MET A 1 376 ? 26.531 -16.688 -0.157 1 77.06 376 MET A C 1
ATOM 3044 O O . MET A 1 376 ? 27.297 -17.234 -0.949 1 77.06 376 MET A O 1
ATOM 3048 N N . PHE A 1 377 ? 26.062 -17.234 0.943 1 76 377 PHE A N 1
ATOM 3049 C CA . PHE A 1 377 ? 26.531 -18.547 1.326 1 76 377 PHE A CA 1
ATOM 3050 C C . PHE A 1 377 ? 26 -19.609 0.378 1 76 377 PHE A C 1
ATOM 3052 O O . PHE A 1 377 ? 26.734 -20.516 -0.042 1 76 377 PHE A O 1
ATOM 3059 N N . HIS A 1 378 ? 24.812 -19.484 0.055 1 71.5 378 HIS A N 1
ATOM 3060 C CA . HIS A 1 378 ? 24.203 -20.438 -0.859 1 71.5 378 HIS A CA 1
ATOM 3061 C C . HIS A 1 378 ? 24.859 -20.391 -2.234 1 71.5 378 HIS A C 1
ATOM 3063 O O . HIS A 1 378 ? 25.047 -21.422 -2.875 1 71.5 378 HIS A O 1
ATOM 3069 N N . TYR A 1 379 ? 25.141 -19.234 -2.562 1 69.12 379 TYR A N 1
ATOM 3070 C CA . TYR A 1 379 ? 25.797 -19.062 -3.857 1 69.12 379 TYR A CA 1
ATOM 3071 C C . TYR A 1 379 ? 27.172 -19.734 -3.871 1 69.12 379 TYR A C 1
ATOM 3073 O O . TYR A 1 379 ? 27.578 -20.312 -4.883 1 69.12 379 TYR A O 1
ATOM 3081 N N . LYS A 1 380 ? 27.797 -19.734 -2.732 1 69.25 380 LYS A N 1
ATOM 3082 C CA . LYS A 1 380 ? 29.125 -20.344 -2.652 1 69.25 380 LYS A CA 1
ATOM 3083 C C . LYS A 1 380 ? 29.031 -21.828 -2.309 1 69.25 380 LYS A C 1
ATOM 3085 O O . LYS A 1 380 ? 30.047 -22.531 -2.254 1 69.25 380 LYS A O 1
ATOM 3090 N N . GLY A 1 381 ? 27.797 -22.297 -2.246 1 65 381 GLY A N 1
ATOM 3091 C CA . GLY A 1 381 ? 27.578 -23.703 -1.943 1 65 381 GLY A CA 1
ATOM 3092 C C . GLY A 1 381 ? 27.922 -24.047 -0.506 1 65 381 GLY A C 1
ATOM 3093 O O . GLY A 1 381 ? 28.297 -25.188 -0.215 1 65 381 GLY A O 1
ATOM 3094 N N . ILE A 1 382 ? 27.953 -22.891 0.278 1 65.38 382 ILE A N 1
ATOM 3095 C CA . ILE A 1 382 ? 28.266 -23.094 1.688 1 65.38 382 ILE A CA 1
ATOM 3096 C C . ILE A 1 382 ? 26.984 -23.031 2.516 1 65.38 382 ILE A C 1
ATOM 3098 O O . ILE A 1 382 ? 26.094 -22.219 2.244 1 65.38 382 ILE A O 1
ATOM 3102 N N . GLY A 1 383 ? 26.797 -24.094 3.35 1 62.03 383 GLY A N 1
ATOM 3103 C CA . GLY A 1 383 ? 25.703 -23.969 4.309 1 62.03 383 GLY A CA 1
ATOM 3104 C C . GLY A 1 383 ? 24.562 -24.922 4.035 1 62.03 383 GLY A C 1
ATOM 3105 O O . GLY A 1 383 ? 24.531 -25.578 2.996 1 62.03 383 GLY A O 1
ATOM 3106 N N . SER A 1 384 ? 23.734 -25.141 5.078 1 56.38 384 SER A N 1
ATOM 3107 C CA . SER A 1 384 ? 22.703 -26.172 5.066 1 56.38 384 SER A CA 1
ATOM 3108 C C . SER A 1 384 ? 21.344 -25.594 4.645 1 56.38 384 SER A C 1
ATOM 3110 O O . SER A 1 384 ? 20.391 -26.344 4.43 1 56.38 384 SER A O 1
ATOM 3112 N N . SER A 1 385 ? 21.344 -24.297 4.602 1 56.34 385 SER A N 1
ATOM 3113 C CA . SER A 1 385 ? 19.953 -23.859 4.527 1 56.34 385 SER A CA 1
ATOM 3114 C C . SER A 1 385 ? 19.453 -23.828 3.088 1 56.34 385 SER A C 1
ATOM 3116 O O . SER A 1 385 ? 20.109 -23.266 2.209 1 56.34 385 SER A O 1
ATOM 3118 N N . ASN A 1 386 ? 18.75 -24.766 2.672 1 54.97 386 ASN A N 1
ATOM 3119 C CA . ASN A 1 386 ? 18.125 -24.906 1.357 1 54.97 386 ASN A CA 1
ATOM 3120 C C . ASN A 1 386 ? 16.953 -23.922 1.189 1 54.97 386 ASN A C 1
ATOM 3122 O O . ASN A 1 386 ? 16.062 -24.156 0.378 1 54.97 386 ASN A O 1
ATOM 3126 N N . ILE A 1 387 ? 17.047 -22.844 2.02 1 58.72 387 ILE A N 1
ATOM 3127 C CA . ILE A 1 387 ? 15.828 -22.047 1.884 1 58.72 387 ILE A CA 1
ATOM 3128 C C . ILE A 1 387 ? 16.031 -20.953 0.842 1 58.72 387 ILE A C 1
ATOM 3130 O O . ILE A 1 387 ? 16.75 -19.984 1.09 1 58.72 387 ILE A O 1
ATOM 3134 N N . SER A 1 388 ? 15.719 -21.141 -0.429 1 60.66 388 SER A N 1
ATOM 3135 C CA . SER A 1 388 ? 15.875 -20.25 -1.569 1 60.66 388 SER A CA 1
ATOM 3136 C C . SER A 1 388 ? 15.031 -18.984 -1.405 1 60.66 388 SER A C 1
ATOM 3138 O O . SER A 1 388 ? 15.211 -18.016 -2.137 1 60.66 388 SER A O 1
ATOM 3140 N N . TYR A 1 389 ? 14.188 -18.781 -0.305 1 71.19 389 TYR A N 1
ATOM 3141 C CA . TYR A 1 389 ? 13.242 -17.672 -0.306 1 71.19 389 TYR A CA 1
ATOM 3142 C C . TYR A 1 389 ? 13.508 -16.719 0.853 1 71.19 389 TYR A C 1
ATOM 3144 O O . TYR A 1 389 ? 12.773 -15.75 1.053 1 71.19 389 TYR A O 1
ATOM 3152 N N . VAL A 1 390 ? 14.617 -16.891 1.403 1 75 390 VAL A N 1
ATOM 3153 C CA . VAL A 1 390 ? 14.914 -16.078 2.582 1 75 390 VAL A CA 1
ATOM 3154 C C . VAL A 1 390 ? 15.195 -14.641 2.162 1 75 390 VAL A C 1
ATOM 3156 O O . VAL A 1 390 ? 14.82 -13.703 2.865 1 75 390 VAL A O 1
ATOM 3159 N N . TYR A 1 391 ? 15.758 -14.516 1.021 1 79.12 391 TYR A N 1
ATOM 3160 C CA . TYR A 1 391 ? 16.062 -13.188 0.515 1 79.12 391 TYR A CA 1
ATOM 3161 C C . TYR A 1 391 ? 14.797 -12.367 0.326 1 79.12 391 TYR A C 1
ATOM 3163 O O . TYR A 1 391 ? 14.758 -11.18 0.679 1 79.12 391 TYR A O 1
ATOM 3171 N N . LEU A 1 392 ? 13.789 -12.945 -0.195 1 80.88 392 LEU A N 1
ATOM 3172 C CA . LEU A 1 392 ? 12.531 -12.25 -0.451 1 80.88 392 LEU A CA 1
ATOM 3173 C C . LEU A 1 392 ? 11.875 -11.82 0.855 1 80.88 392 LEU A C 1
ATOM 3175 O O . LEU A 1 392 ? 11.344 -10.711 0.954 1 80.88 392 LEU A O 1
ATOM 3179 N N . CYS A 1 393 ? 12.008 -12.648 1.792 1 81.44 393 CYS A N 1
ATOM 3180 C CA . CYS A 1 393 ? 11.398 -12.352 3.08 1 81.44 393 CYS A CA 1
ATOM 3181 C C . CYS A 1 393 ? 12.102 -11.188 3.768 1 81.44 393 CYS A C 1
ATOM 3183 O O . CYS A 1 393 ? 11.461 -10.336 4.375 1 81.44 393 CYS A O 1
ATOM 3185 N N . GLY A 1 394 ? 13.414 -11.242 3.672 1 85.25 394 GLY A N 1
ATOM 3186 C CA . GLY A 1 394 ? 14.164 -10.148 4.266 1 85.25 394 GLY A CA 1
ATOM 3187 C C . GLY A 1 394 ? 13.875 -8.805 3.621 1 85.25 394 GLY A C 1
ATOM 3188 O O . GLY A 1 394 ? 13.695 -7.805 4.316 1 85.25 394 GLY A O 1
ATOM 3189 N N . ASN A 1 395 ? 13.789 -8.758 2.369 1 87.31 395 ASN A N 1
ATOM 3190 C CA . ASN A 1 395 ? 13.469 -7.527 1.651 1 87.31 395 ASN A CA 1
ATOM 3191 C C . ASN A 1 395 ? 12.055 -7.047 1.97 1 87.31 395 ASN A C 1
ATOM 3193 O O . ASN A 1 395 ? 11.812 -5.844 2.084 1 87.31 395 ASN A O 1
ATOM 3197 N N . PHE A 1 396 ? 11.195 -7.957 2.047 1 85.69 396 PHE A N 1
ATOM 3198 C CA . PHE A 1 396 ? 9.812 -7.621 2.365 1 85.69 396 PHE A CA 1
ATOM 3199 C C . PHE A 1 396 ? 9.719 -6.988 3.748 1 85.69 396 PHE A C 1
ATOM 3201 O O . PHE A 1 396 ? 8.992 -6.012 3.941 1 85.69 396 PHE A O 1
ATOM 3208 N N . ALA A 1 397 ? 10.461 -7.559 4.629 1 86.31 397 ALA A N 1
ATOM 3209 C CA . ALA A 1 397 ? 10.461 -7.023 5.988 1 86.31 397 ALA A CA 1
ATOM 3210 C C . ALA A 1 397 ? 10.953 -5.578 6.008 1 86.31 397 ALA A C 1
ATOM 3212 O O . ALA A 1 397 ? 10.414 -4.742 6.734 1 86.31 397 ALA A O 1
ATOM 3213 N N . LEU A 1 398 ? 11.938 -5.336 5.262 1 90.88 398 LEU A N 1
ATOM 3214 C CA . LEU A 1 398 ? 12.492 -3.986 5.207 1 90.88 398 LEU A CA 1
ATOM 3215 C C . LEU A 1 398 ? 11.484 -3.012 4.605 1 90.88 398 LEU A C 1
ATOM 3217 O O . LEU A 1 398 ? 11.305 -1.906 5.117 1 90.88 398 LEU A O 1
ATOM 3221 N N . ILE A 1 399 ? 10.844 -3.412 3.584 1 88.44 399 ILE A N 1
ATOM 3222 C CA . ILE A 1 399 ? 9.867 -2.555 2.92 1 88.44 399 ILE A CA 1
ATOM 3223 C C . ILE A 1 399 ? 8.688 -2.293 3.857 1 88.44 399 ILE A C 1
ATOM 3225 O O . ILE A 1 399 ? 8.195 -1.166 3.943 1 88.44 399 ILE A O 1
ATOM 3229 N N . MET A 1 400 ? 8.312 -3.316 4.57 1 84.81 400 MET A N 1
ATOM 3230 C CA . MET A 1 400 ? 7.219 -3.154 5.523 1 84.81 400 MET A CA 1
ATOM 3231 C C . MET A 1 400 ? 7.598 -2.174 6.629 1 84.81 400 MET A C 1
ATOM 3233 O O . MET A 1 400 ? 6.777 -1.356 7.047 1 84.81 400 MET A O 1
ATOM 3237 N N . ALA A 1 401 ? 8.805 -2.281 7.066 1 87.81 401 ALA A N 1
ATOM 3238 C CA . ALA A 1 401 ? 9.281 -1.361 8.094 1 87.81 401 ALA A CA 1
ATOM 3239 C C . ALA A 1 401 ? 9.297 0.076 7.582 1 87.81 401 ALA A C 1
ATOM 3241 O O . ALA A 1 401 ? 8.906 1.002 8.297 1 87.81 401 ALA A O 1
ATOM 3242 N N . MET A 1 402 ? 9.727 0.193 6.41 1 84.88 402 MET A N 1
ATOM 3243 C CA . MET A 1 402 ? 9.781 1.525 5.816 1 84.88 402 MET A CA 1
ATOM 3244 C C . MET A 1 402 ? 8.383 2.094 5.625 1 84.88 402 MET A C 1
ATOM 3246 O O . MET A 1 402 ? 8.164 3.293 5.809 1 84.88 402 MET A O 1
ATOM 3250 N N . ALA A 1 403 ? 7.512 1.263 5.254 1 80.56 403 ALA A N 1
ATOM 3251 C CA . ALA A 1 403 ? 6.121 1.687 5.121 1 80.56 403 ALA A CA 1
ATOM 3252 C C . ALA A 1 403 ? 5.551 2.131 6.469 1 80.56 403 ALA A C 1
ATOM 3254 O O . ALA A 1 403 ? 4.789 3.098 6.539 1 80.56 403 ALA A O 1
ATOM 3255 N N . PHE A 1 404 ? 5.988 1.471 7.445 1 83.62 404 PHE A N 1
ATOM 3256 C CA . PHE A 1 404 ? 5.543 1.811 8.789 1 83.62 404 PHE A CA 1
ATOM 3257 C C . PHE A 1 404 ? 6.074 3.178 9.203 1 83.62 404 PHE A C 1
ATOM 3259 O O . PHE A 1 404 ? 5.355 3.969 9.82 1 83.62 404 PHE A O 1
ATOM 3266 N N . VAL A 1 405 ? 7.285 3.396 8.969 1 85 405 VAL A N 1
ATOM 3267 C CA . VAL A 1 405 ? 7.906 4.672 9.305 1 85 405 VAL A CA 1
ATOM 3268 C C . VAL A 1 405 ? 7.195 5.805 8.57 1 85 405 VAL A C 1
ATOM 3270 O O . VAL A 1 405 ? 6.922 6.859 9.148 1 85 405 VAL A O 1
ATOM 3273 N N . GLN A 1 406 ? 6.926 5.602 7.402 1 77.69 406 GLN A N 1
ATOM 3274 C CA . GLN A 1 406 ? 6.254 6.621 6.609 1 77.69 406 GLN A CA 1
ATOM 3275 C C . GLN A 1 406 ? 4.832 6.863 7.109 1 77.69 406 GLN A C 1
ATOM 3277 O O . GLN A 1 406 ? 4.348 7.996 7.102 1 77.69 406 GLN A O 1
ATOM 3282 N N . ALA A 1 407 ? 4.156 5.82 7.445 1 75.94 407 ALA A N 1
ATOM 3283 C CA . ALA A 1 407 ? 2.822 5.949 8.031 1 75.94 407 ALA A CA 1
ATOM 3284 C C . ALA A 1 407 ? 2.871 6.742 9.336 1 75.94 407 ALA A C 1
ATOM 3286 O O . ALA A 1 407 ? 1.977 7.547 9.609 1 75.94 407 ALA A O 1
ATOM 3287 N N . GLY A 1 408 ? 3.902 6.504 10.086 1 78 408 GLY A N 1
ATOM 3288 C CA . GLY A 1 408 ? 4.09 7.262 11.312 1 78 408 GLY A CA 1
ATOM 3289 C C . GLY A 1 408 ? 4.316 8.742 11.07 1 78 408 GLY A C 1
ATOM 3290 O O . GLY A 1 408 ? 3.775 9.586 11.789 1 78 408 GLY A O 1
ATOM 3291 N N . LYS A 1 409 ? 5.074 9.008 10.141 1 77.69 409 LYS A N 1
ATOM 3292 C CA . LYS A 1 409 ? 5.312 10.398 9.773 1 77.69 409 LYS A CA 1
ATOM 3293 C C . LYS A 1 409 ? 4.023 11.078 9.32 1 77.69 409 LYS A C 1
ATOM 3295 O O . LYS A 1 409 ? 3.777 12.242 9.664 1 77.69 409 LYS A O 1
ATOM 3300 N N . GLN A 1 410 ? 3.275 10.43 8.625 1 73.25 410 GLN A N 1
ATOM 3301 C CA . GLN A 1 410 ? 1.997 10.969 8.172 1 73.25 410 GLN A CA 1
ATOM 3302 C C . GLN A 1 410 ? 1.069 11.242 9.359 1 73.25 410 GLN A C 1
ATOM 3304 O O . GLN A 1 410 ? 0.381 12.266 9.391 1 73.25 410 GLN A O 1
ATOM 3309 N N . ALA A 1 411 ? 1.073 10.336 10.211 1 74.25 411 ALA A N 1
ATOM 3310 C CA . ALA A 1 411 ? 0.257 10.508 11.406 1 74.25 411 ALA A CA 1
ATOM 3311 C C . ALA A 1 411 ? 0.711 11.719 12.219 1 74.25 411 ALA A C 1
ATOM 3313 O O . ALA A 1 411 ? -0.115 12.469 12.742 1 74.25 411 ALA A O 1
ATOM 3314 N N . SER A 1 412 ? 1.955 11.898 12.289 1 77.81 412 SER A N 1
ATOM 3315 C CA . SER A 1 412 ? 2.508 13.039 13.023 1 77.81 412 SER A CA 1
ATOM 3316 C C . SER A 1 412 ? 2.143 14.359 12.352 1 77.81 412 SER A C 1
ATOM 3318 O O . SER A 1 412 ? 1.873 15.352 13.031 1 77.81 412 SER A O 1
ATOM 3320 N N . ILE A 1 413 ? 2.16 14.336 11.094 1 76.44 413 ILE A N 1
ATOM 3321 C CA . ILE A 1 413 ? 1.787 15.523 10.336 1 76.44 413 ILE A CA 1
ATOM 3322 C C . ILE A 1 413 ? 0.329 15.883 10.617 1 76.44 413 ILE A C 1
ATOM 3324 O O . ILE A 1 413 ? -0.01 17.062 10.773 1 76.44 413 ILE A O 1
ATOM 3328 N N . TYR A 1 414 ? -0.451 14.93 10.734 1 74.62 414 TYR A N 1
ATOM 3329 C CA . TYR A 1 414 ? -1.861 15.148 11.039 1 74.62 414 TYR A CA 1
ATOM 3330 C C . TYR A 1 414 ? -2.035 15.742 12.43 1 74.62 414 TYR A C 1
ATOM 3332 O O . TYR A 1 414 ? -2.828 16.672 12.625 1 74.62 414 TYR A O 1
ATOM 3340 N N . LYS A 1 415 ? -1.296 15.227 13.289 1 77.25 415 LYS A N 1
ATOM 3341 C CA . LYS A 1 415 ? -1.353 15.75 14.648 1 77.25 415 LYS A CA 1
ATOM 3342 C C . LYS A 1 415 ? -0.874 17.203 14.703 1 77.25 415 LYS A C 1
ATOM 3344 O O . LYS A 1 415 ? -1.47 18.031 15.398 1 77.25 415 LYS A O 1
ATOM 3349 N N . LYS A 1 416 ? 0.149 17.453 13.977 1 81.44 416 LYS A N 1
ATOM 3350 C CA . LYS A 1 416 ? 0.668 18.812 13.914 1 81.44 416 LYS A CA 1
ATOM 3351 C C . LYS A 1 416 ? -0.359 19.766 13.305 1 81.44 416 LYS A C 1
ATOM 3353 O O . LYS A 1 416 ? -0.483 20.922 13.742 1 81.44 416 LYS A O 1
ATOM 3358 N N . LEU A 1 417 ? -1.076 19.266 12.375 1 80.75 417 LEU A N 1
ATOM 3359 C CA . LEU A 1 417 ? -2.119 20.078 11.75 1 80.75 417 LEU A CA 1
ATOM 3360 C C . LEU A 1 417 ? -3.191 20.469 12.758 1 80.75 417 LEU A C 1
ATOM 3362 O O . LEU A 1 417 ? -3.645 21.609 12.789 1 80.75 417 LEU A O 1
ATOM 3366 N N . ILE A 1 418 ? -3.529 19.516 13.578 1 78 418 ILE A N 1
ATOM 3367 C CA . ILE A 1 418 ? -4.539 19.766 14.602 1 78 418 ILE A CA 1
ATOM 3368 C C . ILE A 1 418 ? -4.016 20.797 15.594 1 78 418 ILE A C 1
ATOM 3370 O O . ILE A 1 418 ? -4.727 21.734 15.961 1 78 418 ILE A O 1
ATOM 3374 N N . LEU A 1 419 ? -2.812 20.656 15.922 1 80.38 419 LEU A N 1
ATOM 3375 C CA . LEU A 1 419 ? -2.188 21.562 16.875 1 80.38 419 LEU A CA 1
ATOM 3376 C C . LEU A 1 419 ? -2.078 22.969 16.297 1 80.38 419 LEU A C 1
ATOM 3378 O O . LEU A 1 419 ? -2.393 23.953 16.969 1 80.38 419 LEU A O 1
ATOM 3382 N N . TYR A 1 420 ? -1.687 23.094 15.094 1 80.19 420 TYR A N 1
ATOM 3383 C CA . TYR A 1 420 ? -1.518 24.391 14.445 1 80.19 420 TYR A CA 1
ATOM 3384 C C . TYR A 1 420 ? -2.859 25.094 14.258 1 80.19 420 TYR A C 1
ATOM 3386 O O . TYR A 1 420 ? -2.949 26.312 14.375 1 80.19 420 TYR A O 1
ATOM 3394 N N . ASN A 1 421 ? -3.822 24.281 14.016 1 78.25 421 ASN A N 1
ATOM 3395 C CA . ASN A 1 421 ? -5.164 24.844 13.914 1 78.25 421 ASN A CA 1
ATOM 3396 C C . ASN A 1 421 ? -5.629 25.422 15.242 1 78.25 421 ASN A C 1
ATOM 3398 O O . ASN A 1 421 ? -6.23 26.5 15.273 1 78.25 421 ASN A O 1
ATOM 3402 N N . LYS A 1 422 ? -5.316 24.75 16.281 1 79.94 422 LYS A N 1
ATOM 3403 C CA . LYS A 1 422 ? -5.648 25.25 17.625 1 79.94 422 LYS A CA 1
ATOM 3404 C C . LYS A 1 422 ? -4.895 26.531 17.922 1 79.94 422 LYS A C 1
ATOM 3406 O O . LYS A 1 422 ? -5.477 27.5 18.438 1 79.94 422 LYS A O 1
ATOM 3411 N N . ASN A 1 423 ? -3.633 26.5 17.531 1 79.94 423 ASN A N 1
ATOM 3412 C CA . ASN A 1 423 ? -2.809 27.688 17.766 1 79.94 423 ASN A CA 1
ATOM 3413 C C . ASN A 1 423 ? -3.283 28.875 16.938 1 79.94 423 ASN A C 1
ATOM 3415 O O . ASN A 1 423 ? -3.229 30.016 17.391 1 79.94 423 ASN A O 1
ATOM 3419 N N . LEU A 1 424 ? -3.742 28.609 15.805 1 81.69 424 LEU A N 1
ATOM 3420 C CA . LEU A 1 424 ? -4.238 29.672 14.93 1 81.69 424 LEU A CA 1
ATOM 3421 C C . LEU A 1 424 ? -5.523 30.266 15.492 1 81.69 424 LEU A C 1
ATOM 3423 O O . LEU A 1 424 ? -5.727 31.484 15.414 1 81.69 424 LEU A O 1
ATOM 3427 N N . ILE A 1 425 ? -6.359 29.375 16.047 1 79.19 425 ILE A N 1
ATOM 3428 C CA . ILE A 1 425 ? -7.594 29.844 16.656 1 79.19 425 ILE A CA 1
ATOM 3429 C C . ILE A 1 425 ? -7.262 30.719 17.875 1 79.19 425 ILE A C 1
ATOM 3431 O O . ILE A 1 425 ? -7.871 31.781 18.078 1 79.19 425 ILE A O 1
ATOM 3435 N N . GLU A 1 426 ? -6.309 30.344 18.562 1 80 426 GLU A N 1
ATOM 3436 C CA . GLU A 1 426 ? -5.883 31.109 19.734 1 80 426 GLU A CA 1
ATOM 3437 C C . GLU A 1 426 ? -5.242 32.438 19.328 1 80 426 GLU A C 1
ATOM 3439 O O . GLU A 1 426 ? -5.469 33.469 19.969 1 80 426 GLU A O 1
ATOM 3444 N N . ALA A 1 427 ? -4.469 32.344 18.297 1 76.94 427 ALA A N 1
ATOM 3445 C CA . ALA A 1 427 ? -3.838 33.562 17.812 1 76.94 427 ALA A CA 1
ATOM 3446 C C . ALA A 1 427 ? -4.883 34.562 17.328 1 76.94 427 ALA A C 1
ATOM 3448 O O . ALA A 1 427 ? -4.742 35.781 17.531 1 76.94 427 ALA A O 1
ATOM 3449 N N . ASP A 1 428 ? -5.902 34.094 16.734 1 73.56 428 ASP A N 1
ATOM 3450 C CA . ASP A 1 428 ? -6.988 34.938 16.266 1 73.56 428 ASP A CA 1
ATOM 3451 C C . ASP A 1 428 ? -7.746 35.562 17.438 1 73.56 428 ASP A C 1
ATOM 3453 O O . ASP A 1 428 ? -8.133 36.75 17.359 1 73.56 428 ASP A O 1
ATOM 3457 N N . ARG A 1 429 ? -7.867 34.875 18.469 1 73.19 429 ARG A N 1
ATOM 3458 C CA . ARG A 1 429 ? -8.516 35.375 19.672 1 73.19 429 ARG A CA 1
ATOM 3459 C C . ARG A 1 429 ? -7.68 36.469 20.328 1 73.19 429 ARG A C 1
ATOM 3461 O O . ARG A 1 429 ? -8.211 37.5 20.781 1 73.19 429 ARG A O 1
ATOM 3468 N N . LEU A 1 430 ? -6.422 36.25 20.328 1 69.38 430 LEU A N 1
ATOM 3469 C CA . LEU A 1 430 ? -5.512 37.25 20.906 1 69.38 430 LEU A CA 1
ATOM 3470 C C . LEU A 1 430 ? -5.5 38.531 20.078 1 69.38 430 LEU A C 1
ATOM 3472 O O . LEU A 1 430 ? -5.477 39.625 20.625 1 69.38 430 LEU A O 1
ATOM 3476 N N . ARG A 1 431 ? -5.512 38.344 18.812 1 69.88 431 ARG A N 1
ATOM 3477 C CA . ARG A 1 431 ? -5.578 39.5 17.922 1 69.88 431 ARG A CA 1
ATOM 3478 C C . ARG A 1 431 ? -6.832 40.344 18.172 1 69.88 431 ARG A C 1
ATOM 3480 O O . ARG A 1 431 ? -6.777 41.562 18.188 1 69.88 431 ARG A O 1
ATOM 3487 N N . ASP A 1 432 ? -7.852 39.688 18.406 1 63.16 432 ASP A N 1
ATOM 3488 C CA . ASP A 1 432 ? -9.109 40.344 18.703 1 63.16 432 ASP A CA 1
ATOM 3489 C C . ASP A 1 432 ? -9.008 41.125 20.016 1 63.16 432 ASP A C 1
ATOM 3491 O O . ASP A 1 432 ? -9.492 42.281 20.109 1 63.16 432 ASP A O 1
ATOM 3495 N N . LYS A 1 433 ? -8.352 40.594 20.922 1 60.56 433 LYS A N 1
ATOM 3496 C CA . LYS A 1 433 ? -8.195 41.25 22.234 1 60.56 433 LYS A CA 1
ATOM 3497 C C . LYS A 1 433 ? -7.277 42.469 22.125 1 60.56 433 LYS A C 1
ATOM 3499 O O . LYS A 1 433 ? -7.555 43.5 22.734 1 60.56 433 LYS A O 1
ATOM 3504 N N . ILE A 1 434 ? -6.34 42.281 21.375 1 61.56 434 ILE A N 1
ATOM 3505 C CA . ILE A 1 434 ? -5.391 43.375 21.203 1 61.56 434 ILE A CA 1
ATOM 3506 C C . ILE A 1 434 ? -6.062 44.531 20.469 1 61.56 434 ILE A C 1
ATOM 3508 O O . ILE A 1 434 ? -5.898 45.688 20.859 1 61.56 434 ILE A O 1
ATOM 3512 N N . MET A 1 435 ? -6.746 44.156 19.5 1 56.31 435 MET A N 1
ATOM 3513 C CA . MET A 1 435 ? -7.469 45.188 18.766 1 56.31 435 MET A CA 1
ATOM 3514 C C . MET A 1 435 ? -8.445 45.938 19.672 1 56.31 435 MET A C 1
ATOM 3516 O O . MET A 1 435 ? -8.586 47.156 19.578 1 56.31 435 MET A O 1
ATOM 3520 N N . ALA A 1 436 ? -9.016 45.219 20.531 1 54.88 436 ALA A N 1
ATOM 3521 C CA . ALA A 1 436 ? -9.945 45.844 21.484 1 54.88 436 ALA A CA 1
ATOM 3522 C C . ALA A 1 436 ? -9.219 46.75 22.453 1 54.88 436 ALA A C 1
ATOM 3524 O O . ALA A 1 436 ? -9.688 47.844 22.75 1 54.88 436 ALA A O 1
ATOM 3525 N N . THR A 1 437 ? -8.055 46.406 22.828 1 53.94 437 THR A N 1
ATOM 3526 C CA . THR A 1 437 ? -7.254 47.188 23.766 1 53.94 437 THR A CA 1
ATOM 3527 C C . THR A 1 437 ? -6.699 48.438 23.094 1 53.94 437 THR A C 1
ATOM 3529 O O . THR A 1 437 ? -6.691 49.531 23.672 1 53.94 437 THR A O 1
ATOM 3532 N N . GLU A 1 438 ? -6.215 48.219 21.875 1 53.69 438 GLU A N 1
ATOM 3533 C CA . GLU A 1 438 ? -5.723 49.375 21.094 1 53.69 438 GLU A CA 1
ATOM 3534 C C . GLU A 1 438 ? -6.812 50.406 20.891 1 53.69 438 GLU A C 1
ATOM 3536 O O . GLU A 1 438 ? -6.555 51.594 21 1 53.69 438 GLU A O 1
ATOM 3541 N N . MET A 1 439 ? -7.926 49.938 20.609 1 46.81 439 MET A N 1
ATOM 3542 C CA . MET A 1 439 ? -9.047 50.844 20.406 1 46.81 439 MET A CA 1
ATOM 3543 C C . MET A 1 439 ? -9.367 51.625 21.672 1 46.81 439 MET A C 1
ATOM 3545 O O . MET A 1 439 ? -9.664 52.812 21.625 1 46.81 439 MET A O 1
ATOM 3549 N N . SER A 1 440 ? -9.297 50.938 22.75 1 48.72 440 SER A N 1
ATOM 3550 C CA . SER A 1 440 ? -9.539 51.594 24.047 1 48.72 440 SER A CA 1
ATOM 3551 C C . SER A 1 440 ? -8.477 52.625 24.328 1 48.72 440 SER A C 1
ATOM 3553 O O . SER A 1 440 ? -8.781 53.719 24.844 1 48.72 440 SER A O 1
ATOM 3555 N N . PHE A 1 441 ? -7.34 52.219 23.875 1 49.75 441 PHE A N 1
ATOM 3556 C CA . PHE A 1 441 ? -6.207 53.125 24.094 1 49.75 441 PHE A CA 1
ATOM 3557 C C . PHE A 1 441 ? -6.332 54.375 23.219 1 49.75 441 PHE A C 1
ATOM 3559 O O . PHE A 1 441 ? -6.094 55.5 23.688 1 49.75 441 PHE A O 1
ATOM 3566 N N . LEU A 1 442 ? -6.504 54.188 22.016 1 47.84 442 LEU A N 1
ATOM 3567 C CA . LEU A 1 442 ? -6.664 55.312 21.109 1 47.84 442 LEU A CA 1
ATOM 3568 C C . LEU A 1 442 ? -7.762 56.25 21.578 1 47.84 442 LEU A C 1
ATOM 3570 O O . LEU A 1 442 ? -7.66 57.469 21.406 1 47.84 442 LEU A O 1
ATOM 3574 N N . GLN A 1 443 ? -8.672 55.719 22.219 1 45.28 443 GLN A N 1
ATOM 3575 C CA . GLN A 1 443 ? -9.766 56.531 22.734 1 45.28 443 GLN A CA 1
ATOM 3576 C C . GLN A 1 443 ? -9.305 57.375 23.922 1 45.28 443 GLN A C 1
ATOM 3578 O O . GLN A 1 443 ? -9.773 58.5 24.094 1 45.28 443 GLN A O 1
ATOM 3583 N N . ALA A 1 444 ? -8.383 56.719 24.688 1 46.91 444 ALA A N 1
ATOM 3584 C CA . ALA A 1 444 ? -7.895 57.469 25.844 1 46.91 444 ALA A CA 1
ATOM 3585 C C . ALA A 1 444 ? -6.918 58.562 25.422 1 46.91 444 ALA A C 1
ATOM 3587 O O . ALA A 1 444 ? -6.309 59.219 26.266 1 46.91 444 ALA A O 1
ATOM 3588 N N . GLN A 1 445 ? -6.695 58.75 24.172 1 48.81 445 GLN A N 1
ATOM 3589 C CA . GLN A 1 445 ? -5.688 59.719 23.734 1 48.81 445 GLN A CA 1
ATOM 3590 C C . GLN A 1 445 ? -6.102 61.156 24.078 1 48.81 445 GLN A C 1
ATOM 3592 O O . GLN A 1 445 ? -7.008 61.688 23.453 1 48.81 445 GLN A O 1
ATOM 3597 N N . ILE A 1 446 ? -6.074 61.625 25.453 1 50.94 446 ILE A N 1
ATOM 3598 C CA . ILE A 1 446 ? -5.988 63.031 25.781 1 50.94 446 ILE A CA 1
ATOM 3599 C C . ILE A 1 446 ? -4.973 63.719 24.875 1 50.94 446 ILE A C 1
ATOM 3601 O O . ILE A 1 446 ? -3.82 63.281 24.781 1 50.94 446 ILE A O 1
ATOM 3605 N N . LYS A 1 447 ? -5.383 64.5 23.906 1 58.28 447 LYS A N 1
ATOM 3606 C CA . LYS A 1 447 ? -4.508 65.188 22.953 1 58.28 447 LYS A CA 1
ATOM 3607 C C . LYS A 1 447 ? -3.514 66.125 23.688 1 58.28 447 LYS A C 1
ATOM 3609 O O . LYS A 1 447 ? -3.887 67.188 24.203 1 58.28 447 LYS A O 1
ATOM 3614 N N . PRO A 1 448 ? -2.301 65.688 23.859 1 60.78 448 PRO A N 1
ATOM 3615 C CA . PRO A 1 448 ? -1.302 66.438 24.609 1 60.78 448 PRO A CA 1
ATOM 3616 C C . PRO A 1 448 ? -1.163 67.875 24.109 1 60.78 448 PRO A C 1
ATOM 3618 O O . PRO A 1 448 ? -0.996 68.812 24.906 1 60.78 448 PRO A O 1
ATOM 3621 N N . HIS A 1 449 ? -1.324 68.125 22.844 1 64.56 449 HIS A N 1
ATOM 3622 C CA . HIS A 1 449 ? -1.181 69.438 22.281 1 64.56 449 HIS A CA 1
ATOM 3623 C C . HIS A 1 449 ? -2.273 70.375 22.781 1 64.56 449 HIS A C 1
ATOM 3625 O O . HIS A 1 449 ? -1.999 71.562 23.125 1 64.56 449 HIS A O 1
ATOM 3631 N N . PHE A 1 450 ? -3.408 69.938 22.859 1 72.19 450 PHE A N 1
ATOM 3632 C CA . PHE A 1 450 ? -4.512 70.75 23.375 1 72.19 450 PHE A CA 1
ATOM 3633 C C . PHE A 1 450 ? -4.262 71.125 24.828 1 72.19 450 PHE A C 1
ATOM 3635 O O . PHE A 1 450 ? -4.48 72.25 25.219 1 72.19 450 PHE A O 1
ATOM 3642 N N . LEU A 1 451 ? -3.773 70.188 25.484 1 73 451 LEU A N 1
ATOM 3643 C CA . LEU A 1 451 ? -3.547 70.438 26.906 1 73 451 LEU A CA 1
ATOM 3644 C C . LEU A 1 451 ? -2.48 71.5 27.109 1 73 451 LEU A C 1
ATOM 3646 O O . LEU A 1 451 ? -2.65 72.375 27.938 1 73 451 LEU A O 1
ATOM 3650 N N . TYR A 1 452 ? -1.494 71.438 26.328 1 71.12 452 TYR A N 1
ATOM 3651 C CA . TYR A 1 452 ? -0.422 72.438 26.406 1 71.12 452 TYR A CA 1
ATOM 3652 C C . TYR A 1 452 ? -0.938 73.812 26.047 1 71.12 452 TYR A C 1
ATOM 3654 O O . TYR A 1 452 ? -0.651 74.75 26.766 1 71.12 452 TYR A O 1
ATOM 3662 N N . ASN A 1 453 ? -1.671 73.875 25.031 1 73.38 453 ASN A N 1
ATOM 3663 C CA . ASN A 1 453 ? -2.191 75.188 24.594 1 73.38 453 ASN A CA 1
ATOM 3664 C C . ASN A 1 453 ? -3.174 75.75 25.594 1 73.38 453 ASN A C 1
ATOM 3666 O O . ASN A 1 453 ? -3.154 77 25.859 1 73.38 453 ASN A O 1
ATOM 3670 N N . ALA A 1 454 ? -3.963 74.875 26.078 1 80.94 454 ALA A N 1
ATOM 3671 C CA . ALA A 1 454 ? -4.938 75.312 27.078 1 80.94 454 ALA A CA 1
ATOM 3672 C C . ALA A 1 454 ? -4.246 75.875 28.328 1 80.94 454 ALA A C 1
ATOM 3674 O O . ALA A 1 454 ? -4.594 76.938 28.812 1 80.94 454 ALA A O 1
ATOM 3675 N N . MET A 1 455 ? -3.215 75.25 28.703 1 80.81 455 MET A N 1
ATOM 3676 C CA . MET A 1 455 ? -2.486 75.688 29.906 1 80.81 455 MET A CA 1
ATOM 3677 C C . MET A 1 455 ? -1.732 77 29.656 1 80.81 455 MET A C 1
ATOM 3679 O O . MET A 1 455 ? -1.702 77.875 30.531 1 80.81 455 MET A O 1
ATOM 3683 N N . SER A 1 456 ? -1.229 77.125 28.516 1 76.69 456 SER A N 1
ATOM 3684 C CA . SER A 1 456 ? -0.537 78.312 28.156 1 76.69 456 SER A CA 1
ATOM 3685 C C . SER A 1 456 ? -1.499 79.5 28.109 1 76.69 456 SER A C 1
ATOM 3687 O O . SER A 1 456 ? -1.164 80.625 28.562 1 76.69 456 SER A O 1
ATOM 3689 N N . ALA A 1 457 ? -2.641 79.312 27.562 1 81 457 ALA A N 1
ATOM 3690 C CA . ALA A 1 457 ? -3.666 80.375 27.516 1 81 457 ALA A CA 1
ATOM 3691 C C . ALA A 1 457 ? -4.102 80.75 28.906 1 81 457 ALA A C 1
ATOM 3693 O O . ALA A 1 457 ? -4.254 81.938 29.203 1 81 457 ALA A O 1
ATOM 3694 N N . ILE A 1 458 ? -4.188 79.812 29.766 1 84.44 458 ILE A N 1
ATOM 3695 C CA . ILE A 1 458 ? -4.629 80.062 31.125 1 84.44 458 ILE A CA 1
ATOM 3696 C C . ILE A 1 458 ? -3.539 80.812 31.891 1 84.44 458 ILE A C 1
ATOM 3698 O O . ILE A 1 458 ? -3.83 81.75 32.656 1 84.44 458 ILE A O 1
ATOM 3702 N N . ALA A 1 459 ? -2.35 80.5 31.609 1 81.5 459 ALA A N 1
ATOM 3703 C CA . ALA A 1 459 ? -1.229 81.188 32.25 1 81.5 459 ALA A CA 1
ATOM 3704 C C . ALA A 1 459 ? -1.211 82.688 31.875 1 81.5 459 ALA A C 1
ATOM 3706 O O . ALA A 1 459 ? -0.95 83.562 32.719 1 81.5 459 ALA A O 1
ATOM 3707 N N . ASN A 1 460 ? -1.523 82.938 30.703 1 80.31 460 ASN A N 1
ATOM 3708 C CA . ASN A 1 460 ? -1.562 84.312 30.234 1 80.31 460 ASN A CA 1
ATOM 3709 C C . ASN A 1 460 ? -2.701 85.062 30.875 1 80.31 460 ASN A C 1
ATOM 3711 O O . ASN A 1 460 ? -2.545 86.25 31.203 1 80.31 460 ASN A O 1
ATOM 3715 N N . VAL A 1 461 ? -3.766 84.5 31.125 1 83.44 461 VAL A N 1
ATOM 3716 C CA . VAL A 1 461 ? -4.934 85.125 31.734 1 83.44 461 VAL A CA 1
ATOM 3717 C C . VAL A 1 461 ? -4.715 85.312 33.25 1 83.44 461 VAL A C 1
ATOM 3719 O O . VAL A 1 461 ? -5.211 86.25 33.844 1 83.44 461 VAL A O 1
ATOM 3722 N N . CYS A 1 462 ? -4.016 84.375 33.812 1 80.75 462 CYS A N 1
ATOM 3723 C CA . CYS A 1 462 ? -3.766 84.375 35.25 1 80.75 462 CYS A CA 1
ATOM 3724 C C . CYS A 1 462 ? -3.09 85.688 35.656 1 80.75 462 CYS A C 1
ATOM 3726 O O . CYS A 1 462 ? -3.402 86.188 36.719 1 80.75 462 CYS A O 1
ATOM 3728 N N . GLU A 1 463 ? -2.24 86.188 34.844 1 74.94 463 GLU A N 1
ATOM 3729 C CA . GLU A 1 463 ? -1.498 87.375 35.156 1 74.94 463 GLU A CA 1
ATOM 3730 C C . GLU A 1 463 ? -2.406 88.625 35.125 1 74.94 463 GLU A C 1
ATOM 3732 O O . GLU A 1 463 ? -2.197 89.562 35.906 1 74.94 463 GLU A O 1
ATOM 3737 N N . LYS A 1 464 ? -3.467 88.5 34.375 1 79.31 464 LYS A N 1
ATOM 3738 C CA . LYS A 1 464 ? -4.32 89.688 34.156 1 79.31 464 LYS A CA 1
ATOM 3739 C C . LYS A 1 464 ? -5.582 89.625 35.031 1 79.31 464 LYS A C 1
ATOM 3741 O O . LYS A 1 464 ? -5.996 90.562 35.625 1 79.31 464 LYS A O 1
ATOM 3746 N N . ASP A 1 465 ? -6.191 88.5 35.062 1 84.25 465 ASP A N 1
ATOM 3747 C CA . ASP A 1 465 ? -7.461 88.25 35.75 1 84.25 465 ASP A CA 1
ATOM 3748 C C . ASP A 1 465 ? -7.465 86.875 36.438 1 84.25 465 ASP A C 1
ATOM 3750 O O . ASP A 1 465 ? -7.754 85.875 35.812 1 84.25 465 ASP A O 1
ATOM 3754 N N . GLY A 1 466 ? -7.188 86.875 37.719 1 80.12 466 GLY A N 1
ATOM 3755 C CA . GLY A 1 466 ? -7.09 85.625 38.5 1 80.12 466 GLY A CA 1
ATOM 3756 C C . GLY A 1 466 ? -8.398 84.875 38.562 1 80.12 466 GLY A C 1
ATOM 3757 O O . GLY A 1 466 ? -8.398 83.625 38.531 1 80.12 466 GLY A O 1
ATOM 3758 N N . LYS A 1 467 ? -9.469 85.562 38.719 1 82.94 467 LYS A N 1
ATOM 3759 C CA . LYS A 1 467 ? -10.773 84.938 38.844 1 82.94 467 LYS A CA 1
ATOM 3760 C C . LYS A 1 467 ? -11.148 84.25 37.531 1 82.94 467 LYS A C 1
ATOM 3762 O O . LYS A 1 467 ? -11.617 83.062 37.562 1 82.94 467 LYS A O 1
ATOM 3767 N N . LYS A 1 468 ? -10.891 84.938 36.438 1 85.06 468 LYS A N 1
ATOM 3768 C CA . LYS A 1 468 ? -11.164 84.312 35.125 1 85.06 468 LYS A CA 1
ATOM 3769 C C . LYS A 1 468 ? -10.281 83.062 34.906 1 85.06 468 LYS A C 1
ATOM 3771 O O . LYS A 1 468 ? -10.734 82.062 34.375 1 85.06 468 LYS A O 1
ATOM 3776 N N . ALA A 1 469 ? -9.117 83.25 35.312 1 87.56 469 ALA A N 1
ATOM 3777 C CA . ALA A 1 469 ? -8.18 82.125 35.156 1 87.56 469 ALA A CA 1
ATOM 3778 C C . ALA A 1 469 ? -8.625 80.938 36 1 87.56 469 ALA A C 1
ATOM 3780 O O . ALA A 1 469 ? -8.531 79.812 35.531 1 87.56 469 ALA A O 1
ATOM 3781 N N . GLY A 1 470 ? -9.07 81.188 37.188 1 84.12 470 GLY A N 1
ATOM 3782 C CA . GLY A 1 470 ? -9.594 80.062 38.031 1 84.12 470 GLY A CA 1
ATOM 3783 C C . GLY A 1 470 ? -10.742 79.375 37.375 1 84.12 470 GLY A C 1
ATOM 3784 O O . GLY A 1 470 ? -10.789 78.125 37.406 1 84.12 470 GLY A O 1
ATOM 3785 N N . ASN A 1 471 ? -11.617 80 36.781 1 86.38 471 ASN A N 1
ATOM 3786 C CA . ASN A 1 471 ? -12.742 79.375 36.094 1 86.38 471 ASN A CA 1
ATOM 3787 C C . ASN A 1 471 ? -12.289 78.562 34.906 1 86.38 471 ASN A C 1
ATOM 3789 O O . ASN A 1 471 ? -12.844 77.5 34.656 1 86.38 471 ASN A O 1
ATOM 3793 N N . LEU A 1 472 ? -11.312 79.062 34.25 1 87.19 472 LEU A N 1
ATOM 3794 C CA . LEU A 1 472 ? -10.797 78.312 33.062 1 87.19 472 LEU A CA 1
ATOM 3795 C C . LEU A 1 472 ? -10.117 77.062 33.5 1 87.19 472 LEU A C 1
ATOM 3797 O O . LEU A 1 472 ? -10.227 76 32.812 1 87.19 472 LEU A O 1
ATOM 3801 N N . ILE A 1 473 ? -9.453 77.125 34.531 1 86.12 473 ILE A N 1
ATOM 3802 C CA . ILE A 1 473 ? -8.805 75.875 35.062 1 86.12 473 ILE A CA 1
ATOM 3803 C C . ILE A 1 473 ? -9.867 74.875 35.438 1 86.12 473 ILE A C 1
ATOM 3805 O O . ILE A 1 473 ? -9.695 73.688 35.156 1 86.12 473 ILE A O 1
ATOM 3809 N N . VAL A 1 474 ? -10.891 75.312 36.031 1 84.19 474 VAL A N 1
ATOM 3810 C CA . VAL A 1 474 ? -11.992 74.438 36.375 1 84.19 474 VAL A CA 1
ATOM 3811 C C . VAL A 1 474 ? -12.602 73.812 35.125 1 84.19 474 VAL A C 1
ATOM 3813 O O . VAL A 1 474 ? -12.906 72.625 35.062 1 84.19 474 VAL A O 1
ATOM 3816 N N . ASP A 1 475 ? -12.758 74.625 34.125 1 84.31 475 ASP A N 1
ATOM 3817 C CA . ASP A 1 475 ? -13.258 74.188 32.844 1 84.31 475 ASP A CA 1
ATOM 3818 C C . ASP A 1 475 ? -12.352 73.125 32.281 1 84.31 475 ASP A C 1
ATOM 3820 O O . ASP A 1 475 ? -12.828 72.062 31.766 1 84.31 475 ASP A O 1
ATOM 3824 N N . LEU A 1 476 ? -11.156 73.312 32.344 1 83.19 476 LEU A N 1
ATOM 3825 C CA . LEU A 1 476 ? -10.188 72.375 31.812 1 83.19 476 LEU A CA 1
ATOM 3826 C C . LEU A 1 476 ? -10.227 71.062 32.625 1 83.19 476 LEU A C 1
ATOM 3828 O O . LEU A 1 476 ? -10.148 69.938 32.031 1 83.19 476 LEU A O 1
ATOM 3832 N N . ALA A 1 477 ? -10.312 71.188 33.906 1 76.94 477 ALA A N 1
ATOM 3833 C CA . ALA A 1 477 ? -10.398 70 34.781 1 76.94 477 ALA A CA 1
ATOM 3834 C C . ALA A 1 477 ? -11.625 69.188 34.438 1 76.94 477 ALA A C 1
ATOM 3836 O O . ALA A 1 477 ? -11.539 67.938 34.344 1 76.94 477 ALA A O 1
ATOM 3837 N N . ILE A 1 478 ? -12.664 69.75 34.281 1 76.69 478 ILE A N 1
ATOM 3838 C CA . ILE A 1 478 ? -13.914 69.062 33.969 1 76.69 478 ILE A CA 1
ATOM 3839 C C . ILE A 1 478 ? -13.82 68.438 32.562 1 76.69 478 ILE A C 1
ATOM 3841 O O . ILE A 1 478 ? -14.273 67.312 32.375 1 76.69 478 ILE A O 1
ATOM 3845 N N . TYR A 1 479 ? -13.203 69.125 31.672 1 76.12 479 TYR A N 1
ATOM 3846 C CA . TYR A 1 479 ? -12.984 68.562 30.328 1 76.12 479 TYR A CA 1
ATOM 3847 C C . TYR A 1 479 ? -12.148 67.312 30.359 1 76.12 479 TYR A C 1
ATOM 3849 O O . TYR A 1 479 ? -12.492 66.312 29.719 1 76.12 479 TYR A O 1
ATOM 3857 N N . LEU A 1 480 ? -11.148 67.375 31.047 1 71 480 LEU A N 1
ATOM 3858 C CA . LEU A 1 480 ? -10.234 66.25 31.125 1 71 480 LEU A CA 1
ATOM 3859 C C . LEU A 1 480 ? -10.906 65.062 31.812 1 71 480 LEU A C 1
ATOM 3861 O O . LEU A 1 480 ? -10.734 63.875 31.391 1 71 480 LEU A O 1
ATOM 3865 N N . ARG A 1 481 ? -11.641 65.312 32.844 1 65.25 481 ARG A N 1
ATOM 3866 C CA . ARG A 1 481 ? -12.383 64.25 33.531 1 65.25 481 ARG A CA 1
ATOM 3867 C C . ARG A 1 481 ? -13.375 63.594 32.594 1 65.25 481 ARG A C 1
ATOM 3869 O O . ARG A 1 481 ? -13.5 62.375 32.594 1 65.25 481 ARG A O 1
ATOM 3876 N N . GLY A 1 482 ? -14.078 64.375 31.922 1 65.75 482 GLY A N 1
ATOM 3877 C CA . GLY A 1 482 ? -15.031 63.875 30.969 1 65.75 482 GLY A CA 1
ATOM 3878 C C . GLY A 1 482 ? -14.391 63 29.891 1 65.75 482 GLY A C 1
ATOM 3879 O O . GLY A 1 482 ? -14.93 61.969 29.5 1 65.75 482 GLY A O 1
ATOM 3880 N N . SER A 1 483 ? -13.219 63.312 29.406 1 65.19 483 SER A N 1
ATOM 3881 C CA . SER A 1 483 ? -12.508 62.594 28.359 1 65.19 483 SER A CA 1
ATOM 3882 C C . SER A 1 483 ? -12.07 61.219 28.844 1 65.19 483 SER A C 1
ATOM 3884 O O . SER A 1 483 ? -11.945 60.281 28.062 1 65.19 483 SER A O 1
ATOM 3886 N N . LEU A 1 484 ? -11.859 61.094 30.125 1 59.59 484 LEU A N 1
ATOM 3887 C CA . LEU A 1 484 ? -11.375 59.875 30.719 1 59.59 484 LEU A CA 1
ATOM 3888 C C . LEU A 1 484 ? -12.539 58.969 31.094 1 59.59 484 LEU A C 1
ATOM 3890 O O . LEU A 1 484 ? -12.375 57.719 31.156 1 59.59 484 LEU A O 1
ATOM 3894 N N . GLU A 1 485 ? -13.547 59.531 31.625 1 57.62 485 GLU A N 1
ATOM 3895 C CA . GLU A 1 485 ? -14.711 58.75 32.031 1 57.62 485 GLU A CA 1
ATOM 3896 C C . GLU A 1 485 ? -15.266 57.969 30.844 1 57.62 485 GLU A C 1
ATOM 3898 O O . GLU A 1 485 ? -15.93 56.938 31.031 1 57.62 485 GLU A O 1
ATOM 3903 N N . PHE A 1 486 ? -14.984 58.438 29.688 1 50.69 486 PHE A N 1
ATOM 3904 C CA . PHE A 1 486 ? -15.531 57.75 28.516 1 50.69 486 PHE A CA 1
ATOM 3905 C C . PHE A 1 486 ? -14.688 56.531 28.156 1 50.69 486 PHE A C 1
ATOM 3907 O O . PHE A 1 486 ? -14.375 56.312 26.984 1 50.69 486 PHE A O 1
ATOM 3914 N N . ASN A 1 487 ? -14.203 55.75 29.141 1 50.59 487 ASN A N 1
ATOM 3915 C CA . ASN A 1 487 ? -13.383 54.562 29 1 50.59 487 ASN A CA 1
ATOM 3916 C C . ASN A 1 487 ? -14.086 53.5 28.156 1 50.59 487 ASN A C 1
ATOM 3918 O O . ASN A 1 487 ? -13.461 52.5 27.75 1 50.59 487 ASN A O 1
ATOM 3922 N N . ARG A 1 488 ? -15.328 53.562 28.031 1 53.94 488 ARG A N 1
ATOM 3923 C CA . ARG A 1 488 ? -16.047 52.594 27.219 1 53.94 488 ARG A CA 1
ATOM 3924 C C . ARG A 1 488 ? -16.844 53.281 26.125 1 53.94 488 ARG A C 1
ATOM 3926 O O . ARG A 1 488 ? -17.719 54.094 26.406 1 53.94 488 ARG A O 1
ATOM 3933 N N . LEU A 1 489 ? -16.469 53.188 24.906 1 55.59 489 LEU A N 1
ATOM 3934 C CA . LEU A 1 489 ? -17.125 53.781 23.75 1 55.59 489 LEU A CA 1
ATOM 3935 C C . LEU A 1 489 ? -18.547 53.25 23.594 1 55.59 489 LEU A C 1
ATOM 3937 O O . LEU A 1 489 ? -19.328 53.781 22.797 1 55.59 489 LEU A O 1
ATOM 3941 N N . ASP A 1 490 ? -18.734 52.25 24.438 1 59.91 490 ASP A N 1
ATOM 3942 C CA . ASP A 1 490 ? -20.047 51.656 24.297 1 59.91 490 ASP A CA 1
ATOM 3943 C C . ASP A 1 490 ? -21.062 52.375 25.203 1 59.91 490 ASP A C 1
ATOM 3945 O O . ASP A 1 490 ? -22.266 52.094 25.125 1 59.91 490 ASP A O 1
ATOM 3949 N N . LYS A 1 491 ? -20.719 53.406 25.891 1 70.94 491 LYS A N 1
ATOM 3950 C CA . LYS A 1 491 ? -21.609 54.062 26.812 1 70.94 491 LYS A CA 1
ATOM 3951 C C . LYS A 1 491 ? -22.422 55.156 26.109 1 70.94 491 LYS A C 1
ATOM 3953 O O . LYS A 1 491 ? -21.969 55.719 25.109 1 70.94 491 LYS A O 1
ATOM 3958 N N . MET A 1 492 ? -23.688 55.344 26.516 1 82.31 492 MET A N 1
ATOM 3959 C CA . MET A 1 492 ? -24.578 56.406 26.047 1 82.31 492 MET A CA 1
ATOM 3960 C C . MET A 1 492 ? -24.656 57.562 27.047 1 82.31 492 MET A C 1
ATOM 3962 O O . MET A 1 492 ? -24.625 57.312 28.266 1 82.31 492 MET A O 1
ATOM 3966 N N . VAL A 1 493 ? -24.531 58.781 26.625 1 83.94 493 VAL A N 1
ATOM 3967 C CA . VAL A 1 493 ? -24.641 59.938 27.484 1 83.94 493 VAL A CA 1
ATOM 3968 C C . VAL A 1 493 ? -25.734 60.875 26.953 1 83.94 493 VAL A C 1
ATOM 3970 O O . VAL A 1 493 ? -26.125 60.781 25.797 1 83.94 493 VAL A O 1
ATOM 3973 N N . THR A 1 494 ? -26.219 61.812 27.797 1 88.75 494 THR A N 1
ATOM 3974 C CA . THR A 1 494 ? -27.266 62.75 27.391 1 88.75 494 THR A CA 1
ATOM 3975 C C . THR A 1 494 ? -26.672 63.875 26.531 1 88.75 494 THR A C 1
ATOM 3977 O O . THR A 1 494 ? -25.484 64.188 26.641 1 88.75 494 THR A O 1
ATOM 3980 N N . ILE A 1 495 ? -27.516 64.438 25.766 1 90.62 495 ILE A N 1
ATOM 3981 C CA . ILE A 1 495 ? -27.109 65.562 24.922 1 90.62 495 ILE A CA 1
ATOM 3982 C C . ILE A 1 495 ? -26.656 66.75 25.812 1 90.62 495 ILE A C 1
ATOM 3984 O O . ILE A 1 495 ? -25.703 67.438 25.484 1 90.62 495 ILE A O 1
ATOM 3988 N N . GLU A 1 496 ? -27.312 66.812 26.938 1 90.62 496 GLU A N 1
ATOM 3989 C CA . GLU A 1 496 ? -26.938 67.875 27.875 1 90.62 496 GLU A CA 1
ATOM 3990 C C . GLU A 1 496 ? -25.484 67.75 28.312 1 90.62 496 GLU A C 1
ATOM 3992 O O . GLU A 1 496 ? -24.75 68.688 28.328 1 90.62 496 GLU A O 1
ATOM 3997 N N . LYS A 1 497 ? -25.109 66.562 28.594 1 86.69 497 LYS A N 1
ATOM 3998 C CA . LYS A 1 497 ? -23.75 66.312 29.062 1 86.69 497 LYS A CA 1
ATOM 3999 C C . LYS A 1 497 ? -22.734 66.562 27.953 1 86.69 497 LYS A C 1
ATOM 4001 O O . LYS A 1 497 ? -21.672 67.188 28.188 1 86.69 497 LYS A O 1
ATOM 4006 N N . GLU A 1 498 ? -23.078 66.25 26.766 1 87.5 498 GLU A N 1
ATOM 4007 C CA . GLU A 1 498 ? -22.188 66.438 25.641 1 87.5 498 GLU A CA 1
ATOM 4008 C C . GLU A 1 498 ? -22.031 67.938 25.344 1 87.5 498 GLU A C 1
ATOM 4010 O O . GLU A 1 498 ? -20.938 68.438 25.031 1 87.5 498 GLU A O 1
ATOM 4015 N N . LEU A 1 499 ? -23.156 68.625 25.422 1 90.31 499 LEU A N 1
ATOM 4016 C CA . LEU A 1 499 ? -23.141 70.062 25.141 1 90.31 499 LEU A CA 1
ATOM 4017 C C . LEU A 1 499 ? -22.344 70.812 26.219 1 90.31 499 LEU A C 1
ATOM 4019 O O . LEU A 1 499 ? -21.688 71.75 25.922 1 90.31 499 LEU A O 1
ATOM 4023 N N . GLU A 1 500 ? -22.5 70.312 27.406 1 88.25 500 GLU A N 1
ATOM 4024 C CA . GLU A 1 500 ? -21.703 70.938 28.484 1 88.25 500 GLU A CA 1
ATOM 4025 C C . GLU A 1 500 ? -20.203 70.75 28.219 1 88.25 500 GLU A C 1
ATOM 4027 O O . GLU A 1 500 ? -19.422 71.688 28.438 1 88.25 500 GLU A O 1
ATOM 4032 N N . PHE A 1 501 ? -19.922 69.625 27.719 1 83.88 501 PHE A N 1
ATOM 4033 C CA . PHE A 1 501 ? -18.531 69.312 27.375 1 83.88 501 PHE A CA 1
ATOM 4034 C C . PHE A 1 501 ? -18.016 70.25 26.281 1 83.88 501 PHE A C 1
ATOM 4036 O O . PHE A 1 501 ? -16.906 70.75 26.375 1 83.88 501 PHE A O 1
ATOM 4043 N N . ILE A 1 502 ? -18.766 70.5 25.359 1 88.94 502 ILE A N 1
ATOM 4044 C CA . ILE A 1 502 ? -18.406 71.375 24.25 1 88.94 502 ILE A CA 1
ATOM 4045 C C . ILE A 1 502 ? -18.25 72.812 24.734 1 88.94 502 ILE A C 1
ATOM 4047 O O . ILE A 1 502 ? -17.297 73.5 24.344 1 88.94 502 ILE A O 1
ATOM 4051 N N . SER A 1 503 ? -19.172 73.188 25.562 1 89.56 503 SER A N 1
ATOM 4052 C CA . SER A 1 503 ? -19.125 74.562 26.094 1 89.56 503 SER A CA 1
ATOM 4053 C C . SER A 1 503 ? -17.844 74.812 26.875 1 89.56 503 SER A C 1
ATOM 4055 O O . SER A 1 503 ? -17.219 75.875 26.75 1 89.56 503 SER A O 1
ATOM 4057 N N . ARG A 1 504 ? -17.484 73.812 27.625 1 85.62 504 ARG A N 1
ATOM 4058 C CA . ARG A 1 504 ? -16.266 73.938 28.406 1 85.62 504 ARG A CA 1
ATOM 4059 C C . ARG A 1 504 ? -15.039 74 27.516 1 85.62 504 ARG A C 1
ATOM 4061 O O . ARG A 1 504 ? -14.133 74.812 27.75 1 85.62 504 ARG A O 1
ATOM 4068 N N . TYR A 1 505 ? -14.984 73.25 26.578 1 85.62 505 TYR A N 1
ATOM 4069 C CA . TYR A 1 505 ? -13.922 73.25 25.578 1 85.62 505 TYR A CA 1
ATOM 4070 C C . TYR A 1 505 ? -13.828 74.625 24.906 1 85.62 505 TYR A C 1
ATOM 4072 O O . TYR A 1 505 ? -12.742 75.188 24.781 1 85.62 505 TYR A O 1
ATOM 4080 N N . PHE A 1 506 ? -14.953 75.062 24.516 1 88.31 506 PHE A N 1
ATOM 4081 C CA . PHE A 1 506 ? -15 76.375 23.781 1 88.31 506 PHE A CA 1
ATOM 4082 C C . PHE A 1 506 ? -14.57 77.5 24.688 1 88.31 506 PHE A C 1
ATOM 4084 O O . PHE A 1 506 ? -13.914 78.438 24.219 1 88.31 506 PHE A O 1
ATOM 4091 N N . ASN A 1 507 ? -14.922 77.438 25.938 1 87.5 507 ASN A N 1
ATOM 4092 C CA . ASN A 1 507 ? -14.5 78.5 26.891 1 87.5 507 ASN A CA 1
ATOM 4093 C C . ASN A 1 507 ? -12.977 78.562 26.984 1 87.5 507 ASN A C 1
ATOM 4095 O O . ASN A 1 507 ? -12.414 79.625 27.047 1 87.5 507 ASN A O 1
ATOM 4099 N N . ILE A 1 508 ? -12.422 77.438 26.906 1 84.5 508 ILE A N 1
ATOM 4100 C CA . ILE A 1 508 ? -10.961 77.375 26.984 1 84.5 508 ILE A CA 1
ATOM 4101 C C . ILE A 1 508 ? -10.344 77.938 25.703 1 84.5 508 ILE A C 1
ATOM 4103 O O . ILE A 1 508 ? -9.398 78.688 25.75 1 84.5 508 ILE A O 1
ATOM 4107 N N . GLU A 1 509 ? -10.898 77.562 24.594 1 86 509 GLU A N 1
ATOM 4108 C CA . GLU A 1 509 ? -10.383 78.062 23.312 1 86 509 GLU A CA 1
ATOM 4109 C C . GLU A 1 509 ? -10.609 79.562 23.125 1 86 509 GLU A C 1
ATOM 4111 O O . GLU A 1 509 ? -9.797 80.25 22.516 1 86 509 GLU A O 1
ATOM 4116 N N . GLN A 1 510 ? -11.688 80 23.656 1 86.69 510 GLN A N 1
ATOM 4117 C CA . GLN A 1 510 ? -11.977 81.438 23.594 1 86.69 510 GLN A CA 1
ATOM 4118 C C . GLN A 1 510 ? -10.953 82.25 24.391 1 86.69 510 GLN A C 1
ATOM 4120 O O . GLN A 1 510 ? -10.633 83.375 24.031 1 86.69 510 GLN A O 1
ATOM 4125 N N . ALA A 1 511 ? -10.516 81.688 25.469 1 83.31 511 ALA A N 1
ATOM 4126 C CA . ALA A 1 511 ? -9.477 82.312 26.25 1 83.31 511 ALA A CA 1
ATOM 4127 C C . ALA A 1 511 ? -8.172 82.438 25.469 1 83.31 511 ALA A C 1
ATOM 4129 O O . ALA A 1 511 ? -7.395 83.375 25.672 1 83.31 511 ALA A O 1
ATOM 4130 N N . ARG A 1 512 ? -8.039 81.562 24.562 1 81.38 512 ARG A N 1
ATOM 4131 C CA . ARG A 1 512 ? -6.832 81.5 23.75 1 81.38 512 ARG A CA 1
ATOM 4132 C C . ARG A 1 512 ? -6.953 82.438 22.531 1 81.38 512 ARG A C 1
ATOM 4134 O O . ARG A 1 512 ? -6.031 83.188 22.234 1 81.38 512 ARG A O 1
ATOM 4141 N N . PHE A 1 513 ? -8.07 82.375 21.906 1 83.88 513 PHE A N 1
ATOM 4142 C CA . PHE A 1 513 ? -8.234 83.062 20.641 1 83.88 513 PHE A CA 1
ATOM 4143 C C . PHE A 1 513 ? -9.039 84.375 20.812 1 83.88 513 PHE A C 1
ATOM 4145 O O . PHE A 1 513 ? -9.148 85.188 19.891 1 83.88 513 PHE A O 1
ATOM 4152 N N . GLY A 1 514 ? -9.555 84.562 22.031 1 79.75 514 GLY A N 1
ATOM 4153 C CA . GLY A 1 514 ? -10.344 85.75 22.312 1 79.75 514 GLY A CA 1
ATOM 4154 C C . GLY A 1 514 ? -11.766 85.688 21.797 1 79.75 514 GLY A C 1
ATOM 4155 O O . GLY A 1 514 ? -12.281 84.562 21.594 1 79.75 514 GLY A O 1
ATOM 4156 N N . GLN A 1 515 ? -12.398 86.812 21.656 1 79.44 515 GLN A N 1
ATOM 4157 C CA . GLN A 1 515 ? -13.805 86.875 21.25 1 79.44 515 GLN A CA 1
ATOM 4158 C C . GLN A 1 515 ? -13.945 86.75 19.734 1 79.44 515 GLN A C 1
ATOM 4160 O O . GLN A 1 515 ? -15.031 86.938 19.188 1 79.44 515 GLN A O 1
ATOM 4165 N N . LYS A 1 516 ? -12.844 86.312 19.094 1 87.5 516 LYS A N 1
ATOM 4166 C CA . LYS A 1 516 ? -12.891 86.125 17.641 1 87.5 516 LYS A CA 1
ATOM 4167 C C . LYS A 1 516 ? -13.641 84.875 17.281 1 87.5 516 LYS A C 1
ATOM 4169 O O . LYS A 1 516 ? -14.133 84.688 16.156 1 87.5 516 LYS A O 1
ATOM 4174 N N . ILE A 1 517 ? -13.719 83.938 18.266 1 89.94 517 ILE A N 1
ATOM 4175 C CA . ILE A 1 517 ? -14.43 82.688 17.984 1 89.94 517 ILE A CA 1
ATOM 4176 C C . ILE A 1 517 ? -15.734 82.625 18.781 1 89.94 517 ILE A C 1
ATOM 4178 O O . ILE A 1 517 ? -15.797 83.125 19.922 1 89.94 517 ILE A O 1
ATOM 4182 N N . GLN A 1 518 ? -16.828 82.188 18.125 1 92.19 518 GLN A N 1
ATOM 4183 C CA . GLN A 1 518 ? -18.141 82.125 18.766 1 92.19 518 GLN A CA 1
ATOM 4184 C C . GLN A 1 518 ? -18.797 80.75 18.547 1 92.19 518 GLN A C 1
ATOM 4186 O O . GLN A 1 518 ? -18.609 80.125 17.5 1 92.19 518 GLN A O 1
ATOM 4191 N N . LEU A 1 519 ? -19.484 80.25 19.578 1 94.06 519 LEU A N 1
ATOM 4192 C CA . LEU A 1 519 ? -20.25 79 19.516 1 94.06 519 LEU A CA 1
ATOM 4193 C C . LEU A 1 519 ? -21.75 79.312 19.562 1 94.06 519 LEU A C 1
ATOM 4195 O O . LEU A 1 519 ? -22.219 80 20.484 1 94.06 519 LEU A O 1
ATOM 4199 N N . LEU A 1 520 ? -22.5 78.938 18.562 1 94.19 520 LEU A N 1
ATOM 4200 C CA . LEU A 1 520 ? -23.953 79.062 18.516 1 94.19 520 LEU A CA 1
ATOM 4201 C C . LEU A 1 520 ? -24.625 77.688 18.594 1 94.19 520 LEU A C 1
ATOM 4203 O O . LEU A 1 520 ? -24.141 76.688 17.984 1 94.19 520 LEU A O 1
ATOM 4207 N N . LYS A 1 521 ? -25.594 77.5 19.438 1 94.56 521 LYS A N 1
ATOM 4208 C CA . LYS A 1 521 ? -26.312 76.25 19.609 1 94.56 521 LYS A CA 1
ATOM 4209 C C . LYS A 1 521 ? -27.797 76.438 19.297 1 94.56 521 LYS A C 1
ATOM 4211 O O . LYS A 1 521 ? -28.453 77.375 19.781 1 94.56 521 LYS A O 1
ATOM 4216 N N . GLU A 1 522 ? -28.344 75.75 18.328 1 94.19 522 GLU A N 1
ATOM 4217 C CA . GLU A 1 522 ? -29.766 75.625 18.016 1 94.19 522 GLU A CA 1
ATOM 4218 C C . GLU A 1 522 ? -30.25 74.188 18.234 1 94.19 522 GLU A C 1
ATOM 4220 O O . GLU A 1 522 ? -30.125 73.375 17.344 1 94.19 522 GLU A O 1
ATOM 4225 N N . ILE A 1 523 ? -30.734 73.938 19.422 1 93.94 523 ILE A N 1
ATOM 4226 C CA . ILE A 1 523 ? -31.109 72.562 19.812 1 93.94 523 ILE A CA 1
ATOM 4227 C C . ILE A 1 523 ? -32.625 72.5 19.891 1 93.94 523 ILE A C 1
ATOM 4229 O O . ILE A 1 523 ? -33.25 73.125 20.75 1 93.94 523 ILE A O 1
ATOM 4233 N N . GLU A 1 524 ? -33.281 71.688 19 1 91.06 524 GLU A N 1
ATOM 4234 C CA . GLU A 1 524 ? -34.719 71.5 18.969 1 91.06 524 GLU A CA 1
ATOM 4235 C C . GLU A 1 524 ? -35.125 70.125 19.516 1 91.06 524 GLU A C 1
ATOM 4237 O O . GLU A 1 524 ? -36.219 69.625 19.297 1 91.06 524 GLU A O 1
ATOM 4242 N N . VAL A 1 525 ? -34.188 69.5 20.219 1 90.81 525 VAL A N 1
ATOM 4243 C CA . VAL A 1 525 ? -34.438 68.125 20.766 1 90.81 525 VAL A CA 1
ATOM 4244 C C . VAL A 1 525 ? -34.312 68.188 22.281 1 90.81 525 VAL A C 1
ATOM 4246 O O . VAL A 1 525 ? -33.719 69.125 22.844 1 90.81 525 VAL A O 1
ATOM 4249 N N . SER A 1 526 ? -34.906 67.188 22.891 1 90.25 526 SER A N 1
ATOM 4250 C CA . SER A 1 526 ? -34.812 67.062 24.344 1 90.25 526 SER A CA 1
ATOM 4251 C C . SER A 1 526 ? -33.375 66.875 24.781 1 90.25 526 SER A C 1
ATOM 4253 O O . SER A 1 526 ? -32.656 66.062 24.188 1 90.25 526 SER A O 1
ATOM 4255 N N . LEU A 1 527 ? -32.875 67.562 25.734 1 90.62 527 LEU A N 1
ATOM 4256 C CA . LEU A 1 527 ? -31.516 67.438 26.25 1 90.62 527 LEU A CA 1
ATOM 4257 C C . LEU A 1 527 ? -31.281 66.125 26.969 1 90.62 527 LEU A C 1
ATOM 4259 O O . LEU A 1 527 ? -30.125 65.75 27.188 1 90.62 527 LEU A O 1
ATOM 4263 N N . ASP A 1 528 ? -32.344 65.438 27.172 1 89.19 528 ASP A N 1
ATOM 4264 C CA . ASP A 1 528 ? -32.219 64.188 27.875 1 89.19 528 ASP A CA 1
ATOM 4265 C C . ASP A 1 528 ? -32.031 63 26.906 1 89.19 528 ASP A C 1
ATOM 4267 O O . ASP A 1 528 ? -31.812 61.875 27.328 1 89.19 528 ASP A O 1
ATOM 4271 N N . TYR A 1 529 ? -32.031 63.344 25.672 1 88.38 529 TYR A N 1
ATOM 4272 C CA . TYR A 1 529 ? -31.828 62.281 24.688 1 88.38 529 TYR A CA 1
ATOM 4273 C C . TYR A 1 529 ? -30.422 61.719 24.797 1 88.38 529 TYR A C 1
ATOM 4275 O O . TYR A 1 529 ? -29.453 62.469 24.984 1 88.38 529 TYR A O 1
ATOM 4283 N N . LYS A 1 530 ? -30.297 60.344 24.688 1 88.25 530 LYS A N 1
ATOM 4284 C CA . LYS A 1 530 ? -29 59.688 24.875 1 88.25 530 LYS A CA 1
ATOM 4285 C C . LYS A 1 530 ? -28.328 59.469 23.531 1 88.25 530 LYS A C 1
ATOM 4287 O O . LYS A 1 530 ? -28.969 59.031 22.562 1 88.25 530 LYS A O 1
ATOM 4292 N N . ILE A 1 531 ? -27.062 59.844 23.438 1 86 531 ILE A N 1
ATOM 4293 C CA . ILE A 1 531 ? -26.234 59.625 22.25 1 86 531 ILE A CA 1
ATOM 4294 C C . ILE A 1 531 ? -24.938 58.938 22.672 1 86 531 ILE A C 1
ATOM 4296 O O . ILE A 1 531 ? -24.562 58.969 23.844 1 86 531 ILE A O 1
ATOM 4300 N N . PRO A 1 532 ? -24.312 58.25 21.672 1 82.25 532 PRO A N 1
ATOM 4301 C CA . PRO A 1 532 ? -23 57.688 22.016 1 82.25 532 PRO A CA 1
ATOM 4302 C C . PRO A 1 532 ? -22 58.719 22.484 1 82.25 532 PRO A C 1
ATOM 4304 O O . PRO A 1 532 ? -21.969 59.844 21.969 1 82.25 532 PRO A O 1
ATOM 4307 N N . VAL A 1 533 ? -21.234 58.312 23.375 1 79.06 533 VAL A N 1
ATOM 4308 C CA . VAL A 1 533 ? -20.312 59.219 24.016 1 79.06 533 VAL A CA 1
ATOM 4309 C C . VAL A 1 533 ? -19.266 59.688 23 1 79.06 533 VAL A C 1
ATOM 4311 O O . VAL A 1 533 ? -18.906 58.938 22.078 1 79.06 533 VAL A O 1
ATOM 4314 N N . LEU A 1 534 ? -18.797 60.969 23.078 1 77.44 534 LEU A N 1
ATOM 4315 C CA . LEU A 1 534 ? -17.672 61.562 22.344 1 77.44 534 LEU A CA 1
ATOM 4316 C C . LEU A 1 534 ? -17.922 61.531 20.844 1 77.44 534 LEU A C 1
ATOM 4318 O O . LEU A 1 534 ? -17.016 61.219 20.062 1 77.44 534 LEU A O 1
ATOM 4322 N N . ILE A 1 535 ? -19.062 61.812 20.453 1 82.81 535 ILE A N 1
ATOM 4323 C CA . ILE A 1 535 ? -19.375 61.906 19.016 1 82.81 535 ILE A CA 1
ATOM 4324 C C . ILE A 1 535 ? -19.328 63.375 18.609 1 82.81 535 ILE A C 1
ATOM 4326 O O . ILE A 1 535 ? -18.797 63.719 17.547 1 82.81 535 ILE A O 1
ATOM 4330 N N . LEU A 1 536 ? -19.859 64.25 19.484 1 88.56 536 LEU A N 1
ATOM 4331 C CA . LEU A 1 536 ? -19.984 65.625 19.141 1 88.56 536 LEU A CA 1
ATOM 4332 C C . LEU A 1 536 ? -18.656 66.375 19.344 1 88.56 536 LEU A C 1
ATOM 4334 O O . LEU A 1 536 ? -18.25 67.188 18.5 1 88.56 536 LEU A O 1
ATOM 4338 N N . GLN A 1 537 ? -18.031 66.062 20.375 1 83.44 537 GLN A N 1
ATOM 4339 C CA . GLN A 1 537 ? -16.828 66.812 20.797 1 83.44 537 GLN A CA 1
ATOM 4340 C C . GLN A 1 537 ? -15.758 66.75 19.703 1 83.44 537 GLN A C 1
ATOM 4342 O O . GLN A 1 537 ? -15.188 67.75 19.344 1 83.44 537 GLN A O 1
ATOM 4347 N N . PRO A 1 538 ? -15.469 65.562 19.188 1 83.44 538 PRO A N 1
ATOM 4348 C CA . PRO A 1 538 ? -14.43 65.5 18.156 1 83.44 538 PRO A CA 1
ATOM 4349 C C . PRO A 1 538 ? -14.797 66.312 16.906 1 83.44 538 PRO A C 1
ATOM 4351 O O . PRO A 1 538 ? -13.914 66.938 16.266 1 83.44 538 PRO A O 1
ATOM 4354 N N . LEU A 1 539 ? -16.016 66.438 16.609 1 89.88 539 LEU A N 1
ATOM 4355 C CA . LEU A 1 539 ? -16.469 67.188 15.453 1 89.88 539 LEU A CA 1
ATOM 4356 C C . LEU A 1 539 ? -16.328 68.688 15.68 1 89.88 539 LEU A C 1
ATOM 4358 O O . LEU A 1 539 ? -15.875 69.438 14.797 1 89.88 539 LEU A O 1
ATOM 4362 N N . VAL A 1 540 ? -16.719 69.125 16.828 1 90.81 540 VAL A N 1
ATOM 4363 C CA . VAL A 1 540 ? -16.594 70.562 17.188 1 90.81 540 VAL A CA 1
ATOM 4364 C C . VAL A 1 540 ? -15.117 70.938 17.266 1 90.81 540 VAL A C 1
ATOM 4366 O O . VAL A 1 540 ? -14.727 72 16.797 1 90.81 540 VAL A O 1
ATOM 4369 N N . GLU A 1 541 ? -14.375 70.062 17.797 1 85.06 541 GLU A N 1
ATOM 4370 C CA . GLU A 1 541 ? -12.938 70.312 17.875 1 85.06 541 GLU A CA 1
ATOM 4371 C C . GLU A 1 541 ? -12.328 70.5 16.484 1 85.06 541 GLU A C 1
ATOM 4373 O O . GLU A 1 541 ? -11.5 71.375 16.281 1 85.06 541 GLU A O 1
ATOM 4378 N N . ASN A 1 542 ? -12.711 69.688 15.625 1 85.56 542 ASN A N 1
ATOM 4379 C CA . ASN A 1 542 ? -12.219 69.812 14.258 1 85.56 542 ASN A CA 1
ATOM 4380 C C . ASN A 1 542 ? -12.617 71.125 13.602 1 85.56 542 ASN A C 1
ATOM 4382 O O . ASN A 1 542 ? -11.82 71.75 12.891 1 85.56 542 ASN A O 1
ATOM 4386 N N . ALA A 1 543 ? -13.82 71.5 13.844 1 91.31 543 ALA A N 1
ATOM 4387 C CA . ALA A 1 543 ? -14.328 72.75 13.32 1 91.31 543 ALA A CA 1
ATOM 4388 C C . ALA A 1 543 ? -13.523 73.938 13.859 1 91.31 543 ALA A C 1
ATOM 4390 O O . ALA A 1 543 ? -13.266 74.938 13.133 1 91.31 543 ALA A O 1
ATOM 4391 N N . VAL A 1 544 ? -13.078 73.875 15.078 1 89.94 544 VAL A N 1
ATOM 4392 C CA . VAL A 1 544 ? -12.32 74.938 15.703 1 89.94 544 VAL A CA 1
ATOM 4393 C C . VAL A 1 544 ? -10.867 74.875 15.242 1 89.94 544 VAL A C 1
ATOM 4395 O O . VAL A 1 544 ? -10.344 75.812 14.688 1 89.94 544 VAL A O 1
ATOM 4398 N N . ARG A 1 545 ? -10.281 73.75 15.352 1 84.19 545 ARG A N 1
ATOM 4399 C CA . ARG A 1 545 ? -8.852 73.562 15.117 1 84.19 545 ARG A CA 1
ATOM 4400 C C . ARG A 1 545 ? -8.508 73.75 13.641 1 84.19 545 ARG A C 1
ATOM 4402 O O . ARG A 1 545 ? -7.5 74.375 13.297 1 84.19 545 ARG A O 1
ATOM 4409 N N . HIS A 1 546 ? -9.352 73.125 12.898 1 86.56 546 HIS A N 1
ATOM 4410 C CA . HIS A 1 546 ? -9.023 73.125 11.477 1 86.56 546 HIS A CA 1
ATOM 4411 C C . HIS A 1 546 ? -9.906 74.062 10.68 1 86.56 546 HIS A C 1
ATOM 4413 O O . HIS A 1 546 ? -9.688 74.25 9.484 1 86.56 546 HIS A O 1
ATOM 4419 N N . GLY A 1 547 ? -10.812 74.688 11.32 1 91.25 547 GLY A N 1
ATOM 4420 C CA . GLY A 1 547 ? -11.727 75.625 10.633 1 91.25 547 GLY A CA 1
ATOM 4421 C C . GLY A 1 547 ? -11.523 77.062 11 1 91.25 547 GLY A C 1
ATOM 4422 O O . GLY A 1 547 ? -10.766 77.75 10.328 1 91.25 547 GLY A O 1
ATOM 4423 N N . ILE A 1 548 ? -12 77.375 12.109 1 91.75 548 ILE A N 1
ATOM 4424 C CA . ILE A 1 548 ? -12.141 78.812 12.438 1 91.75 548 ILE A CA 1
ATOM 4425 C C . ILE A 1 548 ? -10.828 79.375 13.016 1 91.75 548 ILE A C 1
ATOM 4427 O O . ILE A 1 548 ? -10.539 80.562 12.922 1 91.75 548 ILE A O 1
ATOM 4431 N N . SER A 1 549 ? -10.031 78.562 13.68 1 86.31 549 SER A N 1
ATOM 4432 C CA . SER A 1 549 ? -8.789 79 14.281 1 86.31 549 SER A CA 1
ATOM 4433 C C . SER A 1 549 ? -7.758 79.375 13.211 1 86.31 549 SER A C 1
ATOM 4435 O O . SER A 1 549 ? -6.84 80.125 13.461 1 86.31 549 SER A O 1
ATOM 4437 N N . LYS A 1 550 ? -7.949 78.812 12.125 1 85.88 550 LYS A N 1
ATOM 4438 C CA . LYS A 1 550 ? -7 79.062 11.039 1 85.88 550 LYS A CA 1
ATOM 4439 C C . LYS A 1 550 ? -7.363 80.312 10.266 1 85.88 550 LYS A C 1
ATOM 4441 O O . LYS A 1 550 ? -6.57 80.812 9.469 1 85.88 550 LYS A O 1
ATOM 4446 N N . LYS A 1 551 ? -8.539 80.812 10.484 1 86.5 551 LYS A N 1
ATOM 4447 C CA . LYS A 1 551 ? -8.977 82.062 9.914 1 86.5 551 LYS A CA 1
ATOM 4448 C C . LYS A 1 551 ? -8.555 83.25 10.797 1 86.5 551 LYS A C 1
ATOM 4450 O O . LYS A 1 551 ? -8.828 83.25 12 1 86.5 551 LYS A O 1
ATOM 4455 N N . GLN A 1 552 ? -7.855 84.25 10.352 1 81.75 552 GLN A N 1
ATOM 4456 C CA . GLN A 1 552 ? -7.305 85.375 11.094 1 81.75 552 GLN A CA 1
ATOM 4457 C C . GLN A 1 552 ? -8.406 86.125 11.82 1 81.75 552 GLN A C 1
ATOM 4459 O O . GLN A 1 552 ? -8.219 86.562 12.961 1 81.75 552 GLN A O 1
ATOM 4464 N N . VAL A 1 553 ? -9.586 86.312 11.18 1 83.5 553 VAL A N 1
ATOM 4465 C CA . VAL A 1 553 ? -10.656 87.125 11.734 1 83.5 553 VAL A CA 1
ATOM 4466 C C . VAL A 1 553 ? -11.492 86.312 12.711 1 83.5 553 VAL A C 1
ATOM 4468 O O . VAL A 1 553 ? -12.32 86.812 13.445 1 83.5 553 VAL A O 1
ATOM 4471 N N . GLY A 1 554 ? -11.156 85.062 12.828 1 88.19 554 GLY A N 1
ATOM 4472 C CA . GLY A 1 554 ? -11.977 84.188 13.656 1 88.19 554 GLY A CA 1
ATOM 4473 C C . GLY A 1 554 ? -13.219 83.688 12.945 1 88.19 554 GLY A C 1
ATOM 4474 O O . GLY A 1 554 ? -13.297 83.75 11.719 1 88.19 554 GLY A O 1
ATOM 4475 N N . GLY A 1 555 ? -14.109 83.062 13.672 1 92.25 555 GLY A N 1
ATOM 4476 C CA . GLY A 1 555 ? -15.32 82.5 13.07 1 92.25 555 GLY A CA 1
ATOM 4477 C C . GLY A 1 555 ? -16.297 82 14.094 1 92.25 555 GLY A C 1
ATOM 4478 O O . GLY A 1 555 ? -16.172 82.25 15.289 1 92.25 555 GLY A O 1
ATOM 4479 N N . ARG A 1 556 ? -17.359 81.375 13.477 1 94.25 556 ARG A N 1
ATOM 4480 C CA . ARG A 1 556 ? -18.422 80.812 14.32 1 94.25 556 ARG A CA 1
ATOM 4481 C C . ARG A 1 556 ? -18.625 79.312 14.023 1 94.25 556 ARG A C 1
ATOM 4483 O O . ARG A 1 556 ? -18.484 78.875 12.883 1 94.25 556 ARG A O 1
ATOM 4490 N N . VAL A 1 557 ? -18.844 78.625 15.102 1 95.5 557 VAL A N 1
ATOM 4491 C CA . VAL A 1 557 ? -19.266 77.25 15 1 95.5 557 VAL A CA 1
ATOM 4492 C C . VAL A 1 557 ? -20.719 77.062 15.422 1 95.5 557 VAL A C 1
ATOM 4494 O O . VAL A 1 557 ? -21.109 77.562 16.484 1 95.5 557 VAL A O 1
ATOM 4497 N N . MET A 1 558 ? -21.578 76.5 14.508 1 95.75 558 MET A N 1
ATOM 4498 C CA . MET A 1 558 ? -23 76.312 14.781 1 95.75 558 MET A CA 1
ATOM 4499 C C . MET A 1 558 ? -23.328 74.812 14.977 1 95.75 558 MET A C 1
ATOM 4501 O O . MET A 1 558 ? -23 74 14.125 1 95.75 558 MET A O 1
ATOM 4505 N N . VAL A 1 559 ? -23.859 74.5 16.172 1 95.75 559 VAL A N 1
ATOM 4506 C CA . VAL A 1 559 ? -24.375 73.125 16.438 1 95.75 559 VAL A CA 1
ATOM 4507 C C . VAL A 1 559 ? -25.891 73.125 16.359 1 95.75 559 VAL A C 1
ATOM 4509 O O . VAL A 1 559 ? -26.562 73.812 17.141 1 95.75 559 VAL A O 1
ATOM 4512 N N . ARG A 1 560 ? -26.438 72.375 15.406 1 95.38 560 ARG A N 1
ATOM 4513 C CA . ARG A 1 560 ? -27.875 72.312 15.211 1 95.38 560 ARG A CA 1
ATOM 4514 C C . ARG A 1 560 ? -28.359 70.875 15.398 1 95.38 560 ARG A C 1
ATOM 4516 O O . ARG A 1 560 ? -27.719 69.938 14.945 1 95.38 560 ARG A O 1
ATOM 4523 N N . MET A 1 561 ? -29.344 70.75 16.188 1 94.44 561 MET A N 1
ATOM 4524 C CA . MET A 1 561 ? -30.016 69.438 16.344 1 94.44 561 MET A CA 1
ATOM 4525 C C . MET A 1 561 ? -31.516 69.562 16.047 1 94.44 561 MET A C 1
ATOM 4527 O O . MET A 1 561 ? -32.188 70.438 16.656 1 94.44 561 MET A O 1
ATOM 4531 N N . MET A 1 562 ? -32 68.812 15.086 1 92.75 562 MET A N 1
ATOM 4532 C CA . MET A 1 562 ? -33.375 68.875 14.656 1 92.75 562 MET A CA 1
ATOM 4533 C C . MET A 1 562 ? -34.062 67.5 14.734 1 92.75 562 MET A C 1
ATOM 4535 O O . MET A 1 562 ? -33.406 66.5 14.453 1 92.75 562 MET A O 1
ATOM 4539 N N . LYS A 1 563 ? -35.25 67.5 15.25 1 89.94 563 LYS A N 1
ATOM 4540 C CA . LYS A 1 563 ? -36.031 66.312 15.266 1 89.94 563 LYS A CA 1
ATOM 4541 C C . LYS A 1 563 ? -36.719 66.062 13.93 1 89.94 563 LYS A C 1
ATOM 4543 O O . LYS A 1 563 ? -37.344 67 13.383 1 89.94 563 LYS A O 1
ATOM 4548 N N . ARG A 1 564 ? -36.469 64.938 13.359 1 86.5 564 ARG A N 1
ATOM 4549 C CA . ARG A 1 564 ? -37.188 64.5 12.156 1 86.5 564 ARG A CA 1
ATOM 4550 C C . ARG A 1 564 ? -37.969 63.219 12.398 1 86.5 564 ARG A C 1
ATOM 4552 O O . ARG A 1 564 ? -37.875 62.625 13.461 1 86.5 564 ARG A O 1
ATOM 4559 N N . THR A 1 565 ? -38.781 62.75 11.43 1 82.06 565 THR A N 1
ATOM 4560 C CA . THR A 1 565 ? -39.656 61.594 11.555 1 82.06 565 THR A CA 1
ATOM 4561 C C . THR A 1 565 ? -38.812 60.312 11.789 1 82.06 565 THR A C 1
ATOM 4563 O O . THR A 1 565 ? -39.188 59.469 12.57 1 82.06 565 THR A O 1
ATOM 4566 N N . GLU A 1 566 ? -37.594 60.312 11.227 1 81.25 566 GLU A N 1
ATOM 4567 C CA . GLU A 1 566 ? -36.812 59.094 11.266 1 81.25 566 GLU A CA 1
ATOM 4568 C C . GLU A 1 566 ? -35.812 59.125 12.422 1 81.25 566 GLU A C 1
ATOM 4570 O O . GLU A 1 566 ? -35.281 58.094 12.82 1 81.25 566 GLU A O 1
ATOM 4575 N N . GLY A 1 567 ? -35.656 60.219 12.961 1 84.56 567 GLY A N 1
ATOM 4576 C CA . GLY A 1 567 ? -34.688 60.344 14.031 1 84.56 567 GLY A CA 1
ATOM 4577 C C . GLY A 1 567 ? -34.219 61.75 14.273 1 84.56 567 GLY A C 1
ATOM 4578 O O . GLY A 1 567 ? -35 62.719 14.102 1 84.56 567 GLY A O 1
ATOM 4579 N N . ILE A 1 568 ? -33.062 61.875 14.789 1 90.56 568 ILE A N 1
ATOM 4580 C CA . ILE A 1 568 ? -32.469 63.188 15.109 1 90.56 568 ILE A CA 1
ATOM 4581 C C . ILE A 1 568 ? -31.328 63.469 14.125 1 90.56 568 ILE A C 1
ATOM 4583 O O . ILE A 1 568 ? -30.469 62.625 13.875 1 90.56 568 ILE A O 1
ATOM 4587 N N . ILE A 1 569 ? -31.453 64.625 13.508 1 93.69 569 ILE A N 1
ATOM 4588 C CA . ILE A 1 569 ? -30.375 65.062 12.625 1 93.69 569 ILE A CA 1
ATOM 4589 C C . ILE A 1 569 ? -29.484 66.062 13.375 1 93.69 569 ILE A C 1
ATOM 4591 O O . ILE A 1 569 ? -29.969 67 14.008 1 93.69 569 ILE A O 1
ATOM 4595 N N . ILE A 1 570 ? -28.203 65.812 13.344 1 94.56 570 ILE A N 1
ATOM 4596 C CA . ILE A 1 570 ? -27.234 66.688 13.977 1 94.56 570 ILE A CA 1
ATOM 4597 C C . ILE A 1 570 ? -26.312 67.312 12.914 1 94.56 570 ILE A C 1
ATOM 4599 O O . ILE A 1 570 ? -25.797 66.562 12.055 1 94.56 570 ILE A O 1
ATOM 4603 N N . GLU A 1 571 ? -26.141 68.625 12.961 1 95.44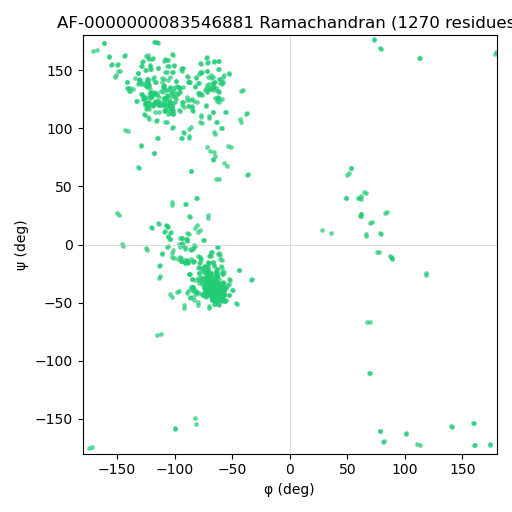 571 GLU A N 1
ATOM 4604 C CA . GLU A 1 571 ? -25.297 69.375 12.016 1 95.44 571 GLU A CA 1
ATOM 4605 C C . GLU A 1 571 ? -24.297 70.25 12.742 1 95.44 571 GLU A C 1
ATOM 4607 O O . GLU A 1 571 ? -24.672 71 13.664 1 95.44 571 GLU A O 1
ATOM 4612 N N . ILE A 1 572 ? -23.016 70.188 12.438 1 95.94 572 ILE A N 1
ATOM 4613 C CA . ILE A 1 572 ? -21.969 71.062 12.922 1 95.94 572 ILE A CA 1
ATOM 4614 C C . ILE A 1 572 ? -21.375 71.812 11.758 1 95.94 572 ILE A C 1
ATOM 4616 O O . ILE A 1 572 ? -20.781 71.25 10.836 1 95.94 572 ILE A O 1
ATOM 4620 N N . GLU A 1 573 ? -21.594 73.125 11.805 1 95.69 573 GLU A N 1
ATOM 4621 C CA . GLU A 1 573 ? -21.156 74 10.711 1 95.69 573 GLU A CA 1
ATOM 4622 C C . GLU A 1 573 ? -20.172 75.062 11.211 1 95.69 573 GLU A C 1
ATOM 4624 O O . GLU A 1 573 ? -20.391 75.688 12.258 1 95.69 573 GLU A O 1
ATOM 4629 N N . ASP A 1 574 ? -19.031 75.125 10.547 1 94.88 574 ASP A N 1
ATOM 4630 C CA . ASP A 1 574 ? -18.094 76.188 10.844 1 94.88 574 ASP A CA 1
ATOM 4631 C C . ASP A 1 574 ? -17.938 77.125 9.648 1 94.88 574 ASP A C 1
ATOM 4633 O O . ASP A 1 574 ? -18.25 76.75 8.516 1 94.88 574 ASP A O 1
ATOM 4637 N N . ASP A 1 575 ? -17.609 78.438 9.789 1 94 575 ASP A N 1
ATOM 4638 C CA . ASP A 1 575 ? -17.328 79.375 8.719 1 94 575 ASP A CA 1
ATOM 4639 C C . ASP A 1 575 ? -15.828 79.625 8.562 1 94 575 ASP A C 1
ATOM 4641 O O . ASP A 1 575 ? -15.383 80.75 8.344 1 94 575 ASP A O 1
ATOM 4645 N N . GLY A 1 576 ? -15.086 78.562 8.766 1 92.19 576 GLY A N 1
ATOM 4646 C CA . GLY A 1 576 ? -13.633 78.688 8.695 1 92.19 576 GLY A CA 1
ATOM 4647 C C . GLY A 1 576 ? -13.102 78.625 7.281 1 92.19 576 GLY A C 1
ATOM 4648 O O . GLY A 1 576 ? -13.781 79 6.336 1 92.19 576 GLY A O 1
ATOM 4649 N N . ILE A 1 577 ? -11.891 78.125 7.105 1 91.19 577 ILE A N 1
ATOM 4650 C CA . ILE A 1 577 ? -11.141 78.188 5.848 1 91.19 577 ILE A CA 1
ATOM 4651 C C . ILE A 1 577 ? -11.695 77.125 4.883 1 91.19 577 ILE A C 1
ATOM 4653 O O . ILE A 1 577 ? -11.516 77.25 3.668 1 91.19 577 ILE A O 1
ATOM 4657 N N . GLY A 1 578 ? -12.383 76.125 5.359 1 90.56 578 GLY A N 1
ATOM 4658 C CA . GLY A 1 578 ? -12.914 75.062 4.512 1 90.56 578 GLY A CA 1
ATOM 4659 C C . GLY A 1 578 ? -11.875 74.062 4.141 1 90.56 578 GLY A C 1
ATOM 4660 O O . GLY A 1 578 ? -10.711 74.125 4.531 1 90.56 578 GLY A O 1
ATOM 4661 N N . ILE A 1 579 ? -12.383 72.938 3.578 1 87.38 579 ILE A N 1
ATOM 4662 C CA . ILE A 1 579 ? -11.531 71.812 3.164 1 87.38 579 ILE A CA 1
ATOM 4663 C C . ILE A 1 579 ? -11.477 71.75 1.64 1 87.38 579 ILE A C 1
ATOM 4665 O O . ILE A 1 579 ? -12.5 71.938 0.967 1 87.38 579 ILE A O 1
ATOM 4669 N N . GLU A 1 580 ? -10.266 71.562 1.156 1 84.12 580 GLU A N 1
ATOM 4670 C CA . GLU A 1 580 ? -10.094 71.5 -0.29 1 84.12 580 GLU A CA 1
ATOM 4671 C C . GLU A 1 580 ? -10.797 70.25 -0.844 1 84.12 580 GLU A C 1
ATOM 4673 O 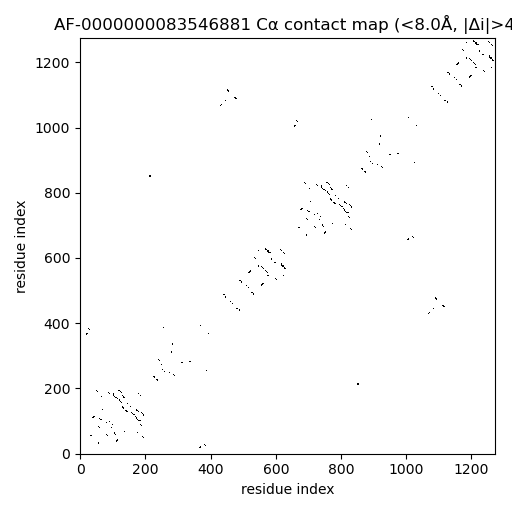O . GLU A 1 580 ? -10.828 69.188 -0.197 1 84.12 580 GLU A O 1
ATOM 4678 N N . GLY A 1 581 ? -11.414 70.375 -1.933 1 77.56 581 GLY A N 1
ATOM 4679 C CA . GLY A 1 581 ? -12.203 69.312 -2.562 1 77.56 581 GLY A CA 1
ATOM 4680 C C . GLY A 1 581 ? -11.461 68 -2.645 1 77.56 581 GLY A C 1
ATOM 4681 O O . GLY A 1 581 ? -12.031 66.938 -2.336 1 77.56 581 GLY A O 1
ATOM 4682 N N . GLU A 1 582 ? -10.188 68 -2.934 1 75.56 582 GLU A N 1
ATOM 4683 C CA . GLU A 1 582 ? -9.406 66.75 -3.09 1 75.56 582 GLU A CA 1
ATOM 4684 C C . GLU A 1 582 ? -9.227 66.062 -1.755 1 75.56 582 GLU A C 1
ATOM 4686 O O . GLU A 1 582 ? -9.25 64.812 -1.697 1 75.56 582 GLU A O 1
ATOM 4691 N N . LYS A 1 583 ? -9.172 66.625 -0.673 1 79.31 583 LYS A N 1
ATOM 4692 C CA . LYS A 1 583 ? -8.938 66.062 0.652 1 79.31 583 LYS A CA 1
ATOM 4693 C C . LYS A 1 583 ? -10.227 65.5 1.238 1 79.31 583 LYS A C 1
ATOM 4695 O O . LYS A 1 583 ? -10.195 64.562 1.995 1 79.31 583 LYS A O 1
ATOM 4700 N N . LEU A 1 584 ? -11.32 66.125 0.832 1 78.19 584 LEU A N 1
ATOM 4701 C CA . LEU A 1 584 ? -12.617 65.688 1.354 1 78.19 584 LEU A CA 1
ATOM 4702 C C . LEU A 1 584 ? -12.938 64.25 0.979 1 78.19 584 LEU A C 1
ATOM 4704 O O . LEU A 1 584 ? -13.477 63.5 1.79 1 78.19 584 LEU A O 1
ATOM 4708 N N . ASP A 1 585 ? -12.469 63.875 -0.204 1 71.31 585 ASP A N 1
ATOM 4709 C CA . ASP A 1 585 ? -12.742 62.531 -0.708 1 71.31 585 ASP A CA 1
ATOM 4710 C C . ASP A 1 585 ? -11.945 61.469 0.064 1 71.31 585 ASP A C 1
ATOM 4712 O O . ASP A 1 585 ? -12.414 60.344 0.262 1 71.31 585 ASP A O 1
ATOM 4716 N N . PHE A 1 586 ? -10.867 61.969 0.677 1 74.25 586 PHE A N 1
ATOM 4717 C CA . PHE A 1 586 ? -9.969 61 1.308 1 74.25 586 PHE A CA 1
ATOM 4718 C C . PHE A 1 586 ? -10.203 60.938 2.812 1 74.25 586 PHE A C 1
ATOM 4720 O O . PHE A 1 586 ? -9.805 59.969 3.471 1 74.25 586 PHE A O 1
ATOM 4727 N N . LEU A 1 587 ? -10.922 61.812 3.369 1 76.69 587 LEU A N 1
ATOM 4728 C CA . LEU A 1 587 ? -11.055 61.938 4.816 1 76.69 587 LEU A CA 1
ATOM 4729 C C . LEU A 1 587 ? -11.805 60.719 5.387 1 76.69 587 LEU A C 1
ATOM 4731 O O . LEU A 1 587 ? -11.5 60.281 6.496 1 76.69 587 LEU A O 1
ATOM 4735 N N . LEU A 1 588 ? -12.727 60.188 4.551 1 75.62 588 LEU A N 1
ATOM 4736 C CA . LEU A 1 588 ? -13.555 59.094 5.07 1 75.62 588 LEU A CA 1
ATOM 4737 C C . LEU A 1 588 ? -13.164 57.781 4.438 1 75.62 588 LEU A C 1
ATOM 4739 O O . LEU A 1 588 ? -13.891 56.781 4.559 1 75.62 588 LEU A O 1
ATOM 4743 N N . SER A 1 589 ? -11.945 57.812 3.699 1 71.75 589 SER A N 1
ATOM 4744 C CA . SER A 1 589 ? -11.492 56.562 3.076 1 71.75 589 SER A CA 1
ATOM 4745 C C . SER A 1 589 ? -10.305 55.969 3.83 1 71.75 589 SER A C 1
ATOM 4747 O O . SER A 1 589 ? -9.672 56.656 4.641 1 71.75 589 SER A O 1
ATOM 4749 N N . GLU A 1 590 ? -10.094 54.594 3.773 1 63.84 590 GLU A N 1
ATOM 4750 C CA . GLU A 1 590 ? -8.984 53.875 4.391 1 63.84 590 GLU A CA 1
ATOM 4751 C C . GLU A 1 590 ? -7.641 54.375 3.863 1 63.84 590 GLU A C 1
ATOM 4753 O O . GLU A 1 590 ? -6.594 54.094 4.438 1 63.84 590 GLU A O 1
ATOM 4758 N N . LYS A 1 591 ? -7.617 55.031 2.93 1 57.94 591 LYS A N 1
ATOM 4759 C CA . LYS A 1 591 ? -6.395 55.5 2.275 1 57.94 591 LYS A CA 1
ATOM 4760 C C . LYS A 1 591 ? -5.895 56.781 2.891 1 57.94 591 LYS A C 1
ATOM 4762 O O . LYS A 1 591 ? -5.062 57.469 2.301 1 57.94 591 LYS A O 1
ATOM 4767 N N . ARG A 1 592 ? -6.176 57.094 4.008 1 55.06 592 ARG A N 1
ATOM 4768 C CA . ARG A 1 592 ? -5.93 58.344 4.711 1 55.06 592 ARG A CA 1
ATOM 4769 C C . ARG A 1 592 ? -4.477 58.438 5.16 1 55.06 592 ARG A C 1
ATOM 4771 O O . ARG A 1 592 ? -3.887 57.469 5.602 1 55.06 592 ARG A O 1
ATOM 4778 N N . LYS A 1 593 ? -3.73 59.188 4.676 1 51.38 593 LYS A N 1
ATOM 4779 C CA . LYS A 1 593 ? -2.332 59.469 4.992 1 51.38 593 LYS A CA 1
ATOM 4780 C C . LYS A 1 593 ? -2.188 60 6.41 1 51.38 593 LYS A C 1
ATOM 4782 O O . LYS A 1 593 ? -1.752 61.156 6.605 1 51.38 593 LYS A O 1
ATOM 4787 N N . ASN A 1 594 ? -2.625 59.344 7.469 1 51.84 594 ASN A N 1
ATOM 4788 C CA . ASN A 1 594 ? -2.412 59.625 8.883 1 51.84 594 ASN A CA 1
ATOM 4789 C C . ASN A 1 594 ? -3.107 60.938 9.281 1 51.84 594 ASN A C 1
ATOM 4791 O O . ASN A 1 594 ? -2.873 61.469 10.375 1 51.84 594 ASN A O 1
ATOM 4795 N N . GLN A 1 595 ? -3.986 61.594 8.375 1 57 595 GLN A N 1
ATOM 4796 C CA . GLN A 1 595 ? -4.727 62.812 8.703 1 57 595 GLN A CA 1
ATOM 4797 C C . GLN A 1 595 ? -6.219 62.531 8.852 1 57 595 GLN A C 1
ATOM 4799 O O . GLN A 1 595 ? -6.75 61.625 8.203 1 57 595 GLN A O 1
ATOM 4804 N N . GLY A 1 596 ? -6.844 63.094 9.852 1 62.66 596 GLY A N 1
ATOM 4805 C CA . GLY A 1 596 ? -8.289 63.062 10.023 1 62.66 596 GLY A CA 1
ATOM 4806 C C . GLY A 1 596 ? -8.773 61.781 10.68 1 62.66 596 GLY A C 1
ATOM 4807 O O . GLY A 1 596 ? -9.844 61.25 10.344 1 62.66 596 GLY A O 1
ATOM 4808 N N . VAL A 1 597 ? -7.961 61.188 11.445 1 64.81 597 VAL A N 1
ATOM 4809 C CA . VAL A 1 597 ? -8.234 59.906 12.102 1 64.81 597 VAL A CA 1
ATOM 4810 C C . VAL A 1 597 ? -9.508 60.031 12.938 1 64.81 597 VAL A C 1
ATOM 4812 O O . VAL A 1 597 ? -10.312 59.094 12.984 1 64.81 597 VAL A O 1
ATOM 4815 N N . GLY A 1 598 ? -9.711 61.25 13.484 1 70.88 598 GLY A N 1
ATOM 4816 C CA . GLY A 1 598 ? -10.875 61.438 14.336 1 70.88 598 GLY A CA 1
ATOM 4817 C C . GLY A 1 598 ? -12.188 61.312 13.594 1 70.88 598 GLY A C 1
ATOM 4818 O O . GLY A 1 598 ? -13.07 60.562 14 1 70.88 598 GLY A O 1
ATOM 4819 N N . LEU A 1 599 ? -12.25 62.031 12.445 1 80.88 599 LEU A N 1
ATOM 4820 C CA . LEU A 1 599 ? -13.484 62 11.656 1 80.88 599 LEU A CA 1
ATOM 4821 C C . LEU A 1 599 ? -13.758 60.625 11.086 1 80.88 599 LEU A C 1
ATOM 4823 O O . LEU A 1 599 ? -14.906 60.188 11.047 1 80.88 599 LEU A O 1
ATOM 4827 N N . PHE A 1 600 ? -12.711 60.031 10.719 1 80.81 600 PHE A N 1
ATOM 4828 C CA . PHE A 1 600 ? -12.812 58.688 10.164 1 80.81 600 PHE A CA 1
ATOM 4829 C C . PHE A 1 600 ? -13.359 57.719 11.195 1 80.81 600 PHE A C 1
ATOM 4831 O O . PHE A 1 600 ? -14.242 56.906 10.898 1 80.81 600 PHE A O 1
ATOM 4838 N N . ASN A 1 601 ? -12.883 57.75 12.406 1 73.19 601 ASN A N 1
ATOM 4839 C CA . ASN A 1 601 ? -13.312 56.875 13.477 1 73.19 601 ASN A CA 1
ATOM 4840 C C . ASN A 1 601 ? -14.789 57.094 13.82 1 73.19 601 ASN A C 1
ATOM 4842 O O . ASN A 1 601 ? -15.523 56.125 14.055 1 73.19 601 ASN A O 1
ATOM 4846 N N . ILE A 1 602 ? -15.125 58.312 13.82 1 81.56 602 ILE A N 1
ATOM 4847 C CA . ILE A 1 602 ? -16.516 58.625 14.133 1 81.56 602 ILE A CA 1
ATOM 4848 C C . ILE A 1 602 ? -17.422 58.125 13.008 1 81.56 602 ILE A C 1
ATOM 4850 O O . ILE A 1 602 ? -18.5 57.562 13.266 1 81.56 602 ILE A O 1
ATOM 4854 N N . HIS A 1 603 ? -16.953 58.312 11.773 1 86.25 603 HIS A N 1
ATOM 4855 C CA . HIS A 1 603 ? -17.688 57.844 10.617 1 86.25 603 HIS A CA 1
ATOM 4856 C C . HIS A 1 603 ? -17.969 56.344 10.727 1 86.25 603 HIS A C 1
ATOM 4858 O O . HIS A 1 603 ? -19.109 55.906 10.562 1 86.25 603 HIS A O 1
ATOM 4864 N N . HIS A 1 604 ? -16.969 55.562 11.039 1 80.44 604 HIS A N 1
ATOM 4865 C CA . HIS A 1 604 ? -17.094 54.094 11.133 1 80.44 604 HIS A CA 1
ATOM 4866 C C . HIS A 1 604 ? -17.938 53.688 12.328 1 80.44 604 HIS A C 1
ATOM 4868 O O . HIS A 1 604 ? -18.688 52.719 12.25 1 80.44 604 HIS A O 1
ATOM 4874 N N . ARG A 1 605 ? -17.766 54.406 13.383 1 76.69 605 ARG A N 1
ATOM 4875 C CA . ARG A 1 605 ? -18.578 54.125 14.57 1 76.69 605 ARG A CA 1
ATOM 4876 C C . ARG A 1 605 ? -20.062 54.312 14.289 1 76.69 605 ARG A C 1
ATOM 4878 O O . ARG A 1 605 ? -20.891 53.5 14.672 1 76.69 605 ARG A O 1
ATOM 4885 N N . LEU A 1 606 ? -20.344 55.312 13.586 1 84.88 606 LEU A N 1
ATOM 4886 C CA . LEU A 1 606 ? -21.719 55.625 13.242 1 84.88 606 LEU A CA 1
ATOM 4887 C C . LEU A 1 606 ? -22.281 54.625 12.242 1 84.88 606 LEU A C 1
ATOM 4889 O O . LEU A 1 606 ? -23.438 54.219 12.344 1 84.88 606 LEU A O 1
ATOM 4893 N N . LEU A 1 607 ? -21.438 54.25 11.336 1 85.88 607 LEU A N 1
ATOM 4894 C CA . LEU A 1 607 ? -21.828 53.219 10.367 1 85.88 607 LEU A CA 1
ATOM 4895 C C . LEU A 1 607 ? -22.203 51.906 11.07 1 85.88 607 LEU A C 1
ATOM 4897 O O . LEU A 1 607 ? -23.188 51.281 10.703 1 85.88 607 LEU A O 1
ATOM 4901 N N . ARG A 1 608 ? -21.422 51.594 12.047 1 80.44 608 ARG A N 1
ATOM 4902 C CA . ARG A 1 608 ? -21.641 50.375 12.789 1 80.44 608 ARG A CA 1
ATOM 4903 C C . ARG A 1 608 ? -22.922 50.438 13.625 1 80.44 608 ARG A C 1
ATOM 4905 O O . ARG A 1 608 ? -23.672 49.469 13.703 1 80.44 608 ARG A O 1
ATOM 4912 N N . LEU A 1 609 ? -23.172 51.531 14.172 1 79.38 609 LEU A N 1
ATOM 4913 C CA . LEU A 1 609 ? -24.266 51.688 15.117 1 79.38 609 LEU A CA 1
ATOM 4914 C C . LEU A 1 609 ? -25.578 51.938 14.391 1 79.38 609 LEU A C 1
ATOM 4916 O O . LEU A 1 609 ? -26.625 51.406 14.773 1 79.38 609 LEU A O 1
ATOM 4920 N N . TYR A 1 610 ? -25.5 52.75 13.336 1 85.19 610 TYR A N 1
ATOM 4921 C CA . TYR A 1 610 ? -26.75 53.25 12.773 1 85.19 610 TYR A CA 1
ATOM 4922 C C . TYR A 1 610 ? -26.844 52.906 11.281 1 85.19 610 TYR A C 1
ATOM 4924 O O . TYR A 1 610 ? -27.859 53.219 10.641 1 85.19 610 TYR A O 1
ATOM 4932 N N . GLY A 1 611 ? -25.781 52.312 10.68 1 83.75 611 GLY A N 1
ATOM 4933 C CA . GLY A 1 611 ? -25.766 51.969 9.266 1 83.75 611 GLY A CA 1
ATOM 4934 C C . GLY A 1 611 ? -25.516 53.156 8.359 1 83.75 611 GLY A C 1
ATOM 4935 O O . GLY A 1 611 ? -25.469 53 7.137 1 83.75 611 GLY A O 1
ATOM 4936 N N . ARG A 1 612 ? -25.484 54.406 8.977 1 86.75 612 ARG A N 1
ATOM 4937 C CA . ARG A 1 612 ? -25.188 55.625 8.234 1 86.75 612 ARG A CA 1
ATOM 4938 C C . ARG A 1 612 ? -24 56.375 8.836 1 86.75 612 ARG A C 1
ATOM 4940 O O . ARG A 1 612 ? -23.875 56.438 10.062 1 86.75 612 ARG A O 1
ATOM 4947 N N . GLY A 1 613 ? -23.156 56.844 8.008 1 88.19 613 GLY A N 1
ATOM 4948 C CA . GLY A 1 613 ? -21.953 57.531 8.469 1 88.19 613 GLY A CA 1
ATOM 4949 C C . GLY A 1 613 ? -22.094 59.062 8.406 1 88.19 613 GLY A C 1
ATOM 4950 O O . GLY A 1 613 ? -23.203 59.594 8.461 1 88.19 613 GLY A O 1
ATOM 4951 N N . LEU A 1 614 ? -20.938 59.75 8.367 1 91.75 614 LEU A N 1
ATOM 4952 C CA . LEU A 1 614 ? -20.859 61.219 8.32 1 91.75 614 LEU A CA 1
ATOM 4953 C C . LEU A 1 614 ? -21.047 61.719 6.895 1 91.75 614 LEU A C 1
ATOM 4955 O O . LEU A 1 614 ? -20.578 61.094 5.945 1 91.75 614 LEU A O 1
ATOM 4959 N N . ASP A 1 615 ? -21.828 62.75 6.719 1 92 615 ASP A N 1
ATOM 4960 C CA . ASP A 1 615 ? -21.906 63.531 5.48 1 92 615 ASP A CA 1
ATOM 4961 C C . ASP A 1 615 ? -21.172 64.875 5.621 1 92 615 ASP A C 1
ATOM 4963 O O . ASP A 1 615 ? -21.578 65.688 6.426 1 92 615 ASP A O 1
ATOM 4967 N N . ILE A 1 616 ? -20.062 65.062 4.828 1 92.81 616 ILE A N 1
ATOM 4968 C CA . ILE A 1 616 ? -19.25 66.25 4.973 1 92.81 616 ILE A CA 1
ATOM 4969 C C . ILE A 1 616 ? -19.375 67.125 3.719 1 92.81 616 ILE A C 1
ATOM 4971 O O . ILE A 1 616 ? -19.188 66.625 2.602 1 92.81 616 ILE A O 1
ATOM 4975 N N . SER A 1 617 ? -19.828 68.312 3.824 1 92.38 617 SER A N 1
ATOM 4976 C CA . SER A 1 617 ? -19.844 69.312 2.764 1 92.38 617 SER A CA 1
ATOM 4977 C C . SER A 1 617 ? -18.953 70.5 3.115 1 92.38 617 SER A C 1
ATOM 4979 O O . SER A 1 617 ? -19.031 71 4.223 1 92.38 617 SER A O 1
ATOM 4981 N N . SER A 1 618 ? -17.938 70.812 2.262 1 91.56 618 SER A N 1
ATOM 4982 C CA . SER A 1 618 ? -17.016 71.938 2.561 1 91.56 618 SER A CA 1
ATOM 4983 C C . SER A 1 618 ? -16.672 72.688 1.305 1 91.56 618 SER A C 1
ATOM 4985 O O . SER A 1 618 ? -16.656 72.125 0.203 1 91.56 618 SER A O 1
ATOM 4987 N N . GLU A 1 619 ? -16.594 74 1.353 1 88.06 619 GLU A N 1
ATOM 4988 C CA . GLU A 1 619 ? -16.109 74.938 0.306 1 88.06 619 GLU A CA 1
ATOM 4989 C C . GLU A 1 619 ? -15 75.812 0.821 1 88.06 619 GLU A C 1
ATOM 4991 O O . GLU A 1 619 ? -15.078 76.375 1.935 1 88.06 619 GLU A O 1
ATOM 4996 N N . MET A 1 620 ? -13.984 76 0.04 1 89.56 620 MET A N 1
ATOM 4997 C CA . MET A 1 620 ? -12.859 76.812 0.436 1 89.56 620 MET A CA 1
ATOM 4998 C C . MET A 1 620 ? -13.305 78.25 0.673 1 89.56 620 MET A C 1
ATOM 5000 O O . MET A 1 620 ? -13.992 78.812 -0.165 1 89.56 620 MET A O 1
ATOM 5004 N N . GLY A 1 621 ? -12.992 78.688 1.781 1 87.88 621 GLY A N 1
ATOM 5005 C CA . GLY A 1 621 ? -13.297 80.062 2.121 1 87.88 621 GLY A CA 1
ATOM 5006 C C . GLY A 1 621 ? -14.672 80.25 2.744 1 87.88 621 GLY A C 1
ATOM 5007 O O . GLY A 1 621 ? -15.016 81.312 3.205 1 87.88 621 GLY A O 1
ATOM 5008 N N . ARG A 1 622 ? -15.57 79.312 2.725 1 89.06 622 ARG A N 1
ATOM 5009 C CA . ARG A 1 622 ? -16.938 79.438 3.234 1 89.06 622 ARG A CA 1
ATOM 5010 C C . ARG A 1 622 ? -17.141 78.562 4.465 1 89.06 622 ARG A C 1
ATOM 5012 O O . ARG A 1 622 ? -18.109 78.688 5.207 1 89.06 622 ARG A O 1
ATOM 5019 N N . GLY A 1 623 ? -16.297 77.625 4.668 1 93.12 623 GLY A N 1
ATOM 5020 C CA . GLY A 1 623 ? -16.406 76.75 5.863 1 93.12 623 GLY A CA 1
ATOM 5021 C C . GLY A 1 623 ? -16.797 75.312 5.562 1 93.12 623 GLY A C 1
ATOM 5022 O O . GLY A 1 623 ? -16.688 74.875 4.418 1 93.12 623 GLY A O 1
ATOM 5023 N N . THR A 1 624 ? -17.062 74.562 6.598 1 94.12 624 THR A N 1
ATOM 5024 C CA . THR A 1 624 ? -17.359 73.125 6.516 1 94.12 624 THR A CA 1
ATOM 5025 C C . THR A 1 624 ? -18.609 72.75 7.316 1 94.12 624 THR A C 1
ATOM 5027 O O . THR A 1 624 ? -18.844 73.312 8.391 1 94.12 624 THR A O 1
ATOM 5030 N N . CYS A 1 625 ? -19.469 71.875 6.742 1 95.38 625 CYS A N 1
ATOM 5031 C CA . CYS A 1 625 ? -20.641 71.375 7.43 1 95.38 625 CYS A CA 1
ATOM 5032 C C . CYS A 1 625 ? -20.594 69.812 7.516 1 95.38 625 CYS A C 1
ATOM 5034 O O . CYS A 1 625 ? -20.484 69.125 6.5 1 95.38 625 CYS A O 1
ATOM 5036 N N . VAL A 1 626 ? -20.594 69.312 8.758 1 94.94 626 VAL A N 1
ATOM 5037 C CA . VAL A 1 626 ? -20.656 67.875 9.008 1 94.94 626 VAL A CA 1
ATOM 5038 C C . VAL A 1 626 ? -22.047 67.5 9.531 1 94.94 626 VAL A C 1
ATOM 5040 O O . VAL A 1 626 ? -22.531 68.125 10.484 1 94.94 626 VAL A O 1
ATOM 5043 N N . ARG A 1 627 ? -22.672 66.5 8.883 1 94.56 627 ARG A N 1
ATOM 5044 C CA . ARG A 1 627 ? -24.031 66.125 9.242 1 94.56 627 ARG A CA 1
ATOM 5045 C C . ARG A 1 627 ? -24.109 64.625 9.438 1 94.56 627 ARG A C 1
ATOM 5047 O O . ARG A 1 627 ? -23.438 63.844 8.742 1 94.56 627 ARG A O 1
ATOM 5054 N N . PHE A 1 628 ? -24.891 64.25 10.438 1 93.25 628 PHE A N 1
ATOM 5055 C CA . PHE A 1 628 ? -25.203 62.812 10.594 1 93.25 628 PHE A CA 1
ATOM 5056 C C . PHE A 1 628 ? -26.594 62.625 11.227 1 93.25 628 PHE A C 1
ATOM 5058 O O . PHE A 1 628 ? -27.141 63.562 11.797 1 93.25 628 PHE A O 1
ATOM 5065 N N . MET A 1 629 ? -27.234 61.469 10.969 1 90.12 629 MET A N 1
ATOM 5066 C CA . MET A 1 629 ? -28.578 61.156 11.469 1 90.12 629 MET A CA 1
ATOM 5067 C C . MET A 1 629 ? -28.547 60 12.461 1 90.12 629 MET A C 1
ATOM 5069 O O . MET A 1 629 ? -27.844 59 12.242 1 90.12 629 MET A O 1
ATOM 5073 N N . MET A 1 630 ? -29.078 60.156 13.578 1 87.62 630 MET A N 1
ATOM 5074 C CA . MET A 1 630 ? -29.266 59.094 14.555 1 87.62 630 MET A CA 1
ATOM 5075 C C . MET A 1 630 ? -30.703 58.594 14.547 1 87.62 630 MET A C 1
ATOM 5077 O O . MET A 1 630 ? -31.641 59.375 14.758 1 87.62 630 MET A O 1
ATOM 5081 N N . LEU A 1 631 ? -30.875 57.344 14.148 1 79.56 631 LEU A N 1
ATOM 5082 C CA . LEU A 1 631 ? -32.219 56.75 14.023 1 79.56 631 LEU A CA 1
ATOM 5083 C C . LEU A 1 631 ? -32.812 56.469 15.398 1 79.56 631 LEU A C 1
ATOM 5085 O O . LEU A 1 631 ? -32.094 56.125 16.328 1 79.56 631 LEU A O 1
ATOM 5089 N N . GLU A 1 632 ? -34 56.812 15.57 1 70.5 632 GLU A N 1
ATOM 5090 C CA . GLU A 1 632 ? -34.75 56.562 16.797 1 70.5 632 GLU A CA 1
ATOM 5091 C C . GLU A 1 632 ? -34.938 55.062 17.031 1 70.5 632 GLU A C 1
ATOM 5093 O O . GLU A 1 632 ? -35.125 54.281 16.078 1 70.5 632 GLU A O 1
ATOM 5098 N N . GLY A 1 633 ? -34.562 54.406 18.234 1 58.84 633 GLY A N 1
ATOM 5099 C CA . GLY A 1 633 ? -34.844 53.062 18.656 1 58.84 633 GLY A CA 1
ATOM 5100 C C . GLY A 1 633 ? -33.625 52.219 18.875 1 58.84 633 GLY A C 1
ATOM 5101 O O . GLY A 1 633 ? -33.688 51.094 19.359 1 58.84 633 GLY A O 1
ATOM 5102 N N . ARG A 1 634 ? -32.438 52.438 18.25 1 50.75 634 ARG A N 1
ATOM 5103 C CA . ARG A 1 634 ? -31.328 51.5 18.422 1 50.75 634 ARG A CA 1
ATOM 5104 C C . ARG A 1 634 ? -30.469 51.906 19.625 1 50.75 634 ARG A C 1
ATOM 5106 O O . ARG A 1 634 ? -29.328 52.312 19.453 1 50.75 634 ARG A O 1
ATOM 5113 N N . GLU A 1 635 ? -31.031 52.406 20.609 1 46.66 635 GLU A N 1
ATOM 5114 C CA . GLU A 1 635 ? -30.266 52.625 21.828 1 46.66 635 GLU A CA 1
ATOM 5115 C C . GLU A 1 635 ? -29.438 51.406 22.203 1 46.66 635 GLU A C 1
ATOM 5117 O O . GLU A 1 635 ? -28.422 51.531 22.891 1 46.66 635 GLU A O 1
ATOM 5122 N N . GLU A 1 636 ? -30.094 50.156 22.25 1 39.59 636 GLU A N 1
ATOM 5123 C CA . GLU A 1 636 ? -29.594 48.969 22.953 1 39.59 636 GLU A CA 1
ATOM 5124 C C . GLU A 1 636 ? -28.484 48.281 22.156 1 39.59 636 GLU A C 1
ATOM 5126 O O . GLU A 1 636 ? -27.938 47.281 22.609 1 39.59 636 GLU A O 1
ATOM 5131 N N . LEU A 1 637 ? -27.922 48.781 21.203 1 34.81 637 LEU A N 1
ATOM 5132 C CA . LEU A 1 637 ? -26.953 47.719 20.891 1 34.81 637 LEU A CA 1
ATOM 5133 C C . LEU A 1 637 ? -25.703 47.875 21.734 1 34.81 637 LEU A C 1
ATOM 5135 O O . LEU A 1 637 ? -25.172 48.969 21.906 1 34.81 637 LEU A O 1
ATOM 5139 N N . MET B 1 1 ? -20.266 30.391 -16.516 1 56.16 1 MET B N 1
ATOM 5140 C CA . MET B 1 1 ? -19.141 29.453 -16.484 1 56.16 1 MET B CA 1
ATOM 5141 C C . MET B 1 1 ? -19.453 28.25 -15.594 1 56.16 1 MET B C 1
ATOM 5143 O O . MET B 1 1 ? -19.141 27.125 -15.953 1 56.16 1 MET B O 1
ATOM 5147 N N . LYS B 1 2 ? -20.234 28.609 -14.594 1 68.69 2 LYS B N 1
ATOM 5148 C CA . LYS B 1 2 ? -20.641 27.562 -13.664 1 68.69 2 LYS B CA 1
ATOM 5149 C C . LYS B 1 2 ? -21.656 26.625 -14.312 1 68.69 2 LYS B C 1
ATOM 5151 O O . LYS B 1 2 ? -21.578 25.406 -14.148 1 68.69 2 LYS B O 1
ATOM 5156 N N . SER B 1 3 ? -22.453 27.125 -15.086 1 73.5 3 SER B N 1
ATOM 5157 C CA . SER B 1 3 ? -23.516 26.344 -15.695 1 73.5 3 SER B CA 1
ATOM 5158 C C . SER B 1 3 ? -22.969 25.406 -16.766 1 73.5 3 SER B C 1
ATOM 5160 O O . SER B 1 3 ? -23.406 24.25 -16.875 1 73.5 3 SER B O 1
ATOM 5162 N N . ILE B 1 4 ? -21.906 25.828 -17.422 1 71.69 4 ILE B N 1
ATOM 5163 C CA . ILE B 1 4 ? -21.328 25.016 -18.5 1 71.69 4 ILE B CA 1
ATOM 5164 C C . ILE B 1 4 ? -20.578 23.828 -17.891 1 71.69 4 ILE B C 1
ATOM 5166 O O . ILE B 1 4 ? -20.672 22.703 -18.391 1 71.69 4 ILE B O 1
ATOM 5170 N N . ARG B 1 5 ? -19.953 24.047 -16.953 1 76.62 5 ARG B N 1
ATOM 5171 C CA . ARG B 1 5 ? -19.203 22.984 -16.281 1 76.62 5 ARG B CA 1
ATOM 5172 C C . ARG B 1 5 ? -20.141 21.938 -15.703 1 76.62 5 ARG B C 1
ATOM 5174 O O . ARG B 1 5 ? -19.859 20.734 -15.75 1 76.62 5 ARG B O 1
ATOM 5181 N N . LEU B 1 6 ? -21.203 22.375 -15.164 1 79.12 6 LEU B N 1
ATOM 5182 C CA . LEU B 1 6 ? -22.219 21.453 -14.656 1 79.12 6 LEU B CA 1
ATOM 5183 C C . LEU B 1 6 ? -22.781 20.594 -15.781 1 79.12 6 LEU B C 1
ATOM 5185 O O . LEU B 1 6 ? -22.938 19.375 -15.617 1 79.12 6 LEU B O 1
ATOM 5189 N N . ASN B 1 7 ? -22.922 21.156 -16.891 1 77.06 7 ASN B N 1
ATOM 5190 C CA . ASN B 1 7 ? -23.453 20.422 -18.031 1 77.06 7 ASN B CA 1
ATOM 5191 C C . ASN B 1 7 ? -22.453 19.391 -18.547 1 77.06 7 ASN B C 1
ATOM 5193 O O . ASN B 1 7 ? -22.844 18.297 -18.938 1 77.06 7 ASN B O 1
ATOM 5197 N N . LEU B 1 8 ? -21.281 19.719 -18.453 1 82 8 LEU B N 1
ATOM 5198 C CA . LEU B 1 8 ? -20.266 18.781 -18.922 1 82 8 LEU B CA 1
ATOM 5199 C C . LEU B 1 8 ? -20.188 17.562 -18.031 1 82 8 LEU B C 1
ATOM 5201 O O . LEU B 1 8 ? -19.984 16.438 -18.516 1 82 8 LEU B O 1
ATOM 5205 N N . ARG B 1 9 ? -20.391 17.75 -16.812 1 86.12 9 ARG B N 1
ATOM 5206 C CA . ARG B 1 9 ? -20.391 16.625 -15.875 1 86.12 9 ARG B CA 1
ATOM 5207 C C . ARG B 1 9 ? -21.609 15.734 -16.078 1 86.12 9 ARG B C 1
ATOM 5209 O O . ARG B 1 9 ? -21.5 14.508 -16.047 1 86.12 9 ARG B O 1
ATOM 5216 N N . ILE B 1 10 ? -22.672 16.375 -16.359 1 84.69 10 ILE B N 1
ATOM 5217 C CA . ILE B 1 10 ? -23.906 15.625 -16.609 1 84.69 10 ILE B CA 1
ATOM 5218 C C . ILE B 1 10 ? -23.766 14.828 -17.906 1 84.69 10 ILE B C 1
ATOM 5220 O O . ILE B 1 10 ? -24.141 13.656 -17.953 1 84.69 10 ILE B O 1
ATOM 5224 N N . VAL B 1 11 ? -23.172 15.43 -18.844 1 82.62 11 VAL B N 1
ATOM 5225 C CA . VAL B 1 11 ? -22.938 14.75 -20.109 1 82.62 11 VAL B CA 1
ATOM 5226 C C . VAL B 1 11 ? -22 13.57 -19.906 1 82.62 11 VAL B C 1
ATOM 5228 O O . VAL B 1 11 ? -22.219 12.492 -20.469 1 82.62 11 VAL B O 1
ATOM 5231 N N . PHE B 1 12 ? -21.031 13.75 -19.141 1 83.62 12 PHE B N 1
ATOM 5232 C CA . PHE B 1 12 ? -20.094 12.672 -18.859 1 83.62 12 PHE B CA 1
ATOM 5233 C C . PHE B 1 12 ? -20.797 11.516 -18.156 1 83.62 12 PHE B C 1
ATOM 5235 O O . PHE B 1 12 ? -20.578 10.352 -18.5 1 83.62 12 PHE B O 1
ATOM 5242 N N . ILE B 1 13 ? -21.609 11.859 -17.234 1 84.81 13 ILE B N 1
ATOM 5243 C CA . ILE B 1 13 ? -22.344 10.836 -16.5 1 84.81 13 ILE B CA 1
ATOM 5244 C C . ILE B 1 13 ? -23.25 10.055 -17.453 1 84.81 13 ILE B C 1
ATOM 5246 O O . ILE B 1 13 ? -23.266 8.82 -17.422 1 84.81 13 ILE B O 1
ATOM 5250 N N . ILE B 1 14 ? -23.891 10.742 -18.281 1 83.06 14 ILE B N 1
ATOM 5251 C CA . ILE B 1 14 ? -24.812 10.102 -19.219 1 83.06 14 ILE B CA 1
ATOM 5252 C C . ILE B 1 14 ? -24.016 9.227 -20.203 1 83.06 14 ILE B C 1
ATOM 5254 O O . ILE B 1 14 ? -24.391 8.078 -20.453 1 83.06 14 ILE B O 1
ATOM 5258 N N . LEU B 1 15 ? -22.953 9.695 -20.641 1 82.25 15 LEU B N 1
ATOM 5259 C CA . LEU B 1 15 ? -22.109 8.945 -21.578 1 82.25 15 LEU B CA 1
ATOM 5260 C C . LEU B 1 15 ? -21.562 7.684 -20.906 1 82.25 15 LEU B C 1
ATOM 5262 O O . LEU B 1 15 ? -21.516 6.625 -21.547 1 82.25 15 LEU B O 1
ATOM 5266 N N . PHE B 1 16 ? -21.203 7.828 -19.766 1 84 16 PHE B N 1
ATOM 5267 C CA . PHE B 1 16 ? -20.672 6.68 -19.047 1 84 16 PHE B CA 1
ATOM 5268 C C . PHE B 1 16 ? -21.75 5.641 -18.781 1 84 16 PHE B C 1
ATOM 5270 O O . PHE B 1 16 ? -21.5 4.438 -18.891 1 84 16 PHE B O 1
ATOM 5277 N N . ILE B 1 17 ? -22.891 6.105 -18.484 1 83.06 17 ILE B N 1
ATOM 5278 C CA . ILE B 1 17 ? -24 5.195 -18.266 1 83.06 17 ILE B CA 1
ATOM 5279 C C . ILE B 1 17 ? -24.375 4.488 -19.562 1 83.06 17 ILE B C 1
ATOM 5281 O O . ILE B 1 17 ? -24.625 3.283 -19.578 1 83.06 17 ILE B O 1
ATOM 5285 N N . VAL B 1 18 ? -24.312 5.227 -20.609 1 81.38 18 VAL B N 1
ATOM 5286 C CA . VAL B 1 18 ? -24.594 4.652 -21.922 1 81.38 18 VAL B CA 1
ATOM 5287 C C . VAL B 1 18 ? -23.516 3.617 -22.266 1 81.38 18 VAL B C 1
ATOM 5289 O O . VAL B 1 18 ? -23.828 2.549 -22.797 1 81.38 18 VAL B O 1
ATOM 5292 N N . PHE B 1 19 ? -22.375 3.934 -21.938 1 84.06 19 PHE B N 1
ATOM 5293 C CA . PHE B 1 19 ? -21.281 2.994 -22.156 1 84.06 19 PHE B CA 1
ATOM 5294 C C . PHE B 1 19 ? -21.484 1.731 -21.328 1 84.06 19 PHE B C 1
ATOM 5296 O O . PHE B 1 19 ? -21.234 0.624 -21.797 1 84.06 19 PHE B O 1
ATOM 5303 N N . MET B 1 20 ? -21.906 1.918 -20.141 1 82.25 20 MET B N 1
ATOM 5304 C CA . MET B 1 20 ? -22.156 0.772 -19.281 1 82.25 20 MET B CA 1
ATOM 5305 C C . MET B 1 20 ? -23.281 -0.103 -19.828 1 82.25 20 MET B C 1
ATOM 5307 O O . MET B 1 20 ? -23.172 -1.33 -19.844 1 82.25 20 MET B O 1
ATOM 5311 N N . ILE B 1 21 ? -24.25 0.523 -20.312 1 78.25 21 ILE B N 1
ATOM 5312 C CA . ILE B 1 21 ? -25.375 -0.204 -20.875 1 78.25 21 ILE B CA 1
ATOM 5313 C C . ILE B 1 21 ? -24.938 -0.928 -22.156 1 78.25 21 ILE B C 1
ATOM 5315 O O . ILE B 1 21 ? -25.297 -2.09 -22.359 1 78.25 21 ILE B O 1
ATOM 5319 N N . PHE B 1 22 ? -24.156 -0.296 -22.891 1 77.94 22 PHE B N 1
ATOM 5320 C CA . PHE B 1 22 ? -23.625 -0.909 -24.094 1 77.94 22 PHE B CA 1
ATOM 5321 C C . PHE B 1 22 ? -22.766 -2.127 -23.766 1 77.94 22 PHE B C 1
ATOM 5323 O O . PHE B 1 22 ? -22.891 -3.17 -24.406 1 77.94 22 PHE B O 1
ATOM 5330 N N . ALA B 1 23 ? -21.953 -1.979 -22.828 1 78.56 23 ALA B N 1
ATOM 5331 C CA . ALA B 1 23 ? -21.109 -3.092 -22.391 1 78.56 23 ALA B CA 1
ATOM 5332 C C . ALA B 1 23 ? -21.953 -4.258 -21.891 1 78.56 23 ALA B C 1
ATOM 5334 O O . ALA B 1 23 ? -21.641 -5.422 -22.156 1 78.56 23 ALA B O 1
ATOM 5335 N N . LEU B 1 24 ? -23.031 -3.922 -21.297 1 76.81 24 LEU B N 1
ATOM 5336 C CA . LEU B 1 24 ? -23.938 -4.945 -20.781 1 76.81 24 LEU B CA 1
ATOM 5337 C C . LEU B 1 24 ? -24.625 -5.684 -21.906 1 76.81 24 LEU B C 1
ATOM 5339 O O . LEU B 1 24 ? -24.781 -6.906 -21.875 1 76.81 24 LEU B O 1
ATOM 5343 N N . ILE B 1 25 ? -24.969 -4.996 -22.875 1 75.75 25 ILE B N 1
ATOM 5344 C CA . ILE B 1 25 ? -25.641 -5.59 -24.031 1 75.75 25 ILE B CA 1
ATOM 5345 C C . ILE B 1 25 ? -24.672 -6.504 -24.781 1 75.75 25 ILE B C 1
ATOM 5347 O O . ILE B 1 25 ? -25.047 -7.602 -25.188 1 75.75 25 ILE B O 1
ATOM 5351 N N . MET B 1 26 ? -23.484 -6.125 -24.906 1 73.31 26 MET B N 1
ATOM 5352 C CA . MET B 1 26 ? -22.469 -6.926 -25.594 1 73.31 26 MET B CA 1
ATOM 5353 C C . MET B 1 26 ? -22.156 -8.195 -24.797 1 73.31 26 MET B C 1
ATOM 5355 O O . MET B 1 26 ? -21.859 -9.242 -25.391 1 73.31 26 MET B O 1
ATOM 5359 N N . MET B 1 27 ? -22.281 -8.031 -23.547 1 72.38 27 MET B N 1
ATOM 5360 C CA . MET B 1 27 ? -22.016 -9.188 -22.703 1 72.38 27 MET B CA 1
ATOM 5361 C C . MET B 1 27 ? -23.156 -10.195 -22.781 1 72.38 27 MET B C 1
ATOM 5363 O O . MET B 1 27 ? -22.922 -11.398 -22.641 1 72.38 27 MET B O 1
ATOM 5367 N N . TYR B 1 28 ? -24.266 -9.648 -23.016 1 68.88 28 TYR B N 1
ATOM 5368 C CA . TYR B 1 28 ? -25.438 -10.508 -23.094 1 68.88 28 TYR B CA 1
ATOM 5369 C C . TYR B 1 28 ? -25.516 -11.211 -24.453 1 68.88 28 TYR B C 1
ATOM 5371 O O . TYR B 1 28 ? -26.078 -12.305 -24.562 1 68.88 28 TYR B O 1
ATOM 5379 N N . SER B 1 29 ? -24.875 -10.766 -25.438 1 62.69 29 SER B N 1
ATOM 5380 C CA . SER B 1 29 ? -25 -11.328 -26.781 1 62.69 29 SER B CA 1
ATOM 5381 C C . SER B 1 29 ? -24.359 -12.719 -26.844 1 62.69 29 SER B C 1
ATOM 5383 O O . SER B 1 29 ? -23.359 -12.984 -26.203 1 62.69 29 SER B O 1
ATOM 5385 N N . GLY B 1 30 ? -25.203 -13.789 -27 1 57.88 30 GLY B N 1
ATOM 5386 C CA . GLY B 1 30 ? -25.062 -15.234 -27.016 1 57.88 30 GLY B CA 1
ATOM 5387 C C . GLY B 1 30 ? -23.797 -15.711 -27.703 1 57.88 30 GLY B C 1
ATOM 5388 O O . GLY B 1 30 ? -23.375 -15.117 -28.688 1 57.88 30 GLY B O 1
ATOM 5389 N N . GLY B 1 31 ? -22.875 -16.266 -27 1 57.41 31 GLY B N 1
ATOM 5390 C CA . GLY B 1 31 ? -21.688 -16.891 -27.562 1 57.41 31 GLY B CA 1
ATOM 5391 C C . GLY B 1 31 ? -22 -17.922 -28.625 1 57.41 31 GLY B C 1
ATOM 5392 O O . GLY B 1 31 ? -23.141 -18.344 -28.781 1 57.41 31 GLY B O 1
ATOM 5393 N N . SER B 1 32 ? -21.156 -18.078 -29.641 1 59.59 32 SER B N 1
ATOM 5394 C CA . SER B 1 32 ? -21.281 -19.062 -30.703 1 59.59 32 SER B CA 1
ATOM 5395 C C . SER B 1 32 ? -21.391 -20.469 -30.125 1 59.59 32 SER B C 1
ATOM 5397 O O . SER B 1 32 ? -20.625 -20.844 -29.234 1 59.59 32 SER B O 1
ATOM 5399 N N . GLU B 1 33 ? -22.578 -21.141 -30.297 1 67.25 33 GLU B N 1
ATOM 5400 C CA . GLU B 1 33 ? -22.797 -22.547 -29.969 1 67.25 33 GLU B CA 1
ATOM 5401 C C . GLU B 1 33 ? -21.922 -23.453 -30.844 1 67.25 33 GLU B C 1
ATOM 5403 O O . GLU B 1 33 ? -22.078 -23.469 -32.062 1 67.25 33 GLU B O 1
ATOM 5408 N N . LEU B 1 34 ? -20.875 -23.969 -30.172 1 75.38 34 LEU B N 1
ATOM 5409 C CA . LEU B 1 34 ? -20 -24.844 -30.938 1 75.38 34 LEU B CA 1
ATOM 5410 C C . LEU B 1 34 ? -20.562 -26.25 -31 1 75.38 34 LEU B C 1
ATOM 5412 O O . LEU B 1 34 ? -20.531 -26.891 -32.062 1 75.38 34 LEU B O 1
ATOM 5416 N N . ALA B 1 35 ? -21.125 -26.75 -29.859 1 79.38 35 ALA B N 1
ATOM 5417 C CA . ALA B 1 35 ? -21.688 -28.094 -29.844 1 79.38 35 ALA B CA 1
ATOM 5418 C C . ALA B 1 35 ? -23.125 -28.094 -30.359 1 79.38 35 ALA B C 1
ATOM 5420 O O . ALA B 1 35 ? -23.984 -27.391 -29.828 1 79.38 35 ALA B O 1
ATOM 5421 N N . TYR B 1 36 ? -23.328 -28.812 -31.422 1 83.5 36 TYR B N 1
ATOM 5422 C CA . TYR B 1 36 ? -24.656 -28.953 -32 1 83.5 36 TYR B CA 1
ATOM 5423 C C . TYR B 1 36 ? -25.047 -30.422 -32.094 1 83.5 36 TYR B C 1
ATOM 5425 O O . TYR B 1 36 ? -24.375 -31.219 -32.75 1 83.5 36 TYR B O 1
ATOM 5433 N N . ASN B 1 37 ? -26.109 -30.828 -31.422 1 84.62 37 ASN B N 1
ATOM 5434 C CA . ASN B 1 37 ? -26.656 -32.188 -31.406 1 84.62 37 ASN B CA 1
ATOM 5435 C C . ASN B 1 37 ? -25.625 -33.188 -30.906 1 84.62 37 ASN B C 1
ATOM 5437 O O . ASN B 1 37 ? -25.453 -34.25 -31.516 1 84.62 37 ASN B O 1
ATOM 5441 N N . GLY B 1 38 ? -24.906 -32.719 -29.891 1 86.06 38 GLY B N 1
ATOM 5442 C CA . GLY B 1 38 ? -23.984 -33.625 -29.25 1 86.06 38 GLY B CA 1
ATOM 5443 C C . GLY B 1 38 ? -22.688 -33.812 -30.016 1 86.06 38 GLY B C 1
ATOM 5444 O O . GLY B 1 38 ? -21.938 -34.75 -29.766 1 86.06 38 GLY B O 1
ATOM 5445 N N . LYS B 1 39 ? -22.5 -33.031 -31.016 1 91.06 39 LYS B N 1
ATOM 5446 C CA . LYS B 1 39 ? -21.297 -33.156 -31.812 1 91.06 39 LYS B CA 1
ATOM 5447 C C . LYS B 1 39 ? -20.562 -31.844 -31.969 1 91.06 39 LYS B C 1
ATOM 5449 O O . LYS B 1 39 ? -21.203 -30.781 -32.031 1 91.06 39 LYS B O 1
ATOM 5454 N N . VAL B 1 40 ? -19.281 -31.922 -31.875 1 90.38 40 VAL B N 1
ATOM 5455 C CA . VAL B 1 40 ? -18.406 -30.781 -32.156 1 90.38 40 VAL B CA 1
ATOM 5456 C C . VAL B 1 40 ? -17.344 -31.188 -33.188 1 90.38 40 VAL B C 1
ATOM 5458 O O . VAL B 1 40 ? -16.672 -32.219 -33 1 90.38 40 VAL B O 1
ATOM 5461 N N . ASP B 1 41 ? -17.234 -30.469 -34.25 1 86.94 41 ASP B N 1
ATOM 5462 C CA . ASP B 1 41 ? -16.25 -30.766 -35.281 1 86.94 41 ASP B CA 1
ATOM 5463 C C . ASP B 1 41 ? -15.227 -29.625 -35.406 1 86.94 41 ASP B C 1
ATOM 5465 O O . ASP B 1 41 ? -15.531 -28.562 -35.906 1 86.94 41 ASP B O 1
ATOM 5469 N N . LEU B 1 42 ? -14.094 -29.969 -34.906 1 85.38 42 LEU B N 1
ATOM 5470 C CA . LEU B 1 42 ? -13.023 -28.984 -34.969 1 85.38 42 LEU B CA 1
ATOM 5471 C C . LEU B 1 42 ? -12.008 -29.344 -36.062 1 85.38 42 LEU B C 1
ATOM 5473 O O . LEU B 1 42 ? -10.914 -28.781 -36.094 1 85.38 42 LEU B O 1
ATOM 5477 N N . SER B 1 43 ? -12.273 -30.359 -36.812 1 77.69 43 SER B N 1
ATOM 5478 C CA . SER B 1 43 ? -11.344 -30.828 -37.844 1 77.69 43 SER B CA 1
ATOM 5479 C C . SER B 1 43 ? -11.031 -29.734 -38.875 1 77.69 43 SER B C 1
ATOM 5481 O O . SER B 1 43 ? -9.906 -29.641 -39.344 1 77.69 43 SER B O 1
ATOM 5483 N N . SER B 1 44 ? -12.031 -29 -39.188 1 66.62 44 SER B N 1
ATOM 5484 C CA . SER B 1 44 ? -11.852 -27.984 -40.25 1 66.62 44 SER B CA 1
ATOM 5485 C C . SER B 1 44 ? -11.352 -26.672 -39.656 1 66.62 44 SER B C 1
ATOM 5487 O O . SER B 1 44 ? -10.945 -25.781 -40.406 1 66.62 44 SER B O 1
ATOM 5489 N N . ALA B 1 45 ? -11.484 -26.609 -38.438 1 58.81 45 ALA B N 1
ATOM 5490 C CA . ALA B 1 45 ? -11.188 -25.312 -37.844 1 58.81 45 ALA B CA 1
ATOM 5491 C C . ALA B 1 45 ? -9.68 -25.094 -37.719 1 58.81 45 ALA B C 1
ATOM 5493 O O . ALA B 1 45 ? -8.922 -26.031 -37.5 1 58.81 45 ALA B O 1
ATOM 5494 N N . TYR B 1 46 ? -9.141 -24.25 -38.594 1 60.09 46 TYR B N 1
ATOM 5495 C CA . TYR B 1 46 ? -7.75 -23.844 -38.469 1 60.09 46 TYR B CA 1
ATOM 5496 C C . TYR B 1 46 ? -7.367 -23.703 -37 1 60.09 46 TYR B C 1
ATOM 5498 O O . TYR B 1 46 ? -7.41 -22.609 -36.438 1 60.09 46 TYR B O 1
ATOM 5506 N N . PHE B 1 47 ? -7.496 -24.812 -36.312 1 66 47 PHE B N 1
ATOM 5507 C CA . PHE B 1 47 ? -7.129 -24.844 -34.906 1 66 47 PHE B CA 1
ATOM 5508 C C . PHE B 1 47 ? -5.625 -24.641 -34.75 1 66 47 PHE B C 1
ATOM 5510 O O . PHE B 1 47 ? -4.828 -25.469 -35.219 1 66 47 PHE B O 1
ATOM 5517 N N . LYS B 1 48 ? -5.301 -23.453 -34.5 1 69.69 48 LYS B N 1
ATOM 5518 C CA . LYS B 1 48 ? -3.912 -23.188 -34.156 1 69.69 48 LYS B CA 1
ATOM 5519 C C . LYS B 1 48 ? -3.531 -23.859 -32.812 1 69.69 48 LYS B C 1
ATOM 5521 O O . LYS B 1 48 ? -4.371 -24.016 -31.938 1 69.69 48 LYS B O 1
ATOM 5526 N N . GLN B 1 49 ? -2.496 -24.453 -32.719 1 68.19 49 GLN B N 1
ATOM 5527 C CA . GLN B 1 49 ? -1.974 -25.203 -31.578 1 68.19 49 GLN B CA 1
ATOM 5528 C C . GLN B 1 49 ? -2.184 -24.438 -30.266 1 68.19 49 GLN B C 1
ATOM 5530 O O . GLN B 1 49 ? -2.322 -25.031 -29.203 1 68.19 49 GLN B O 1
ATOM 5535 N N . ASN B 1 50 ? -2.35 -23.125 -30.391 1 73.81 50 ASN B N 1
ATOM 5536 C CA . ASN B 1 50 ? -2.438 -22.344 -29.172 1 73.81 50 ASN B CA 1
ATOM 5537 C C . ASN B 1 50 ? -3.869 -21.891 -28.906 1 73.81 50 ASN B C 1
ATOM 5539 O O . ASN B 1 50 ? -4.113 -21.109 -27.969 1 73.81 50 ASN B O 1
ATOM 5543 N N . GLU B 1 51 ? -4.719 -22.453 -29.547 1 82.25 51 GLU B N 1
ATOM 5544 C CA . GLU B 1 51 ? -6.094 -22 -29.359 1 82.25 51 GLU B CA 1
ATOM 5545 C C . GLU B 1 51 ? -6.844 -22.891 -28.375 1 82.25 51 GLU B C 1
ATOM 5547 O O . GLU B 1 51 ? -6.648 -24.109 -28.375 1 82.25 51 GLU B O 1
ATOM 5552 N N . LEU B 1 52 ? -7.57 -22.375 -27.5 1 87.38 52 LEU B N 1
ATOM 5553 C CA . LEU B 1 52 ? -8.461 -23.062 -26.562 1 87.38 52 LEU B CA 1
ATOM 5554 C C . LEU B 1 52 ? -9.922 -22.844 -26.953 1 87.38 52 LEU B C 1
ATOM 5556 O O . LEU B 1 52 ? -10.32 -21.719 -27.297 1 87.38 52 LEU B O 1
ATOM 5560 N N . VAL B 1 53 ? -10.664 -23.906 -26.969 1 86.25 53 VAL B N 1
ATOM 5561 C CA . VAL B 1 53 ? -12.047 -23.812 -27.422 1 86.25 53 VAL B CA 1
ATOM 5562 C C . VAL B 1 53 ? -12.977 -24.344 -26.344 1 86.25 53 VAL B C 1
ATOM 5564 O O . VAL B 1 53 ? -12.891 -25.516 -25.953 1 86.25 53 VAL B O 1
ATOM 5567 N N . PRO B 1 54 ? -13.789 -23.547 -25.844 1 87.19 54 PRO B N 1
ATOM 5568 C CA . PRO B 1 54 ? -14.836 -24.078 -24.969 1 87.19 54 PRO B CA 1
ATOM 5569 C C . PRO B 1 54 ? -15.875 -24.906 -25.719 1 87.19 54 PRO B C 1
ATOM 5571 O O . PRO B 1 54 ? -16.312 -24.531 -26.812 1 87.19 54 PRO B O 1
ATOM 5574 N N . LEU B 1 55 ? -16.188 -26.047 -25.125 1 89 55 LEU B N 1
ATOM 5575 C CA . LEU B 1 55 ? -17.156 -26.938 -25.75 1 89 55 LEU B CA 1
ATOM 5576 C C . LEU B 1 55 ? -18.578 -26.562 -25.359 1 89 55 LEU B C 1
ATOM 5578 O O . LEU B 1 55 ? -19.312 -27.375 -24.797 1 89 55 LEU B O 1
ATOM 5582 N N . ASP B 1 56 ? -18.844 -25.375 -25.812 1 86.31 56 ASP B N 1
ATOM 5583 C CA . ASP B 1 56 ? -20.172 -24.844 -25.531 1 86.31 56 ASP B CA 1
ATOM 5584 C C . ASP B 1 56 ? -21.188 -25.391 -26.531 1 86.31 56 ASP B C 1
ATOM 5586 O O . ASP B 1 56 ? -20.875 -25.578 -27.703 1 86.31 56 ASP B O 1
ATOM 5590 N N . GLY B 1 57 ? -22.438 -25.625 -25.969 1 87.38 57 GLY B N 1
ATOM 5591 C CA . GLY B 1 57 ? -23.516 -26.016 -26.875 1 87.38 57 GLY B CA 1
ATOM 5592 C C . GLY B 1 57 ? -24.406 -27.094 -26.297 1 87.38 57 GLY B C 1
ATOM 5593 O O . GLY B 1 57 ? -24.562 -27.203 -25.078 1 87.38 57 GLY B O 1
ATOM 5594 N N . ASN B 1 58 ? -25.047 -27.812 -27.25 1 90.62 58 ASN B N 1
ATOM 5595 C CA . ASN B 1 58 ? -26.031 -28.797 -26.859 1 90.62 58 ASN B CA 1
ATOM 5596 C C . ASN B 1 58 ? -25.422 -30.203 -26.797 1 90.62 58 ASN B C 1
ATOM 5598 O O . ASN B 1 58 ? -25.031 -30.75 -27.828 1 90.62 58 ASN B O 1
ATOM 5602 N N . TRP B 1 59 ? -25.438 -30.703 -25.578 1 93.44 59 TRP B N 1
ATOM 5603 C CA . TRP B 1 59 ? -24.938 -32.062 -25.344 1 93.44 59 TRP B CA 1
ATOM 5604 C C . TRP B 1 59 ? -26.094 -33.031 -25.234 1 93.44 59 TRP B C 1
ATOM 5606 O O . TRP B 1 59 ? -27.219 -32.656 -24.891 1 93.44 59 TRP B O 1
ATOM 5616 N N . GLU B 1 60 ? -25.859 -34.312 -25.547 1 94.38 60 GLU B N 1
ATOM 5617 C CA . GLU B 1 60 ? -26.844 -35.344 -25.234 1 94.38 60 GLU B CA 1
ATOM 5618 C C . GLU B 1 60 ? -27 -35.531 -23.734 1 94.38 60 GLU B C 1
ATOM 5620 O O . GLU B 1 60 ? -26.016 -35.469 -22.984 1 94.38 60 GLU B O 1
ATOM 5625 N N . PHE B 1 61 ? -28.219 -35.625 -23.406 1 94.19 61 PHE B N 1
ATOM 5626 C CA . PHE B 1 61 ? -28.5 -35.625 -21.984 1 94.19 61 PHE B CA 1
ATOM 5627 C C . PHE B 1 61 ? -29.406 -36.812 -21.609 1 94.19 61 PHE B C 1
ATOM 5629 O O . PHE B 1 61 ? -30.453 -37 -22.234 1 94.19 61 PHE B O 1
ATOM 5636 N N . TYR B 1 62 ? -28.984 -37.562 -20.578 1 94.5 62 TYR B N 1
ATOM 5637 C CA . TYR B 1 62 ? -29.703 -38.719 -20.062 1 94.5 62 TYR B CA 1
ATOM 5638 C C . TYR B 1 62 ? -29.953 -38.594 -18.562 1 94.5 62 TYR B C 1
ATOM 5640 O O . TYR B 1 62 ? -29.031 -38.719 -17.766 1 94.5 62 TYR B O 1
ATOM 5648 N N . TRP B 1 63 ? -31.125 -38.438 -18.25 1 92.69 63 TRP B N 1
ATOM 5649 C CA . TRP B 1 63 ? -31.5 -38.156 -16.859 1 92.69 63 TRP B CA 1
ATOM 5650 C C . TRP B 1 63 ? -31.688 -39.469 -16.078 1 92.69 63 TRP B C 1
ATOM 5652 O O . TRP B 1 63 ? -32.25 -40.438 -16.594 1 92.69 63 TRP B O 1
ATOM 5662 N N . ASP B 1 64 ? -31.219 -39.469 -14.852 1 90.75 64 ASP B N 1
ATOM 5663 C CA . ASP B 1 64 ? -31.406 -40.531 -13.852 1 90.75 64 ASP B CA 1
ATOM 5664 C C . ASP B 1 64 ? -30.797 -41.844 -14.32 1 90.75 64 ASP B C 1
ATOM 5666 O O . ASP B 1 64 ? -31.344 -42.906 -14.062 1 90.75 64 ASP B O 1
ATOM 5670 N N . ARG B 1 65 ? -29.828 -41.781 -15.148 1 91.75 65 ARG B N 1
ATOM 5671 C CA . ARG B 1 65 ? -29.094 -42.938 -15.648 1 91.75 65 ARG B CA 1
ATOM 5672 C C . ARG B 1 65 ? -27.594 -42.656 -15.719 1 91.75 65 ARG B C 1
ATOM 5674 O O . ARG B 1 65 ? -27.188 -41.594 -16.188 1 91.75 65 ARG B O 1
ATOM 5681 N N . LEU B 1 66 ? -26.828 -43.531 -15.227 1 92.06 66 LEU B N 1
ATOM 5682 C CA . LEU B 1 66 ? -25.375 -43.469 -15.352 1 92.06 66 LEU B CA 1
ATOM 5683 C C . LEU B 1 66 ? -24.875 -44.406 -16.422 1 92.06 66 LEU B C 1
ATOM 5685 O O . LEU B 1 66 ? -24.781 -45.625 -16.203 1 92.06 66 LEU B O 1
ATOM 5689 N N . LEU B 1 67 ? -24.594 -43.844 -17.547 1 92.12 67 LEU B N 1
ATOM 5690 C CA . LEU B 1 67 ? -24.281 -44.656 -18.719 1 92.12 67 LEU B CA 1
ATOM 5691 C C . LEU B 1 67 ? -22.797 -44.562 -19.047 1 92.12 67 LEU B C 1
ATOM 5693 O O . LEU B 1 67 ? -22.125 -43.594 -18.703 1 92.12 67 LEU B O 1
ATOM 5697 N N . THR B 1 68 ? -22.266 -45.562 -19.562 1 90.31 68 THR B N 1
ATOM 5698 C CA . THR B 1 68 ? -20.906 -45.594 -20.094 1 90.31 68 THR B CA 1
ATOM 5699 C C . THR B 1 68 ? -20.922 -45.844 -21.609 1 90.31 68 THR B C 1
ATOM 5701 O O . THR B 1 68 ? -21.984 -46 -22.203 1 90.31 68 THR B O 1
ATOM 5704 N N . THR B 1 69 ? -19.797 -45.781 -22.188 1 87.81 69 THR B N 1
ATOM 5705 C CA . THR B 1 69 ? -19.688 -45.969 -23.625 1 87.81 69 THR B CA 1
ATOM 5706 C C . THR B 1 69 ? -20.219 -47.344 -24.031 1 87.81 69 THR B C 1
ATOM 5708 O O . THR B 1 69 ? -20.766 -47.5 -25.125 1 87.81 69 THR B O 1
ATOM 5711 N N . GLU B 1 70 ? -20.031 -48.312 -23.172 1 87.19 70 GLU B N 1
ATOM 5712 C CA . GLU B 1 70 ? -20.5 -49.656 -23.438 1 87.19 70 GLU B CA 1
ATOM 5713 C C . GLU B 1 70 ? -22.016 -49.719 -23.562 1 87.19 70 GLU B C 1
ATOM 5715 O O . GLU B 1 70 ? -22.562 -50.469 -24.359 1 87.19 70 GLU B O 1
ATOM 5720 N N . ASN B 1 71 ? -22.641 -48.906 -22.797 1 89.94 71 ASN B N 1
ATOM 5721 C CA . ASN B 1 71 ? -24.109 -48.844 -22.844 1 89.94 71 ASN B CA 1
ATOM 5722 C C . ASN B 1 71 ? -24.609 -48.312 -24.172 1 89.94 71 ASN B C 1
ATOM 5724 O O . ASN B 1 71 ? -25.641 -48.719 -24.672 1 89.94 71 ASN B O 1
ATOM 5728 N N . PHE B 1 72 ? -23.891 -47.469 -24.719 1 90 72 PHE B N 1
ATOM 5729 C CA . PHE B 1 72 ? -24.297 -46.844 -25.953 1 90 72 PHE B CA 1
ATOM 5730 C C . PHE B 1 72 ? -24.062 -47.75 -27.141 1 90 72 PHE B C 1
ATOM 5732 O O . PHE B 1 72 ? -24.688 -47.594 -28.203 1 90 72 PHE B O 1
ATOM 5739 N N . ALA B 1 73 ? -23.125 -48.656 -26.984 1 85.31 73 ALA B N 1
ATOM 5740 C CA . ALA B 1 73 ? -22.812 -49.594 -28.047 1 85.31 73 ALA B CA 1
ATOM 5741 C C . ALA B 1 73 ? -23.781 -50.781 -28.016 1 85.31 73 ALA B C 1
ATOM 5743 O O . ALA B 1 73 ? -23.875 -51.531 -28.984 1 85.31 73 ALA B O 1
ATOM 5744 N N . SER B 1 74 ? -24.516 -50.938 -26.938 1 82.5 74 SER B N 1
ATOM 5745 C CA . SER B 1 74 ? -25.438 -52.062 -26.797 1 82.5 74 SER B CA 1
ATOM 5746 C C . SER B 1 74 ? -26.719 -51.844 -27.594 1 82.5 74 SER B C 1
ATOM 5748 O O . SER B 1 74 ? -27.062 -50.719 -27.922 1 82.5 74 SER B O 1
ATOM 5750 N N . GLU B 1 75 ? -27.328 -53.031 -28.109 1 78.81 75 GLU B N 1
ATOM 5751 C CA . GLU B 1 75 ? -28.609 -53 -28.797 1 78.81 75 GLU B CA 1
ATOM 5752 C C . GLU B 1 75 ? -29.734 -53.469 -27.875 1 78.81 75 GLU B C 1
ATOM 5754 O O . GLU B 1 75 ? -29.703 -54.594 -27.391 1 78.81 75 GLU B O 1
ATOM 5759 N N . PRO B 1 76 ? -30.672 -52.469 -27.5 1 83.25 76 PRO B N 1
ATOM 5760 C CA . PRO B 1 76 ? -30.922 -51.125 -28.047 1 83.25 76 PRO B CA 1
ATOM 5761 C C . PRO B 1 76 ? -30.156 -50.031 -27.297 1 83.25 76 PRO B C 1
ATOM 5763 O O . PRO B 1 76 ? -29.953 -50.156 -26.094 1 83.25 76 PRO B O 1
ATOM 5766 N N . ALA B 1 77 ? -29.844 -49.031 -28.062 1 86.81 77 ALA B N 1
ATOM 5767 C CA . ALA B 1 77 ? -29.172 -47.875 -27.484 1 86.81 77 ALA B CA 1
ATOM 5768 C C . ALA B 1 77 ? -30.094 -47.125 -26.547 1 86.81 77 ALA B C 1
ATOM 5770 O O . ALA B 1 77 ? -31.312 -47.062 -26.781 1 86.81 77 ALA B O 1
ATOM 5771 N N . PRO B 1 78 ? -29.5 -46.625 -25.469 1 91.25 78 PRO B N 1
ATOM 5772 C CA . PRO B 1 78 ? -30.344 -45.844 -24.562 1 91.25 78 PRO B CA 1
ATOM 5773 C C . PRO B 1 78 ? -31 -44.656 -25.234 1 91.25 78 PRO B C 1
ATOM 5775 O O . PRO B 1 78 ? -30.391 -44 -26.062 1 91.25 78 PRO B O 1
ATOM 5778 N N . GLN B 1 79 ? -32.25 -44.406 -24.891 1 90.69 79 GLN B N 1
ATOM 5779 C CA . GLN B 1 79 ? -33 -43.312 -25.469 1 90.69 79 GLN B CA 1
ATOM 5780 C C . GLN B 1 79 ? -32.625 -42 -24.797 1 90.69 79 GLN B C 1
ATOM 5782 O O . GLN B 1 79 ? -32.656 -41.875 -23.562 1 90.69 79 GLN B O 1
ATOM 5787 N N . MET B 1 80 ? -32.344 -41.062 -25.625 1 91.19 80 MET B N 1
ATOM 5788 C CA . MET B 1 80 ? -31.984 -39.719 -25.141 1 91.19 80 MET B CA 1
ATOM 5789 C C . MET B 1 80 ? -33.219 -39 -24.578 1 91.19 80 MET B C 1
ATOM 5791 O O . MET B 1 80 ? -34.312 -39.094 -25.156 1 91.19 80 MET B O 1
ATOM 5795 N N . ASP B 1 81 ? -33 -38.375 -23.484 1 90.69 81 ASP B N 1
ATOM 5796 C CA . ASP B 1 81 ? -34.094 -37.625 -22.906 1 90.69 81 ASP B CA 1
ATOM 5797 C C . ASP B 1 81 ? -34.219 -36.25 -23.547 1 90.69 81 ASP B C 1
ATOM 5799 O O . ASP B 1 81 ? -35.312 -35.781 -23.844 1 90.69 81 ASP B O 1
ATOM 5803 N N . SER B 1 82 ? -33.094 -35.562 -23.656 1 89.81 82 SER B N 1
ATOM 5804 C CA . SER B 1 82 ? -33.062 -34.219 -24.25 1 89.81 82 SER B CA 1
ATOM 5805 C C . SER B 1 82 ? -31.641 -33.781 -24.531 1 89.81 82 SER B C 1
ATOM 5807 O O . SER B 1 82 ? -30.688 -34.438 -24.141 1 89.81 82 SER B O 1
ATOM 5809 N N . PHE B 1 83 ? -31.594 -32.719 -25.297 1 91 83 PHE B N 1
ATOM 5810 C CA . PHE B 1 83 ? -30.328 -31.984 -25.375 1 91 83 PHE B CA 1
ATOM 5811 C C . PHE B 1 83 ? -30.234 -30.969 -24.25 1 91 83 PHE B C 1
ATOM 5813 O O . PHE B 1 83 ? -31.234 -30.391 -23.844 1 91 83 PHE B O 1
ATOM 5820 N N . MET B 1 84 ? -29.094 -30.891 -23.734 1 89.69 84 MET B N 1
ATOM 5821 C CA . MET B 1 84 ? -28.844 -29.953 -22.625 1 89.69 84 MET B CA 1
ATOM 5822 C C . MET B 1 84 ? -27.734 -28.969 -22.984 1 89.69 84 MET B C 1
ATOM 5824 O O . MET B 1 84 ? -26.672 -29.375 -23.453 1 89.69 84 MET B O 1
ATOM 5828 N N . GLU B 1 85 ? -28.016 -27.766 -22.766 1 87.25 85 GLU B N 1
ATOM 5829 C CA . GLU B 1 85 ? -27.016 -26.719 -23.016 1 87.25 85 GLU B CA 1
ATOM 5830 C C . GLU B 1 85 ? -25.906 -26.766 -21.984 1 87.25 85 GLU B C 1
ATOM 5832 O O . GLU B 1 85 ? -26.156 -26.859 -20.781 1 87.25 85 GLU B O 1
ATOM 5837 N N . VAL B 1 86 ? -24.672 -26.734 -22.469 1 85.62 86 VAL B N 1
ATOM 5838 C CA . VAL B 1 86 ? -23.484 -26.625 -21.641 1 85.62 86 VAL B CA 1
ATOM 5839 C C . VAL B 1 86 ? -22.719 -25.359 -22 1 85.62 86 VAL B C 1
ATOM 5841 O O . VAL B 1 86 ? -22.375 -25.141 -23.172 1 85.62 86 VAL B O 1
ATOM 5844 N N . PRO B 1 87 ? -22.359 -24.5 -21.203 1 84.19 87 PRO B N 1
ATOM 5845 C CA . PRO B 1 87 ? -22.641 -24.547 -19.781 1 84.19 87 PRO B CA 1
ATOM 5846 C C . PRO B 1 87 ? -24.109 -24.281 -19.453 1 84.19 87 PRO B C 1
ATOM 5848 O O . PRO B 1 87 ? -24.797 -23.609 -20.219 1 84.19 87 PRO B O 1
ATOM 5851 N N . GLY B 1 88 ? -24.578 -24.953 -18.297 1 79.88 88 GLY B N 1
ATOM 5852 C CA . GLY B 1 88 ? -25.969 -24.734 -17.922 1 79.88 88 GLY B CA 1
ATOM 5853 C C . GLY B 1 88 ? -26.375 -25.5 -16.688 1 79.88 88 GLY B C 1
ATOM 5854 O O . GLY B 1 88 ? -25.656 -26.391 -16.219 1 79.88 88 GLY B O 1
ATOM 5855 N N . ASP B 1 89 ? -27.516 -25.078 -16.188 1 81.88 89 ASP B N 1
ATOM 5856 C CA . ASP B 1 89 ? -28.188 -25.75 -15.078 1 81.88 89 ASP B CA 1
ATOM 5857 C C . ASP B 1 89 ? -29.344 -26.609 -15.578 1 81.88 89 ASP B C 1
ATOM 5859 O O . ASP B 1 89 ? -30.25 -26.109 -16.234 1 81.88 89 ASP B O 1
ATOM 5863 N N . TRP B 1 90 ? -29.266 -27.938 -15.266 1 86.31 90 TRP B N 1
ATOM 5864 C CA . TRP B 1 90 ? -30.297 -28.812 -15.828 1 86.31 90 TRP B CA 1
ATOM 5865 C C . TRP B 1 90 ? -31.656 -28.531 -15.195 1 86.31 90 TRP B C 1
ATOM 5867 O O . TRP B 1 90 ? -32.688 -28.953 -15.711 1 86.31 90 TRP B O 1
ATOM 5877 N N . SER B 1 91 ? -31.656 -27.703 -14.133 1 82.62 91 SER B N 1
ATOM 5878 C CA . SER B 1 91 ? -32.906 -27.344 -13.516 1 82.62 91 SER B CA 1
ATOM 5879 C C . SER B 1 91 ? -33.5 -26.062 -14.117 1 82.62 91 SER B C 1
ATOM 5881 O O . SER B 1 91 ? -34.594 -25.641 -13.766 1 82.62 91 SER B O 1
ATOM 5883 N N . ASN B 1 92 ? -32.75 -25.547 -14.953 1 77.94 92 ASN B N 1
ATOM 5884 C CA . ASN B 1 92 ? -33.188 -24.312 -15.586 1 77.94 92 ASN B CA 1
ATOM 5885 C C . ASN B 1 92 ? -33.938 -24.578 -16.891 1 77.94 92 ASN B C 1
ATOM 5887 O O . ASN B 1 92 ? -33.469 -25.391 -17.719 1 77.94 92 ASN B O 1
ATOM 5891 N N . ARG B 1 93 ? -34.969 -23.906 -17.031 1 65.19 93 ARG B N 1
ATOM 5892 C CA . ARG B 1 93 ? -35.844 -24.094 -18.203 1 65.19 93 ARG B CA 1
ATOM 5893 C C . ARG B 1 93 ? -35.094 -23.656 -19.484 1 65.19 93 ARG B C 1
ATOM 5895 O O . ARG B 1 93 ? -35.344 -24.203 -20.562 1 65.19 93 ARG B O 1
ATOM 5902 N N . GLU B 1 94 ? -34.219 -22.781 -19.328 1 65.19 94 GLU B N 1
ATOM 5903 C CA . GLU B 1 94 ? -33.562 -22.203 -20.5 1 65.19 94 GLU B CA 1
ATOM 5904 C C . GLU B 1 94 ? -32.5 -23.141 -21.062 1 65.19 94 GLU B C 1
ATOM 5906 O O . GLU B 1 94 ? -32.125 -23.031 -22.234 1 65.19 94 GLU B O 1
ATOM 5911 N N . SER B 1 95 ? -32.125 -24.094 -20.312 1 64.81 95 SER B N 1
ATOM 5912 C CA . SER B 1 95 ? -30.984 -24.922 -20.703 1 64.81 95 SER B CA 1
ATOM 5913 C C . SER B 1 95 ? -31.422 -26.125 -21.516 1 64.81 95 SER B C 1
ATOM 5915 O O . SER B 1 95 ? -30.609 -26.766 -22.188 1 64.81 95 SER B O 1
ATOM 5917 N N . GLY B 1 96 ? -32.656 -26.406 -21.469 1 64.88 96 GLY B N 1
ATOM 5918 C CA . GLY B 1 96 ? -33.125 -27.578 -22.188 1 64.88 96 GLY B CA 1
ATOM 5919 C C . GLY B 1 96 ? -34.625 -27.562 -22.438 1 64.88 96 GLY B C 1
ATOM 5920 O O . GLY B 1 96 ? -35.312 -26.578 -22.141 1 64.88 96 GLY B O 1
ATOM 5921 N N . SER B 1 97 ? -35.031 -28.484 -23.156 1 70.44 97 SER B N 1
ATOM 5922 C CA . SER B 1 97 ? -36.438 -28.625 -23.5 1 70.44 97 SER B CA 1
ATOM 5923 C C . SER B 1 97 ? -37.281 -29.062 -22.297 1 70.44 97 SER B C 1
ATOM 5925 O O . SER B 1 97 ? -38.469 -28.828 -22.234 1 70.44 97 SER B O 1
ATOM 5927 N N . LYS B 1 98 ? -36.594 -29.641 -21.266 1 82.69 98 LYS B N 1
ATOM 5928 C CA . LYS B 1 98 ? -37.25 -30.141 -20.078 1 82.69 98 LYS B CA 1
ATOM 5929 C C . LYS B 1 98 ? -36.562 -29.656 -18.812 1 82.69 98 LYS B C 1
ATOM 5931 O O . LYS B 1 98 ? -35.375 -29.375 -18.828 1 82.69 98 LYS B O 1
ATOM 5936 N N . VAL B 1 99 ? -37.375 -29.484 -17.812 1 86.31 99 VAL B N 1
ATOM 5937 C CA . VAL B 1 99 ? -36.844 -29.062 -16.516 1 86.31 99 VAL B CA 1
ATOM 5938 C C . VAL B 1 99 ? -36.688 -30.281 -15.609 1 86.31 99 VAL B C 1
ATOM 5940 O O . VAL B 1 99 ? -37.625 -31.078 -15.461 1 86.31 99 VAL B O 1
ATOM 5943 N N . TYR B 1 100 ? -35.531 -30.422 -15.133 1 88.5 100 TYR B N 1
ATOM 5944 C CA . TYR B 1 100 ? -35.25 -31.547 -14.266 1 88.5 100 TYR B CA 1
ATOM 5945 C C . TYR B 1 100 ? -35.062 -31.094 -12.82 1 88.5 100 TYR B C 1
ATOM 5947 O O . TYR B 1 100 ? -34.844 -29.906 -12.562 1 88.5 100 TYR B O 1
ATOM 5955 N N . PRO B 1 101 ? -35.219 -32 -11.883 1 85.12 101 PRO B N 1
ATOM 5956 C CA . PRO B 1 101 ? -34.969 -31.641 -10.484 1 85.12 101 PRO B CA 1
ATOM 5957 C C . PRO B 1 101 ? -33.531 -31.219 -10.227 1 85.12 101 PRO B C 1
ATOM 5959 O O . PRO B 1 101 ? -32.594 -31.688 -10.898 1 85.12 101 PRO B O 1
ATOM 5962 N N . HIS B 1 102 ? -33.406 -30.5 -9.172 1 81.81 102 HIS B N 1
ATOM 5963 C CA . HIS B 1 102 ? -32.094 -29.953 -8.836 1 81.81 102 HIS B CA 1
ATOM 5964 C C . HIS B 1 102 ? -31.109 -31.062 -8.461 1 81.81 102 HIS B C 1
ATOM 5966 O O . HIS B 1 102 ? -29.922 -30.984 -8.797 1 81.81 102 HIS B O 1
ATOM 5972 N N . TYR B 1 103 ? -31.656 -31.969 -7.738 1 83.38 103 TYR B N 1
ATOM 5973 C CA . TYR B 1 103 ? -30.812 -33.062 -7.266 1 83.38 103 TYR B CA 1
ATOM 5974 C C . TYR B 1 103 ? -31.062 -34.344 -8.062 1 83.38 103 TYR B C 1
ATOM 5976 O O . TYR B 1 103 ? -32.219 -34.656 -8.383 1 83.38 103 TYR B O 1
ATOM 5984 N N . GLY B 1 104 ? -29.938 -34.906 -8.391 1 86.62 104 GLY B N 1
ATOM 5985 C CA . GLY B 1 104 ? -30.047 -36.156 -9.164 1 86.62 104 GLY B CA 1
ATOM 5986 C C . GLY B 1 104 ? -28.766 -36.5 -9.906 1 86.62 104 GLY B C 1
ATOM 5987 O O . GLY B 1 104 ? -27.703 -36 -9.586 1 86.62 104 GLY B O 1
ATOM 5988 N N . ILE B 1 105 ? -28.938 -37.531 -10.719 1 89.88 105 ILE B N 1
ATOM 5989 C CA . ILE B 1 105 ? -27.797 -38 -11.508 1 89.88 105 ILE B CA 1
ATOM 5990 C C . ILE B 1 105 ? -28.141 -37.906 -13 1 89.88 105 ILE B C 1
ATOM 5992 O O . ILE B 1 105 ? -29.312 -38.031 -13.383 1 89.88 105 ILE B O 1
ATOM 5996 N N . ALA B 1 106 ? -27.109 -37.719 -13.742 1 92.19 106 ALA B N 1
ATOM 5997 C CA . ALA B 1 106 ? -27.312 -37.656 -15.18 1 92.19 106 ALA B CA 1
ATOM 5998 C C . ALA B 1 106 ? -26.031 -38 -15.945 1 92.19 106 ALA B C 1
ATOM 6000 O O . ALA B 1 106 ? -24.953 -38 -15.367 1 92.19 106 ALA B O 1
ATOM 6001 N N . THR B 1 107 ? -26.219 -38.312 -17.172 1 94.5 107 THR B N 1
ATOM 6002 C CA . THR B 1 107 ? -25.094 -38.594 -18.062 1 94.5 107 THR B CA 1
ATOM 6003 C C . THR B 1 107 ? -25.109 -37.625 -19.25 1 94.5 107 THR B C 1
ATOM 6005 O O . THR B 1 107 ? -26.156 -37.406 -19.859 1 94.5 107 THR B O 1
ATOM 6008 N N . TYR B 1 108 ? -24.031 -37 -19.5 1 94.81 108 TYR B N 1
ATOM 6009 C CA . TYR B 1 108 ? -23.797 -36.156 -20.672 1 94.81 108 TYR B CA 1
ATOM 6010 C C . TYR B 1 108 ? -22.922 -36.875 -21.688 1 94.81 108 TYR B C 1
ATOM 6012 O O . TYR B 1 108 ? -21.984 -37.562 -21.328 1 94.81 108 TYR B O 1
ATOM 6020 N N . ARG B 1 109 ? -23.203 -36.656 -22.969 1 95.5 109 ARG B N 1
ATOM 6021 C CA . ARG B 1 109 ? -22.391 -37.281 -24 1 95.5 109 ARG B CA 1
ATOM 6022 C C . ARG B 1 109 ? -22.109 -36.312 -25.141 1 95.5 109 ARG B C 1
ATOM 6024 O O . ARG B 1 109 ? -23 -35.562 -25.562 1 95.5 109 ARG B O 1
ATOM 6031 N N . LEU B 1 110 ? -20.891 -36.281 -25.547 1 95.5 110 LEU B N 1
ATOM 6032 C CA . LEU B 1 110 ? -20.453 -35.406 -26.656 1 95.5 110 LEU B CA 1
ATOM 6033 C C . LEU B 1 110 ? -19.438 -36.156 -27.531 1 95.5 110 LEU B C 1
ATOM 6035 O O . LEU B 1 110 ? -18.562 -36.844 -27.016 1 95.5 110 LEU B O 1
ATOM 6039 N N . ARG B 1 111 ? -19.625 -36.062 -28.828 1 94.31 111 ARG B N 1
ATOM 6040 C CA . ARG B 1 111 ? -18.641 -36.562 -29.781 1 94.31 111 ARG B CA 1
ATOM 6041 C C . ARG B 1 111 ? -17.812 -35.438 -30.375 1 94.31 111 ARG B C 1
ATOM 6043 O O . ARG B 1 111 ? -18.344 -34.531 -31.031 1 94.31 111 ARG B O 1
ATOM 6050 N N . LEU B 1 112 ? -16.516 -35.5 -30.141 1 92.94 112 LEU B N 1
ATOM 6051 C CA . LEU B 1 112 ? -15.602 -34.406 -30.531 1 92.94 112 LEU B CA 1
ATOM 6052 C C . LEU B 1 112 ? -14.633 -34.906 -31.594 1 92.94 112 LEU B C 1
ATOM 6054 O O . LEU B 1 112 ? -13.969 -35.938 -31.422 1 92.94 112 LEU B O 1
ATOM 6058 N N . ASN B 1 113 ? -14.633 -34.219 -32.688 1 90.81 113 ASN B N 1
ATOM 6059 C CA . ASN B 1 113 ? -13.617 -34.406 -33.719 1 90.81 113 ASN B CA 1
ATOM 6060 C C . ASN B 1 113 ? -12.594 -33.281 -33.719 1 90.81 113 ASN B C 1
ATOM 6062 O O . ASN B 1 113 ? -12.953 -32.094 -33.844 1 90.81 113 ASN B O 1
ATOM 6066 N N . TYR B 1 114 ? -11.383 -33.594 -33.5 1 88.12 114 TYR B N 1
ATOM 6067 C CA . TYR B 1 114 ? -10.359 -32.562 -33.438 1 88.12 114 TYR B CA 1
ATOM 6068 C C . TYR B 1 114 ? -9.258 -32.812 -34.469 1 88.12 114 TYR B C 1
ATOM 6070 O O . TYR B 1 114 ? -9.109 -33.938 -34.938 1 88.12 114 TYR B O 1
ATOM 6078 N N . PRO B 1 115 ? -8.523 -31.812 -34.812 1 84.12 115 PRO B N 1
ATOM 6079 C CA . PRO B 1 115 ? -7.512 -31.984 -35.844 1 84.12 115 PRO B CA 1
ATOM 6080 C C . PRO B 1 115 ? -6.312 -32.812 -35.406 1 84.12 115 PRO B C 1
ATOM 6082 O O . PRO B 1 115 ? -6.008 -32.844 -34.188 1 84.12 115 PRO B O 1
ATOM 6085 N N . SER B 1 116 ? -5.516 -33.344 -36.312 1 79.88 116 SER B N 1
ATOM 6086 C CA . SER B 1 116 ? -4.355 -34.188 -36.031 1 79.88 116 SER B CA 1
ATOM 6087 C C . SER B 1 116 ? -3.145 -33.375 -35.625 1 79.88 116 SER B C 1
ATOM 6089 O O . SER B 1 116 ? -2.168 -33.906 -35.094 1 79.88 116 SER B O 1
ATOM 6091 N N . THR B 1 117 ? -3.275 -32.156 -35.781 1 79.81 117 THR B N 1
ATOM 6092 C CA . THR B 1 117 ? -2.16 -31.266 -35.469 1 79.81 117 THR B CA 1
ATOM 6093 C C . THR B 1 117 ? -1.936 -31.188 -33.969 1 79.81 117 THR B C 1
ATOM 6095 O O . THR B 1 117 ? -0.85 -30.812 -33.531 1 79.81 117 THR B O 1
ATOM 6098 N N . ILE B 1 118 ? -2.996 -31.531 -33.156 1 85.56 118 ILE B N 1
ATOM 6099 C CA . ILE B 1 118 ? -2.857 -31.469 -31.719 1 85.56 118 ILE B CA 1
ATOM 6100 C C . ILE B 1 118 ? -2.215 -32.75 -31.203 1 85.56 118 ILE B C 1
ATOM 6102 O O . ILE B 1 118 ? -2.791 -33.844 -31.328 1 85.56 118 ILE B O 1
ATOM 6106 N N . LYS B 1 119 ? -1.034 -32.594 -30.656 1 83 119 LYS B N 1
ATOM 6107 C CA . LYS B 1 119 ? -0.263 -33.75 -30.219 1 83 119 LYS B CA 1
ATOM 6108 C C . LYS B 1 119 ? -0.643 -34.156 -28.797 1 83 119 LYS B C 1
ATOM 6110 O O . LYS B 1 119 ? -0.488 -35.312 -28.406 1 83 119 LYS B O 1
ATOM 6115 N N . ASP B 1 120 ? -1.122 -33.281 -28.016 1 89.25 120 ASP B N 1
ATOM 6116 C CA . ASP B 1 120 ? -1.478 -33.562 -26.625 1 89.25 120 ASP B CA 1
ATOM 6117 C C . ASP B 1 120 ? -2.877 -33.031 -26.312 1 89.25 120 ASP B C 1
ATOM 6119 O O . ASP B 1 120 ? -3.037 -32.156 -25.453 1 89.25 120 ASP B O 1
ATOM 6123 N N . PRO B 1 121 ? -3.906 -33.625 -26.938 1 90.94 121 PRO B N 1
ATOM 6124 C CA . PRO B 1 121 ? -5.27 -33.156 -26.656 1 90.94 121 PRO B CA 1
ATOM 6125 C C . PRO B 1 121 ? -5.68 -33.344 -25.203 1 90.94 121 PRO B C 1
ATOM 6127 O O . PRO B 1 121 ? -5.422 -34.406 -24.625 1 90.94 121 PRO B O 1
ATOM 6130 N N . ALA B 1 122 ? -6.188 -32.406 -24.641 1 93.75 122 ALA B N 1
ATOM 6131 C CA . ALA B 1 122 ? -6.617 -32.406 -23.25 1 93.75 122 ALA B CA 1
ATOM 6132 C C . ALA B 1 122 ? -7.887 -31.594 -23.047 1 93.75 122 ALA B C 1
ATOM 6134 O O . ALA B 1 122 ? -8.328 -30.891 -23.969 1 93.75 122 ALA B O 1
ATOM 6135 N N . LEU B 1 123 ? -8.531 -31.828 -21.953 1 93.12 123 LEU B N 1
ATOM 6136 C CA . LEU B 1 123 ? -9.758 -31.141 -21.562 1 93.12 123 LEU B CA 1
ATOM 6137 C C . LEU B 1 123 ? -9.617 -30.531 -20.172 1 93.12 123 LEU B C 1
ATOM 6139 O O . LEU B 1 123 ? -9.18 -31.219 -19.234 1 93.12 123 LEU B O 1
ATOM 6143 N N . ARG B 1 124 ? -9.883 -29.281 -20.141 1 91.88 124 ARG B N 1
ATOM 6144 C CA . ARG B 1 124 ? -9.922 -28.625 -18.828 1 91.88 124 ARG B CA 1
ATOM 6145 C C . ARG B 1 124 ? -11.344 -28.594 -18.281 1 91.88 124 ARG B C 1
ATOM 6147 O O . ARG B 1 124 ? -12.266 -28.109 -18.938 1 91.88 124 ARG B O 1
ATOM 6154 N N . ILE B 1 125 ? -11.5 -29.141 -17.141 1 89.06 125 ILE B N 1
ATOM 6155 C CA . ILE B 1 125 ? -12.805 -29.234 -16.5 1 89.06 125 ILE B CA 1
ATOM 6156 C C . ILE B 1 125 ? -12.828 -28.359 -15.242 1 89.06 125 ILE B C 1
ATOM 6158 O O . ILE B 1 125 ? -11.945 -28.469 -14.391 1 89.06 125 ILE B O 1
ATOM 6162 N N . LYS B 1 126 ? -13.766 -27.469 -15.266 1 79.56 126 LYS B N 1
ATOM 6163 C CA . LYS B 1 126 ? -13.922 -26.578 -14.117 1 79.56 126 LYS B CA 1
ATOM 6164 C C . LYS B 1 126 ? -15.289 -26.75 -13.461 1 79.56 126 LYS B C 1
ATOM 6166 O O . LYS B 1 126 ? -16.297 -26.938 -14.148 1 79.56 126 LYS B O 1
ATOM 6171 N N . ARG B 1 127 ? -15.477 -26.703 -12.211 1 71.69 127 ARG B N 1
ATOM 6172 C CA . ARG B 1 127 ? -16.641 -26.531 -11.352 1 71.69 127 ARG B CA 1
ATOM 6173 C C . ARG B 1 127 ? -17.75 -27.516 -11.719 1 71.69 127 ARG B C 1
ATOM 6175 O O . ARG B 1 127 ? -18.766 -27.125 -12.312 1 71.69 127 ARG B O 1
ATOM 6182 N N . ILE B 1 128 ? -17.594 -28.766 -11.648 1 62.28 128 ILE B N 1
ATOM 6183 C CA . ILE B 1 128 ? -18.656 -29.766 -11.781 1 62.28 128 ILE B CA 1
ATOM 6184 C C . ILE B 1 128 ? -19.266 -30.047 -10.414 1 62.28 128 ILE B C 1
ATOM 6186 O O . ILE B 1 128 ? -18.578 -30.062 -9.398 1 62.28 128 ILE B O 1
ATOM 6190 N N . ALA B 1 129 ? -20.516 -29.906 -10.453 1 63.19 129 ALA B N 1
ATOM 6191 C CA . ALA B 1 129 ? -21.25 -30.031 -9.211 1 63.19 129 ALA B CA 1
ATOM 6192 C C . ALA B 1 129 ? -21.078 -31.422 -8.602 1 63.19 129 ALA B C 1
ATOM 6194 O O . ALA B 1 129 ? -21.172 -32.438 -9.297 1 63.19 129 ALA B O 1
ATOM 6195 N N . SER B 1 130 ? -20.641 -31.547 -7.332 1 66.19 130 SER B N 1
ATOM 6196 C CA . SER B 1 130 ? -20.594 -32.562 -6.273 1 66.19 130 SER B CA 1
ATOM 6197 C C . SER B 1 130 ? -19.672 -33.719 -6.637 1 66.19 130 SER B C 1
ATOM 6199 O O . SER B 1 130 ? -18.75 -34.031 -5.883 1 66.19 130 SER B O 1
ATOM 6201 N N . ALA B 1 131 ? -20.031 -34.594 -7.746 1 79.31 131 ALA B N 1
ATOM 6202 C CA . ALA B 1 131 ? -19.234 -35.75 -8.156 1 79.31 131 ALA B CA 1
ATOM 6203 C C . ALA B 1 131 ? -19.406 -36.031 -9.648 1 79.31 131 ALA B C 1
ATOM 6205 O O . ALA B 1 131 ? -20.469 -35.75 -10.219 1 79.31 131 ALA B O 1
ATOM 6206 N N . PHE B 1 132 ? -18.328 -36.438 -10.18 1 87 132 PHE B N 1
ATOM 6207 C CA . PHE B 1 132 ? -18.453 -36.781 -11.602 1 87 132 PHE B CA 1
ATOM 6208 C C . PHE B 1 132 ? -17.406 -37.812 -12.016 1 87 132 PHE B C 1
ATOM 6210 O O . PHE B 1 132 ? -16.422 -38 -11.312 1 87 132 PHE B O 1
ATOM 6217 N N . LYS B 1 133 ? -17.734 -38.531 -13.055 1 89.81 133 LYS B N 1
ATOM 6218 C CA . LYS B 1 133 ? -16.812 -39.406 -13.766 1 89.81 133 LYS B CA 1
ATOM 6219 C C . LYS B 1 133 ? -16.734 -39.031 -15.242 1 89.81 133 LYS B C 1
ATOM 6221 O O . LYS B 1 133 ? -17.75 -38.688 -15.859 1 89.81 133 LYS B O 1
ATOM 6226 N N . ILE B 1 134 ? -15.602 -39.062 -15.734 1 92.69 134 ILE B N 1
ATOM 6227 C CA . ILE B 1 134 ? -15.43 -38.75 -17.141 1 92.69 134 ILE B CA 1
ATOM 6228 C C . ILE B 1 134 ? -14.836 -39.969 -17.875 1 92.69 134 ILE B C 1
ATOM 6230 O O . ILE B 1 134 ? -13.875 -40.562 -17.406 1 92.69 134 ILE B O 1
ATOM 6234 N N . TYR B 1 135 ? -15.477 -40.281 -18.953 1 94.25 135 TYR B N 1
ATOM 6235 C CA . TYR B 1 135 ? -15.016 -41.344 -19.844 1 94.25 135 TYR B CA 1
ATOM 6236 C C . TYR B 1 135 ? -14.656 -40.812 -21.219 1 94.25 135 TYR B C 1
ATOM 6238 O O . TYR B 1 135 ? -15.32 -39.906 -21.734 1 94.25 135 TYR B O 1
ATOM 6246 N N . ALA B 1 136 ? -13.602 -41.312 -21.766 1 93.69 136 ALA B N 1
ATOM 6247 C CA . ALA B 1 136 ? -13.219 -41.031 -23.141 1 93.69 136 ALA B CA 1
ATOM 6248 C C . ALA B 1 136 ? -13.031 -42.312 -23.938 1 93.69 136 ALA B C 1
ATOM 6250 O O . ALA B 1 136 ? -12.164 -43.125 -23.625 1 93.69 136 ALA B O 1
ATOM 6251 N N . ASN B 1 137 ? -13.734 -42.469 -24.922 1 91.81 137 ASN B N 1
ATOM 6252 C CA . ASN B 1 137 ? -13.703 -43.688 -25.75 1 91.81 137 ASN B CA 1
ATOM 6253 C C . ASN B 1 137 ? -13.797 -44.938 -24.891 1 91.81 137 ASN B C 1
ATOM 6255 O O . ASN B 1 137 ? -13.016 -45.875 -25.078 1 91.81 137 ASN B O 1
ATOM 6259 N N . GLY B 1 138 ? -14.672 -44.812 -23.875 1 89 138 GLY B N 1
ATOM 6260 C CA . GLY B 1 138 ? -14.977 -46 -23.062 1 89 138 GLY B CA 1
ATOM 6261 C C . GLY B 1 138 ? -14.023 -46.188 -21.906 1 89 138 GLY B C 1
ATOM 6262 O O . GLY B 1 138 ? -14.242 -47.031 -21.031 1 89 138 GLY B O 1
ATOM 6263 N N . ARG B 1 139 ? -13 -45.5 -21.859 1 90.69 139 ARG B N 1
ATOM 6264 C CA . ARG B 1 139 ? -12.023 -45.594 -20.781 1 90.69 139 ARG B CA 1
ATOM 6265 C C . ARG B 1 139 ? -12.273 -44.531 -19.719 1 90.69 139 ARG B C 1
ATOM 6267 O O . ARG B 1 139 ? -12.516 -43.375 -20.031 1 90.69 139 ARG B O 1
ATOM 6274 N N . LEU B 1 140 ? -12.219 -44.969 -18.516 1 92.44 140 LEU B N 1
ATOM 6275 C CA . LEU B 1 140 ? -12.359 -44.031 -17.406 1 92.44 140 LEU B CA 1
ATOM 6276 C C . LEU B 1 140 ? -11.109 -43.188 -17.281 1 92.44 140 LEU B C 1
ATOM 6278 O O . LEU B 1 140 ? -10 -43.688 -17.109 1 92.44 140 LEU B O 1
ATOM 6282 N N . ILE B 1 141 ? -11.219 -41.969 -17.406 1 89.88 141 ILE B N 1
ATOM 6283 C CA . ILE B 1 141 ? -10.102 -41.031 -17.359 1 89.88 141 ILE B CA 1
ATOM 6284 C C . ILE B 1 141 ? -9.898 -40.531 -15.93 1 89.88 141 ILE B C 1
ATOM 6286 O O . ILE B 1 141 ? -8.781 -40.562 -15.414 1 89.88 141 ILE B O 1
ATOM 6290 N N . GLU B 1 142 ? -11.039 -40.031 -15.352 1 86.62 142 GLU B N 1
ATOM 6291 C CA . GLU B 1 142 ? -10.953 -39.469 -14 1 86.62 142 GLU B CA 1
ATOM 6292 C C . GLU B 1 142 ? -12.266 -39.656 -13.242 1 86.62 142 GLU B C 1
ATOM 6294 O O . GLU B 1 142 ? -13.336 -39.75 -13.859 1 86.62 142 GLU B O 1
ATOM 6299 N N . GLN B 1 143 ? -12.195 -39.781 -12.008 1 85.81 143 GLN B N 1
ATOM 6300 C CA . GLN B 1 143 ? -13.352 -39.875 -11.117 1 85.81 143 GLN B CA 1
ATOM 6301 C C . GLN B 1 143 ? -13.188 -38.938 -9.914 1 85.81 143 GLN B C 1
ATOM 6303 O O . GLN B 1 143 ? -12.117 -38.906 -9.297 1 85.81 143 GLN B O 1
ATOM 6308 N N . VAL B 1 144 ? -14.078 -38.156 -9.781 1 80 144 VAL B N 1
ATOM 6309 C CA . VAL B 1 144 ? -14.086 -37.281 -8.625 1 80 144 VAL B CA 1
ATOM 6310 C C . VAL B 1 144 ? -15.32 -37.531 -7.77 1 80 144 VAL B C 1
ATOM 6312 O O . VAL B 1 144 ? -16.453 -37.469 -8.258 1 80 144 VAL B O 1
ATOM 6315 N N . GLY B 1 145 ? -15.094 -37.875 -6.57 1 76.12 145 GLY B N 1
ATOM 6316 C CA . GLY B 1 145 ? -16.188 -38.156 -5.664 1 76.12 145 GLY B CA 1
ATOM 6317 C C . GLY B 1 145 ? -16.891 -39.469 -5.961 1 76.12 145 GLY B C 1
ATOM 6318 O O . GLY B 1 145 ? -16.469 -40.219 -6.848 1 76.12 145 GLY B O 1
ATOM 6319 N N . ASN B 1 146 ? -17.844 -39.812 -5.141 1 74 146 ASN B N 1
ATOM 6320 C CA . ASN B 1 146 ? -18.641 -41.031 -5.324 1 74 146 ASN B CA 1
ATOM 6321 C C . ASN B 1 146 ? -20.047 -40.688 -5.809 1 74 146 ASN B C 1
ATOM 6323 O O . ASN B 1 146 ? -20.719 -39.844 -5.234 1 74 146 ASN B O 1
ATOM 6327 N N . LEU B 1 147 ? -20.484 -41.156 -6.988 1 73.06 147 LEU B N 1
ATOM 6328 C CA . LEU B 1 147 ? -21.734 -40.812 -7.648 1 73.06 147 LEU B CA 1
ATOM 6329 C C . LEU B 1 147 ? -22.922 -41.375 -6.871 1 73.06 147 LEU B C 1
ATOM 6331 O O . LEU B 1 147 ? -24.047 -40.875 -7 1 73.06 147 LEU B O 1
ATOM 6335 N N . ARG B 1 148 ? -22.922 -42.688 -6.312 1 63.88 148 ARG B N 1
ATOM 6336 C CA . ARG B 1 148 ? -24.078 -43.375 -5.734 1 63.88 148 ARG B CA 1
ATOM 6337 C C . ARG B 1 148 ? -24.219 -43.031 -4.25 1 63.88 148 ARG B C 1
ATOM 6339 O O . ARG B 1 148 ? -25.188 -43.438 -3.609 1 63.88 148 ARG B O 1
ATOM 6346 N N . ASP B 1 149 ? -23.141 -42.656 -3.551 1 55.62 149 ASP B N 1
ATOM 6347 C CA . ASP B 1 149 ? -23.234 -42.812 -2.107 1 55.62 149 ASP B CA 1
ATOM 6348 C C . ASP B 1 149 ? -24.094 -41.719 -1.477 1 55.62 149 ASP B C 1
ATOM 6350 O O . ASP B 1 149 ? -24.25 -40.656 -2.057 1 55.62 149 ASP B O 1
ATOM 6354 N N . LYS B 1 150 ? -24.734 -42.125 -0.397 1 51.84 150 LYS B N 1
ATOM 6355 C CA . LYS B 1 150 ? -25.391 -41.219 0.538 1 51.84 150 LYS B CA 1
ATOM 6356 C C . LYS B 1 150 ? -24.547 -39.969 0.786 1 51.84 150 LYS B C 1
ATOM 6358 O O . LYS B 1 150 ? -23.328 -40.031 0.792 1 51.84 150 LYS B O 1
ATOM 6363 N N . PRO B 1 151 ? -25.188 -38.844 0.72 1 49.72 151 PRO B N 1
ATOM 6364 C CA . PRO B 1 151 ? -24.578 -37.5 0.925 1 49.72 151 PRO B CA 1
ATOM 6365 C C . PRO B 1 151 ? -23.438 -37.531 1.946 1 49.72 151 PRO B C 1
ATOM 6367 O O . PRO B 1 151 ? -22.5 -36.75 1.849 1 49.72 151 PRO B O 1
ATOM 6370 N N . SER B 1 152 ? -23.516 -38.406 2.852 1 47.12 152 SER B N 1
ATOM 6371 C CA . SER B 1 152 ? -22.641 -38.375 4.023 1 47.12 152 SER B CA 1
ATOM 6372 C C . SER B 1 152 ? -21.203 -38.719 3.656 1 47.12 152 SER B C 1
ATOM 6374 O O . SER B 1 152 ? -20.266 -38.312 4.355 1 47.12 152 SER B O 1
ATOM 6376 N N . ASN B 1 153 ? -21.031 -39.562 2.811 1 47.81 153 ASN B N 1
ATOM 6377 C CA . ASN B 1 153 ? -19.656 -40 2.545 1 47.81 153 ASN B CA 1
ATOM 6378 C C . ASN B 1 153 ? -19.031 -39.219 1.394 1 47.81 153 ASN B C 1
ATOM 6380 O O . ASN B 1 153 ? -18.062 -39.688 0.78 1 47.81 153 ASN B O 1
ATOM 6384 N N . LEU B 1 154 ? -19.656 -38.312 0.938 1 46.84 154 LEU B N 1
ATOM 6385 C CA . LEU B 1 154 ? -19.234 -37.594 -0.264 1 46.84 154 LEU B CA 1
ATOM 6386 C C . LEU B 1 154 ? -17.984 -36.781 -0.005 1 46.84 154 LEU B C 1
ATOM 6388 O O . LEU B 1 154 ? -18 -35.844 0.791 1 46.84 154 LEU B O 1
ATOM 6392 N N . GLN B 1 155 ? -16.922 -37.406 -0.032 1 50.28 155 GLN B N 1
ATOM 6393 C CA . GLN B 1 155 ? -15.711 -36.594 -0.128 1 50.28 155 GLN B CA 1
ATOM 6394 C C . GLN B 1 155 ? -15.773 -35.656 -1.332 1 50.28 155 GLN B C 1
ATOM 6396 O O . GLN B 1 155 ? -15.641 -36.094 -2.475 1 50.28 155 GLN B O 1
ATOM 6401 N N . GLN B 1 156 ? -16.656 -34.656 -1.338 1 52.44 156 GLN B N 1
ATOM 6402 C CA . GLN B 1 156 ? -16.906 -33.625 -2.342 1 52.44 156 GLN B CA 1
ATOM 6403 C C . GLN B 1 156 ? -15.617 -32.938 -2.734 1 52.44 156 GLN B C 1
ATOM 6405 O O . GLN B 1 156 ? -14.961 -32.312 -1.892 1 52.44 156 GLN B O 1
ATOM 6410 N N . SER B 1 157 ? -14.797 -33.5 -3.697 1 57.16 157 SER B N 1
ATOM 6411 C CA . SER B 1 157 ? -13.562 -32.812 -4.039 1 57.16 157 SER B CA 1
ATOM 6412 C C . SER B 1 157 ? -13.773 -31.859 -5.219 1 57.16 157 SER B C 1
ATOM 6414 O O . SER B 1 157 ? -14.391 -32.219 -6.219 1 57.16 157 SER B O 1
ATOM 6416 N N . CYS B 1 158 ? -14.031 -30.516 -5.027 1 60.5 158 CYS B N 1
ATOM 6417 C CA . CYS B 1 158 ? -14.031 -29.5 -6.07 1 60.5 158 CYS B CA 1
ATOM 6418 C C . CYS B 1 158 ? -12.641 -29.312 -6.668 1 60.5 158 CYS B C 1
ATOM 6420 O O . CYS B 1 158 ? -11.844 -28.531 -6.16 1 60.5 158 CYS B O 1
ATOM 6422 N N . LYS B 1 159 ? -12.172 -30.25 -7.551 1 66 159 LYS B N 1
ATOM 6423 C CA . LYS B 1 159 ? -10.828 -30.094 -8.109 1 66 159 LYS B CA 1
ATOM 6424 C C . LYS B 1 159 ? -10.883 -29.594 -9.547 1 66 159 LYS B C 1
ATOM 6426 O O . LYS B 1 159 ? -11.773 -29.969 -10.312 1 66 159 LYS B O 1
ATOM 6431 N N . LEU B 1 160 ? -10.227 -28.422 -9.883 1 76.06 160 LEU B N 1
ATOM 6432 C CA . LEU B 1 160 ? -9.922 -28.016 -11.25 1 76.06 160 LEU B CA 1
ATOM 6433 C C . LEU B 1 160 ? -8.906 -28.969 -11.883 1 76.06 160 LEU B C 1
ATOM 6435 O O . LEU B 1 160 ? -7.809 -29.156 -11.352 1 76.06 160 LEU B O 1
ATOM 6439 N N . LEU B 1 161 ? -9.445 -29.688 -12.945 1 84.94 161 LEU B N 1
ATOM 6440 C CA . LEU B 1 161 ? -8.594 -30.75 -13.469 1 84.94 161 LEU B CA 1
ATOM 6441 C C . LEU B 1 161 ? -8.336 -30.547 -14.961 1 84.94 161 LEU B C 1
ATOM 6443 O O . LEU B 1 161 ? -9.18 -30 -15.672 1 84.94 161 LEU B O 1
ATOM 6447 N N . ILE B 1 162 ? -7.227 -30.828 -15.352 1 89.88 162 ILE B N 1
ATOM 6448 C CA . ILE B 1 162 ? -6.879 -31 -16.75 1 89.88 162 ILE B CA 1
ATOM 6449 C C . ILE B 1 162 ? -6.641 -32.469 -17.047 1 89.88 162 ILE B C 1
ATOM 6451 O O . ILE B 1 162 ? -5.773 -33.125 -16.453 1 89.88 162 ILE B O 1
ATOM 6455 N N . VAL B 1 163 ? -7.477 -33.031 -17.906 1 91.69 163 VAL B N 1
ATOM 6456 C CA . VAL B 1 163 ? -7.41 -34.469 -18.172 1 91.69 163 VAL B CA 1
ATOM 6457 C C . VAL B 1 163 ? -6.91 -34.688 -19.609 1 91.69 163 VAL B C 1
ATOM 6459 O O . VAL B 1 163 ? -7.246 -33.938 -20.516 1 91.69 163 VAL B O 1
ATOM 6462 N N . ASP B 1 164 ? -6.117 -35.719 -19.75 1 91.56 164 ASP B N 1
ATOM 6463 C CA . ASP B 1 164 ? -5.594 -36.094 -21.062 1 91.56 164 ASP B CA 1
ATOM 6464 C C . ASP B 1 164 ? -6.637 -36.844 -21.875 1 91.56 164 ASP B C 1
ATOM 6466 O O . ASP B 1 164 ? -7.375 -37.688 -21.328 1 91.56 164 ASP B O 1
ATOM 6470 N N . LEU B 1 165 ? -6.734 -36.562 -23.125 1 92.5 165 LEU B N 1
ATOM 6471 C CA . LEU B 1 165 ? -7.594 -37.312 -24.031 1 92.5 165 LEU B CA 1
ATOM 6472 C C . LEU B 1 165 ? -6.777 -38.281 -24.875 1 92.5 165 LEU B C 1
ATOM 6474 O O . LEU B 1 165 ? -5.574 -38.094 -25.078 1 92.5 165 LEU B O 1
ATOM 6478 N N . PRO B 1 166 ? -7.418 -39.375 -25.188 1 88.38 166 PRO B N 1
ATOM 6479 C CA . PRO B 1 166 ? -6.699 -40.344 -26.016 1 88.38 166 PRO B CA 1
ATOM 6480 C C . PRO B 1 166 ? -6.246 -39.781 -27.359 1 88.38 166 PRO B C 1
ATOM 6482 O O . PRO B 1 166 ? -6.969 -38.969 -27.953 1 88.38 166 PRO B O 1
ATOM 6485 N N . LYS B 1 167 ? -4.969 -40.125 -27.781 1 81.69 167 LYS B N 1
ATOM 6486 C CA . LYS B 1 167 ? -4.332 -39.625 -28.984 1 81.69 167 LYS B CA 1
ATOM 6487 C C . LYS B 1 167 ? -4.637 -40.5 -30.188 1 81.69 167 LYS B C 1
ATOM 6489 O O . LYS B 1 167 ? -4.332 -40.156 -31.328 1 81.69 167 LYS B O 1
ATOM 6494 N N . ASP B 1 168 ? -5.117 -41.594 -29.969 1 70.5 168 ASP B N 1
ATOM 6495 C CA . ASP B 1 168 ? -5.152 -42.656 -30.984 1 70.5 168 ASP B CA 1
ATOM 6496 C C . ASP B 1 168 ? -6.098 -42.281 -32.125 1 70.5 168 ASP B C 1
ATOM 6498 O O . ASP B 1 168 ? -5.812 -42.562 -33.281 1 70.5 168 ASP B O 1
ATOM 6502 N N . LYS B 1 169 ? -7.367 -41.656 -31.766 1 69.69 169 LYS B N 1
ATOM 6503 C CA . LYS B 1 169 ? -8.375 -41.344 -32.781 1 69.69 169 LYS B CA 1
ATOM 6504 C C . LYS B 1 169 ? -8.719 -39.875 -32.781 1 69.69 169 LYS B C 1
ATOM 6506 O O . LYS B 1 169 ? -8.695 -39.219 -31.75 1 69.69 169 LYS B O 1
ATOM 6511 N N . GLN B 1 170 ? -8.82 -39.344 -34.031 1 80.38 170 GLN B N 1
ATOM 6512 C CA . GLN B 1 170 ? -9.211 -37.938 -34.188 1 80.38 170 GLN B CA 1
ATOM 6513 C C . GLN B 1 170 ? -10.656 -37.719 -33.75 1 80.38 170 GLN B C 1
ATOM 6515 O O . GLN B 1 170 ? -11.094 -36.594 -33.594 1 80.38 170 GLN B O 1
ATOM 6520 N N . GLN B 1 171 ? -11.273 -38.812 -33.469 1 88.25 171 GLN B N 1
ATOM 6521 C CA . GLN B 1 171 ? -12.625 -38.75 -32.938 1 88.25 171 GLN B CA 1
ATOM 6522 C C . GLN B 1 171 ? -12.672 -39.281 -31.5 1 88.25 171 GLN B C 1
ATOM 6524 O O . GLN B 1 171 ? -12.211 -40.406 -31.234 1 88.25 171 GLN B O 1
ATOM 6529 N N . VAL B 1 172 ? -13.109 -38.406 -30.578 1 92.38 172 VAL B N 1
ATOM 6530 C CA . VAL B 1 172 ? -13.18 -38.812 -29.172 1 92.38 172 VAL B CA 1
ATOM 6531 C C . VAL B 1 172 ? -14.617 -38.656 -28.672 1 92.38 172 VAL B C 1
ATOM 6533 O O . VAL B 1 172 ? -15.266 -37.656 -28.906 1 92.38 172 VAL B O 1
ATOM 6536 N N . GLU B 1 173 ? -15.164 -39.719 -28.125 1 93.88 173 GLU B N 1
ATOM 6537 C CA . GLU B 1 173 ? -16.438 -39.688 -27.422 1 93.88 173 GLU B CA 1
ATOM 6538 C C . GLU B 1 173 ? -16.234 -39.344 -25.953 1 93.88 173 GLU B C 1
ATOM 6540 O O . GLU B 1 173 ? -15.531 -40.062 -25.234 1 93.88 173 GLU B O 1
ATOM 6545 N N . ILE B 1 174 ? -16.797 -38.281 -25.547 1 94.94 174 ILE B N 1
ATOM 6546 C CA . ILE B 1 174 ? -16.688 -37.844 -24.156 1 94.94 174 ILE B CA 1
ATOM 6547 C C . ILE B 1 174 ? -18.016 -38.094 -23.438 1 94.94 174 ILE B C 1
ATOM 6549 O O . ILE B 1 174 ? -19.062 -37.625 -23.875 1 94.94 174 ILE B O 1
ATOM 6553 N N . VAL B 1 175 ? -17.969 -38.781 -22.328 1 95.38 175 VAL B N 1
ATOM 6554 C CA . VAL B 1 175 ? -19.156 -39.062 -21.531 1 95.38 175 VAL B CA 1
ATOM 6555 C C . VAL B 1 175 ? -18.938 -38.594 -20.094 1 95.38 175 VAL B C 1
ATOM 6557 O O . VAL B 1 175 ? -17.953 -39 -19.438 1 95.38 175 VAL B O 1
ATOM 6560 N N . PHE B 1 176 ? -19.75 -37.75 -19.641 1 93.75 176 PHE B N 1
ATOM 6561 C CA . PHE B 1 176 ? -19.734 -37.281 -18.25 1 93.75 176 PHE B CA 1
ATOM 6562 C C . PHE B 1 176 ? -20.875 -37.938 -17.453 1 93.75 176 PHE B C 1
ATOM 6564 O O . PHE B 1 176 ? -22.031 -37.844 -17.859 1 93.75 176 PHE B O 1
ATOM 6571 N N . GLN B 1 177 ? -20.578 -38.625 -16.422 1 92.06 177 GLN B N 1
ATOM 6572 C CA . GLN B 1 177 ? -21.562 -38.938 -15.398 1 92.06 177 GLN B CA 1
ATOM 6573 C C . GLN B 1 177 ? -21.531 -37.906 -14.273 1 92.06 177 GLN B C 1
ATOM 6575 O O . GLN B 1 177 ? -20.5 -37.688 -13.648 1 92.06 177 GLN B O 1
ATOM 6580 N N . VAL B 1 178 ? -22.625 -37.219 -14.039 1 89.75 178 VAL B N 1
ATOM 6581 C CA . VAL B 1 178 ? -22.656 -36.125 -13.07 1 89.75 178 VAL B CA 1
ATOM 6582 C C . VAL B 1 178 ? -23.719 -36.438 -12.008 1 89.75 178 VAL B C 1
ATOM 6584 O O . VAL B 1 178 ? -24.797 -36.906 -12.32 1 89.75 178 VAL B O 1
ATOM 6587 N N . ALA B 1 179 ? -23.391 -36.219 -10.781 1 86.75 179 ALA B N 1
ATOM 6588 C CA . ALA B 1 179 ? -24.328 -36.312 -9.656 1 86.75 179 ALA B CA 1
ATOM 6589 C C . ALA B 1 179 ? -24.359 -35 -8.875 1 86.75 179 ALA B C 1
ATOM 6591 O O . ALA B 1 179 ? -23.328 -34.5 -8.461 1 86.75 179 ALA B O 1
ATOM 6592 N N . ASN B 1 180 ? -25.531 -34.438 -8.773 1 83.19 180 ASN B N 1
ATOM 6593 C CA . ASN B 1 180 ? -25.719 -33.281 -7.918 1 83.19 180 ASN B CA 1
ATOM 6594 C C . ASN B 1 180 ? -26.469 -33.625 -6.637 1 83.19 180 ASN B C 1
ATOM 6596 O O . ASN B 1 180 ? -27.672 -33.906 -6.664 1 83.19 180 ASN B O 1
ATOM 6600 N N . LEU B 1 181 ? -25.797 -33.531 -5.602 1 74.06 181 LEU B N 1
ATOM 6601 C CA . LEU B 1 181 ? -26.391 -34 -4.352 1 74.06 181 LEU B CA 1
ATOM 6602 C C . LEU B 1 181 ? -26.641 -32.812 -3.4 1 74.06 181 LEU B C 1
ATOM 6604 O O . LEU B 1 181 ? -27.469 -32.938 -2.492 1 74.06 181 LEU B O 1
ATOM 6608 N N . ASP B 1 182 ? -25.922 -31.75 -3.48 1 69.62 182 ASP B N 1
ATOM 6609 C CA . ASP B 1 182 ? -26.047 -30.734 -2.436 1 69.62 182 ASP B CA 1
ATOM 6610 C C . ASP B 1 182 ? -25.859 -29.328 -3.012 1 69.62 182 ASP B C 1
ATOM 6612 O O . ASP B 1 182 ? -25.969 -28.344 -2.285 1 69.62 182 ASP B O 1
ATOM 6616 N N . TYR B 1 183 ? -25.641 -29.281 -4.223 1 73.88 183 TYR B N 1
ATOM 6617 C CA . TYR B 1 183 ? -25.406 -27.953 -4.785 1 73.88 183 TYR B CA 1
ATOM 6618 C C . TYR B 1 183 ? -26.703 -27.359 -5.328 1 73.88 183 TYR B C 1
ATOM 6620 O O . TYR B 1 183 ? -27.609 -28.094 -5.719 1 73.88 183 TYR B O 1
ATOM 6628 N N . ALA B 1 184 ? -26.719 -26.094 -5.305 1 73.12 184 ALA B N 1
ATOM 6629 C CA . ALA B 1 184 ? -27.906 -25.391 -5.754 1 73.12 184 ALA B CA 1
ATOM 6630 C C . ALA B 1 184 ? -28.141 -25.578 -7.25 1 73.12 184 ALA B C 1
ATOM 6632 O O . ALA B 1 184 ? -29.281 -25.562 -7.719 1 73.12 184 ALA B O 1
ATOM 6633 N N . ARG B 1 185 ? -27.047 -25.672 -7.965 1 78.12 185 ARG B N 1
ATOM 6634 C CA . ARG B 1 185 ? -27.125 -25.859 -9.406 1 78.12 185 ARG B CA 1
ATOM 6635 C C . ARG B 1 185 ? -26.484 -27.188 -9.82 1 78.12 185 ARG B C 1
ATOM 6637 O O . ARG B 1 185 ? -25.375 -27.516 -9.398 1 78.12 185 ARG B O 1
ATOM 6644 N N . GLY B 1 186 ? -27.281 -27.906 -10.648 1 77.31 186 GLY B N 1
ATOM 6645 C CA . GLY B 1 186 ? -26.766 -29.188 -11.102 1 77.31 186 GLY B CA 1
ATOM 6646 C C . GLY B 1 186 ? -26.328 -29.172 -12.547 1 77.31 186 GLY B C 1
ATOM 6647 O O . GLY B 1 186 ? -26.641 -28.25 -13.289 1 77.31 186 GLY B O 1
ATOM 6648 N N . GLY B 1 187 ? -25.453 -30.188 -12.812 1 83.25 187 GLY B N 1
ATOM 6649 C CA . GLY B 1 187 ? -25.016 -30.344 -14.195 1 83.25 187 GLY B CA 1
ATOM 6650 C C . GLY B 1 187 ? -23.641 -29.781 -14.445 1 83.25 187 GLY B C 1
ATOM 6651 O O . GLY B 1 187 ? -22.828 -29.672 -13.523 1 83.25 187 GLY B O 1
ATOM 6652 N N . LEU B 1 188 ? -23.297 -29.547 -15.727 1 86.56 188 LEU B N 1
ATOM 6653 C CA . LEU B 1 188 ? -22.047 -28.922 -16.141 1 86.56 188 LEU B CA 1
ATOM 6654 C C . LEU B 1 188 ? -22.172 -27.406 -16.172 1 86.56 188 LEU B C 1
ATOM 6656 O O . LEU B 1 188 ? -22.531 -26.844 -17.203 1 86.56 188 LEU B O 1
ATOM 6660 N N . ARG B 1 189 ? -21.828 -26.875 -15.078 1 80.56 189 ARG B N 1
ATOM 6661 C CA . ARG B 1 189 ? -22.047 -25.438 -14.867 1 80.56 189 ARG B CA 1
ATOM 6662 C C . ARG B 1 189 ? -21.078 -24.609 -15.695 1 80.56 189 ARG B C 1
ATOM 6664 O O . ARG B 1 189 ? -21.359 -23.438 -15.992 1 80.56 189 ARG B O 1
ATOM 6671 N N . GLU B 1 190 ? -19.969 -25.188 -16 1 82.44 190 GLU B N 1
ATOM 6672 C CA . GLU B 1 190 ? -19 -24.562 -16.906 1 82.44 190 GLU B CA 1
ATOM 6673 C C . GLU B 1 190 ? -18.641 -25.484 -18.062 1 82.44 190 GLU B C 1
ATOM 6675 O O . GLU B 1 190 ? -18.656 -26.703 -17.922 1 82.44 190 GLU B O 1
ATOM 6680 N N . SER B 1 191 ? -18.344 -24.859 -19.094 1 85.62 191 SER B N 1
ATOM 6681 C CA . SER B 1 191 ? -18 -25.641 -20.266 1 85.62 191 SER B CA 1
ATOM 6682 C C . SER B 1 191 ? -16.562 -26.172 -20.172 1 85.62 191 SER B C 1
ATOM 6684 O O . SER B 1 191 ? -15.648 -25.438 -19.781 1 85.62 191 SER B O 1
ATOM 6686 N N . PRO B 1 192 ? -16.438 -27.438 -20.406 1 89.81 192 PRO B N 1
ATOM 6687 C CA . PRO B 1 192 ? -15.07 -27.922 -20.547 1 89.81 192 PRO B CA 1
ATOM 6688 C C . PRO B 1 192 ? -14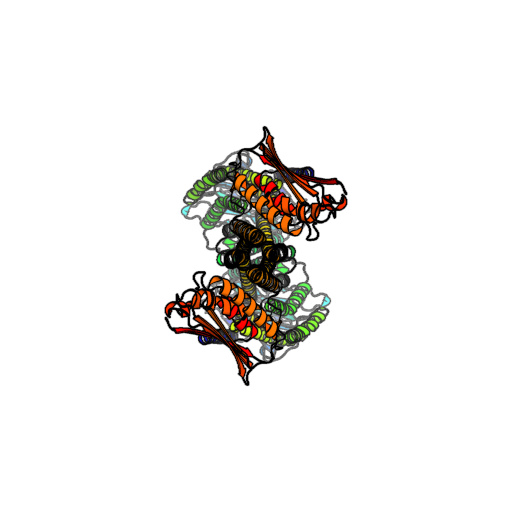.328 -27.266 -21.703 1 89.81 192 PRO B C 1
ATOM 6690 O O . PRO B 1 192 ? -14.922 -27 -22.75 1 89.81 192 PRO B O 1
ATOM 6693 N N . VAL B 1 193 ? -13.156 -27.016 -21.516 1 90.25 193 VAL B N 1
ATOM 6694 C CA . VAL B 1 193 ? -12.352 -26.328 -22.531 1 90.25 193 VAL B CA 1
ATOM 6695 C C . VAL B 1 193 ? -11.359 -27.312 -23.141 1 90.25 193 VAL B C 1
ATOM 6697 O O . VAL B 1 193 ? -10.602 -27.969 -22.438 1 90.25 193 VAL B O 1
ATOM 6700 N N . PHE B 1 194 ? -11.43 -27.359 -24.438 1 91.69 194 PHE B N 1
ATOM 6701 C CA . PHE B 1 194 ? -10.57 -28.266 -25.188 1 91.69 194 PHE B CA 1
ATOM 6702 C C . PHE B 1 194 ? -9.359 -27.516 -25.75 1 91.69 194 PHE B C 1
ATOM 6704 O O . PHE B 1 194 ? -9.469 -26.359 -26.156 1 91.69 194 PHE B O 1
ATOM 6711 N N . GLY B 1 195 ? -8.203 -28.172 -25.703 1 90.56 195 GLY B N 1
ATOM 6712 C CA . GLY B 1 195 ? -6.98 -27.641 -26.281 1 90.56 195 GLY B CA 1
ATOM 6713 C C . GLY B 1 195 ? -5.758 -28.484 -25.984 1 90.56 195 GLY B C 1
ATOM 6714 O O . GLY B 1 195 ? -5.883 -29.625 -25.547 1 90.56 195 GLY B O 1
ATOM 6715 N N . SER B 1 196 ? -4.641 -27.906 -26.375 1 90.38 196 SER B N 1
ATOM 6716 C CA . SER B 1 196 ? -3.379 -28.562 -26.047 1 90.38 196 SER B CA 1
ATOM 6717 C C . SER B 1 196 ? -3.123 -28.547 -24.547 1 90.38 196 SER B C 1
ATOM 6719 O O . SER B 1 196 ? -3.385 -27.531 -23.891 1 90.38 196 SER B O 1
ATOM 6721 N N . LYS B 1 197 ? -2.738 -29.688 -24.031 1 90.06 197 LYS B N 1
ATOM 6722 C CA . LYS B 1 197 ? -2.463 -29.781 -22.594 1 90.06 197 LYS B CA 1
ATOM 6723 C C . LYS B 1 197 ? -1.477 -28.703 -22.156 1 90.06 197 LYS B C 1
ATOM 6725 O O . LYS B 1 197 ? -1.668 -28.062 -21.125 1 90.06 197 LYS B O 1
ATOM 6730 N N . LYS B 1 198 ? -0.469 -28.516 -22.938 1 83.94 198 LYS B N 1
ATOM 6731 C CA . LYS B 1 198 ? 0.55 -27.516 -22.609 1 83.94 198 LYS B CA 1
ATOM 6732 C C . LYS B 1 198 ? -0.057 -26.109 -22.531 1 83.94 198 LYS B C 1
ATOM 6734 O O . LYS B 1 198 ? 0.203 -25.375 -21.578 1 83.94 198 LYS B O 1
ATOM 6739 N N . VAL B 1 199 ? -0.892 -25.781 -23.453 1 86.5 199 VAL B N 1
ATOM 6740 C CA . VAL B 1 199 ? -1.491 -24.453 -23.5 1 86.5 199 VAL B CA 1
ATOM 6741 C C . VAL B 1 199 ? -2.488 -24.297 -22.359 1 86.5 199 VAL B C 1
ATOM 6743 O O . VAL B 1 199 ? -2.578 -23.219 -21.75 1 86.5 199 VAL B O 1
ATOM 6746 N N . LEU B 1 200 ? -3.205 -25.344 -22.047 1 90 200 LEU B N 1
ATOM 6747 C CA . LEU B 1 200 ? -4.164 -25.312 -20.953 1 90 200 LEU B CA 1
ATOM 6748 C C . LEU B 1 200 ? -3.453 -25.094 -19.625 1 90 200 LEU B C 1
ATOM 6750 O O . LEU B 1 200 ? -3.9 -24.297 -18.797 1 90 200 LEU B O 1
ATOM 6754 N N . GLU B 1 201 ? -2.373 -25.719 -19.438 1 85.44 201 GLU B N 1
ATOM 6755 C CA . GLU B 1 201 ? -1.608 -25.578 -18.203 1 85.44 201 GLU B CA 1
ATOM 6756 C C . GLU B 1 201 ? -0.985 -24.203 -18.094 1 85.44 201 GLU B C 1
ATOM 6758 O O . GLU B 1 201 ? -0.933 -23.625 -17 1 85.44 201 GLU B O 1
ATOM 6763 N N . GLU B 1 202 ? -0.504 -23.719 -19.141 1 83.38 202 GLU B N 1
ATOM 6764 C CA . GLU B 1 202 ? 0.068 -22.375 -19.141 1 83.38 202 GLU B CA 1
ATOM 6765 C C . GLU B 1 202 ? -0.984 -21.312 -18.797 1 83.38 202 GLU B C 1
ATOM 6767 O O . GLU B 1 202 ? -0.716 -20.391 -18.031 1 83.38 202 GLU B O 1
ATOM 6772 N N . GLN B 1 203 ? -2.102 -21.438 -19.359 1 84.88 203 GLN B N 1
ATOM 6773 C CA . GLN B 1 203 ? -3.172 -20.484 -19.078 1 84.88 203 GLN B CA 1
ATOM 6774 C C . GLN B 1 203 ? -3.598 -20.562 -17.609 1 84.88 203 GLN B C 1
ATOM 6776 O O . GLN B 1 203 ? -3.846 -19.547 -16.969 1 84.88 203 GLN B O 1
ATOM 6781 N N . LYS B 1 204 ? -3.727 -21.781 -17.172 1 84.81 204 LYS B N 1
ATOM 6782 C CA . LYS B 1 204 ? -4.062 -21.984 -15.773 1 84.81 204 LYS B CA 1
ATOM 6783 C C . LYS B 1 204 ? -3.037 -21.312 -14.867 1 84.81 204 LYS B C 1
ATOM 6785 O O . LYS B 1 204 ? -3.402 -20.641 -13.898 1 84.81 204 LYS B O 1
ATOM 6790 N N . MET B 1 205 ? -1.827 -21.438 -15.203 1 83.38 205 MET B N 1
ATOM 6791 C CA . MET B 1 205 ? -0.754 -20.859 -14.391 1 83.38 205 MET B CA 1
ATOM 6792 C C . MET B 1 205 ? -0.798 -19.344 -14.438 1 83.38 205 MET B C 1
ATOM 6794 O O . MET B 1 205 ? -0.592 -18.672 -13.414 1 83.38 205 MET B O 1
ATOM 6798 N N . ILE B 1 206 ? -1.061 -18.797 -15.547 1 83.62 206 ILE B N 1
ATOM 6799 C CA . ILE B 1 206 ? -1.109 -17.359 -15.695 1 83.62 206 ILE B CA 1
ATOM 6800 C C . ILE B 1 206 ? -2.279 -16.797 -14.891 1 83.62 206 ILE B C 1
ATOM 6802 O O . ILE B 1 206 ? -2.133 -15.789 -14.188 1 83.62 206 ILE B O 1
ATOM 6806 N N . LEU B 1 207 ? -3.402 -17.422 -15 1 84.38 207 LEU B N 1
ATOM 6807 C CA . LEU B 1 207 ? -4.578 -16.953 -14.266 1 84.38 207 LEU B CA 1
ATOM 6808 C C . LEU B 1 207 ? -4.363 -17.094 -12.766 1 84.38 207 LEU B C 1
ATOM 6810 O O . LEU B 1 207 ? -4.738 -16.203 -12 1 84.38 207 LEU B O 1
ATOM 6814 N N . PHE B 1 208 ? -3.748 -18.109 -12.406 1 87.38 208 PHE B N 1
ATOM 6815 C CA . PHE B 1 208 ? -3.424 -18.328 -11 1 87.38 208 PHE B CA 1
ATOM 6816 C C . PHE B 1 208 ? -2.455 -17.266 -10.5 1 87.38 208 PHE B C 1
ATOM 6818 O O . PHE B 1 208 ? -2.623 -16.719 -9.406 1 87.38 208 PHE B O 1
ATOM 6825 N N . ALA B 1 209 ? -1.485 -16.984 -11.273 1 87.19 209 ALA B N 1
ATOM 6826 C CA . ALA B 1 209 ? -0.487 -15.984 -10.922 1 87.19 209 ALA B CA 1
ATOM 6827 C C . ALA B 1 209 ? -1.125 -14.609 -10.766 1 87.19 209 ALA B C 1
ATOM 6829 O O . ALA B 1 209 ? -0.817 -13.875 -9.828 1 87.19 209 ALA B O 1
ATOM 6830 N N . LEU B 1 210 ? -1.953 -14.266 -11.648 1 85.31 210 LEU B N 1
ATOM 6831 C CA . LEU B 1 210 ? -2.619 -12.969 -11.594 1 85.31 210 LEU B CA 1
ATOM 6832 C C . LEU B 1 210 ? -3.48 -12.852 -10.344 1 85.31 210 LEU B C 1
ATOM 6834 O O . LEU B 1 210 ? -3.525 -11.789 -9.711 1 85.31 210 LEU B O 1
ATOM 6838 N N . GLN B 1 211 ? -4.137 -13.891 -10.062 1 89.06 211 GLN B N 1
ATOM 6839 C CA . GLN B 1 211 ? -4.969 -13.898 -8.859 1 89.06 211 GLN B CA 1
ATOM 6840 C C . GLN B 1 211 ? -4.121 -13.719 -7.602 1 89.06 211 GLN B C 1
ATOM 6842 O O . GLN B 1 211 ? -4.512 -12.992 -6.684 1 89.06 211 GLN B O 1
ATOM 6847 N N . LEU B 1 212 ? -2.988 -14.312 -7.594 1 90.5 212 LEU B N 1
ATOM 6848 C CA . LEU B 1 212 ? -2.119 -14.211 -6.426 1 90.5 212 LEU B CA 1
ATOM 6849 C C . LEU B 1 212 ? -1.523 -12.805 -6.32 1 90.5 212 LEU B C 1
ATOM 6851 O O . LEU B 1 212 ? -1.375 -12.273 -5.219 1 90.5 212 LEU B O 1
ATOM 6855 N N . LEU B 1 213 ? -1.193 -12.258 -7.434 1 88.88 213 LEU B N 1
ATOM 6856 C CA . LEU B 1 213 ? -0.707 -10.883 -7.441 1 88.88 213 LEU B CA 1
ATOM 6857 C C . LEU B 1 213 ? -1.759 -9.938 -6.883 1 88.88 213 LEU B C 1
ATOM 6859 O O . LEU B 1 213 ? -1.435 -9.031 -6.105 1 88.88 213 LEU B O 1
ATOM 6863 N N . PHE B 1 214 ? -2.969 -10.203 -7.25 1 89.12 214 PHE B N 1
ATOM 6864 C CA . PHE B 1 214 ? -4.078 -9.383 -6.77 1 89.12 214 PHE B CA 1
ATOM 6865 C C . PHE B 1 214 ? -4.262 -9.547 -5.266 1 89.12 214 PHE B C 1
ATOM 6867 O O . PHE B 1 214 ? -4.441 -8.562 -4.547 1 89.12 214 PHE B O 1
ATOM 6874 N N . ILE B 1 215 ? -4.219 -10.742 -4.809 1 90.62 215 ILE B N 1
ATOM 6875 C CA . ILE B 1 215 ? -4.41 -11.031 -3.389 1 90.62 215 ILE B CA 1
ATOM 6876 C C . ILE B 1 215 ? -3.297 -10.367 -2.578 1 90.62 215 ILE B C 1
ATOM 6878 O O . ILE B 1 215 ? -3.559 -9.734 -1.551 1 90.62 215 ILE B O 1
ATOM 6882 N N . GLY B 1 216 ? -2.105 -10.5 -3.082 1 88.5 216 GLY B N 1
ATOM 6883 C CA . GLY B 1 216 ? -0.989 -9.859 -2.402 1 88.5 216 GLY B CA 1
ATOM 6884 C C . GLY B 1 216 ? -1.11 -8.352 -2.346 1 88.5 216 GLY B C 1
ATOM 6885 O O . GLY B 1 216 ? -0.86 -7.738 -1.305 1 88.5 216 GLY B O 1
ATOM 6886 N N . SER B 1 217 ? -1.538 -7.789 -3.379 1 88.12 217 SER B N 1
ATOM 6887 C CA . SER B 1 217 ? -1.669 -6.336 -3.475 1 88.12 217 SER B CA 1
ATOM 6888 C C . SER B 1 217 ? -2.738 -5.816 -2.52 1 88.12 217 SER B C 1
ATOM 6890 O O . SER B 1 217 ? -2.496 -4.867 -1.769 1 88.12 217 SER B O 1
ATOM 6892 N N . VAL B 1 218 ? -3.871 -6.434 -2.527 1 90 218 VAL B N 1
ATOM 6893 C CA . VAL B 1 218 ? -4.988 -5.977 -1.705 1 90 218 VAL B CA 1
ATOM 6894 C C . VAL B 1 218 ? -4.676 -6.215 -0.23 1 90 218 VAL B C 1
ATOM 6896 O O . VAL B 1 218 ? -5.016 -5.395 0.624 1 90 218 VAL B O 1
ATOM 6899 N N . SER B 1 219 ? -4 -7.277 0.035 1 89.44 219 SER B N 1
ATOM 6900 C CA . SER B 1 219 ? -3.676 -7.605 1.42 1 89.44 219 SER B CA 1
ATOM 6901 C C . SER B 1 219 ? -2.701 -6.594 2.014 1 89.44 219 SER B C 1
ATOM 6903 O O . SER B 1 219 ? -2.846 -6.188 3.168 1 89.44 219 SER B O 1
ATOM 6905 N N . ILE B 1 220 ? -1.793 -6.195 1.252 1 86.19 220 ILE B N 1
ATOM 6906 C CA . ILE B 1 220 ? -0.793 -5.262 1.767 1 86.19 220 ILE B CA 1
ATOM 6907 C C . ILE B 1 220 ? -1.431 -3.895 1.992 1 86.19 220 ILE B C 1
ATOM 6909 O O . ILE B 1 220 ? -1.064 -3.178 2.928 1 86.19 220 ILE B O 1
ATOM 6913 N N . PHE B 1 221 ? -2.381 -3.531 1.17 1 85.25 221 PHE B N 1
ATOM 6914 C CA . PHE B 1 221 ? -3.127 -2.301 1.399 1 85.25 221 PHE B CA 1
ATOM 6915 C C . PHE B 1 221 ? -3.875 -2.359 2.727 1 85.25 221 PHE B C 1
ATOM 6917 O O . PHE B 1 221 ? -3.904 -1.38 3.475 1 85.25 221 PHE B O 1
ATOM 6924 N N . GLY B 1 222 ? -4.469 -3.514 2.924 1 86.12 222 GLY B N 1
ATOM 6925 C CA . GLY B 1 222 ? -5.152 -3.697 4.191 1 86.12 222 GLY B CA 1
ATOM 6926 C C . GLY B 1 222 ? -4.234 -3.57 5.391 1 86.12 222 GLY B C 1
ATOM 6927 O O . GLY B 1 222 ? -4.574 -2.9 6.371 1 86.12 222 GLY B O 1
ATOM 6928 N N . ILE B 1 223 ? -3.086 -4.043 5.27 1 84.38 223 ILE B N 1
ATOM 6929 C CA . ILE B 1 223 ? -2.123 -4 6.363 1 84.38 223 ILE B CA 1
ATOM 6930 C C . ILE B 1 223 ? -1.607 -2.574 6.543 1 84.38 223 ILE B C 1
ATOM 6932 O O . ILE B 1 223 ? -1.479 -2.092 7.672 1 84.38 223 ILE B O 1
ATOM 6936 N N . TYR B 1 224 ? -1.318 -1.884 5.496 1 82.62 224 TYR B N 1
ATOM 6937 C CA . TYR B 1 224 ? -0.842 -0.505 5.539 1 82.62 224 TYR B CA 1
ATOM 6938 C C . TYR B 1 224 ? -1.856 0.402 6.223 1 82.62 224 TYR B C 1
ATOM 6940 O O . TYR B 1 224 ? -1.496 1.212 7.082 1 82.62 224 TYR B O 1
ATOM 6948 N N . TYR B 1 225 ? -3.068 0.239 5.867 1 82.62 225 TYR B N 1
ATOM 6949 C CA . TYR B 1 225 ? -4.098 1.097 6.449 1 82.62 225 TYR B CA 1
ATOM 6950 C C . TYR B 1 225 ? -4.395 0.69 7.887 1 82.62 225 TYR B C 1
ATOM 6952 O O . TYR B 1 225 ? -4.848 1.511 8.688 1 82.62 225 TYR B O 1
ATOM 6960 N N . LEU B 1 226 ? -4.223 -0.593 8.109 1 85.12 226 LEU B N 1
ATOM 6961 C CA . LEU B 1 226 ? -4.324 -1.021 9.5 1 85.12 226 LEU B CA 1
ATOM 6962 C C . LEU B 1 226 ? -3.287 -0.316 10.359 1 85.12 226 LEU B C 1
ATOM 6964 O O . LEU B 1 226 ? -3.59 0.114 11.477 1 85.12 226 LEU B O 1
ATOM 6968 N N . LEU B 1 227 ? -2.123 -0.132 9.844 1 78.19 227 LEU B N 1
ATOM 6969 C CA . LEU B 1 227 ? -1.059 0.563 10.562 1 78.19 227 LEU B CA 1
ATOM 6970 C C . LEU B 1 227 ? -1.392 2.041 10.734 1 78.19 227 LEU B C 1
ATOM 6972 O O . LEU B 1 227 ? -1.196 2.607 11.805 1 78.19 227 LEU B O 1
ATOM 6976 N N . ILE B 1 228 ? -1.901 2.611 9.688 1 76.69 228 ILE B N 1
ATOM 6977 C CA . ILE B 1 228 ? -2.303 4.012 9.742 1 76.69 228 ILE B CA 1
ATOM 6978 C C . ILE B 1 228 ? -3.418 4.191 10.773 1 76.69 228 ILE B C 1
ATOM 6980 O O . ILE B 1 228 ? -3.412 5.152 11.539 1 76.69 228 ILE B O 1
ATOM 6984 N N . PHE B 1 229 ? -4.328 3.295 10.789 1 82.5 229 PHE B N 1
ATOM 6985 C CA . PHE B 1 229 ? -5.457 3.357 11.711 1 82.5 229 PHE B CA 1
ATOM 6986 C C . PHE B 1 229 ? -4.984 3.273 13.156 1 82.5 229 PHE B C 1
ATOM 6988 O O . PHE B 1 229 ? -5.5 3.98 14.023 1 82.5 229 PHE B O 1
ATOM 6995 N N . ILE B 1 230 ? -4.051 2.449 13.414 1 79.88 230 ILE B N 1
ATOM 6996 C CA . ILE B 1 230 ? -3.525 2.266 14.766 1 79.88 230 ILE B CA 1
ATOM 6997 C C . ILE B 1 230 ? -2.77 3.52 15.195 1 79.88 230 ILE B C 1
ATOM 6999 O O . ILE B 1 230 ? -2.885 3.953 16.344 1 79.88 230 ILE B O 1
ATOM 7003 N N . LEU B 1 231 ? -2.105 4.195 14.234 1 75.19 231 LEU B N 1
ATOM 7004 C CA . LEU B 1 231 ? -1.258 5.336 14.555 1 75.19 231 LEU B CA 1
ATOM 7005 C C . LEU B 1 231 ? -2.084 6.617 14.648 1 75.19 231 LEU B C 1
ATOM 7007 O O . LEU B 1 231 ? -1.805 7.484 15.477 1 75.19 231 LEU B O 1
ATOM 7011 N N . GLU B 1 232 ? -3.139 6.742 13.75 1 71.31 232 GLU B N 1
ATOM 7012 C CA . GLU B 1 232 ? -3.934 7.965 13.734 1 71.31 232 GLU B CA 1
ATOM 7013 C C . GLU B 1 232 ? -5.203 7.812 14.57 1 71.31 232 GLU B C 1
ATOM 7015 O O . GLU B 1 232 ? -5.855 8.805 14.898 1 71.31 232 GLU B O 1
ATOM 7020 N N . ARG B 1 233 ? -5.523 6.684 15.234 1 65.06 233 ARG B N 1
ATOM 7021 C CA . ARG B 1 233 ? -6.578 6.172 16.109 1 65.06 233 ARG B CA 1
ATOM 7022 C C . ARG B 1 233 ? -7.938 6.73 15.703 1 65.06 233 ARG B C 1
ATOM 7024 O O . ARG B 1 233 ? -8.961 6.398 16.312 1 65.06 233 ARG B O 1
ATOM 7031 N N . LYS B 1 234 ? -8.078 7.418 14.523 1 66.56 234 LYS B N 1
ATOM 7032 C CA . LYS B 1 234 ? -9.445 7.926 14.547 1 66.56 234 LYS B CA 1
ATOM 7033 C C . LYS B 1 234 ? -10.023 8.008 13.133 1 66.56 234 LYS B C 1
ATOM 7035 O O . LYS B 1 234 ? -11.07 8.625 12.922 1 66.56 234 LYS B O 1
ATOM 7040 N N . SER B 1 235 ? -9.562 7.281 12.312 1 76.31 235 SER B N 1
ATOM 7041 C CA . SER B 1 235 ? -10.211 7.492 11.016 1 76.31 235 SER B CA 1
ATOM 7042 C C . SER B 1 235 ? -11.148 6.34 10.672 1 76.31 235 SER B C 1
ATOM 7044 O O . SER B 1 235 ? -10.703 5.211 10.461 1 76.31 235 SER B O 1
ATOM 7046 N N . LYS B 1 236 ? -12.469 6.52 10.773 1 82.94 236 LYS B N 1
ATOM 7047 C CA . LYS B 1 236 ? -13.484 5.531 10.414 1 82.94 236 LYS B CA 1
ATOM 7048 C C . LYS B 1 236 ? -13.312 5.055 8.977 1 82.94 236 LYS B C 1
ATOM 7050 O O . LYS B 1 236 ? -13.516 3.877 8.68 1 82.94 236 LYS B O 1
ATOM 7055 N N . THR B 1 237 ? -12.945 5.926 8.117 1 83.88 237 THR B N 1
ATOM 7056 C CA . THR B 1 237 ? -12.758 5.574 6.715 1 83.88 237 THR B CA 1
ATOM 7057 C C . THR B 1 237 ? -11.625 4.57 6.555 1 83.88 237 THR B C 1
ATOM 7059 O O . THR B 1 237 ? -11.727 3.623 5.773 1 83.88 237 THR B O 1
ATOM 7062 N N . ALA B 1 238 ? -10.586 4.73 7.348 1 83.5 238 ALA B N 1
ATOM 7063 C CA . ALA B 1 238 ? -9.461 3.807 7.285 1 83.5 238 ALA B CA 1
ATOM 7064 C C . ALA B 1 238 ? -9.867 2.41 7.75 1 83.5 238 ALA B C 1
ATOM 7066 O O . ALA B 1 238 ? -9.484 1.41 7.137 1 83.5 238 ALA B O 1
ATOM 7067 N N . LEU B 1 239 ? -10.648 2.354 8.766 1 88.94 239 LEU B N 1
ATOM 7068 C CA . LEU B 1 239 ? -11.102 1.071 9.289 1 88.94 239 LEU B CA 1
ATOM 7069 C C . LEU B 1 239 ? -11.953 0.33 8.266 1 88.94 239 LEU B C 1
ATOM 7071 O O . LEU B 1 239 ? -11.766 -0.871 8.055 1 88.94 239 LEU B O 1
ATOM 7075 N N . LEU B 1 240 ? -12.883 1.049 7.723 1 91.81 240 LEU B N 1
ATOM 7076 C CA . LEU B 1 240 ? -13.766 0.44 6.734 1 91.81 240 LEU B CA 1
ATOM 7077 C C . LEU B 1 240 ? -12.977 -0.021 5.512 1 91.81 240 LEU B C 1
ATOM 7079 O O . LEU B 1 240 ? -13.281 -1.059 4.922 1 91.81 240 LEU B O 1
ATOM 7083 N N . PHE B 1 241 ? -12 0.712 5.176 1 89.75 241 PHE B N 1
ATOM 7084 C CA . PHE B 1 241 ? -11.156 0.347 4.043 1 89.75 241 PHE B CA 1
ATOM 7085 C C . PHE B 1 241 ? -10.367 -0.919 4.34 1 89.75 241 PHE B C 1
ATOM 7087 O O . PHE B 1 241 ? -10.156 -1.751 3.455 1 89.75 241 PHE B O 1
ATOM 7094 N N . ILE B 1 242 ? -9.922 -1.103 5.578 1 91.44 242 ILE B N 1
ATOM 7095 C CA . ILE B 1 242 ? -9.219 -2.305 6.012 1 91.44 242 ILE B CA 1
ATOM 7096 C C . ILE B 1 242 ? -10.125 -3.523 5.828 1 91.44 242 ILE B C 1
ATOM 7098 O O . ILE B 1 242 ? -9.711 -4.523 5.238 1 91.44 242 ILE B O 1
ATOM 7102 N N . ILE B 1 243 ? -11.266 -3.354 6.27 1 93.94 243 ILE B N 1
ATOM 7103 C CA . ILE B 1 243 ? -12.219 -4.457 6.203 1 93.94 243 ILE B CA 1
ATOM 7104 C C . ILE B 1 243 ? -12.508 -4.801 4.746 1 93.94 243 ILE B C 1
ATOM 7106 O O . ILE B 1 243 ? -12.562 -5.977 4.379 1 93.94 243 ILE B O 1
ATOM 7110 N N . LEU B 1 244 ? -12.648 -3.793 3.928 1 93.62 244 LEU B N 1
ATOM 7111 C CA . LEU B 1 244 ? -12.914 -4.008 2.508 1 93.62 244 LEU B CA 1
ATOM 7112 C C . LEU B 1 244 ? -11.766 -4.777 1.856 1 93.62 244 LEU B C 1
ATOM 7114 O O . LEU B 1 244 ? -12 -5.711 1.087 1 93.62 244 LEU B O 1
ATOM 7118 N N . CYS B 1 245 ? -10.547 -4.434 2.143 1 92.5 245 CYS B N 1
ATOM 7119 C CA . CYS B 1 245 ? -9.383 -5.086 1.554 1 92.5 245 CYS B CA 1
ATOM 7120 C C . CYS B 1 245 ? -9.305 -6.547 1.97 1 92.5 245 CYS B C 1
ATOM 7122 O O . CYS B 1 245 ? -9.117 -7.43 1.127 1 92.5 245 CYS B O 1
ATOM 7124 N N . PHE B 1 246 ? -9.547 -6.84 3.207 1 93.06 246 PHE B N 1
ATOM 7125 C CA . PHE B 1 246 ? -9.414 -8.211 3.688 1 93.06 246 PHE B CA 1
ATOM 7126 C C . PHE B 1 246 ? -10.578 -9.062 3.201 1 93.06 246 PHE B C 1
ATOM 7128 O O . PHE B 1 246 ? -10.406 -10.25 2.924 1 93.06 246 PHE B O 1
ATOM 7135 N N . VAL B 1 247 ? -11.734 -8.469 3.141 1 93.88 247 VAL B N 1
ATOM 7136 C CA . VAL B 1 247 ? -12.883 -9.195 2.604 1 93.88 247 VAL B CA 1
ATOM 7137 C C . VAL B 1 247 ? -12.641 -9.523 1.132 1 93.88 247 VAL B C 1
ATOM 7139 O O . VAL B 1 247 ? -12.938 -10.633 0.677 1 93.88 247 VAL B O 1
ATOM 7142 N N . THR B 1 248 ? -12.094 -8.602 0.418 1 92.12 248 THR B N 1
ATOM 7143 C CA . THR B 1 248 ? -11.797 -8.812 -0.993 1 92.12 248 THR B CA 1
ATOM 7144 C C . THR B 1 248 ? -10.711 -9.875 -1.159 1 92.12 248 THR B C 1
ATOM 7146 O O . THR B 1 248 ? -10.805 -10.727 -2.047 1 92.12 248 THR B O 1
ATOM 7149 N N . ALA B 1 249 ? -9.719 -9.859 -0.331 1 92.44 249 ALA B N 1
ATOM 7150 C CA . ALA B 1 249 ? -8.656 -10.867 -0.382 1 92.44 249 ALA B CA 1
ATOM 7151 C C . ALA B 1 249 ? -9.203 -12.25 -0.065 1 92.44 249 ALA B C 1
ATOM 7153 O O . ALA B 1 249 ? -8.875 -13.227 -0.748 1 92.44 249 ALA B O 1
ATOM 7154 N N . LEU B 1 250 ? -10.008 -12.312 0.905 1 92.56 250 LEU B N 1
ATOM 7155 C CA . LEU B 1 250 ? -10.594 -13.594 1.299 1 92.56 250 LEU B CA 1
ATOM 7156 C C . LEU B 1 250 ? -11.477 -14.148 0.187 1 92.56 250 LEU B C 1
ATOM 7158 O O . LEU B 1 250 ? -11.461 -15.352 -0.085 1 92.56 250 LEU B O 1
ATOM 7162 N N . ARG B 1 251 ? -12.211 -13.352 -0.41 1 91.25 251 ARG B N 1
ATOM 7163 C CA . ARG B 1 251 ? -13.086 -13.781 -1.498 1 91.25 251 ARG B CA 1
ATOM 7164 C C . ARG B 1 251 ? -12.273 -14.266 -2.695 1 91.25 251 ARG B C 1
ATOM 7166 O O . ARG B 1 251 ? -12.664 -15.219 -3.371 1 91.25 251 ARG B O 1
ATOM 7173 N N . SER B 1 252 ? -11.188 -13.602 -2.934 1 89.94 252 SER B N 1
ATOM 7174 C CA . SER B 1 252 ? -10.336 -13.961 -4.066 1 89.94 252 SER B CA 1
ATOM 7175 C C . SER B 1 252 ? -9.719 -15.344 -3.881 1 89.94 252 SER B C 1
ATOM 7177 O O . SER B 1 252 ? -9.312 -15.977 -4.852 1 89.94 252 SER B O 1
ATOM 7179 N N . LEU B 1 253 ? -9.719 -15.836 -2.641 1 89.81 253 LEU B N 1
ATOM 7180 C CA . LEU B 1 253 ? -9.164 -17.156 -2.365 1 89.81 253 LEU B CA 1
ATOM 7181 C C . LEU B 1 253 ? -10.102 -18.25 -2.85 1 89.81 253 LEU B C 1
ATOM 7183 O O . LEU B 1 253 ? -9.664 -19.375 -3.104 1 89.81 253 LEU B O 1
ATOM 7187 N N . VAL B 1 254 ? -11.367 -17.938 -2.977 1 87.44 254 VAL B N 1
ATOM 7188 C CA . VAL B 1 254 ? -12.344 -18.984 -3.305 1 87.44 254 VAL B CA 1
ATOM 7189 C C . VAL B 1 254 ? -12.93 -18.719 -4.691 1 87.44 254 VAL B C 1
ATOM 7191 O O . VAL B 1 254 ? -13.977 -19.266 -5.043 1 87.44 254 VAL B O 1
ATOM 7194 N N . TRP B 1 255 ? -12.242 -17.938 -5.402 1 81.25 255 TRP B N 1
ATOM 7195 C CA . TRP B 1 255 ? -12.719 -17.578 -6.738 1 81.25 255 TRP B CA 1
ATOM 7196 C C . TRP B 1 255 ? -11.703 -17.969 -7.801 1 81.25 255 TRP B C 1
ATOM 7198 O O . TRP B 1 255 ? -10.516 -18.141 -7.504 1 81.25 255 TRP B O 1
ATOM 7208 N N . GLY B 1 256 ? -12.195 -18.188 -8.977 1 80.5 256 GLY B N 1
ATOM 7209 C CA . GLY B 1 256 ? -11.32 -18.438 -10.117 1 80.5 256 GLY B CA 1
ATOM 7210 C C . GLY B 1 256 ? -10.594 -19.766 -10.031 1 80.5 256 GLY B C 1
ATOM 7211 O O . GLY B 1 256 ? -11.219 -20.828 -10.031 1 80.5 256 GLY B O 1
ATOM 7212 N N . GLU B 1 257 ? -9.258 -19.656 -9.812 1 83.38 257 GLU B N 1
ATOM 7213 C CA . GLU B 1 257 ? -8.438 -20.859 -9.781 1 83.38 257 GLU B CA 1
ATOM 7214 C C . GLU B 1 257 ? -8.375 -21.438 -8.367 1 83.38 257 GLU B C 1
ATOM 7216 O O . GLU B 1 257 ? -7.551 -22.312 -8.086 1 83.38 257 GLU B O 1
ATOM 7221 N N . LEU B 1 258 ? -9.133 -20.969 -7.477 1 85.94 258 LEU B N 1
ATOM 7222 C CA . LEU B 1 258 ? -9.328 -21.484 -6.125 1 85.94 258 LEU B CA 1
ATOM 7223 C C . LEU B 1 258 ? -7.992 -21.641 -5.406 1 85.94 258 LEU B C 1
ATOM 7225 O O . LEU B 1 258 ? -7.625 -22.75 -4.996 1 85.94 258 LEU B O 1
ATOM 7229 N N . PRO B 1 259 ? -7.328 -20.547 -5.141 1 87.06 259 PRO B N 1
ATOM 7230 C CA . PRO B 1 259 ? -6.051 -20.609 -4.426 1 87.06 259 PRO B CA 1
ATOM 7231 C C . PRO B 1 259 ? -6.172 -21.266 -3.055 1 87.06 259 PRO B C 1
ATOM 7233 O O . PRO B 1 259 ? -5.219 -21.891 -2.576 1 87.06 259 PRO B O 1
ATOM 7236 N N . LEU B 1 260 ? -7.316 -21.234 -2.463 1 86.88 260 LEU B N 1
ATOM 7237 C CA . LEU B 1 260 ? -7.512 -21.828 -1.14 1 86.88 260 LEU B CA 1
ATOM 7238 C C . LEU B 1 260 ? -7.227 -23.312 -1.158 1 86.88 260 LEU B C 1
ATOM 7240 O O . LEU B 1 260 ? -6.547 -23.844 -0.268 1 86.88 260 LEU B O 1
ATOM 7244 N N . ILE B 1 261 ? -7.672 -24 -2.17 1 81.06 261 ILE B N 1
ATOM 7245 C CA . ILE B 1 261 ? -7.527 -25.453 -2.26 1 81.06 261 ILE B CA 1
ATOM 7246 C C . ILE B 1 261 ? -6.094 -25.812 -2.635 1 81.06 261 ILE B C 1
ATOM 7248 O O . ILE B 1 261 ? -5.582 -26.859 -2.232 1 81.06 261 ILE B O 1
ATOM 7252 N N . ASN B 1 262 ? -5.496 -24.922 -3.332 1 77.19 262 ASN B N 1
ATOM 7253 C CA . ASN B 1 262 ? -4.109 -25.141 -3.717 1 77.19 262 ASN B CA 1
ATOM 7254 C C . ASN B 1 262 ? -3.164 -24.984 -2.527 1 77.19 262 ASN B C 1
ATOM 7256 O O . ASN B 1 262 ? -2.188 -25.734 -2.406 1 77.19 262 ASN B O 1
ATOM 7260 N N . PHE B 1 263 ? -3.521 -24.141 -1.685 1 80.88 263 PHE B N 1
ATOM 7261 C CA . PHE B 1 263 ? -2.674 -23.891 -0.522 1 80.88 263 PHE B CA 1
ATOM 7262 C C . PHE B 1 263 ? -2.992 -24.891 0.594 1 80.88 263 PHE B C 1
ATOM 7264 O O . PHE B 1 263 ? -2.098 -25.312 1.331 1 80.88 263 PHE B O 1
ATOM 7271 N N . PHE B 1 264 ? -4.273 -25.141 0.608 1 80.75 264 PHE B N 1
ATOM 7272 C CA . PHE B 1 264 ? -4.738 -26.031 1.656 1 80.75 264 PHE B CA 1
ATOM 7273 C C . PHE B 1 264 ? -5.586 -27.156 1.07 1 80.75 264 PHE B C 1
ATOM 7275 O O . PHE B 1 264 ? -6.812 -27.141 1.189 1 80.75 264 PHE B O 1
ATOM 7282 N N . PRO B 1 265 ? -4.934 -28.219 0.615 1 74.19 265 PRO B N 1
ATOM 7283 C CA . PRO B 1 265 ? -5.68 -29.281 -0.06 1 74.19 265 PRO B CA 1
ATOM 7284 C C . PRO B 1 265 ? -6.555 -30.094 0.896 1 74.19 265 PRO B C 1
ATOM 7286 O O . PRO B 1 265 ? -7.504 -30.75 0.464 1 74.19 265 PRO B O 1
ATOM 7289 N N . LYS B 1 266 ? -6.281 -29.938 2.166 1 76.81 266 LYS B N 1
ATOM 7290 C CA . LYS B 1 266 ? -7.031 -30.734 3.133 1 76.81 266 LYS B CA 1
ATOM 7291 C C . LYS B 1 266 ? -8.25 -29.984 3.645 1 76.81 266 LYS B C 1
ATOM 7293 O O . LYS B 1 266 ? -9.039 -30.516 4.426 1 76.81 266 LYS B O 1
ATOM 7298 N N . VAL B 1 267 ? -8.445 -28.812 3.18 1 81.75 267 VAL B N 1
ATOM 7299 C CA . VAL B 1 267 ? -9.57 -28.016 3.641 1 81.75 267 VAL B CA 1
ATOM 7300 C C . VAL B 1 267 ? -10.859 -28.531 2.998 1 81.75 267 VAL B C 1
ATOM 7302 O O . VAL B 1 267 ? -10.914 -28.75 1.784 1 81.75 267 VAL B O 1
ATOM 7305 N N . PRO B 1 268 ? -11.836 -28.766 3.893 1 79.5 268 PRO B N 1
ATOM 7306 C CA . PRO B 1 268 ? -13.125 -29.188 3.342 1 79.5 268 PRO B CA 1
ATOM 7307 C C . PRO B 1 268 ? -13.75 -28.141 2.428 1 79.5 268 PRO B C 1
ATOM 7309 O O . PRO B 1 268 ? -13.586 -26.938 2.652 1 79.5 268 PRO B O 1
ATOM 7312 N N . ILE B 1 269 ? -14.484 -28.531 1.515 1 76.94 269 ILE B N 1
ATOM 7313 C CA . ILE B 1 269 ? -15.117 -27.672 0.52 1 76.94 269 ILE B CA 1
ATOM 7314 C C . ILE B 1 269 ? -16.125 -26.75 1.202 1 76.94 269 ILE B C 1
ATOM 7316 O O . ILE B 1 269 ? -16.344 -25.625 0.748 1 76.94 269 ILE B O 1
ATOM 7320 N N . LYS B 1 270 ? -16.703 -27.188 2.301 1 80.56 270 LYS B N 1
ATOM 7321 C CA . LYS B 1 270 ? -17.688 -26.406 3.031 1 80.56 270 LYS B CA 1
ATOM 7322 C C . LYS B 1 270 ? -17.109 -25.078 3.484 1 80.56 270 LYS B C 1
ATOM 7324 O O . LYS B 1 270 ? -17.812 -24.062 3.5 1 80.56 270 LYS B O 1
ATOM 7329 N N . VAL B 1 271 ? -15.898 -25.109 3.773 1 87.12 271 VAL B N 1
ATOM 7330 C CA . VAL B 1 271 ? -15.25 -23.891 4.23 1 87.12 271 VAL B CA 1
ATOM 7331 C C . VAL B 1 271 ? -15.211 -22.875 3.094 1 87.12 271 VAL B C 1
ATOM 7333 O O . VAL B 1 271 ? -15.477 -21.688 3.305 1 87.12 271 VAL B O 1
ATOM 7336 N N . GLY B 1 272 ? -14.891 -23.359 1.929 1 86.62 272 GLY B N 1
ATOM 7337 C CA . GLY B 1 272 ? -14.875 -22.469 0.77 1 86.62 272 GLY B CA 1
ATOM 7338 C C . GLY B 1 272 ? -16.234 -21.891 0.443 1 86.62 272 GLY B C 1
ATOM 7339 O O . GLY B 1 272 ? -16.359 -20.719 0.087 1 86.62 272 GLY B O 1
ATOM 7340 N N . VAL B 1 273 ? -17.266 -22.656 0.632 1 85.38 273 VAL B N 1
ATOM 7341 C CA . VAL B 1 273 ? -18.625 -22.219 0.355 1 85.38 273 VAL B CA 1
ATOM 7342 C C . VAL B 1 273 ? -19.031 -21.125 1.345 1 85.38 273 VAL B C 1
ATOM 7344 O O . VAL B 1 273 ? -19.578 -20.094 0.951 1 85.38 273 VAL B O 1
ATOM 7347 N N . TYR B 1 274 ? -18.703 -21.344 2.551 1 90.31 274 TYR B N 1
ATOM 7348 C CA . TYR B 1 274 ? -19.078 -20.359 3.564 1 90.31 274 TYR B CA 1
ATOM 7349 C C . TYR B 1 274 ? -18.281 -19.062 3.383 1 90.31 274 TYR B C 1
ATOM 7351 O O . TYR B 1 274 ? -18.828 -17.969 3.588 1 90.31 274 TYR B O 1
ATOM 7359 N N . ILE B 1 275 ? -17.016 -19.219 3.006 1 92.38 275 ILE B N 1
ATOM 7360 C CA . ILE B 1 275 ? -16.234 -18.016 2.727 1 92.38 275 ILE B CA 1
ATOM 7361 C C . ILE B 1 275 ? -16.875 -17.234 1.577 1 92.38 275 ILE B C 1
ATOM 7363 O O . ILE B 1 275 ? -16.969 -16.016 1.627 1 92.38 275 ILE B O 1
ATOM 7367 N N . ASN B 1 276 ? -17.344 -17.922 0.642 1 89.88 276 ASN B N 1
ATOM 7368 C CA . ASN B 1 276 ? -17.984 -17.297 -0.507 1 89.88 276 ASN B CA 1
ATOM 7369 C C . ASN B 1 276 ? -19.234 -16.531 -0.1 1 89.88 276 ASN B C 1
ATOM 7371 O O . ASN B 1 276 ? -19.438 -15.391 -0.51 1 89.88 276 ASN B O 1
ATOM 7375 N N . TYR B 1 277 ? -20 -17.094 0.735 1 91.31 277 TYR B N 1
ATOM 7376 C CA . TYR B 1 277 ? -21.25 -16.453 1.136 1 91.31 277 TYR B CA 1
ATOM 7377 C C . TYR B 1 277 ? -21 -15.297 2.092 1 91.31 277 TYR B C 1
ATOM 7379 O O . TYR B 1 277 ? -21.609 -14.234 1.958 1 91.31 277 TYR B O 1
ATOM 7387 N N . ILE B 1 278 ? -20.109 -15.531 3.021 1 94.19 278 ILE B N 1
ATOM 7388 C CA . ILE B 1 278 ? -19.828 -14.477 3.994 1 94.19 278 ILE B CA 1
ATOM 7389 C C . ILE B 1 278 ? -19.297 -13.242 3.277 1 94.19 278 ILE B C 1
ATOM 7391 O O . ILE B 1 278 ? -19.719 -12.117 3.561 1 94.19 278 ILE B O 1
ATOM 7395 N N . THR B 1 279 ? -18.391 -13.43 2.375 1 93.62 279 THR B N 1
ATOM 7396 C CA . THR B 1 279 ? -17.797 -12.297 1.67 1 93.62 279 THR B CA 1
ATOM 7397 C C . THR B 1 279 ? -18.781 -11.711 0.657 1 93.62 279 THR B C 1
ATOM 7399 O O . THR B 1 279 ? -18.812 -10.5 0.449 1 93.62 279 THR B O 1
ATOM 7402 N N . GLY B 1 280 ? -19.609 -12.547 0.083 1 91 280 GLY B N 1
ATOM 7403 C CA . GLY B 1 280 ? -20.609 -12.078 -0.868 1 91 280 GLY B CA 1
ATOM 7404 C C . GLY B 1 280 ? -21.672 -11.203 -0.231 1 91 280 GLY B C 1
ATOM 7405 O O . GLY B 1 280 ? -22.016 -10.141 -0.753 1 91 280 GLY B O 1
ATOM 7406 N N . TYR B 1 281 ? -22.109 -11.586 0.905 1 94 281 TYR B N 1
ATOM 7407 C CA . TYR B 1 281 ? -23.188 -10.891 1.601 1 94 281 TYR B CA 1
ATOM 7408 C C . TYR B 1 281 ? -22.703 -9.531 2.111 1 94 281 TYR B C 1
ATOM 7410 O O . TYR B 1 281 ? -23.5 -8.609 2.271 1 94 281 TYR B O 1
ATOM 7418 N N . ASN B 1 282 ? -21.406 -9.406 2.312 1 94.31 282 ASN B N 1
ATOM 7419 C CA . ASN B 1 282 ? -20.938 -8.219 3.027 1 94.31 282 ASN B CA 1
ATOM 7420 C C . ASN B 1 282 ? -20.172 -7.281 2.107 1 94.31 282 ASN B C 1
ATOM 7422 O O . ASN B 1 282 ? -19.875 -6.141 2.479 1 94.31 282 ASN B O 1
ATOM 7426 N N . LEU B 1 283 ? -19.891 -7.633 0.937 1 93.25 283 LEU B N 1
ATOM 7427 C CA . LEU B 1 283 ? -19.047 -6.824 0.066 1 93.25 283 LEU B CA 1
ATOM 7428 C C . LEU B 1 283 ? -19.719 -5.496 -0.27 1 93.25 283 LEU B C 1
ATOM 7430 O O . LEU B 1 283 ? -19.141 -4.43 -0.051 1 93.25 283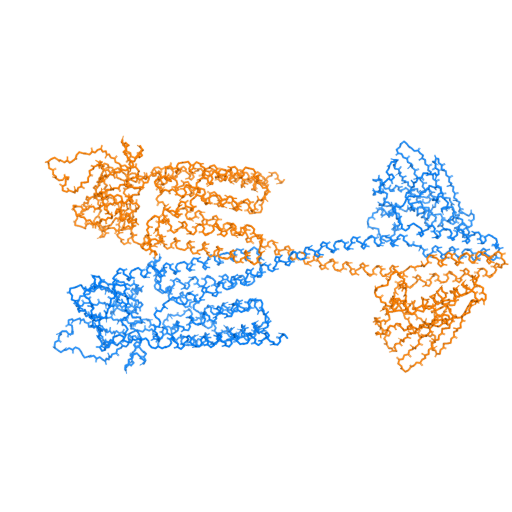 LEU B O 1
ATOM 7434 N N . MET B 1 284 ? -20.938 -5.512 -0.728 1 93.44 284 MET B N 1
ATOM 7435 C CA . MET B 1 284 ? -21.625 -4.301 -1.16 1 93.44 284 MET B CA 1
ATOM 7436 C C . MET B 1 284 ? -21.906 -3.377 0.023 1 93.44 284 MET B C 1
ATOM 7438 O O . MET B 1 284 ? -21.656 -2.172 -0.057 1 93.44 284 MET B O 1
ATOM 7442 N N . PRO B 1 285 ? -22.359 -3.91 1.129 1 95.25 285 PRO B N 1
ATOM 7443 C CA . PRO B 1 285 ? -22.562 -3.043 2.293 1 95.25 285 PRO B CA 1
ATOM 7444 C C . PRO B 1 285 ? -21.281 -2.326 2.715 1 95.25 285 PRO B C 1
ATOM 7446 O O . PRO B 1 285 ? -21.312 -1.14 3.053 1 95.25 285 PRO B O 1
ATOM 7449 N N . ILE B 1 286 ? -20.219 -3.025 2.729 1 95.06 286 ILE B N 1
ATOM 7450 C CA . ILE B 1 286 ? -18.953 -2.426 3.143 1 95.06 286 ILE B CA 1
ATOM 7451 C C . ILE B 1 286 ? -18.547 -1.33 2.158 1 95.06 286 ILE B C 1
ATOM 7453 O O . ILE B 1 286 ? -18.094 -0.26 2.564 1 95.06 286 ILE B O 1
ATOM 7457 N N . ILE B 1 287 ? -18.734 -1.573 0.896 1 94.69 287 ILE B N 1
ATOM 7458 C CA . ILE B 1 287 ? -18.422 -0.582 -0.127 1 94.69 287 ILE B CA 1
ATOM 7459 C C . ILE B 1 287 ? -19.281 0.666 0.081 1 94.69 287 ILE B C 1
ATOM 7461 O O . ILE B 1 287 ? -18.766 1.789 0.019 1 94.69 287 ILE B O 1
ATOM 7465 N N . ILE B 1 288 ? -20.516 0.464 0.351 1 95 288 ILE B N 1
ATOM 7466 C CA . ILE B 1 288 ? -21.438 1.577 0.584 1 95 288 ILE B CA 1
ATOM 7467 C C . ILE B 1 288 ? -20.969 2.385 1.792 1 95 288 ILE B C 1
ATOM 7469 O O . ILE B 1 288 ? -20.891 3.615 1.735 1 95 288 ILE B O 1
ATOM 7473 N N . LEU B 1 289 ? -20.609 1.721 2.812 1 94.62 289 LEU B N 1
ATOM 7474 C CA . LEU B 1 289 ? -20.156 2.396 4.027 1 94.62 289 LEU B CA 1
ATOM 7475 C C . LEU B 1 289 ? -18.875 3.172 3.779 1 94.62 289 LEU B C 1
ATOM 7477 O O . LEU B 1 289 ? -18.688 4.266 4.32 1 94.62 289 LEU B O 1
ATOM 7481 N N . VAL B 1 290 ? -18 2.623 2.971 1 92.56 290 VAL B N 1
ATOM 7482 C CA . VAL B 1 290 ? -16.75 3.312 2.645 1 92.56 290 VAL B CA 1
ATOM 7483 C C . VAL B 1 290 ? -17.062 4.582 1.853 1 92.56 290 VAL B C 1
ATOM 7485 O O . VAL B 1 290 ? -16.531 5.652 2.162 1 92.56 290 VAL B O 1
ATOM 7488 N N . ILE B 1 291 ? -17.922 4.496 0.884 1 92.38 291 ILE B N 1
ATOM 7489 C CA . ILE B 1 291 ? -18.219 5.625 0.006 1 92.38 291 ILE B CA 1
ATOM 7490 C C . ILE B 1 291 ? -18.922 6.723 0.799 1 92.38 291 ILE B C 1
ATOM 7492 O O . ILE B 1 291 ? -18.609 7.906 0.644 1 92.38 291 ILE B O 1
ATOM 7496 N N . ILE B 1 292 ? -19.797 6.355 1.688 1 92.06 292 ILE B N 1
ATOM 7497 C CA . ILE B 1 292 ? -20.516 7.336 2.494 1 92.06 292 ILE B CA 1
ATOM 7498 C C . ILE B 1 292 ? -19.562 8.016 3.469 1 92.06 292 ILE B C 1
ATOM 7500 O O . ILE B 1 292 ? -19.703 9.195 3.777 1 92.06 292 ILE B O 1
ATOM 7504 N N . SER B 1 293 ? -18.562 7.289 3.887 1 90.19 293 SER B N 1
ATOM 7505 C CA . SER B 1 293 ? -17.578 7.867 4.785 1 90.19 293 SER B CA 1
ATOM 7506 C C . SER B 1 293 ? -16.703 8.883 4.062 1 90.19 293 SER B C 1
ATOM 7508 O O . SER B 1 293 ? -16.203 9.836 4.672 1 90.19 293 SER B O 1
ATOM 7510 N N . ILE B 1 294 ? -16.516 8.711 2.805 1 87.06 294 ILE B N 1
ATOM 7511 C CA . ILE B 1 294 ? -15.703 9.617 1.997 1 87.06 294 ILE B CA 1
ATOM 7512 C C . ILE B 1 294 ? -16.531 10.852 1.634 1 87.06 294 ILE B C 1
ATOM 7514 O O . ILE B 1 294 ? -16.016 11.969 1.631 1 87.06 294 ILE B O 1
ATOM 7518 N N . TYR B 1 295 ? -17.812 10.602 1.292 1 89.69 295 TYR B N 1
ATOM 7519 C CA . TYR B 1 295 ? -18.719 11.688 0.933 1 89.69 295 TYR B CA 1
ATOM 7520 C C . TYR B 1 295 ? -19.891 11.766 1.902 1 89.69 295 TYR B C 1
ATOM 7522 O O . TYR B 1 295 ? -21.016 11.43 1.545 1 89.69 295 TYR B O 1
ATOM 7530 N N . PRO B 1 296 ? -19.703 12.305 3 1 88.31 296 PRO B N 1
ATOM 7531 C CA . PRO B 1 296 ? -20.719 12.273 4.055 1 88.31 296 PRO B CA 1
ATOM 7532 C C . PRO B 1 296 ? -21.844 13.273 3.807 1 88.31 296 PRO B C 1
ATOM 7534 O O . PRO B 1 296 ? -22.906 13.164 4.418 1 88.31 296 PRO B O 1
ATOM 7537 N N . LEU B 1 297 ? -21.719 14.141 2.922 1 86.69 297 LEU B N 1
ATOM 7538 C CA . LEU B 1 297 ? -22.719 15.18 2.719 1 86.69 297 LEU B CA 1
ATOM 7539 C C . LEU B 1 297 ? -23.797 14.719 1.739 1 86.69 297 LEU B C 1
ATOM 7541 O O . LEU B 1 297 ? -24.891 15.281 1.702 1 86.69 297 LEU B O 1
ATOM 7545 N N . GLU B 1 298 ? -23.531 13.672 1.042 1 84.19 298 GLU B N 1
ATOM 7546 C CA . GLU B 1 298 ? -24.406 13.336 -0.084 1 84.19 298 GLU B CA 1
ATOM 7547 C C . GLU B 1 298 ? -25.328 12.18 0.264 1 84.19 298 GLU B C 1
ATOM 7549 O O . GLU B 1 298 ? -25.984 11.617 -0.616 1 84.19 298 GLU B O 1
ATOM 7554 N N . TYR B 1 299 ? -25.375 11.789 1.507 1 86.56 299 TYR B N 1
ATOM 7555 C CA . TYR B 1 299 ? -26.234 10.648 1.814 1 86.56 299 TYR B CA 1
ATOM 7556 C C . TYR B 1 299 ? -27.188 10.977 2.969 1 86.56 299 TYR B C 1
ATOM 7558 O O . TYR B 1 299 ? -26.969 11.953 3.689 1 86.56 299 TYR B O 1
ATOM 7566 N N . LYS B 1 300 ? -28.312 10.297 2.992 1 90.25 300 LYS B N 1
ATOM 7567 C CA . LYS B 1 300 ? -29.25 10.352 4.109 1 90.25 300 LYS B CA 1
ATOM 7568 C C . LYS B 1 300 ? -29.141 9.102 4.98 1 90.25 300 LYS B C 1
ATOM 7570 O O . LYS B 1 300 ? -29.203 7.977 4.48 1 90.25 300 LYS B O 1
ATOM 7575 N N . LYS B 1 301 ? -29.047 9.219 6.207 1 90.75 301 LYS B N 1
ATOM 7576 C CA . LYS B 1 301 ? -28.797 8.133 7.152 1 90.75 301 LYS B CA 1
ATOM 7577 C C . LYS B 1 301 ? -29.969 7.148 7.168 1 90.75 301 LYS B C 1
ATOM 7579 O O . LYS B 1 301 ? -29.75 5.938 7.246 1 90.75 301 LYS B O 1
ATOM 7584 N N . THR B 1 302 ? -31.125 7.656 7.012 1 92.12 302 THR B N 1
ATOM 7585 C CA . THR B 1 302 ? -32.312 6.816 7.066 1 92.12 302 THR B CA 1
ATOM 7586 C C . THR B 1 302 ? -32.375 5.891 5.855 1 92.12 302 THR B C 1
ATOM 7588 O O . THR B 1 302 ? -32.719 4.715 5.98 1 92.12 302 THR B O 1
ATOM 7591 N N . ILE B 1 303 ? -32 6.379 4.738 1 93 303 ILE B N 1
ATOM 7592 C CA . ILE B 1 303 ? -32.094 5.59 3.512 1 93 303 ILE B CA 1
ATOM 7593 C C . ILE B 1 303 ? -31 4.512 3.527 1 93 303 ILE B C 1
ATOM 7595 O O . ILE B 1 303 ? -31.25 3.373 3.119 1 93 303 ILE B O 1
ATOM 7599 N N . VAL B 1 304 ? -29.844 4.871 3.998 1 93.19 304 VAL B N 1
ATOM 7600 C CA . VAL B 1 304 ? -28.75 3.91 4.074 1 93.19 304 VAL B CA 1
ATOM 7601 C C . VAL B 1 304 ? -29.125 2.775 5.027 1 93.19 304 VAL B C 1
ATOM 7603 O O . VAL B 1 304 ? -28.875 1.604 4.734 1 93.19 304 VAL B O 1
ATOM 7606 N N . GLY B 1 305 ? -29.734 3.15 6.141 1 93.38 305 GLY B N 1
ATOM 7607 C CA . GLY B 1 305 ? -30.188 2.137 7.078 1 93.38 305 GLY B CA 1
ATOM 7608 C C . GLY B 1 305 ? -31.203 1.175 6.469 1 93.38 305 GLY B C 1
ATOM 7609 O O . GLY B 1 305 ? -31.125 -0.035 6.695 1 93.38 305 GLY B O 1
ATOM 7610 N N . LEU B 1 306 ? -32.062 1.678 5.648 1 93.12 306 LEU B N 1
ATOM 7611 C CA . LEU B 1 306 ? -33.094 0.871 5.016 1 93.12 306 LEU B CA 1
ATOM 7612 C C . LEU B 1 306 ? -32.5 -0.062 3.969 1 93.12 306 LEU B C 1
ATOM 7614 O O . LEU B 1 306 ? -32.938 -1.197 3.811 1 93.12 306 LEU B O 1
ATOM 7618 N N . ILE B 1 307 ? -31.516 0.377 3.299 1 93.69 307 ILE B N 1
ATOM 7619 C CA . ILE B 1 307 ? -30.906 -0.381 2.213 1 93.69 307 ILE B CA 1
ATOM 7620 C C . ILE B 1 307 ? -29.984 -1.46 2.789 1 93.69 307 ILE B C 1
ATOM 7622 O O . ILE B 1 307 ? -29.844 -2.535 2.203 1 93.69 307 ILE B O 1
ATOM 7626 N N . LEU B 1 308 ? -29.375 -1.226 3.969 1 94.62 308 LEU B N 1
ATOM 7627 C CA . LEU B 1 308 ? -28.406 -2.152 4.535 1 94.62 308 LEU B CA 1
ATOM 7628 C C . LEU B 1 308 ? -29.078 -3.115 5.508 1 94.62 308 LEU B C 1
ATOM 7630 O O . LEU B 1 308 ? -28.531 -4.176 5.82 1 94.62 308 LEU B O 1
ATOM 7634 N N . MET B 1 309 ? -30.312 -2.844 5.934 1 93.88 309 MET B N 1
ATOM 7635 C CA . MET B 1 309 ? -31 -3.627 6.953 1 93.88 309 MET B CA 1
ATOM 7636 C C . MET B 1 309 ? -31.234 -5.059 6.477 1 93.88 309 MET B C 1
ATOM 7638 O O . MET B 1 309 ? -31.016 -6.008 7.227 1 93.88 309 MET B O 1
ATOM 7642 N N . PRO B 1 310 ? -31.578 -5.262 5.254 1 94.5 310 PRO B N 1
ATOM 7643 C CA . PRO B 1 310 ? -31.828 -6.633 4.797 1 94.5 310 PRO B CA 1
ATOM 7644 C C . PRO B 1 310 ? -30.578 -7.508 4.875 1 94.5 310 PRO B C 1
ATOM 7646 O O . PRO B 1 310 ? -30.672 -8.734 4.914 1 94.5 310 PRO B O 1
ATOM 7649 N N . ASN B 1 311 ? -29.406 -6.926 4.848 1 94.38 311 ASN B N 1
ATOM 7650 C CA . ASN B 1 311 ? -28.172 -7.715 4.934 1 94.38 311 ASN B CA 1
ATOM 7651 C C . ASN B 1 311 ? -28.062 -8.438 6.27 1 94.38 311 ASN B C 1
ATOM 7653 O O . ASN B 1 311 ? -27.391 -9.469 6.375 1 94.38 311 ASN B O 1
ATOM 7657 N N . ILE B 1 312 ? -28.75 -7.938 7.281 1 94.31 312 ILE B N 1
ATOM 7658 C CA . ILE B 1 312 ? -28.75 -8.602 8.578 1 94.31 312 ILE B CA 1
ATOM 7659 C C . ILE B 1 312 ? -29.438 -9.969 8.453 1 94.31 312 ILE B C 1
ATOM 7661 O O . ILE B 1 312 ? -28.984 -10.945 9.062 1 94.31 312 ILE B O 1
ATOM 7665 N N . PHE B 1 313 ? -30.438 -10.016 7.648 1 94.69 313 PHE B N 1
ATOM 7666 C CA . PHE B 1 313 ? -31.125 -11.273 7.375 1 94.69 313 PHE B CA 1
ATOM 7667 C C . PHE B 1 313 ? -30.172 -12.273 6.738 1 94.69 313 PHE B C 1
ATOM 7669 O O . PHE B 1 313 ? -30.141 -13.445 7.125 1 94.69 313 PHE B O 1
ATOM 7676 N N . PHE B 1 314 ? -29.422 -11.883 5.867 1 94.69 314 PHE B N 1
ATOM 7677 C CA . PHE B 1 314 ? -28.5 -12.773 5.172 1 94.69 314 PHE B CA 1
ATOM 7678 C C . PHE B 1 314 ? -27.344 -13.188 6.078 1 94.69 314 PHE B C 1
ATOM 7680 O O . PHE B 1 314 ? -26.797 -14.281 5.926 1 94.69 314 PHE B O 1
ATOM 7687 N N . GLU B 1 315 ? -27.031 -12.32 7.035 1 93.5 315 GLU B N 1
ATOM 7688 C CA . GLU B 1 315 ? -26.031 -12.719 8.031 1 93.5 315 GLU B CA 1
ATOM 7689 C C . GLU B 1 315 ? -26.562 -13.867 8.898 1 93.5 315 GLU B C 1
ATOM 7691 O O . GLU B 1 315 ? -25.797 -14.758 9.266 1 93.5 315 GLU B O 1
ATOM 7696 N N . VAL B 1 316 ? -27.766 -13.812 9.164 1 93.69 316 VAL B N 1
ATOM 7697 C CA . VAL B 1 316 ? -28.391 -14.867 9.969 1 93.69 316 VAL B CA 1
ATOM 7698 C C . VAL B 1 316 ? -28.453 -16.156 9.156 1 93.69 316 VAL B C 1
ATOM 7700 O O . VAL B 1 316 ? -28.312 -17.25 9.703 1 93.69 316 VAL B O 1
ATOM 7703 N N . LEU B 1 317 ? -28.625 -16.047 7.832 1 93.62 317 LEU B N 1
ATOM 7704 C CA . LEU B 1 317 ? -28.688 -17.203 6.938 1 93.62 317 LEU B CA 1
ATOM 7705 C C . LEU B 1 317 ? -27.375 -17.969 6.949 1 93.62 317 LEU B C 1
ATOM 7707 O O . LEU B 1 317 ? -27.344 -19.156 6.594 1 93.62 317 LEU B O 1
ATOM 7711 N N . LEU B 1 318 ? -26.266 -17.328 7.367 1 92.44 318 LEU B N 1
ATOM 7712 C CA . LEU B 1 318 ? -24.953 -17.953 7.387 1 92.44 318 LEU B CA 1
ATOM 7713 C C . LEU B 1 318 ? -24.906 -19.094 8.414 1 92.44 318 LEU B C 1
ATOM 7715 O O . LEU B 1 318 ? -24.031 -19.953 8.359 1 92.44 318 LEU B O 1
ATOM 7719 N N . LEU B 1 319 ? -25.875 -19.109 9.273 1 91.75 319 LEU B N 1
ATOM 7720 C CA . LEU B 1 319 ? -25.953 -20.156 10.289 1 91.75 319 LEU B CA 1
ATOM 7721 C C . LEU B 1 319 ? -26.672 -21.391 9.758 1 91.75 319 LEU B C 1
ATOM 7723 O O . LEU B 1 319 ? -26.688 -22.438 10.414 1 91.75 319 LEU B O 1
ATOM 7727 N N . THR B 1 320 ? -27.203 -21.391 8.578 1 90.25 320 THR B N 1
ATOM 7728 C CA . THR B 1 320 ? -27.938 -22.484 7.961 1 90.25 320 THR B CA 1
ATOM 7729 C C . THR B 1 320 ? -27.047 -23.234 6.969 1 90.25 320 THR B C 1
ATOM 7731 O O . THR B 1 320 ? -25.984 -22.766 6.598 1 90.25 320 THR B O 1
ATOM 7734 N N . PRO B 1 321 ? -27.484 -24.469 6.609 1 84.38 321 PRO B N 1
ATOM 7735 C CA . PRO B 1 321 ? -26.703 -25.219 5.629 1 84.38 321 PRO B CA 1
ATOM 7736 C C . PRO B 1 321 ? -26.688 -24.578 4.246 1 84.38 321 PRO B C 1
ATOM 7738 O O . PRO B 1 321 ? -27.562 -23.75 3.939 1 84.38 321 PRO B O 1
ATOM 7741 N N . ALA B 1 322 ? -25.734 -24.891 3.508 1 80.81 322 ALA B N 1
ATOM 7742 C CA . ALA B 1 322 ? -25.484 -24.266 2.209 1 80.81 322 ALA B CA 1
ATOM 7743 C C . ALA B 1 322 ? -26.688 -24.422 1.281 1 80.81 322 ALA B C 1
ATOM 7745 O O . ALA B 1 322 ? -27 -23.516 0.506 1 80.81 322 ALA B O 1
ATOM 7746 N N . LYS B 1 323 ? -27.344 -25.562 1.371 1 77.62 323 LYS B N 1
ATOM 7747 C CA . LYS B 1 323 ? -28.5 -25.797 0.514 1 77.62 323 LYS B CA 1
ATOM 7748 C C . LYS B 1 323 ? -29.609 -24.781 0.76 1 77.62 323 LYS B C 1
ATOM 7750 O O . LYS B 1 323 ? -30.234 -24.297 -0.183 1 77.62 323 LYS B O 1
ATOM 7755 N N . PHE B 1 324 ? -29.797 -24.391 1.981 1 85 324 PHE B N 1
ATOM 7756 C CA . PHE B 1 324 ? -30.812 -23.422 2.357 1 85 324 PHE B CA 1
ATOM 7757 C C . PHE B 1 324 ? -30.406 -22.016 1.933 1 85 324 PHE B C 1
ATOM 7759 O O . PHE B 1 324 ? -31.234 -21.234 1.449 1 85 324 PHE B O 1
ATOM 7766 N N . MET B 1 325 ? -29.203 -21.734 2.053 1 86.75 325 MET B N 1
ATOM 7767 C CA . MET B 1 325 ? -28.703 -20.438 1.653 1 86.75 325 MET B CA 1
ATOM 7768 C C . MET B 1 325 ? -28.875 -20.219 0.154 1 86.75 325 MET B C 1
ATOM 7770 O O . MET B 1 325 ? -29.219 -19.109 -0.284 1 86.75 325 MET B O 1
ATOM 7774 N N . ALA B 1 326 ? -28.656 -21.25 -0.623 1 82.5 326 ALA B N 1
ATOM 7775 C CA . ALA B 1 326 ? -28.703 -21.172 -2.08 1 82.5 326 ALA B CA 1
ATOM 7776 C C . ALA B 1 326 ? -30.109 -20.812 -2.555 1 82.5 326 ALA B C 1
ATOM 7778 O O . ALA B 1 326 ? -30.281 -20.172 -3.594 1 82.5 326 ALA B O 1
ATOM 7779 N N . SER B 1 327 ? -31.125 -21.156 -1.758 1 84 327 SER B N 1
ATOM 7780 C CA . SER B 1 327 ? -32.5 -20.875 -2.139 1 84 327 SER B CA 1
ATOM 7781 C C . SER B 1 327 ? -32.812 -19.391 -2.072 1 84 327 SER B C 1
ATOM 7783 O O . SER B 1 327 ? -33.75 -18.906 -2.705 1 84 327 SER B O 1
ATOM 7785 N N . PHE B 1 328 ? -31.984 -18.656 -1.42 1 89.62 328 PHE B N 1
ATOM 7786 C CA . PHE B 1 328 ? -32.25 -17.234 -1.24 1 89.62 328 PHE B CA 1
ATOM 7787 C C . PHE B 1 328 ? -31.344 -16.391 -2.15 1 89.62 328 PHE B C 1
ATOM 7789 O O . PHE B 1 328 ? -31.344 -15.164 -2.076 1 89.62 328 PHE B O 1
ATOM 7796 N N . ASN B 1 329 ? -30.594 -17.047 -3.037 1 86.12 329 ASN B N 1
ATOM 7797 C CA . ASN B 1 329 ? -29.656 -16.344 -3.898 1 86.12 329 ASN B CA 1
ATOM 7798 C C . ASN B 1 329 ? -30.375 -15.359 -4.82 1 86.12 329 ASN B C 1
ATOM 7800 O O . ASN B 1 329 ? -29.875 -14.266 -5.078 1 86.12 329 ASN B O 1
ATOM 7804 N N . LYS B 1 330 ? -31.562 -15.727 -5.305 1 85 330 LYS B N 1
ATOM 7805 C CA . LYS B 1 330 ? -32.312 -14.836 -6.188 1 85 330 LYS B CA 1
ATOM 7806 C C . LYS B 1 330 ? -32.688 -13.547 -5.477 1 85 330 LYS B C 1
ATOM 7808 O O . LYS B 1 330 ? -32.625 -12.461 -6.062 1 85 330 LYS B O 1
ATOM 7813 N N . TYR B 1 331 ? -33.031 -13.625 -4.246 1 90.75 331 TYR B N 1
ATOM 7814 C CA . TYR B 1 331 ? -33.438 -12.453 -3.459 1 90.75 331 TYR B CA 1
ATOM 7815 C C . TYR B 1 331 ? -32.219 -11.602 -3.131 1 90.75 331 TYR B C 1
ATOM 7817 O O . TYR B 1 331 ? -32.312 -10.367 -3.068 1 90.75 331 TYR B O 1
ATOM 7825 N N . PHE B 1 332 ? -31.156 -12.273 -2.934 1 91.88 332 PHE B N 1
ATOM 7826 C CA . PHE B 1 332 ? -29.922 -11.539 -2.658 1 91.88 332 PHE B CA 1
ATOM 7827 C C . PHE B 1 332 ? -29.5 -10.703 -3.867 1 91.88 332 PHE B C 1
ATOM 7829 O O . PHE B 1 332 ? -29.031 -9.578 -3.719 1 91.88 332 PHE B O 1
ATOM 7836 N N . TYR B 1 333 ? -29.656 -11.25 -5.023 1 89 333 TYR B N 1
ATOM 7837 C CA . TYR B 1 333 ? -29.297 -10.516 -6.234 1 89 333 TYR B CA 1
ATOM 7838 C C . TYR B 1 333 ? -30.172 -9.281 -6.41 1 89 333 TYR B C 1
ATOM 7840 O O . TYR B 1 333 ? -29.703 -8.234 -6.852 1 89 333 TYR B O 1
ATOM 7848 N N . VAL B 1 334 ? -31.391 -9.414 -6.062 1 91.38 334 VAL B N 1
ATOM 7849 C CA . VAL B 1 334 ? -32.281 -8.266 -6.133 1 91.38 334 VAL B CA 1
ATOM 7850 C C . VAL B 1 334 ? -31.828 -7.184 -5.16 1 91.38 334 VAL B C 1
ATOM 7852 O O . VAL B 1 334 ? -31.781 -6 -5.508 1 91.38 334 VAL B O 1
ATOM 7855 N N . LEU B 1 335 ? -31.516 -7.613 -3.977 1 94.19 335 LEU B N 1
ATOM 7856 C CA . LEU B 1 335 ? -31 -6.668 -2.99 1 94.19 335 LEU B CA 1
ATOM 7857 C C . LEU B 1 335 ? -29.734 -5.988 -3.496 1 94.19 335 LEU B C 1
ATOM 7859 O O . LEU B 1 335 ? -29.562 -4.777 -3.332 1 94.19 335 LEU B O 1
ATOM 7863 N N . MET B 1 336 ? -28.828 -6.746 -4.098 1 92.69 336 MET B N 1
ATOM 7864 C CA . MET B 1 336 ? -27.578 -6.211 -4.621 1 92.69 336 MET B CA 1
ATOM 7865 C C . MET B 1 336 ? -27.844 -5.148 -5.684 1 92.69 336 MET B C 1
ATOM 7867 O O . MET B 1 336 ? -27.188 -4.109 -5.703 1 92.69 336 MET B O 1
ATOM 7871 N N . VAL B 1 337 ? -28.797 -5.375 -6.535 1 91.06 337 VAL B N 1
ATOM 7872 C CA . VAL B 1 337 ? -29.125 -4.426 -7.59 1 91.06 337 VAL B CA 1
ATOM 7873 C C . VAL B 1 337 ? -29.672 -3.135 -6.977 1 91.06 337 VAL B C 1
ATOM 7875 O O . VAL B 1 337 ? -29.312 -2.037 -7.41 1 91.06 337 VAL B O 1
ATOM 7878 N N . LEU B 1 338 ? -30.484 -3.252 -5.973 1 94.38 338 LEU B N 1
ATOM 7879 C CA . LEU B 1 338 ? -31 -2.076 -5.289 1 94.38 338 LEU B CA 1
ATOM 7880 C C . LEU B 1 338 ? -29.875 -1.275 -4.645 1 94.38 338 LEU B C 1
ATOM 7882 O O . LEU B 1 338 ? -29.875 -0.043 -4.695 1 94.38 338 LEU B O 1
ATOM 7886 N N . GLN B 1 339 ? -29 -1.975 -4.055 1 95.38 339 GLN B N 1
ATOM 7887 C CA . GLN B 1 339 ? -27.859 -1.322 -3.426 1 95.38 339 GLN B CA 1
ATOM 7888 C C . GLN B 1 339 ? -26.969 -0.633 -4.465 1 95.38 339 GLN B C 1
ATOM 7890 O O . GLN B 1 339 ? -26.438 0.451 -4.215 1 95.38 339 GLN B O 1
ATOM 7895 N N . ILE B 1 340 ? -26.828 -1.234 -5.633 1 93.5 340 ILE B N 1
ATOM 7896 C CA . ILE B 1 340 ? -26.031 -0.667 -6.723 1 93.5 340 ILE B CA 1
ATOM 7897 C C . ILE B 1 340 ? -26.688 0.627 -7.207 1 93.5 340 ILE B C 1
ATOM 7899 O O . ILE B 1 340 ? -26.016 1.644 -7.379 1 93.5 340 ILE B O 1
ATOM 7903 N N . ILE B 1 341 ? -27.953 0.596 -7.359 1 93.19 341 ILE B N 1
ATOM 7904 C CA . ILE B 1 341 ? -28.688 1.773 -7.816 1 93.19 341 ILE B CA 1
ATOM 7905 C C . ILE B 1 341 ? -28.516 2.908 -6.809 1 93.19 341 ILE B C 1
ATOM 7907 O O . ILE B 1 341 ? -28.25 4.051 -7.191 1 93.19 341 ILE B O 1
ATOM 7911 N N . TYR B 1 342 ? -28.625 2.58 -5.602 1 94.31 342 TYR B N 1
ATOM 7912 C CA . TYR B 1 342 ? -28.5 3.582 -4.551 1 94.31 342 TYR B CA 1
ATOM 7913 C C . TYR B 1 342 ? -27.125 4.219 -4.559 1 94.31 342 TYR B C 1
ATOM 7915 O O . TYR B 1 342 ? -27 5.445 -4.531 1 94.31 342 TYR B O 1
ATOM 7923 N N . ILE B 1 343 ? -26.078 3.398 -4.551 1 93.75 343 ILE B N 1
ATOM 7924 C CA . ILE B 1 343 ? -24.719 3.922 -4.43 1 93.75 343 ILE B CA 1
ATOM 7925 C C . ILE B 1 343 ? -24.359 4.723 -5.676 1 93.75 343 ILE B C 1
ATOM 7927 O O . ILE B 1 343 ? -23.641 5.715 -5.598 1 93.75 343 ILE B O 1
ATOM 7931 N N . LEU B 1 344 ? -24.859 4.289 -6.84 1 93.44 344 LEU B N 1
ATOM 7932 C CA . LEU B 1 344 ? -24.625 5.066 -8.055 1 93.44 344 LEU B CA 1
ATOM 7933 C C . LEU B 1 344 ? -25.312 6.426 -7.965 1 93.44 344 LEU B C 1
ATOM 7935 O O . LEU B 1 344 ? -24.75 7.434 -8.406 1 93.44 344 LEU B O 1
ATOM 7939 N N . GLY B 1 345 ? -26.469 6.438 -7.387 1 92.81 345 GLY B N 1
ATOM 7940 C CA . GLY B 1 345 ? -27.156 7.703 -7.164 1 92.81 345 GLY B CA 1
ATOM 7941 C C . GLY B 1 345 ? -26.375 8.656 -6.281 1 92.81 345 GLY B C 1
ATOM 7942 O O . GLY B 1 345 ? -26.266 9.844 -6.59 1 92.81 345 GLY B O 1
ATOM 7943 N N . VAL B 1 346 ? -25.875 8.156 -5.227 1 94 346 VAL B N 1
ATOM 7944 C CA . VAL B 1 346 ? -25.078 8.961 -4.297 1 94 346 VAL B CA 1
ATOM 7945 C C . VAL B 1 346 ? -23.844 9.508 -5.008 1 94 346 VAL B C 1
ATOM 7947 O O . VAL B 1 346 ? -23.484 10.672 -4.828 1 94 346 VAL B O 1
ATOM 7950 N N . LEU B 1 347 ? -23.203 8.703 -5.816 1 93.81 347 LEU B N 1
ATOM 7951 C CA . LEU B 1 347 ? -21.984 9.109 -6.496 1 93.81 347 LEU B CA 1
ATOM 7952 C C . LEU B 1 347 ? -22.281 10.125 -7.59 1 93.81 347 LEU B C 1
ATOM 7954 O O . LEU B 1 347 ? -21.484 11.031 -7.836 1 93.81 347 LEU B O 1
ATOM 7958 N N . ILE B 1 348 ? -23.438 9.953 -8.25 1 93.69 348 ILE B N 1
ATOM 7959 C CA . ILE B 1 348 ? -23.844 10.938 -9.242 1 93.69 348 ILE B CA 1
ATOM 7960 C C . ILE B 1 348 ? -24.016 12.297 -8.57 1 93.69 348 ILE B C 1
ATOM 7962 O O . ILE B 1 348 ? -23.547 13.32 -9.078 1 93.69 348 ILE B O 1
ATOM 7966 N N . LYS B 1 349 ? -24.656 12.289 -7.453 1 93.06 349 LYS B N 1
ATOM 7967 C CA . LYS B 1 349 ? -24.844 13.531 -6.699 1 93.06 349 LYS B CA 1
ATOM 7968 C C . LYS B 1 349 ? -23.5 14.117 -6.285 1 93.06 349 LYS B C 1
ATOM 7970 O O . LYS B 1 349 ? -23.297 15.336 -6.34 1 93.06 349 LYS B O 1
ATOM 7975 N N . ALA B 1 350 ? -22.578 13.273 -5.914 1 92.88 350 ALA B N 1
ATOM 7976 C CA . ALA B 1 350 ? -21.234 13.727 -5.516 1 92.88 350 ALA B CA 1
ATOM 7977 C C . ALA B 1 350 ? -20.5 14.359 -6.688 1 92.88 350 ALA B C 1
ATOM 7979 O O . ALA B 1 350 ? -19.781 15.352 -6.52 1 92.88 350 ALA B O 1
ATOM 7980 N N . VAL B 1 351 ? -20.625 13.805 -7.883 1 92.69 351 VAL B N 1
ATOM 7981 C CA . VAL B 1 351 ? -19.984 14.328 -9.078 1 92.69 351 VAL B CA 1
ATOM 7982 C C . VAL B 1 351 ? -20.594 15.68 -9.453 1 92.69 351 VAL B C 1
ATOM 7984 O O . VAL B 1 351 ? -19.859 16.625 -9.797 1 92.69 351 VAL B O 1
ATOM 7987 N N . ILE B 1 352 ? -21.906 15.797 -9.32 1 91.38 352 ILE B N 1
ATOM 7988 C CA . ILE B 1 352 ? -22.609 17.031 -9.664 1 91.38 352 ILE B CA 1
ATOM 7989 C C . ILE B 1 352 ? -22.203 18.141 -8.695 1 91.38 352 ILE B C 1
ATOM 7991 O O . ILE B 1 352 ? -22 19.297 -9.102 1 91.38 352 ILE B O 1
ATOM 7995 N N . CYS B 1 353 ? -22.016 17.781 -7.422 1 90.94 353 CYS B N 1
ATOM 7996 C CA . CYS B 1 353 ? -21.656 18.766 -6.395 1 90.94 353 CYS B CA 1
ATOM 7997 C C . CYS B 1 353 ? -20.156 19.031 -6.398 1 90.94 353 CYS B C 1
ATOM 7999 O O . CYS B 1 353 ? -19.656 19.797 -5.566 1 90.94 353 CYS B O 1
ATOM 8001 N N . ARG B 1 354 ? -19.359 18.438 -7.203 1 88.44 354 ARG B N 1
ATOM 8002 C CA . ARG B 1 354 ? -17.922 18.656 -7.43 1 88.44 354 ARG B CA 1
ATOM 8003 C C . ARG B 1 354 ? -17.125 18.312 -6.184 1 88.44 354 ARG B C 1
ATOM 8005 O O . ARG B 1 354 ? -16.266 19.094 -5.758 1 88.44 354 ARG B O 1
ATOM 8012 N N . ARG B 1 355 ? -17.5 17.219 -5.672 1 87.38 355 ARG B N 1
ATOM 8013 C CA . ARG B 1 355 ? -16.688 16.766 -4.551 1 87.38 355 ARG B CA 1
ATOM 8014 C C . ARG B 1 355 ? -15.328 16.281 -5.023 1 87.38 355 ARG B C 1
ATOM 8016 O O . ARG B 1 355 ? -15.164 15.906 -6.188 1 87.38 355 ARG B O 1
ATOM 8023 N N . ASP B 1 356 ? -14.312 16.281 -4.188 1 84.62 356 ASP B N 1
ATOM 8024 C CA . ASP B 1 356 ? -12.945 15.922 -4.543 1 84.62 356 ASP B CA 1
ATOM 8025 C C . ASP B 1 356 ? -12.852 14.477 -5.023 1 84.62 356 ASP B C 1
ATOM 8027 O O . ASP B 1 356 ? -13.289 13.562 -4.328 1 84.62 356 ASP B O 1
ATOM 8031 N N . ASN B 1 357 ? -12.367 14.25 -6.188 1 86.69 357 ASN B N 1
ATOM 8032 C CA . ASN B 1 357 ? -12.07 12.953 -6.789 1 86.69 357 ASN B CA 1
ATOM 8033 C C . ASN B 1 357 ? -13.336 12.109 -6.945 1 86.69 357 ASN B C 1
ATOM 8035 O O . ASN B 1 357 ? -13.266 10.883 -6.973 1 86.69 357 ASN B O 1
ATOM 8039 N N . ALA B 1 358 ? -14.484 12.695 -7.027 1 90.94 358 ALA B N 1
ATOM 8040 C CA . ALA B 1 358 ? -15.742 11.977 -7.137 1 90.94 358 ALA B CA 1
ATOM 8041 C C . ALA B 1 358 ? -15.875 11.297 -8.5 1 90.94 358 ALA B C 1
ATOM 8043 O O . ALA B 1 358 ? -16.438 10.203 -8.609 1 90.94 358 ALA B O 1
ATOM 8044 N N . ILE B 1 359 ? -15.328 11.891 -9.508 1 90.38 359 ILE B N 1
ATOM 8045 C CA . ILE B 1 359 ? -15.398 11.344 -10.859 1 90.38 359 ILE B CA 1
ATOM 8046 C C . ILE B 1 359 ? -14.656 10.016 -10.922 1 90.38 359 ILE B C 1
ATOM 8048 O O . ILE B 1 359 ? -15.148 9.047 -11.5 1 90.38 359 ILE B O 1
ATOM 8052 N N . LEU B 1 360 ? -13.516 9.938 -10.352 1 89.19 360 LEU B N 1
ATOM 8053 C CA . LEU B 1 360 ? -12.703 8.727 -10.344 1 89.19 360 LEU B CA 1
ATOM 8054 C C . LEU B 1 360 ? -13.43 7.586 -9.633 1 89.19 360 LEU B C 1
ATOM 8056 O O . LEU B 1 360 ? -13.453 6.453 -10.117 1 89.19 360 LEU B O 1
ATOM 8060 N N . VAL B 1 361 ? -14 7.91 -8.508 1 92.31 361 VAL B N 1
ATOM 8061 C CA . VAL B 1 361 ? -14.703 6.891 -7.738 1 92.31 361 VAL B CA 1
ATOM 8062 C C . VAL B 1 361 ? -15.938 6.426 -8.508 1 92.31 361 VAL B C 1
ATOM 8064 O O . VAL B 1 361 ? -16.266 5.234 -8.508 1 92.31 361 VAL B O 1
ATOM 8067 N N . PHE B 1 362 ? -16.578 7.359 -9.164 1 93.94 362 PHE B N 1
ATOM 8068 C CA . PHE B 1 362 ? -17.75 7.035 -9.953 1 93.94 362 PHE B CA 1
ATOM 8069 C C . PHE B 1 362 ? -17.391 6.094 -11.102 1 93.94 362 PHE B C 1
ATOM 8071 O O . PHE B 1 362 ? -18.078 5.09 -11.32 1 93.94 362 PHE B O 1
ATOM 8078 N N . ILE B 1 363 ? -16.328 6.293 -11.812 1 91.25 363 ILE B N 1
ATOM 8079 C CA . ILE B 1 363 ? -15.891 5.461 -12.922 1 91.25 363 ILE B CA 1
ATOM 8080 C C . ILE B 1 363 ? -15.492 4.078 -12.414 1 91.25 363 ILE B C 1
ATOM 8082 O O . ILE B 1 363 ? -15.891 3.061 -12.992 1 91.25 363 ILE B O 1
ATOM 8086 N N . SER B 1 364 ? -14.711 4.023 -11.375 1 91.06 364 SER B N 1
ATOM 8087 C CA . SER B 1 364 ? -14.273 2.748 -10.828 1 91.06 364 SER B CA 1
ATOM 8088 C C . SER B 1 364 ? -15.453 1.924 -10.32 1 91.06 364 SER B C 1
ATOM 8090 O O . SER B 1 364 ? -15.469 0.7 -10.469 1 91.06 364 SER B O 1
ATOM 8092 N N . MET B 1 365 ? -16.406 2.592 -9.734 1 92.56 365 MET B N 1
ATOM 8093 C CA . MET B 1 365 ? -17.609 1.901 -9.289 1 92.56 365 MET B CA 1
ATOM 8094 C C . MET B 1 365 ? -18.406 1.355 -10.477 1 92.56 365 MET B C 1
ATOM 8096 O O . MET B 1 365 ? -18.953 0.254 -10.406 1 92.56 365 MET B O 1
ATOM 8100 N N . GLY B 1 366 ? -18.438 2.115 -11.492 1 90.69 366 GLY B N 1
ATOM 8101 C CA . GLY B 1 366 ? -19.078 1.64 -12.711 1 90.69 366 GLY B CA 1
ATOM 8102 C C . GLY B 1 366 ? -18.453 0.379 -13.266 1 90.69 366 GLY B C 1
ATOM 8103 O O . GLY B 1 366 ? -19.156 -0.563 -13.641 1 90.69 366 GLY B O 1
ATOM 8104 N N . ILE B 1 367 ? -17.172 0.325 -13.273 1 88.44 367 ILE B N 1
ATOM 8105 C CA . ILE B 1 367 ? -16.453 -0.845 -13.75 1 88.44 367 ILE B CA 1
ATOM 8106 C C . ILE B 1 367 ? -16.719 -2.033 -12.836 1 88.44 367 ILE B C 1
ATOM 8108 O O . ILE B 1 367 ? -16.938 -3.154 -13.305 1 88.44 367 ILE B O 1
ATOM 8112 N N . PHE B 1 368 ? -16.781 -1.733 -11.594 1 92.06 368 PHE B N 1
ATOM 8113 C CA . PHE B 1 368 ? -17.047 -2.783 -10.625 1 92.06 368 PHE B CA 1
ATOM 8114 C C . PHE B 1 368 ? -18.453 -3.342 -10.82 1 92.06 368 PHE B C 1
ATOM 8116 O O . PHE B 1 368 ? -18.656 -4.559 -10.766 1 92.06 368 PHE B O 1
ATOM 8123 N N . VAL B 1 369 ? -19.359 -2.461 -11.023 1 89.81 369 VAL B N 1
ATOM 8124 C CA . VAL B 1 369 ? -20.75 -2.867 -11.234 1 89.81 369 VAL B CA 1
ATOM 8125 C C . VAL B 1 369 ? -20.859 -3.711 -12.5 1 89.81 369 VAL B C 1
ATOM 8127 O O . VAL B 1 369 ? -21.531 -4.738 -12.516 1 89.81 369 VAL B O 1
ATOM 8130 N N . LEU B 1 370 ? -20.172 -3.361 -13.5 1 86.81 370 LEU B N 1
ATOM 8131 C CA . LEU B 1 370 ? -20.172 -4.145 -14.734 1 86.81 370 LEU B CA 1
ATOM 8132 C C . LEU B 1 370 ? -19.594 -5.531 -14.492 1 86.81 370 LEU B C 1
ATOM 8134 O O . LEU B 1 370 ? -20.078 -6.523 -15.031 1 86.81 370 LEU B O 1
ATOM 8138 N N . SER B 1 371 ? -18.594 -5.566 -13.68 1 85.94 371 SER B N 1
ATOM 8139 C CA . SER B 1 371 ? -17.969 -6.852 -13.383 1 85.94 371 SER B CA 1
ATOM 8140 C C . SER B 1 371 ? -18.906 -7.75 -12.586 1 85.94 371 SER B C 1
ATOM 8142 O O . SER B 1 371 ? -18.922 -8.969 -12.781 1 85.94 371 SER B O 1
ATOM 8144 N N . ILE B 1 372 ? -19.656 -7.195 -11.734 1 84.62 372 ILE B N 1
ATOM 8145 C CA . ILE B 1 372 ? -20.609 -7.965 -10.93 1 84.62 372 ILE B CA 1
ATOM 8146 C C . ILE B 1 372 ? -21.734 -8.484 -11.82 1 84.62 372 ILE B C 1
ATOM 8148 O O . ILE B 1 372 ? -22.156 -9.641 -11.688 1 84.62 372 ILE B O 1
ATOM 8152 N N . ILE B 1 373 ? -22.156 -7.648 -12.656 1 82.69 373 ILE B N 1
ATOM 8153 C CA . ILE B 1 373 ? -23.25 -8.047 -13.539 1 82.69 373 ILE B CA 1
ATOM 8154 C C . ILE B 1 373 ? -22.766 -9.148 -14.477 1 82.69 373 ILE B C 1
ATOM 8156 O O . ILE B 1 373 ? -23.516 -10.102 -14.758 1 82.69 373 ILE B O 1
ATOM 8160 N N . GLU B 1 374 ? -21.641 -9.039 -14.898 1 80.19 374 GLU B N 1
ATOM 8161 C CA . GLU B 1 374 ? -21.078 -10.094 -15.734 1 80.19 374 GLU B CA 1
ATOM 8162 C C . GLU B 1 374 ? -21 -11.422 -14.984 1 80.19 374 GLU B C 1
ATOM 8164 O O . GLU B 1 374 ? -21.25 -12.484 -15.555 1 80.19 374 GLU B O 1
ATOM 8169 N N . GLU B 1 375 ? -20.641 -11.305 -13.805 1 77 375 GLU B N 1
ATOM 8170 C CA . GLU B 1 375 ? -20.578 -12.5 -12.977 1 77 375 GLU B CA 1
ATOM 8171 C C . GLU B 1 375 ? -21.969 -13.109 -12.781 1 77 375 GLU B C 1
ATOM 8173 O O . GLU B 1 375 ? -22.125 -14.328 -12.742 1 77 375 GLU B O 1
ATOM 8178 N N . MET B 1 376 ? -22.906 -12.273 -12.648 1 76.88 376 MET B N 1
ATOM 8179 C CA . MET B 1 376 ? -24.281 -12.742 -12.492 1 76.88 376 MET B CA 1
ATOM 8180 C C . MET B 1 376 ? -24.766 -13.438 -13.766 1 76.88 376 MET B C 1
ATOM 8182 O O . MET B 1 376 ? -25.438 -14.469 -13.695 1 76.88 376 MET B O 1
ATOM 8186 N N . PHE B 1 377 ? -24.297 -12.906 -14.867 1 75.88 377 PHE B N 1
ATOM 8187 C CA . PHE B 1 377 ? -24.656 -13.523 -16.141 1 75.88 377 PHE B CA 1
ATOM 8188 C C . PHE B 1 377 ? -23.969 -14.875 -16.297 1 75.88 377 PHE B C 1
ATOM 8190 O O . PHE B 1 377 ? -24.594 -15.852 -16.734 1 75.88 377 PHE B O 1
ATOM 8197 N N . HIS B 1 378 ? -22.781 -14.93 -15.938 1 71.44 378 HIS B N 1
ATOM 8198 C CA . HIS B 1 378 ? -22.031 -16.172 -16.031 1 71.44 378 HIS B CA 1
ATOM 8199 C C . HIS B 1 378 ? -22.625 -17.25 -15.117 1 71.44 378 HIS B C 1
ATOM 8201 O O . HIS B 1 378 ? -22.672 -18.422 -15.492 1 71.44 378 HIS B O 1
ATOM 8207 N N . TYR B 1 379 ? -23.031 -16.766 -14.055 1 69.12 379 TYR B N 1
ATOM 8208 C CA . TYR B 1 379 ? -23.625 -17.703 -13.102 1 69.12 379 TYR B CA 1
ATOM 8209 C C . TYR B 1 379 ? -24.922 -18.281 -13.664 1 69.12 379 TYR B C 1
ATOM 8211 O O . TYR B 1 379 ? -25.219 -19.469 -13.461 1 69.12 379 TYR B O 1
ATOM 8219 N N . LYS B 1 380 ? -25.594 -17.5 -14.438 1 69.06 380 LYS B N 1
ATOM 8220 C CA . LYS B 1 380 ? -26.859 -17.953 -15.016 1 69.06 380 LYS B CA 1
ATOM 8221 C C . LYS B 1 380 ? -26.625 -18.656 -16.359 1 69.06 380 LYS B C 1
ATOM 8223 O O . LYS B 1 380 ? -27.578 -19.172 -16.953 1 69.06 380 LYS B O 1
ATOM 8228 N N . GLY B 1 381 ? -25.359 -18.766 -16.688 1 65.19 381 GLY B N 1
ATOM 8229 C CA . GLY B 1 381 ? -25.016 -19.438 -17.938 1 65.19 381 GLY B CA 1
ATOM 8230 C C . GLY B 1 381 ? -25.391 -18.609 -19.172 1 65.19 381 GLY B C 1
ATOM 8231 O O . GLY B 1 381 ? -25.688 -19.172 -20.234 1 65.19 381 GLY B O 1
ATOM 8232 N N . ILE B 1 382 ? -25.562 -17.281 -18.812 1 65.31 382 ILE B N 1
ATOM 8233 C CA . ILE B 1 382 ? -25.906 -16.375 -19.906 1 65.31 382 ILE B CA 1
ATOM 8234 C C . ILE B 1 382 ? -24.688 -15.57 -20.328 1 65.31 382 ILE B C 1
ATOM 8236 O O . ILE B 1 382 ? -23.891 -15.156 -19.5 1 65.31 382 ILE B O 1
ATOM 8240 N N . GLY B 1 383 ? -24.438 -15.594 -21.656 1 61.91 383 GLY B N 1
ATOM 8241 C CA . GLY B 1 383 ? -23.422 -14.672 -22.125 1 61.91 383 GLY B CA 1
ATOM 8242 C C . GLY B 1 383 ? -22.172 -15.375 -22.641 1 61.91 383 GLY B C 1
ATOM 8243 O O . GLY B 1 383 ? -22.031 -16.578 -22.469 1 61.91 383 GLY B O 1
ATOM 8244 N N . SER B 1 384 ? -21.391 -14.641 -23.453 1 56.09 384 SER B N 1
ATOM 8245 C CA . SER B 1 384 ? -20.266 -15.195 -24.203 1 56.09 384 SER B CA 1
ATOM 8246 C C . SER B 1 384 ? -18.953 -15.023 -23.438 1 56.09 384 SER B C 1
ATOM 8248 O O . SER B 1 384 ? -17.922 -15.562 -23.828 1 56.09 384 SER B O 1
ATOM 8250 N N . SER B 1 385 ? -19.062 -14.219 -22.406 1 56.06 385 SER B N 1
ATOM 8251 C CA . SER B 1 385 ? -17.719 -13.859 -21.969 1 56.06 385 SER B CA 1
ATOM 8252 C C . SER B 1 385 ? -17.172 -14.875 -20.969 1 56.06 385 SER B C 1
ATOM 8254 O O . SER B 1 385 ? -17.844 -15.234 -20 1 56.06 385 SER B O 1
ATOM 8256 N N . ASN B 1 386 ? -16.375 -15.758 -21.391 1 54.81 386 ASN B N 1
ATOM 8257 C CA . ASN B 1 386 ? -15.695 -16.766 -20.578 1 54.81 386 ASN B CA 1
ATOM 8258 C C . ASN B 1 386 ? -14.617 -16.156 -19.703 1 54.81 386 ASN B C 1
ATOM 8260 O O . ASN B 1 386 ? -13.664 -16.844 -19.312 1 54.81 386 ASN B O 1
ATOM 8264 N N . ILE B 1 387 ? -14.844 -14.836 -19.406 1 58.59 387 ILE B N 1
ATOM 8265 C CA . ILE B 1 387 ? -13.695 -14.32 -18.672 1 58.59 387 ILE B CA 1
ATOM 8266 C C . ILE B 1 387 ? -13.953 -14.422 -17.172 1 58.59 387 ILE B C 1
ATOM 8268 O O . ILE B 1 387 ? -14.766 -13.68 -16.625 1 58.59 387 ILE B O 1
ATOM 8272 N N . SER B 1 388 ? -13.586 -15.477 -16.469 1 60.56 388 SER B N 1
ATOM 8273 C CA . SER B 1 388 ? -13.773 -15.781 -15.062 1 60.56 388 SER B CA 1
ATOM 8274 C C . SER B 1 388 ? -13.062 -14.766 -14.18 1 60.56 388 SER B C 1
ATOM 8276 O O . SER B 1 388 ? -13.297 -14.711 -12.969 1 60.56 388 SER B O 1
ATOM 8278 N N . TYR B 1 389 ? -12.297 -13.711 -14.688 1 70.88 389 TYR B N 1
ATOM 8279 C CA . TYR B 1 389 ? -11.469 -12.898 -13.797 1 70.88 389 TYR B CA 1
ATOM 8280 C C . TYR B 1 389 ? -11.875 -11.438 -13.852 1 70.88 389 TYR B C 1
ATOM 8282 O O . TYR B 1 389 ? -11.234 -10.586 -13.227 1 70.88 389 TYR B O 1
ATOM 8290 N N . VAL B 1 390 ? -12.984 -11.242 -14.391 1 74.5 390 VAL B N 1
ATOM 8291 C CA . VAL B 1 390 ? -13.414 -9.859 -14.562 1 74.5 390 VAL B CA 1
ATOM 8292 C C . VAL B 1 390 ? -13.812 -9.266 -13.211 1 74.5 390 VAL B C 1
ATOM 8294 O O . VAL B 1 390 ? -13.562 -8.086 -12.945 1 74.5 390 VAL B O 1
ATOM 8297 N N . TYR B 1 391 ? -14.336 -10.094 -12.383 1 78.75 391 TYR B N 1
ATOM 8298 C CA . TYR B 1 391 ? -14.742 -9.641 -11.055 1 78.75 391 TYR B CA 1
ATOM 8299 C C . TYR B 1 391 ? -13.547 -9.125 -10.266 1 78.75 391 TYR B C 1
ATOM 8301 O O . TYR B 1 391 ? -13.633 -8.086 -9.602 1 78.75 391 TYR B O 1
ATOM 8309 N N . LEU B 1 392 ? -12.445 -9.797 -10.328 1 80.81 392 LEU B N 1
ATOM 8310 C CA . LEU B 1 392 ? -11.25 -9.414 -9.586 1 80.81 392 LEU B CA 1
ATOM 8311 C C . LEU B 1 392 ? -10.703 -8.086 -10.094 1 80.81 392 LEU B C 1
ATOM 8313 O O . LEU B 1 392 ? -10.281 -7.238 -9.297 1 80.81 392 LEU B O 1
ATOM 8317 N N . CYS B 1 393 ? -10.812 -7.93 -11.336 1 81.06 393 CYS B N 1
ATOM 8318 C CA . CYS B 1 393 ? -10.297 -6.699 -11.93 1 81.06 393 CYS B CA 1
ATOM 8319 C C . CYS B 1 393 ? -11.141 -5.5 -11.523 1 81.06 393 CYS B C 1
ATOM 8321 O O . CYS B 1 393 ? -10.609 -4.426 -11.242 1 81.06 393 CYS B O 1
ATOM 8323 N N . GLY B 1 394 ? -12.438 -5.734 -11.555 1 85 394 GLY B N 1
ATOM 8324 C CA . GLY B 1 394 ? -13.32 -4.652 -11.141 1 85 394 GLY B CA 1
ATOM 8325 C C . GLY B 1 394 ? -13.125 -4.242 -9.695 1 85 394 GLY B C 1
ATOM 8326 O O . GLY B 1 394 ? -13.078 -3.053 -9.383 1 85 394 GLY B O 1
ATOM 8327 N N . ASN B 1 395 ? -12.984 -5.152 -8.828 1 87.25 395 ASN B N 1
ATOM 8328 C CA . ASN B 1 395 ? -12.742 -4.867 -7.422 1 87.25 395 ASN B CA 1
ATOM 8329 C C . ASN B 1 395 ? -11.398 -4.176 -7.211 1 87.25 395 ASN B C 1
ATOM 8331 O O . ASN B 1 395 ? -11.281 -3.285 -6.367 1 87.25 395 ASN B O 1
ATOM 8335 N N . PHE B 1 396 ? -10.461 -4.621 -7.922 1 85.25 396 PHE B N 1
ATOM 8336 C CA . PHE B 1 396 ? -9.141 -4.027 -7.82 1 85.25 396 PHE B CA 1
ATOM 8337 C C . PHE B 1 396 ? -9.172 -2.561 -8.234 1 85.25 396 PHE B C 1
ATOM 8339 O O . PHE B 1 396 ? -8.547 -1.715 -7.586 1 85.25 396 PHE B O 1
ATOM 8346 N N . ALA B 1 397 ? -9.898 -2.332 -9.266 1 85.88 397 ALA B N 1
ATOM 8347 C CA . ALA B 1 397 ? -10.016 -0.955 -9.742 1 85.88 397 ALA B CA 1
ATOM 8348 C C . ALA B 1 397 ? -10.641 -0.058 -8.68 1 85.88 397 ALA B C 1
ATOM 8350 O O . ALA B 1 397 ? -10.219 1.085 -8.492 1 85.88 397 ALA B O 1
ATOM 8351 N N . LEU B 1 398 ? -11.617 -0.562 -8.047 1 90.69 398 LEU B N 1
ATOM 8352 C CA . LEU B 1 398 ? -12.289 0.212 -7.012 1 90.69 398 LEU B CA 1
ATOM 8353 C C . LEU B 1 398 ? -11.352 0.481 -5.836 1 90.69 398 LEU B C 1
ATOM 8355 O O . LEU B 1 398 ? -11.297 1.602 -5.324 1 90.69 398 LEU B O 1
ATOM 8359 N N . ILE B 1 399 ? -10.625 -0.483 -5.445 1 88.25 399 ILE B N 1
ATOM 8360 C CA . ILE B 1 399 ? -9.711 -0.338 -4.324 1 88.25 399 ILE B CA 1
ATOM 8361 C C . ILE B 1 399 ? -8.609 0.657 -4.688 1 88.25 399 ILE B C 1
ATOM 8363 O O . ILE B 1 399 ? -8.227 1.498 -3.867 1 88.25 399 ILE B O 1
ATOM 8367 N N . MET B 1 400 ? -8.164 0.572 -5.91 1 84.56 400 MET B N 1
ATOM 8368 C CA . MET B 1 400 ? -7.133 1.502 -6.363 1 84.56 400 MET B CA 1
ATOM 8369 C C . MET B 1 400 ? -7.652 2.936 -6.359 1 84.56 400 MET B C 1
ATOM 8371 O O . MET B 1 400 ? -6.934 3.861 -5.984 1 84.56 400 MET B O 1
ATOM 8375 N N . ALA B 1 401 ? -8.852 3.078 -6.785 1 87.56 401 ALA B N 1
ATOM 8376 C CA . ALA B 1 401 ? -9.461 4.406 -6.781 1 87.56 401 ALA B CA 1
ATOM 8377 C C . ALA B 1 401 ? -9.594 4.945 -5.363 1 87.56 401 ALA B C 1
ATOM 8379 O O . ALA B 1 401 ? -9.336 6.125 -5.113 1 87.56 401 ALA B O 1
ATOM 8380 N N . MET B 1 402 ? -9.992 4.09 -4.527 1 84.44 402 MET B N 1
ATOM 8381 C CA . MET B 1 402 ? -10.141 4.496 -3.133 1 84.44 402 MET B CA 1
ATOM 8382 C C . MET B 1 402 ? -8.789 4.855 -2.52 1 84.44 402 MET B C 1
ATOM 8384 O O . MET B 1 402 ? -8.695 5.793 -1.725 1 84.44 402 MET B O 1
ATOM 8388 N N . ALA B 1 403 ? -7.824 4.121 -2.869 1 79.75 403 ALA B N 1
ATOM 8389 C CA . ALA B 1 403 ? -6.473 4.43 -2.404 1 79.75 403 ALA B CA 1
ATOM 8390 C C . ALA B 1 403 ? -6.012 5.789 -2.922 1 79.75 403 ALA B C 1
ATOM 8392 O O . ALA B 1 403 ? -5.352 6.543 -2.201 1 79.75 403 ALA B O 1
ATOM 8393 N N . PHE B 1 404 ? -6.426 6.055 -4.07 1 83.44 404 PHE B N 1
ATOM 8394 C CA . PHE B 1 404 ? -6.074 7.336 -4.672 1 83.44 404 PHE B CA 1
ATOM 8395 C C . PHE B 1 404 ? -6.75 8.484 -3.934 1 83.44 404 PHE B C 1
ATOM 8397 O O . PHE B 1 404 ? -6.137 9.531 -3.707 1 83.44 404 PHE B O 1
ATOM 8404 N N . VAL B 1 405 ? -7.969 8.328 -3.672 1 84.94 405 VAL B N 1
ATOM 8405 C CA . VAL B 1 405 ? -8.719 9.352 -2.955 1 84.94 405 VAL B CA 1
ATOM 8406 C C . VAL B 1 405 ? -8.086 9.594 -1.587 1 84.94 405 VAL B C 1
ATOM 8408 O O . VAL B 1 405 ? -7.938 10.742 -1.16 1 84.94 405 VAL B O 1
ATOM 8411 N N . GLN B 1 406 ? -7.742 8.602 -0.966 1 77.5 406 GLN B N 1
ATOM 8412 C CA . GLN B 1 406 ? -7.137 8.734 0.354 1 77.5 406 GLN B CA 1
ATOM 8413 C C . GLN B 1 406 ? -5.766 9.398 0.268 1 77.5 406 GLN B C 1
ATOM 8415 O O . GLN B 1 406 ? -5.391 10.18 1.148 1 77.5 406 GLN B O 1
ATOM 8420 N N . ALA B 1 407 ? -5.016 9.055 -0.715 1 75.62 407 ALA B N 1
ATOM 8421 C CA . ALA B 1 407 ? -3.727 9.703 -0.942 1 75.62 407 ALA B CA 1
ATOM 8422 C C . ALA B 1 407 ? -3.906 11.203 -1.192 1 75.62 407 ALA B C 1
ATOM 8424 O O . ALA B 1 407 ? -3.104 12.016 -0.729 1 75.62 407 ALA B O 1
ATOM 8425 N N . GLY B 1 408 ? -4.938 11.516 -1.905 1 77.88 408 GLY B N 1
ATOM 8426 C CA . GLY B 1 408 ? -5.25 12.922 -2.141 1 77.88 408 GLY B CA 1
ATOM 8427 C C . GLY B 1 408 ? -5.605 13.672 -0.872 1 77.88 408 GLY B C 1
ATOM 8428 O O . GLY B 1 408 ? -5.18 14.812 -0.681 1 77.88 408 GLY B O 1
ATOM 8429 N N . LYS B 1 409 ? -6.344 13.062 -0.1 1 77.56 409 LYS B N 1
ATOM 8430 C CA . LYS B 1 409 ? -6.699 13.664 1.183 1 77.56 409 LYS B CA 1
ATOM 8431 C C . LYS B 1 409 ? -5.461 13.891 2.045 1 77.56 409 LYS B C 1
ATOM 8433 O O . LYS B 1 409 ? -5.336 14.922 2.705 1 77.56 409 LYS B O 1
ATOM 8438 N N . GLN B 1 410 ? -4.621 13.008 2.043 1 73.06 410 GLN B N 1
ATOM 8439 C CA . GLN B 1 410 ? -3.381 13.141 2.799 1 73.06 410 GLN B CA 1
ATOM 8440 C C . GLN B 1 410 ? -2.535 14.297 2.271 1 73.06 410 GLN B C 1
ATOM 8442 O O . GLN B 1 410 ? -1.944 15.047 3.051 1 73.06 410 GLN B O 1
ATOM 8447 N N . ALA B 1 411 ? -2.496 14.359 1.031 1 74 411 ALA B N 1
ATOM 8448 C CA . ALA B 1 411 ? -1.75 15.453 0.408 1 74 411 ALA B CA 1
ATOM 8449 C C . ALA B 1 411 ? -2.348 16.797 0.779 1 74 411 ALA B C 1
ATOM 8451 O O . ALA B 1 411 ? -1.617 17.766 1.036 1 74 411 ALA B O 1
ATOM 8452 N N . SER B 1 412 ? -3.602 16.859 0.82 1 77.75 412 SER B N 1
ATOM 8453 C CA . SER B 1 412 ? -4.285 18.094 1.178 1 77.75 412 SER B CA 1
ATOM 8454 C C . SER B 1 412 ? -4.016 18.484 2.631 1 77.75 412 SER B C 1
ATOM 8456 O O . SER B 1 412 ? -3.867 19.656 2.951 1 77.75 412 SER B O 1
ATOM 8458 N N . ILE B 1 413 ? -3.977 17.516 3.434 1 76.38 413 ILE B N 1
ATOM 8459 C CA . ILE B 1 413 ? -3.684 17.75 4.844 1 76.38 413 ILE B CA 1
ATOM 8460 C C . ILE B 1 413 ? -2.277 18.312 4.992 1 76.38 413 ILE B C 1
ATOM 8462 O O . ILE B 1 413 ? -2.055 19.234 5.793 1 76.38 413 ILE B O 1
ATOM 8466 N N . TYR B 1 414 ? -1.421 17.875 4.242 1 74.5 414 TYR B N 1
ATOM 8467 C CA . TYR B 1 414 ? -0.05 18.375 4.27 1 74.5 414 TYR B CA 1
ATOM 8468 C C . TYR B 1 414 ? 0.014 19.828 3.816 1 74.5 414 TYR B C 1
ATOM 8470 O O . TYR B 1 414 ? 0.709 20.641 4.426 1 74.5 414 TYR B O 1
ATOM 8478 N N . LYS B 1 415 ? -0.7 20.078 2.83 1 77.06 415 LYS B N 1
ATOM 8479 C CA . LYS B 1 415 ? -0.748 21.453 2.34 1 77.06 415 LYS B CA 1
ATOM 8480 C C . LYS B 1 415 ? -1.358 22.391 3.381 1 77.06 415 LYS B C 1
ATOM 8482 O O . LYS B 1 415 ? -0.868 23.5 3.59 1 77.06 415 LYS B O 1
ATOM 8487 N N . LYS B 1 416 ? -2.371 21.906 4.012 1 81.38 416 LYS B N 1
ATOM 8488 C CA . LYS B 1 416 ? -3.008 22.688 5.066 1 81.38 416 LYS B CA 1
ATOM 8489 C C . LYS B 1 416 ? -2.047 22.938 6.227 1 81.38 416 LYS B C 1
ATOM 8491 O O . LYS B 1 416 ? -2.041 24.016 6.816 1 81.38 416 LYS B O 1
ATOM 8496 N N . LEU B 1 417 ? -1.249 21.984 6.48 1 80.81 417 LEU B N 1
ATOM 8497 C CA . LEU B 1 417 ? -0.258 22.125 7.543 1 80.81 417 LEU B CA 1
ATOM 8498 C C . LEU B 1 417 ? 0.734 23.234 7.223 1 80.81 417 LEU B C 1
ATOM 8500 O O . LEU B 1 417 ? 1.078 24.031 8.094 1 80.81 417 LEU B O 1
ATOM 8504 N N . ILE B 1 418 ? 1.128 23.266 5.988 1 77.94 418 ILE B N 1
ATOM 8505 C CA . ILE B 1 418 ? 2.068 24.297 5.559 1 77.94 418 ILE B CA 1
ATOM 8506 C C . ILE B 1 418 ? 1.416 25.672 5.672 1 77.94 418 ILE B C 1
ATOM 8508 O O . ILE B 1 418 ? 2.025 26.609 6.18 1 77.94 418 ILE B O 1
ATOM 8512 N N . LEU B 1 419 ? 0.217 25.719 5.305 1 80.38 419 LEU B N 1
ATOM 8513 C CA . LEU B 1 419 ? -0.524 26.969 5.352 1 80.38 419 LEU B CA 1
ATOM 8514 C C . LEU B 1 419 ? -0.731 27.422 6.793 1 80.38 419 LEU B C 1
ATOM 8516 O O . LEU B 1 419 ? -0.532 28.594 7.113 1 80.38 419 LEU B O 1
ATOM 8520 N N . TYR B 1 420 ? -1.08 26.562 7.652 1 80.06 420 TYR B N 1
ATOM 8521 C CA . TYR B 1 420 ? -1.333 26.891 9.047 1 80.06 420 TYR B CA 1
ATOM 8522 C C . TYR B 1 420 ? -0.05 27.328 9.75 1 80.06 420 TYR B C 1
ATOM 8524 O O . TYR B 1 420 ? -0.073 28.203 10.609 1 80.06 420 TYR B O 1
ATOM 8532 N N . ASN B 1 421 ? 0.982 26.688 9.336 1 78.5 421 ASN B N 1
ATOM 8533 C CA . ASN B 1 421 ? 2.273 27.094 9.883 1 78.5 421 ASN B CA 1
ATOM 8534 C C . ASN B 1 421 ? 2.633 28.516 9.484 1 78.5 421 ASN B C 1
ATOM 8536 O O . ASN B 1 421 ? 3.137 29.297 10.305 1 78.5 421 ASN B O 1
ATOM 8540 N N . LYS B 1 422 ? 2.338 28.844 8.273 1 79.88 422 LYS B N 1
ATOM 8541 C CA . LYS B 1 422 ? 2.57 30.203 7.801 1 79.88 422 LYS B CA 1
ATOM 8542 C C . LYS B 1 422 ? 1.695 31.219 8.555 1 79.88 422 LYS B C 1
ATOM 8544 O O . LYS B 1 422 ? 2.168 32.281 8.961 1 79.88 422 LYS B O 1
ATOM 8549 N N . ASN B 1 423 ? 0.457 30.781 8.727 1 79.88 423 ASN B N 1
ATOM 8550 C CA . ASN B 1 423 ? -0.476 31.656 9.438 1 79.88 423 ASN B CA 1
ATOM 8551 C C . ASN B 1 423 ? -0.073 31.828 10.898 1 79.88 423 ASN B C 1
ATOM 8553 O O . ASN B 1 423 ? -0.247 32.906 11.469 1 79.88 423 ASN B O 1
ATOM 8557 N N . LEU B 1 424 ? 0.457 30.844 11.445 1 81.62 424 LEU B N 1
ATOM 8558 C CA . LEU B 1 424 ? 0.896 30.906 12.836 1 81.62 424 LEU B CA 1
ATOM 8559 C C . LEU B 1 424 ? 2.1 31.844 12.984 1 81.62 424 LEU B C 1
ATOM 8561 O O . LEU B 1 424 ? 2.199 32.594 13.961 1 81.62 424 LEU B O 1
ATOM 8565 N N . ILE B 1 425 ? 2.992 31.75 11.984 1 79.12 425 ILE B N 1
ATOM 8566 C CA . ILE B 1 425 ? 4.152 32.625 11.992 1 79.12 425 ILE B CA 1
ATOM 8567 C C . ILE B 1 425 ? 3.699 34.094 11.852 1 79.12 425 ILE B C 1
ATOM 8569 O O . ILE B 1 425 ? 4.207 34.969 12.547 1 79.12 425 ILE B O 1
ATOM 8573 N N . GLU B 1 426 ? 2.746 34.281 11.086 1 80.12 426 GLU B N 1
ATOM 8574 C CA . GLU B 1 426 ? 2.211 35.625 10.891 1 80.12 426 GLU B CA 1
ATOM 8575 C C . GLU B 1 426 ? 1.478 36.125 12.133 1 80.12 426 GLU B C 1
ATOM 8577 O O . GLU B 1 426 ? 1.591 37.281 12.508 1 80.12 426 GLU B O 1
ATOM 8582 N N . ALA B 1 427 ? 0.762 35.219 12.703 1 77 427 ALA B N 1
ATOM 8583 C CA . ALA B 1 427 ? 0.048 35.594 13.93 1 77 427 ALA B CA 1
ATOM 8584 C C . ALA B 1 427 ? 1.022 35.938 15.047 1 77 427 ALA B C 1
ATOM 8586 O O . ALA B 1 427 ? 0.771 36.875 15.82 1 77 427 ALA B O 1
ATOM 8587 N N . ASP B 1 428 ? 2.092 35.281 15.102 1 73.69 428 ASP B N 1
ATOM 8588 C CA . ASP B 1 428 ? 3.121 35.562 16.094 1 73.69 428 ASP B CA 1
ATOM 8589 C C . ASP B 1 428 ? 3.775 36.906 15.852 1 73.69 428 ASP B C 1
ATOM 8591 O O . ASP B 1 428 ? 4.059 37.656 16.797 1 73.69 428 ASP B O 1
ATOM 8595 N N . ARG B 1 429 ? 3.914 37.281 14.648 1 73.31 429 ARG B N 1
ATOM 8596 C CA . ARG B 1 429 ? 4.473 38.562 14.281 1 73.31 429 ARG B CA 1
ATOM 8597 C C . ARG B 1 429 ? 3.52 39.688 14.656 1 73.31 429 ARG B C 1
ATOM 8599 O O . ARG B 1 429 ? 3.949 40.75 15.156 1 73.31 429 ARG B O 1
ATOM 8606 N N . LEU B 1 430 ? 2.291 39.469 14.43 1 69.12 430 LEU B N 1
ATOM 8607 C CA . LEU B 1 430 ? 1.275 40.469 14.766 1 69.12 430 LEU B CA 1
ATOM 8608 C C . LEU B 1 430 ? 1.187 40.656 16.281 1 69.12 430 LEU B C 1
ATOM 8610 O O . LEU B 1 430 ? 1.057 41.781 16.75 1 69.12 430 LEU B O 1
ATOM 8614 N N . ARG B 1 431 ? 1.271 39.594 16.969 1 69.81 431 ARG B N 1
ATOM 8615 C CA . ARG B 1 431 ? 1.271 39.625 18.422 1 69.81 431 ARG B CA 1
ATOM 8616 C C . ARG B 1 431 ? 2.441 40.469 18.938 1 69.81 431 ARG B C 1
ATOM 8618 O O . ARG B 1 431 ? 2.279 41.281 19.859 1 69.81 431 ARG B O 1
ATOM 8625 N N . ASP B 1 432 ? 3.502 40.312 18.328 1 63.56 432 ASP B N 1
ATOM 8626 C CA . ASP B 1 432 ? 4.684 41.062 18.703 1 63.56 432 ASP B CA 1
ATOM 8627 C C . ASP B 1 432 ? 4.473 42.562 18.438 1 63.56 432 ASP B C 1
ATOM 8629 O O . ASP B 1 432 ? 4.852 43.406 19.266 1 63.56 432 ASP B O 1
ATOM 8633 N N . LYS B 1 433 ? 3.828 42.875 17.422 1 60.62 433 LYS B N 1
ATOM 8634 C CA . LYS B 1 433 ? 3.574 44.25 17.062 1 60.62 433 LYS B CA 1
ATOM 8635 C C . LYS B 1 433 ? 2.559 44.906 18.016 1 60.62 433 LYS B C 1
ATOM 8637 O O . LYS B 1 433 ? 2.725 46.062 18.422 1 60.62 433 LYS B O 1
ATOM 8642 N N . ILE B 1 434 ? 1.662 44.125 18.312 1 61.34 434 ILE B N 1
ATOM 8643 C CA . ILE B 1 434 ? 0.626 44.625 19.219 1 61.34 434 ILE B CA 1
ATOM 8644 C C . ILE B 1 434 ? 1.22 44.875 20.594 1 61.34 434 ILE B C 1
ATOM 8646 O O . ILE B 1 434 ? 0.942 45.906 21.234 1 61.34 434 ILE B O 1
ATOM 8650 N N . MET B 1 435 ? 1.974 43.938 21 1 56.25 435 MET B N 1
ATOM 8651 C CA . MET B 1 435 ? 2.631 44.094 22.281 1 56.25 435 MET B CA 1
ATOM 8652 C C . MET B 1 435 ? 3.51 45.344 22.297 1 56.25 435 MET B C 1
ATOM 8654 O O . MET B 1 435 ? 3.539 46.094 23.297 1 56.25 435 MET B O 1
ATOM 8658 N N . ALA B 1 436 ? 4.098 45.594 21.234 1 54.97 436 ALA B N 1
ATOM 8659 C CA . ALA B 1 436 ? 4.934 46.812 21.109 1 54.97 436 ALA B CA 1
ATOM 8660 C C . ALA B 1 436 ? 4.094 48.062 21.156 1 54.97 436 ALA B C 1
ATOM 8662 O O . ALA B 1 436 ? 4.461 49.031 21.828 1 54.97 436 ALA B O 1
ATOM 8663 N N . THR B 1 437 ? 2.951 48.031 20.609 1 54 437 THR B N 1
ATOM 8664 C CA . THR B 1 437 ? 2.055 49.188 20.562 1 54 437 THR B CA 1
ATOM 8665 C C . THR B 1 437 ? 1.418 49.438 21.922 1 54 437 THR B C 1
ATOM 8667 O O . THR B 1 437 ? 1.297 50.562 22.375 1 54 437 THR B O 1
ATOM 8670 N N . GLU B 1 438 ? 0.988 48.312 22.531 1 53.72 438 GLU B N 1
ATOM 8671 C CA . GLU B 1 438 ? 0.427 48.406 23.875 1 53.72 438 GLU B CA 1
ATOM 8672 C C . GLU B 1 438 ? 1.43 49.031 24.844 1 53.72 438 GLU B C 1
ATOM 8674 O O . GLU B 1 438 ? 1.066 49.875 25.672 1 53.72 438 GLU B O 1
ATOM 8679 N N . MET B 1 439 ? 2.596 48.594 24.719 1 46.88 439 MET B N 1
ATOM 8680 C CA . MET B 1 439 ? 3.637 49.125 25.594 1 46.88 439 MET B CA 1
ATOM 8681 C C . MET B 1 439 ? 3.846 50.625 25.375 1 46.88 439 MET B C 1
ATOM 8683 O O . MET B 1 439 ? 4.035 51.375 26.328 1 46.88 439 MET B O 1
ATOM 8687 N N . SER B 1 440 ? 3.787 51 24.141 1 48.72 440 SER B N 1
ATOM 8688 C CA . SER B 1 440 ? 3.922 52.406 23.812 1 48.72 440 SER B CA 1
ATOM 8689 C C . SER B 1 440 ? 2.758 53.219 24.375 1 48.72 440 SER B C 1
ATOM 8691 O O . SER B 1 440 ? 2.953 54.312 24.875 1 48.72 440 SER B O 1
ATOM 8693 N N . PHE B 1 441 ? 1.683 52.531 24.328 1 49.62 441 PHE B N 1
ATOM 8694 C CA . PHE B 1 441 ? 0.471 53.156 24.828 1 49.62 441 PHE B CA 1
ATOM 8695 C C . PHE B 1 441 ? 0.52 53.312 26.344 1 49.62 441 PHE B C 1
ATOM 8697 O O . PHE B 1 441 ? 0.169 54.344 26.875 1 49.62 441 PHE B O 1
ATOM 8704 N N . LEU B 1 442 ? 0.738 52.281 26.984 1 47.62 442 LEU B N 1
ATOM 8705 C CA . LEU B 1 442 ? 0.834 52.312 28.438 1 47.62 442 LEU B CA 1
ATOM 8706 C C . LEU B 1 442 ? 1.827 53.375 28.891 1 47.62 442 LEU B C 1
ATOM 8708 O O . LEU B 1 442 ? 1.628 54 29.922 1 47.62 442 LEU B O 1
ATOM 8712 N N . GLN B 1 443 ? 2.754 53.594 28.125 1 45.34 443 GLN B N 1
ATOM 8713 C CA . GLN B 1 443 ? 3.748 54.625 28.438 1 45.34 443 GLN B CA 1
ATOM 8714 C C . GLN B 1 443 ? 3.16 56.031 28.312 1 45.34 443 GLN B C 1
ATOM 8716 O O . GLN B 1 443 ? 3.521 56.938 29.078 1 45.34 443 GLN B O 1
ATOM 8721 N N . ALA B 1 444 ? 2.27 56.125 27.297 1 46.94 444 ALA B N 1
ATOM 8722 C CA . ALA B 1 444 ? 1.669 57.438 27.094 1 46.94 444 ALA B CA 1
ATOM 8723 C C . ALA B 1 444 ? 0.618 57.719 28.156 1 46.94 444 ALA B C 1
ATOM 8725 O O . ALA B 1 444 ? -0.081 58.75 28.094 1 46.94 444 ALA B O 1
ATOM 8726 N N . GLN B 1 445 ? 0.432 56.875 29.109 1 48.78 445 GLN B N 1
ATOM 8727 C CA . GLN B 1 445 ? -0.639 57.062 30.078 1 48.78 445 GLN B CA 1
ATOM 8728 C C . GLN B 1 445 ? -0.376 58.281 30.938 1 48.78 445 GLN B C 1
ATOM 8730 O O . GLN B 1 445 ? 0.507 58.281 31.812 1 48.78 445 GLN B O 1
ATOM 8735 N N . ILE B 1 446 ? -0.523 59.625 30.422 1 50.84 446 ILE B N 1
ATOM 8736 C CA . ILE B 1 446 ? -0.756 60.781 31.281 1 50.84 446 ILE B CA 1
ATOM 8737 C C . ILE B 1 446 ? -1.792 60.438 32.344 1 50.84 446 ILE B C 1
ATOM 8739 O O . ILE B 1 446 ? -2.891 60 32.031 1 50.84 446 ILE B O 1
ATOM 8743 N N . LYS B 1 447 ? -1.419 60.281 33.594 1 58.16 447 LYS B N 1
ATOM 8744 C CA . LYS B 1 447 ? -2.303 59.938 34.688 1 58.16 447 LYS B CA 1
ATOM 8745 C C . LYS B 1 447 ? -3.41 60.969 34.875 1 58.16 447 LYS B C 1
ATOM 8747 O O . LYS B 1 447 ? -3.16 62.062 35.344 1 58.16 447 LYS B O 1
ATOM 8752 N N . PRO B 1 448 ? -4.578 60.719 34.406 1 60.75 448 PRO B N 1
ATOM 8753 C CA . PRO B 1 448 ? -5.676 61.688 34.438 1 60.75 448 PRO B CA 1
ATOM 8754 C C . PRO B 1 448 ? -5.926 62.219 35.875 1 60.75 448 PRO B C 1
ATOM 8756 O O . PRO B 1 448 ? -6.219 63.406 36.031 1 60.75 448 PRO B O 1
ATOM 8759 N N . HIS B 1 449 ? -5.746 61.406 36.844 1 64.81 449 HIS B N 1
ATOM 8760 C CA . HIS B 1 449 ? -5.988 61.812 38.25 1 64.81 449 HIS B CA 1
ATOM 8761 C C . HIS B 1 449 ? -5.012 62.906 38.656 1 64.81 449 HIS B C 1
ATOM 8763 O O . HIS B 1 449 ? -5.406 63.906 39.281 1 64.81 449 HIS B O 1
ATOM 8769 N N . PHE B 1 450 ? -3.838 62.781 38.312 1 72.38 450 PHE B N 1
ATOM 8770 C CA . PHE B 1 450 ? -2.84 63.812 38.656 1 72.38 450 PHE B CA 1
ATOM 8771 C C . PHE B 1 450 ? -3.186 65.125 37.969 1 72.38 450 PHE B C 1
ATOM 8773 O O . PHE B 1 450 ? -3.092 66.188 38.594 1 72.38 450 PHE B O 1
ATOM 8780 N N . LEU B 1 451 ? -3.619 65 36.812 1 73 451 LEU B N 1
ATOM 8781 C CA . LEU B 1 451 ? -3.932 66.188 36.062 1 73 451 LEU B CA 1
ATOM 8782 C C . LEU B 1 451 ? -5.102 66.938 36.688 1 73 451 LEU B C 1
ATOM 8784 O O . LEU B 1 451 ? -5.051 68.125 36.844 1 73 451 LEU B O 1
ATOM 8788 N N . TYR B 1 452 ? -6.047 66.188 37.125 1 71.25 452 TYR B N 1
ATOM 8789 C CA . TYR B 1 452 ? -7.207 66.812 37.781 1 71.25 452 TYR B CA 1
ATOM 8790 C C . TYR B 1 452 ? -6.809 67.5 39.062 1 71.25 452 TYR B C 1
ATOM 8792 O O . TYR B 1 452 ? -7.219 68.625 39.344 1 71.25 452 TYR B O 1
ATOM 8800 N N . ASN B 1 453 ? -6.043 66.812 39.844 1 73.38 453 ASN B N 1
ATOM 8801 C CA . ASN B 1 453 ? -5.621 67.375 41.125 1 73.38 453 ASN B CA 1
ATOM 8802 C C . ASN B 1 453 ? -4.742 68.625 40.969 1 73.38 453 ASN B C 1
ATOM 8804 O O . ASN B 1 453 ? -4.887 69.562 41.719 1 73.38 453 ASN B O 1
ATOM 8808 N N . ALA B 1 454 ? -3.898 68.5 40.031 1 81.06 454 ALA B N 1
ATOM 8809 C CA . ALA B 1 454 ? -3.012 69.625 39.75 1 81.06 454 ALA B CA 1
ATOM 8810 C C . ALA B 1 454 ? -3.807 70.812 39.312 1 81.06 454 ALA B C 1
ATOM 8812 O O . ALA B 1 454 ? -3.582 71.938 39.844 1 81.06 454 ALA B O 1
ATOM 8813 N N . MET B 1 455 ? -4.793 70.625 38.562 1 80.75 455 MET B N 1
ATOM 8814 C CA . MET B 1 455 ? -5.609 71.75 38.062 1 80.75 455 MET B CA 1
ATOM 8815 C C . MET B 1 455 ? -6.469 72.312 39.188 1 80.75 455 MET B C 1
ATOM 8817 O O . MET B 1 455 ? -6.613 73.562 39.281 1 80.75 455 MET B O 1
ATOM 8821 N N . SER B 1 456 ? -6.926 71.5 40 1 76.81 456 SER B N 1
ATOM 8822 C CA . SER B 1 456 ? -7.707 71.938 41.125 1 76.81 456 SER B CA 1
ATOM 8823 C C . SER B 1 456 ? -6.859 72.75 42.094 1 76.81 456 SER B C 1
ATOM 8825 O O . SER B 1 456 ? -7.312 73.812 42.625 1 76.81 456 SER B O 1
ATOM 8827 N N . ALA B 1 457 ? -5.684 72.312 42.344 1 81.12 457 ALA B N 1
ATOM 8828 C CA . ALA B 1 457 ? -4.758 73.062 43.188 1 81.12 457 ALA B CA 1
ATOM 8829 C C . ALA B 1 457 ? -4.426 74.438 42.625 1 81.12 457 ALA B C 1
ATOM 8831 O O . ALA B 1 457 ? -4.398 75.438 43.344 1 81.12 457 ALA B O 1
ATOM 8832 N N . ILE B 1 458 ? -4.297 74.438 41.375 1 84.56 458 ILE B N 1
ATOM 8833 C CA . ILE B 1 458 ? -3.943 75.688 40.688 1 84.56 458 ILE B CA 1
ATOM 8834 C C . ILE B 1 458 ? -5.129 76.688 40.719 1 84.56 458 ILE B C 1
ATOM 8836 O O . ILE B 1 458 ? -4.961 77.875 40.938 1 84.56 458 ILE B O 1
ATOM 8840 N N . ALA B 1 459 ? -6.273 76.125 40.625 1 81.5 459 ALA B N 1
ATOM 8841 C CA . ALA B 1 459 ? -7.48 76.938 40.688 1 81.5 459 ALA B CA 1
ATOM 8842 C C . ALA B 1 459 ? -7.617 77.625 42.031 1 81.5 459 ALA B C 1
ATOM 8844 O O . ALA B 1 459 ? -7.992 78.812 42.125 1 81.5 459 ALA B O 1
ATOM 8845 N N . ASN B 1 460 ? -7.277 76.938 43 1 80.38 460 ASN B N 1
ATOM 8846 C CA . ASN B 1 460 ? -7.344 77.438 44.344 1 80.38 460 ASN B CA 1
ATOM 8847 C C . ASN B 1 460 ? -6.312 78.562 44.562 1 80.38 460 ASN B C 1
ATOM 8849 O O . ASN B 1 460 ? -6.59 79.562 45.25 1 80.38 460 ASN B O 1
ATOM 8853 N N . VAL B 1 461 ? -5.203 78.5 44 1 83.75 461 VAL B N 1
ATOM 8854 C CA . VAL B 1 461 ? -4.129 79.438 44.156 1 83.75 461 VAL B CA 1
ATOM 8855 C C . VAL B 1 461 ? -4.43 80.688 43.281 1 83.75 461 VAL B C 1
ATOM 8857 O O . VAL B 1 461 ? -4.055 81.812 43.656 1 83.75 461 VAL B O 1
ATOM 8860 N N . CYS B 1 462 ? -5.059 80.438 42.188 1 80.81 462 CYS B N 1
ATOM 8861 C CA . CYS B 1 462 ? -5.371 81.5 41.25 1 80.81 462 CYS B CA 1
ATOM 8862 C C . CYS B 1 462 ? -6.188 82.625 41.938 1 80.81 462 CYS B C 1
ATOM 8864 O O . CYS B 1 462 ? -5.977 83.812 41.656 1 80.81 462 CYS B O 1
ATOM 8866 N N . GLU B 1 463 ? -7.031 82.188 42.781 1 75.12 463 GLU B N 1
ATOM 8867 C CA . GLU B 1 463 ? -7.898 83.125 43.469 1 75.12 463 GLU B CA 1
ATOM 8868 C C . GLU B 1 463 ? -7.109 84 44.469 1 75.12 463 GLU B C 1
ATOM 8870 O O . GLU B 1 463 ? -7.449 85.188 44.688 1 75.12 463 GLU B O 1
ATOM 8875 N N . LYS B 1 464 ? -6.012 83.5 44.938 1 79.62 464 LYS B N 1
ATOM 8876 C CA . LYS B 1 464 ? -5.262 84.188 46 1 79.62 464 LYS B CA 1
ATOM 8877 C C . LYS B 1 464 ? -4.043 84.875 45.438 1 79.62 464 LYS B C 1
ATOM 8879 O O . LYS B 1 464 ? -3.752 86 45.781 1 79.62 464 LYS B O 1
ATOM 8884 N N . ASP B 1 465 ? -3.332 84.25 44.562 1 84.38 465 ASP B N 1
ATOM 8885 C CA . ASP B 1 465 ? -2.08 84.75 44 1 84.38 465 ASP B CA 1
ATOM 8886 C C . ASP B 1 465 ? -1.979 84.375 42.531 1 84.38 465 ASP B C 1
ATOM 8888 O O . ASP B 1 465 ? -1.568 83.312 42.156 1 84.38 465 ASP B O 1
ATOM 8892 N N . GLY B 1 466 ? -2.312 85.312 41.688 1 80.06 466 GLY B N 1
ATOM 8893 C CA . GLY B 1 466 ? -2.33 85.125 40.25 1 80.06 466 GLY B CA 1
ATOM 8894 C C . GLY B 1 466 ? -0.961 84.812 39.688 1 80.06 466 GLY B C 1
ATOM 8895 O O . GLY B 1 466 ? -0.84 84 38.781 1 80.06 466 GLY B O 1
ATOM 8896 N N . LYS B 1 467 ? 0.034 85.5 40.156 1 82.81 467 LYS B N 1
ATOM 8897 C CA . LYS B 1 467 ? 1.391 85.25 39.656 1 82.81 467 LYS B CA 1
ATOM 8898 C C . LYS B 1 467 ? 1.884 83.875 39.969 1 82.81 467 LYS B C 1
ATOM 8900 O O . LYS B 1 467 ? 2.457 83.188 39.094 1 82.81 467 LYS B O 1
ATOM 8905 N N . LYS B 1 468 ? 1.618 83.438 41.188 1 84.94 468 LYS B N 1
ATOM 8906 C CA . LYS B 1 468 ? 2.002 82.062 41.594 1 84.94 468 LYS B CA 1
ATOM 8907 C C . LYS B 1 468 ? 1.239 81 40.781 1 84.94 468 LYS B C 1
ATOM 8909 O O . LYS B 1 468 ? 1.809 80 40.344 1 84.94 468 LYS B O 1
ATOM 8914 N N . ALA B 1 469 ? 0.061 81.312 40.594 1 87.69 469 ALA B N 1
ATOM 8915 C CA . ALA B 1 469 ? -0.771 80.438 39.812 1 87.69 469 ALA B CA 1
ATOM 8916 C C . ALA B 1 469 ? -0.251 80.312 38.375 1 87.69 469 ALA B C 1
ATOM 8918 O O . ALA B 1 469 ? -0.215 79.25 37.781 1 87.69 469 ALA B O 1
ATOM 8919 N N . GLY B 1 470 ? 0.124 81.438 37.781 1 84.06 470 GLY B N 1
ATOM 8920 C CA . GLY B 1 470 ? 0.707 81.438 36.438 1 84.06 470 GLY B CA 1
ATOM 8921 C C . GLY B 1 470 ? 1.949 80.562 36.344 1 84.06 470 GLY B C 1
ATOM 8922 O O . GLY B 1 470 ? 2.102 79.812 35.375 1 84.06 470 GLY B O 1
ATOM 8923 N N . ASN B 1 471 ? 2.771 80.625 37.25 1 86.38 471 ASN B N 1
ATOM 8924 C CA . ASN B 1 471 ? 3.984 79.812 37.281 1 86.38 471 ASN B CA 1
ATOM 8925 C C . ASN B 1 471 ? 3.66 78.312 37.406 1 86.38 471 ASN B C 1
ATOM 8927 O O . ASN B 1 471 ? 4.32 77.5 36.812 1 86.38 471 ASN B O 1
ATOM 8931 N N . LEU B 1 472 ? 2.672 78 38.188 1 87.25 472 LEU B N 1
ATOM 8932 C CA . LEU B 1 472 ? 2.273 76.625 38.375 1 87.25 472 LEU B CA 1
ATOM 8933 C C . LEU B 1 472 ? 1.701 76.062 37.062 1 87.25 472 LEU B C 1
ATOM 8935 O O . LEU B 1 472 ? 1.93 74.875 36.75 1 87.25 472 LEU B O 1
ATOM 8939 N N . ILE B 1 473 ? 0.999 76.812 36.438 1 86.25 473 ILE B N 1
ATOM 8940 C CA . ILE B 1 473 ? 0.442 76.375 35.156 1 86.25 473 ILE B CA 1
ATOM 8941 C C . ILE B 1 473 ? 1.573 76.125 34.156 1 86.25 473 ILE B C 1
ATOM 8943 O O . ILE B 1 473 ? 1.53 75.125 33.438 1 86.25 473 ILE B O 1
ATOM 8947 N N . VAL B 1 474 ? 2.52 76.938 34.156 1 84.44 474 VAL B N 1
ATOM 8948 C CA . VAL B 1 474 ? 3.682 76.75 33.281 1 84.44 474 VAL B CA 1
ATOM 8949 C C . VAL B 1 474 ? 4.398 75.438 33.688 1 84.44 474 VAL B C 1
ATOM 8951 O O . VAL B 1 474 ? 4.812 74.688 32.844 1 84.44 474 VAL B O 1
ATOM 8954 N N . ASP B 1 475 ? 4.52 75.25 34.969 1 84.38 475 ASP B N 1
ATOM 8955 C CA . ASP B 1 475 ? 5.125 74 35.469 1 84.38 475 ASP B CA 1
ATOM 8956 C C . ASP B 1 475 ? 4.34 72.812 34.969 1 84.38 475 ASP B C 1
ATOM 8958 O O . ASP B 1 475 ? 4.93 71.812 34.562 1 84.38 475 ASP B O 1
ATOM 8962 N N . LEU B 1 476 ? 3.123 72.875 35.062 1 83.25 476 LEU B N 1
ATOM 8963 C CA . LEU B 1 476 ? 2.271 71.75 34.625 1 83.25 476 LEU B CA 1
ATOM 8964 C C . LEU B 1 476 ? 2.396 71.562 33.125 1 83.25 476 LEU B C 1
ATOM 8966 O O . LEU B 1 476 ? 2.439 70.438 32.656 1 83.25 476 LEU B O 1
ATOM 8970 N N . ALA B 1 477 ? 2.422 72.625 32.375 1 76.88 477 ALA B N 1
ATOM 8971 C CA . ALA B 1 477 ? 2.574 72.562 30.922 1 76.88 477 ALA B CA 1
ATOM 8972 C C . ALA B 1 477 ? 3.889 71.875 30.547 1 76.88 477 ALA B C 1
ATOM 8974 O O . ALA B 1 477 ? 3.918 71 29.672 1 76.88 477 ALA B O 1
ATOM 8975 N N . ILE B 1 478 ? 4.871 72.25 31.172 1 76.75 478 ILE B N 1
ATOM 8976 C CA . ILE B 1 478 ? 6.191 71.688 30.906 1 76.75 478 ILE B CA 1
ATOM 8977 C C . ILE B 1 478 ? 6.211 70.188 31.312 1 76.75 478 ILE B C 1
ATOM 8979 O O . ILE B 1 478 ? 6.777 69.375 30.609 1 76.75 478 ILE B O 1
ATOM 8983 N N . TYR B 1 479 ? 5.578 69.875 32.375 1 76.38 479 TYR B N 1
ATOM 8984 C CA . TYR B 1 479 ? 5.469 68.5 32.844 1 76.38 479 TYR B CA 1
ATOM 8985 C C . TYR B 1 479 ? 4.75 67.625 31.812 1 76.38 479 TYR B C 1
ATOM 8987 O O . TYR B 1 479 ? 5.207 66.5 31.5 1 76.38 479 TYR B O 1
ATOM 8995 N N . LEU B 1 480 ? 3.73 68.062 31.359 1 71.06 480 LEU B N 1
ATOM 8996 C CA . LEU B 1 480 ? 2.924 67.312 30.406 1 71.06 480 LEU B CA 1
ATOM 8997 C C . LEU B 1 480 ? 3.676 67.125 29.094 1 71.06 480 LEU B C 1
ATOM 8999 O O . LEU B 1 480 ? 3.625 66.062 28.484 1 71.06 480 LEU B O 1
ATOM 9003 N N . ARG B 1 481 ? 4.332 68.188 28.672 1 65.38 481 ARG B N 1
ATOM 9004 C CA . ARG B 1 481 ? 5.145 68.062 27.469 1 65.38 481 ARG B CA 1
ATOM 9005 C C . ARG B 1 481 ? 6.23 67 27.594 1 65.38 481 ARG B C 1
ATOM 9007 O O . ARG B 1 481 ? 6.469 66.25 26.672 1 65.38 481 ARG B O 1
ATOM 9014 N N . GLY B 1 482 ? 6.879 67.062 28.672 1 66 482 GLY B N 1
ATOM 9015 C CA . GLY B 1 482 ? 7.918 66.125 28.938 1 66 482 GLY B CA 1
ATOM 9016 C C . GLY B 1 482 ? 7.398 64.688 28.969 1 66 482 GLY B C 1
ATOM 9017 O O . GLY B 1 482 ? 8.055 63.781 28.453 1 66 482 GLY B O 1
ATOM 9018 N N . SER B 1 483 ? 6.223 64.438 29.453 1 65.5 483 SER B N 1
ATOM 9019 C CA . SER B 1 483 ? 5.629 63.094 29.547 1 65.5 483 SER B CA 1
ATOM 9020 C C . SER B 1 483 ? 5.297 62.531 28.172 1 65.5 483 SER B C 1
ATOM 9022 O O . SER B 1 483 ? 5.297 61.312 27.969 1 65.5 483 SER B O 1
ATOM 9024 N N . LEU B 1 484 ? 5.047 63.406 27.25 1 59.72 484 LEU B N 1
ATOM 9025 C CA . LEU B 1 484 ? 4.656 63.031 25.891 1 59.72 484 LEU B CA 1
ATOM 9026 C C . LEU B 1 484 ? 5.883 62.844 25.016 1 59.72 484 LEU B C 1
ATOM 9028 O O . LEU B 1 484 ? 5.836 62.094 24.031 1 59.72 484 LEU B O 1
ATOM 9032 N N . GLU B 1 485 ? 6.816 63.688 25.188 1 57.94 485 GLU B N 1
ATOM 9033 C CA . GLU B 1 485 ? 8.031 63.594 24.375 1 57.94 485 GLU B CA 1
ATOM 9034 C C . GLU B 1 485 ? 8.703 62.25 24.562 1 57.94 485 GLU B C 1
ATOM 9036 O O . GLU B 1 485 ? 9.445 61.781 23.688 1 57.94 485 GLU B O 1
ATOM 9041 N N . PHE B 1 486 ? 8.422 61.656 25.672 1 51.28 486 PHE B N 1
ATOM 9042 C CA . PHE B 1 486 ? 9.078 60.375 25.938 1 51.28 486 PHE B CA 1
ATOM 9043 C C . PHE B 1 486 ? 8.367 59.25 25.203 1 51.28 486 PHE B C 1
ATOM 9045 O O . PHE B 1 486 ? 8.133 58.156 25.781 1 51.28 486 PHE B O 1
ATOM 9052 N N . ASN B 1 487 ? 7.922 59.438 23.969 1 50.75 487 ASN B N 1
ATOM 9053 C CA . ASN B 1 487 ? 7.211 58.469 23.125 1 50.75 487 ASN B CA 1
ATOM 9054 C C . ASN B 1 487 ? 8.047 57.219 22.875 1 50.75 487 ASN B C 1
ATOM 9056 O O . ASN B 1 487 ? 7.535 56.219 22.359 1 50.75 487 ASN B O 1
ATOM 9060 N N . ARG B 1 488 ? 9.273 57.281 23.062 1 53.88 488 ARG B N 1
ATOM 9061 C CA . ARG B 1 488 ? 10.117 56.094 22.875 1 53.88 488 ARG B CA 1
ATOM 9062 C C . ARG B 1 488 ? 10.898 55.781 24.141 1 53.88 488 ARG B C 1
ATOM 9064 O O . ARG B 1 488 ? 11.68 56.625 24.625 1 53.88 488 ARG B O 1
ATOM 9071 N N . LEU B 1 489 ? 10.594 54.75 24.828 1 55.75 489 LEU B N 1
ATOM 9072 C CA . LEU B 1 489 ? 11.242 54.312 26.047 1 55.75 489 LEU B CA 1
ATOM 9073 C C . LEU B 1 489 ? 12.711 53.969 25.812 1 55.75 489 LEU B C 1
ATOM 9075 O O . LEU B 1 489 ? 13.477 53.781 26.75 1 55.75 489 LEU B O 1
ATOM 9079 N N . ASP B 1 490 ? 12.938 54 24.516 1 60.06 490 ASP B N 1
ATOM 9080 C CA . ASP B 1 490 ? 14.32 53.625 24.203 1 60.06 490 ASP B CA 1
ATOM 9081 C C . ASP B 1 490 ? 15.227 54.875 24.188 1 60.06 490 ASP B C 1
ATOM 9083 O O . ASP B 1 490 ? 16.453 54.75 24.094 1 60.06 490 ASP B O 1
ATOM 9087 N N . LYS B 1 491 ? 14.742 56 24.516 1 70.88 491 LYS B N 1
ATOM 9088 C CA . LYS B 1 491 ? 15.539 57.25 24.469 1 70.88 491 LYS B CA 1
ATOM 9089 C C . LYS B 1 491 ? 16.266 57.469 25.781 1 70.88 491 LYS B C 1
ATOM 9091 O O . LYS B 1 491 ? 15.805 57.062 26.844 1 70.88 491 LYS B O 1
ATOM 9096 N N . MET B 1 492 ? 17.5 58.031 25.719 1 82.38 492 MET B N 1
ATOM 9097 C CA . MET B 1 492 ? 18.297 58.438 26.875 1 82.38 492 MET B CA 1
ATOM 9098 C C . MET B 1 492 ? 18.219 59.938 27.078 1 82.38 492 MET B C 1
ATOM 9100 O O . MET B 1 492 ? 18.172 60.719 26.109 1 82.38 492 MET B O 1
ATOM 9104 N N . VAL B 1 493 ? 18.031 60.406 28.281 1 84.06 493 VAL B N 1
ATOM 9105 C CA . VAL B 1 493 ? 18 61.812 28.609 1 84.06 493 VAL B CA 1
ATOM 9106 C C . VAL B 1 493 ? 19.016 62.125 29.703 1 84.06 493 VAL B C 1
ATOM 9108 O O . VAL B 1 493 ? 19.469 61.219 30.406 1 84.06 493 VAL B O 1
ATOM 9111 N N . THR B 1 494 ? 19.375 63.406 29.875 1 88.88 494 THR B N 1
ATOM 9112 C CA . THR B 1 494 ? 20.344 63.812 30.891 1 88.88 494 THR B CA 1
ATOM 9113 C C . THR B 1 494 ? 19.688 63.812 32.281 1 88.88 494 THR B C 1
ATOM 9115 O O . THR B 1 494 ? 18.469 64 32.375 1 88.88 494 THR B O 1
ATOM 9118 N N . ILE B 1 495 ? 20.5 63.656 33.25 1 90.69 495 ILE B N 1
ATOM 9119 C CA . ILE B 1 495 ? 20.047 63.719 34.656 1 90.69 495 ILE B CA 1
ATOM 9120 C C . ILE B 1 495 ? 19.438 65.125 34.938 1 90.69 495 ILE B C 1
ATOM 9122 O O . ILE B 1 495 ? 18.438 65.188 35.625 1 90.69 495 ILE B O 1
ATOM 9126 N N . GLU B 1 496 ? 20.031 66.062 34.281 1 90.69 496 GLU B N 1
ATOM 9127 C CA . GLU B 1 496 ? 19.531 67.438 34.469 1 90.69 496 GLU B CA 1
ATOM 9128 C C . GLU B 1 496 ? 18.062 67.5 34.031 1 90.69 496 GLU B C 1
ATOM 9130 O O . GLU B 1 496 ? 17.234 68.125 34.719 1 90.69 496 GLU B O 1
ATOM 9135 N N . LYS B 1 497 ? 17.797 66.938 32.938 1 86.81 497 LYS B N 1
ATOM 9136 C CA . LYS B 1 497 ? 16.438 67.062 32.406 1 86.81 497 LYS B CA 1
ATOM 9137 C C . LYS B 1 497 ? 15.453 66.25 33.25 1 86.81 497 LYS B C 1
ATOM 9139 O O . LYS B 1 497 ? 14.336 66.75 33.5 1 86.81 497 LYS B O 1
ATOM 9144 N N . GLU B 1 498 ? 15.883 65.188 33.781 1 87.62 498 GLU B N 1
ATOM 9145 C CA . GLU B 1 498 ? 15.023 64.375 34.656 1 87.62 498 GLU B CA 1
ATOM 9146 C C . GLU B 1 498 ? 14.758 65.125 35.969 1 87.62 498 GLU B C 1
ATOM 9148 O O . GLU B 1 498 ? 13.633 65.062 36.5 1 87.62 498 GLU B O 1
ATOM 9153 N N . LEU B 1 499 ? 15.797 65.688 36.469 1 90.44 499 LEU B N 1
ATOM 9154 C CA . LEU B 1 499 ? 15.664 66.375 37.719 1 90.44 499 LEU B CA 1
ATOM 9155 C C . LEU B 1 499 ? 14.766 67.625 37.562 1 90.44 499 LEU B C 1
ATOM 9157 O O . LEU B 1 499 ? 14.023 68 38.5 1 90.44 499 LEU B O 1
ATOM 9161 N N . GLU B 1 500 ? 14.914 68.25 36.469 1 88.25 500 GLU B N 1
ATOM 9162 C CA . GLU B 1 500 ? 14.023 69.375 36.188 1 88.25 500 GLU B CA 1
ATOM 9163 C C . GLU B 1 500 ? 12.562 68.938 36.156 1 88.25 500 GLU B C 1
ATOM 9165 O O . GLU B 1 500 ? 11.688 69.625 36.656 1 88.25 500 GLU B O 1
ATOM 9170 N N . PHE B 1 501 ? 12.398 67.812 35.625 1 84.06 501 PHE B N 1
ATOM 9171 C CA . PHE B 1 501 ? 11.062 67.25 35.531 1 84.06 501 PHE B CA 1
ATOM 9172 C C . PHE B 1 501 ? 10.508 66.938 36.906 1 84.06 501 PHE B C 1
ATOM 9174 O O . PHE B 1 501 ? 9.344 67.25 37.188 1 84.06 501 PHE B O 1
ATOM 9181 N N . ILE B 1 502 ? 11.258 66.438 37.75 1 89 502 ILE B N 1
ATOM 9182 C CA . ILE B 1 502 ? 10.875 66.125 39.094 1 89 502 ILE B CA 1
ATOM 9183 C C . ILE B 1 502 ? 10.555 67.438 39.875 1 89 502 ILE B C 1
ATOM 9185 O O . ILE B 1 502 ? 9.57 67.5 40.625 1 89 502 ILE B O 1
ATOM 9189 N N . SER B 1 503 ? 11.406 68.375 39.656 1 89.69 503 SER B N 1
ATOM 9190 C CA . SER B 1 503 ? 11.211 69.625 40.344 1 89.69 503 SER B CA 1
ATOM 9191 C C . SER B 1 503 ? 9.883 70.312 39.969 1 89.69 503 SER B C 1
ATOM 9193 O O . SER B 1 503 ? 9.18 70.812 40.844 1 89.69 503 SER B O 1
ATOM 9195 N N . ARG B 1 504 ? 9.586 70.188 38.75 1 85.81 504 ARG B N 1
ATOM 9196 C CA . ARG B 1 504 ? 8.328 70.812 38.281 1 85.81 504 ARG B CA 1
ATOM 9197 C C . ARG B 1 504 ? 7.137 70.062 38.875 1 85.81 504 ARG B C 1
ATOM 9199 O O . ARG B 1 504 ? 6.156 70.625 39.281 1 85.81 504 ARG B O 1
ATOM 9206 N N . TYR B 1 505 ? 7.195 68.812 38.875 1 85.94 505 TYR B N 1
ATOM 9207 C CA . TYR B 1 505 ? 6.172 67.938 39.5 1 85.94 505 TYR B CA 1
ATOM 9208 C C . TYR B 1 505 ? 5.988 68.312 40.969 1 85.94 505 TYR B C 1
ATOM 9210 O O . TYR B 1 505 ? 4.859 68.5 41.438 1 85.94 505 TYR B O 1
ATOM 9218 N N . PHE B 1 506 ? 7.09 68.438 41.625 1 88.5 506 PHE B N 1
ATOM 9219 C CA . PHE B 1 506 ? 7.051 68.688 43.062 1 88.5 506 PHE B CA 1
ATOM 9220 C C . PHE B 1 506 ? 6.48 70.062 43.344 1 88.5 506 PHE B C 1
ATOM 9222 O O . PHE B 1 506 ? 5.766 70.25 44.312 1 88.5 506 PHE B O 1
ATOM 9229 N N . ASN B 1 507 ? 6.781 71.062 42.5 1 87.56 507 ASN B N 1
ATOM 9230 C CA . ASN B 1 507 ? 6.227 72.375 42.656 1 87.56 507 ASN B CA 1
ATOM 9231 C C . ASN B 1 507 ? 4.703 72.375 42.594 1 87.56 507 ASN B C 1
ATOM 9233 O O . ASN B 1 507 ? 4.039 73.062 43.344 1 87.56 507 ASN B O 1
ATOM 9237 N N . ILE B 1 508 ? 4.246 71.562 41.75 1 84.69 508 ILE B N 1
ATOM 9238 C CA . ILE B 1 508 ? 2.801 71.438 41.594 1 84.69 508 ILE B CA 1
ATOM 9239 C C . ILE B 1 508 ? 2.191 70.75 42.812 1 84.69 508 ILE B C 1
ATOM 9241 O O . ILE B 1 508 ? 1.173 71.188 43.344 1 84.69 508 ILE B O 1
ATOM 9245 N N . GLU B 1 509 ? 2.811 69.75 43.312 1 86.12 509 GLU B N 1
ATOM 9246 C CA . GLU B 1 509 ? 2.311 69 44.469 1 86.12 509 GLU B CA 1
ATOM 9247 C C . GLU B 1 509 ? 2.404 69.875 45.719 1 86.12 509 GLU B C 1
ATOM 9249 O O . GLU B 1 509 ? 1.558 69.75 46.625 1 86.12 509 GLU B O 1
ATOM 9254 N N . GLN B 1 510 ? 3.422 70.688 45.781 1 86.88 510 GLN B N 1
ATOM 9255 C CA . GLN B 1 510 ? 3.58 71.562 46.906 1 86.88 510 GLN B CA 1
ATOM 9256 C C . GLN B 1 510 ? 2.455 72.562 46.969 1 86.88 510 GLN B C 1
ATOM 9258 O O . GLN B 1 510 ? 2.049 73 48.031 1 86.88 510 GLN B O 1
ATOM 9263 N N . ALA B 1 511 ? 2.018 73 45.844 1 83.44 511 ALA B N 1
ATOM 9264 C CA . ALA B 1 511 ? 0.889 73.938 45.781 1 83.44 511 ALA B CA 1
ATOM 9265 C C . ALA B 1 511 ? -0.382 73.25 46.312 1 83.44 511 ALA B C 1
ATOM 9267 O O . ALA B 1 511 ? -1.253 73.938 46.875 1 83.44 511 ALA B O 1
ATOM 9268 N N . ARG B 1 512 ? -0.396 72 46.219 1 81.5 512 ARG B N 1
ATOM 9269 C CA . ARG B 1 512 ? -1.56 71.25 46.656 1 81.5 512 ARG B CA 1
ATOM 9270 C C . ARG B 1 512 ? -1.472 70.938 48.156 1 81.5 512 ARG B C 1
ATOM 9272 O O . ARG B 1 512 ? -2.445 71.125 48.906 1 81.5 512 ARG B O 1
ATOM 9279 N N . PHE B 1 513 ? -0.327 70.5 48.562 1 84 513 PHE B N 1
ATOM 9280 C CA . PHE B 1 513 ? -0.175 70 49.938 1 84 513 PHE B CA 1
ATOM 9281 C C . PHE B 1 513 ? 0.505 71.062 50.812 1 84 513 PHE B C 1
ATOM 9283 O O . PHE B 1 513 ? 0.578 70.875 52.031 1 84 513 PHE B O 1
ATOM 9290 N N . GLY B 1 514 ? 0.937 72.188 50.219 1 79.88 514 GLY B N 1
ATOM 9291 C CA . GLY B 1 514 ? 1.601 73.25 50.969 1 79.88 514 GLY B CA 1
ATOM 9292 C C . GLY B 1 514 ? 3.051 72.938 51.281 1 79.88 514 GLY B C 1
ATOM 9293 O O . GLY B 1 514 ? 3.67 72.062 50.625 1 79.88 514 GLY B O 1
ATOM 9294 N N . GLN B 1 515 ? 3.58 73.625 52.25 1 79.5 515 GLN B N 1
ATOM 9295 C CA . GLN B 1 515 ? 4.984 73.5 52.625 1 79.5 515 GLN B CA 1
ATOM 9296 C C . GLN B 1 515 ? 5.211 72.25 53.5 1 79.5 515 GLN B C 1
ATOM 9298 O O . GLN B 1 515 ? 6.293 72.062 54.094 1 79.5 515 GLN B O 1
ATOM 9303 N N . LYS B 1 516 ? 4.18 71.375 53.594 1 87.56 516 LYS B N 1
ATOM 9304 C CA . LYS B 1 516 ? 4.312 70.188 54.375 1 87.56 516 LYS B CA 1
ATOM 9305 C C . LYS B 1 516 ? 5.191 69.125 53.688 1 87.56 516 LYS B C 1
ATOM 9307 O O . LYS B 1 516 ? 5.75 68.25 54.312 1 87.56 516 LYS B O 1
ATOM 9312 N N . ILE B 1 517 ? 5.305 69.312 52.344 1 90 517 ILE B N 1
ATOM 9313 C CA . ILE B 1 517 ? 6.137 68.375 51.625 1 90 517 ILE B CA 1
ATOM 9314 C C . ILE B 1 517 ? 7.398 69.062 51.125 1 90 517 ILE B C 1
ATOM 9316 O O . ILE B 1 517 ? 7.363 70.25 50.75 1 90 517 ILE B O 1
ATOM 9320 N N . GLN B 1 518 ? 8.578 68.312 51.219 1 92.25 518 GLN B N 1
ATOM 9321 C CA . GLN B 1 518 ? 9.852 68.938 50.812 1 92.25 518 GLN B CA 1
ATOM 9322 C C . GLN B 1 518 ? 10.641 67.938 49.938 1 92.25 518 GLN B C 1
ATOM 9324 O O . GLN B 1 518 ? 10.555 66.688 50.156 1 92.25 518 GLN B O 1
ATOM 9329 N N . LEU B 1 519 ? 11.312 68.5 48.938 1 94.06 519 LEU B N 1
ATOM 9330 C CA . LEU B 1 519 ? 12.203 67.688 48.062 1 94.06 519 LEU B CA 1
ATOM 9331 C C . LEU B 1 519 ? 13.664 68.062 48.312 1 94.06 519 LEU B C 1
ATOM 9333 O O . LEU B 1 519 ? 14.031 69.25 48.281 1 94.06 519 LEU B O 1
ATOM 9337 N N . LEU B 1 520 ? 14.484 67.125 48.719 1 94.19 520 LEU B N 1
ATOM 9338 C CA . LEU B 1 520 ? 15.922 67.312 48.906 1 94.19 520 LEU B CA 1
ATOM 9339 C C . LEU B 1 520 ? 16.703 66.5 47.844 1 94.19 520 LEU B C 1
ATOM 9341 O O . LEU B 1 520 ? 16.344 65.375 47.469 1 94.19 520 LEU B O 1
ATOM 9345 N N . LYS B 1 521 ? 17.656 67.188 47.219 1 94.56 521 LYS B N 1
ATOM 9346 C CA . LYS B 1 521 ? 18.484 66.562 46.188 1 94.56 521 LYS B CA 1
ATOM 9347 C C . LYS B 1 521 ? 19.953 66.562 46.594 1 94.56 521 LYS B C 1
ATOM 9349 O O . LYS B 1 521 ? 20.5 67.562 47 1 94.56 521 LYS B O 1
ATOM 9354 N N . GLU B 1 522 ? 20.594 65.438 46.719 1 94.19 522 GLU B N 1
ATOM 9355 C CA . GLU B 1 522 ? 22.031 65.25 46.875 1 94.19 522 GLU B CA 1
ATOM 9356 C C . GLU B 1 522 ? 22.656 64.5 45.688 1 94.19 522 GLU B C 1
ATOM 9358 O O . GLU B 1 522 ? 22.641 63.281 45.625 1 94.19 522 GLU B O 1
ATOM 9363 N N . ILE B 1 523 ? 23.109 65.312 44.719 1 93.88 523 ILE B N 1
ATOM 9364 C CA . ILE B 1 523 ? 23.594 64.75 43.469 1 93.88 523 ILE B CA 1
ATOM 9365 C C . ILE B 1 523 ? 25.109 64.875 43.406 1 93.88 523 ILE B C 1
ATOM 9367 O O . ILE B 1 523 ? 25.641 66 43.344 1 93.88 523 ILE B O 1
ATOM 9371 N N . GLU B 1 524 ? 25.859 63.75 43.375 1 91 524 GLU B N 1
ATOM 9372 C CA . GLU B 1 524 ? 27.328 63.75 43.312 1 91 524 GLU B CA 1
ATOM 9373 C C . GLU B 1 524 ? 27.812 63.312 41.938 1 91 524 GLU B C 1
ATOM 9375 O O . GLU B 1 524 ? 28.969 62.938 41.75 1 91 524 GLU B O 1
ATOM 9380 N N . VAL B 1 525 ? 26.922 63.344 41 1 90.88 525 VAL B N 1
ATOM 9381 C CA . VAL B 1 525 ? 27.266 62.938 39.625 1 90.88 525 VAL B CA 1
ATOM 9382 C C . VAL B 1 525 ? 27.078 64.062 38.656 1 90.88 525 VAL B C 1
ATOM 9384 O O . VAL B 1 525 ? 26.375 65.062 39 1 90.88 525 VAL B O 1
ATOM 9387 N N . SER B 1 526 ? 27.734 63.938 37.5 1 90.06 526 SER B N 1
ATOM 9388 C CA . SER B 1 526 ? 27.578 65 36.5 1 90.06 526 SER B CA 1
ATOM 9389 C C . SER B 1 526 ? 26.156 65.062 35.969 1 90.06 526 SER B C 1
ATOM 9391 O O . SER B 1 526 ? 25.531 64 35.719 1 90.06 526 SER B O 1
ATOM 9393 N N . LEU B 1 527 ? 25.547 66.188 35.875 1 90.56 527 LEU B N 1
ATOM 9394 C CA . LEU B 1 527 ? 24.172 66.375 35.406 1 90.56 527 LEU B CA 1
ATOM 9395 C C . LEU B 1 527 ? 24.031 66.062 33.938 1 90.56 527 LEU B C 1
ATOM 9397 O O . LEU B 1 527 ? 22.922 65.875 33.438 1 90.56 527 LEU B O 1
ATOM 9401 N N . ASP B 1 528 ? 25.141 65.812 33.312 1 89.25 528 ASP B N 1
ATOM 9402 C CA . ASP B 1 528 ? 25.125 65.562 31.891 1 89.25 528 ASP B CA 1
ATOM 9403 C C . ASP B 1 528 ? 25.078 64.062 31.625 1 89.25 528 ASP B C 1
ATOM 9405 O O . ASP B 1 528 ? 24.953 63.594 30.484 1 89.25 528 ASP B O 1
ATOM 9409 N N . TYR B 1 529 ? 25.109 63.344 32.688 1 88.44 529 TYR B N 1
ATOM 9410 C CA . TYR B 1 529 ? 25.047 61.875 32.5 1 88.44 529 TYR B CA 1
ATOM 9411 C C . TYR B 1 529 ? 23.688 61.469 31.953 1 88.44 529 TYR B C 1
ATOM 9413 O O . TYR B 1 529 ? 22.641 62 32.375 1 88.44 529 TYR B O 1
ATOM 9421 N N . LYS B 1 530 ? 23.703 60.5 30.984 1 88.31 530 LYS B N 1
ATOM 9422 C CA . LYS B 1 530 ? 22.469 60.094 30.312 1 88.31 530 LYS B CA 1
ATOM 9423 C C . LYS B 1 530 ? 21.875 58.844 30.984 1 88.31 530 LYS B C 1
ATOM 9425 O O . LYS B 1 530 ? 22.594 57.906 31.312 1 88.31 530 LYS B O 1
ATOM 9430 N N . ILE B 1 531 ? 20.578 58.906 31.281 1 86.12 531 ILE B N 1
ATOM 9431 C CA . ILE B 1 531 ? 19.812 57.781 31.828 1 86.12 531 ILE B CA 1
ATOM 9432 C C . ILE B 1 531 ? 18.578 57.562 30.984 1 86.12 531 ILE B C 1
ATOM 9434 O O . ILE B 1 531 ? 18.141 58.438 30.234 1 86.12 531 ILE B O 1
ATOM 9438 N N . PRO B 1 532 ? 18.062 56.281 31.094 1 82.25 532 PRO B N 1
ATOM 9439 C CA . PRO B 1 532 ? 16.812 56.031 30.375 1 82.25 532 PRO B CA 1
ATOM 9440 C C . PRO B 1 532 ? 15.695 57 30.812 1 82.25 532 PRO B C 1
ATOM 9442 O O . PRO B 1 532 ? 15.578 57.312 32 1 82.25 532 PRO B O 1
ATOM 9445 N N . VAL B 1 533 ? 14.93 57.312 29.891 1 79.25 533 VAL B N 1
ATOM 9446 C CA . VAL B 1 533 ? 13.891 58.312 30.141 1 79.25 533 VAL B CA 1
ATOM 9447 C C . VAL B 1 533 ? 12.852 57.75 31.109 1 79.25 533 VAL B C 1
ATOM 9449 O O . VAL B 1 533 ? 12.609 56.531 31.125 1 79.25 533 VAL B O 1
ATOM 9452 N N . LEU B 1 534 ? 12.258 58.594 32 1 77.44 534 LEU B N 1
ATOM 9453 C CA . LEU B 1 534 ? 11.117 58.312 32.875 1 77.44 534 LEU B CA 1
ATOM 9454 C C . LEU B 1 534 ? 11.438 57.188 33.844 1 77.44 534 LEU B C 1
ATOM 9456 O O . LEU B 1 534 ? 10.602 56.312 34.094 1 77.44 534 LEU B O 1
ATOM 9460 N N . ILE B 1 535 ? 12.578 57.156 34.344 1 82.94 535 ILE B N 1
ATOM 9461 C CA . ILE B 1 535 ? 12.922 56.188 35.375 1 82.94 535 ILE B CA 1
ATOM 9462 C C . ILE B 1 535 ? 12.773 56.812 36.75 1 82.94 535 ILE B C 1
ATOM 9464 O O . ILE B 1 535 ? 12.258 56.156 37.688 1 82.94 535 ILE B O 1
ATOM 9468 N N . LEU B 1 536 ? 13.172 58.062 36.875 1 88.69 536 LEU B N 1
ATOM 9469 C CA . LEU B 1 536 ? 13.18 58.719 38.188 1 88.69 536 LEU B CA 1
ATOM 9470 C C . LEU B 1 536 ? 11.789 59.25 38.531 1 88.69 536 LEU B C 1
ATOM 9472 O O . LEU B 1 536 ? 11.344 59.094 39.688 1 88.69 536 LEU B O 1
ATOM 9476 N N . GLN B 1 537 ? 11.148 59.75 37.594 1 83.62 537 GLN B N 1
ATOM 9477 C CA . GLN B 1 537 ? 9.875 60.438 37.844 1 83.62 537 GLN B CA 1
ATOM 9478 C C . GLN B 1 537 ? 8.852 59.5 38.469 1 83.62 537 GLN B C 1
ATOM 9480 O O . GLN B 1 537 ? 8.211 59.812 39.438 1 83.62 537 GLN B O 1
ATOM 9485 N N . PRO B 1 538 ? 8.695 58.281 37.875 1 83.62 538 PRO B N 1
ATOM 9486 C CA . PRO B 1 538 ? 7.699 57.406 38.5 1 83.62 538 PRO B CA 1
ATOM 9487 C C . PRO B 1 538 ? 8.047 57 39.938 1 83.62 538 PRO B C 1
ATOM 9489 O O . PRO B 1 538 ? 7.145 56.812 40.75 1 83.62 538 PRO B O 1
ATOM 9492 N N . LEU B 1 539 ? 9.266 56.969 40.25 1 89.94 539 LEU B N 1
ATOM 9493 C CA . LEU B 1 539 ? 9.703 56.625 41.594 1 89.94 539 LEU B CA 1
ATOM 9494 C C . LEU B 1 539 ? 9.414 57.75 42.594 1 89.94 539 LEU B C 1
ATOM 9496 O O . LEU B 1 539 ? 8.93 57.5 43.688 1 89.94 539 LEU B O 1
ATOM 9500 N N . VAL B 1 540 ? 9.719 58.938 42.188 1 90.94 540 VAL B N 1
ATOM 9501 C CA . VAL B 1 540 ? 9.445 60.125 43.031 1 90.94 540 VAL B CA 1
ATOM 9502 C C . VAL B 1 540 ? 7.938 60.281 43.219 1 90.94 540 VAL B C 1
ATOM 9504 O O . VAL B 1 540 ? 7.465 60.562 44.312 1 90.94 540 VAL B O 1
ATOM 9507 N N . GLU B 1 541 ? 7.254 60.062 42.188 1 85.12 541 GLU B N 1
ATOM 9508 C CA . GLU B 1 541 ? 5.797 60.125 42.25 1 85.12 541 GLU B CA 1
ATOM 9509 C C . GLU B 1 541 ? 5.234 59.156 43.25 1 85.12 541 GLU B C 1
ATOM 9511 O O . GLU B 1 541 ? 4.336 59.469 44.031 1 85.12 541 GLU B O 1
ATOM 9516 N N . ASN B 1 542 ? 5.723 58.031 43.25 1 85.56 542 ASN B N 1
ATOM 9517 C CA . ASN B 1 542 ? 5.281 57 44.188 1 85.56 542 ASN B CA 1
ATOM 9518 C C . ASN B 1 542 ? 5.582 57.406 45.625 1 85.56 542 ASN B C 1
ATOM 9520 O O . ASN B 1 542 ? 4.762 57.188 46.5 1 85.56 542 ASN B O 1
ATOM 9524 N N . ALA B 1 543 ? 6.734 57.938 45.781 1 91.44 543 ALA B N 1
ATOM 9525 C CA . ALA B 1 543 ? 7.145 58.406 47.094 1 91.44 543 ALA B CA 1
ATOM 9526 C C . ALA B 1 543 ? 6.207 59.469 47.625 1 91.44 543 ALA B C 1
ATOM 9528 O O . ALA B 1 543 ? 5.898 59.531 48.812 1 91.44 543 ALA B O 1
ATOM 9529 N N . VAL B 1 544 ? 5.73 60.312 46.75 1 90.12 544 VAL B N 1
ATOM 9530 C CA . VAL B 1 544 ? 4.848 61.406 47.125 1 90.12 544 VAL B CA 1
ATOM 9531 C C . VAL B 1 544 ? 3.426 60.906 47.312 1 90.12 544 VAL B C 1
ATOM 9533 O O . VAL B 1 544 ? 2.842 61.031 48.406 1 90.12 544 VAL B O 1
ATOM 9536 N N . ARG B 1 545 ? 2.939 60.188 46.375 1 84.25 545 ARG B N 1
ATOM 9537 C CA . ARG B 1 545 ? 1.538 59.781 46.344 1 84.25 545 ARG B CA 1
ATOM 9538 C C . ARG B 1 545 ? 1.252 58.719 47.406 1 84.25 545 ARG B C 1
ATOM 9540 O O . ARG B 1 545 ? 0.207 58.75 48.031 1 84.25 545 ARG B O 1
ATOM 9547 N N . HIS B 1 546 ? 2.184 57.875 47.469 1 86.62 546 HIS B N 1
ATOM 9548 C CA . HIS B 1 546 ? 1.928 56.719 48.344 1 86.62 546 HIS B CA 1
ATOM 9549 C C . HIS B 1 546 ? 2.748 56.812 49.625 1 86.62 546 HIS B C 1
ATOM 9551 O O . HIS B 1 546 ? 2.564 56.031 50.531 1 86.62 546 HIS B O 1
ATOM 9557 N N . GLY B 1 547 ? 3.553 57.812 49.75 1 91.25 547 GLY B N 1
ATOM 9558 C CA . GLY B 1 547 ? 4.41 57.938 50.906 1 91.25 547 GLY B CA 1
ATOM 9559 C C . GLY B 1 547 ? 4.055 59.156 51.75 1 91.25 547 GLY B C 1
ATOM 9560 O O . GLY B 1 547 ? 3.258 59.031 52.688 1 91.25 547 GLY B O 1
ATOM 9561 N N . ILE B 1 548 ? 4.461 60.25 51.312 1 91.88 548 ILE B N 1
ATOM 9562 C CA . ILE B 1 548 ? 4.461 61.438 52.188 1 91.88 548 ILE B CA 1
ATOM 9563 C C . ILE B 1 548 ? 3.084 62.094 52.156 1 91.88 548 ILE B C 1
ATOM 9565 O O . ILE B 1 548 ? 2.693 62.781 53.125 1 91.88 548 ILE B O 1
ATOM 9569 N N . SER B 1 549 ? 2.338 62 51.094 1 86.38 549 SER B N 1
ATOM 9570 C CA . SER B 1 549 ? 1.032 62.625 51 1 86.38 549 SER B CA 1
ATOM 9571 C C . SER B 1 549 ? 0.022 61.969 51.938 1 86.38 549 SER B C 1
ATOM 9573 O O . SER B 1 549 ? -0.977 62.562 52.312 1 86.38 549 SER B O 1
ATOM 9575 N N . LYS B 1 550 ? 0.304 60.812 52.219 1 85.88 550 LYS B N 1
ATOM 9576 C CA . LYS B 1 550 ? -0.617 60.062 53.094 1 85.88 550 LYS B CA 1
ATOM 9577 C C . LYS B 1 550 ? -0.334 60.344 54.562 1 85.88 550 LYS B C 1
ATOM 9579 O O . LYS B 1 550 ? -1.136 59.969 55.438 1 85.88 550 LYS B O 1
ATOM 9584 N N . LYS B 1 551 ? 0.786 60.906 54.812 1 86.56 551 LYS B N 1
ATOM 9585 C CA . LYS B 1 551 ? 1.132 61.344 56.188 1 86.56 551 LYS B CA 1
ATOM 9586 C C . LYS B 1 551 ? 0.564 62.719 56.469 1 86.56 551 LYS B C 1
ATOM 9588 O O . LYS B 1 551 ? 0.779 63.656 55.719 1 86.56 551 LYS B O 1
ATOM 9593 N N . GLN B 1 552 ? -0.213 62.969 57.5 1 81.69 552 GLN B N 1
ATOM 9594 C CA . GLN B 1 552 ? -0.899 64.188 57.844 1 81.69 552 GLN B CA 1
ATOM 9595 C C . GLN B 1 552 ? 0.091 65.375 58 1 81.69 552 GLN B C 1
ATOM 9597 O O . GLN B 1 552 ? -0.188 66.5 57.594 1 81.69 552 GLN B O 1
ATOM 9602 N N . VAL B 1 553 ? 1.271 65.062 58.594 1 83.62 553 VAL B N 1
ATOM 9603 C CA . VAL B 1 553 ? 2.238 66.125 58.906 1 83.62 553 VAL B CA 1
ATOM 9604 C C . VAL B 1 553 ? 3.102 66.438 57.656 1 83.62 553 VAL B C 1
ATOM 9606 O O . VAL B 1 553 ? 3.863 67.375 57.625 1 83.62 553 VAL B O 1
ATOM 9609 N N . GLY B 1 554 ? 2.883 65.688 56.656 1 88.25 554 GLY B N 1
ATOM 9610 C CA . GLY B 1 554 ? 3.744 65.812 55.5 1 88.25 554 GLY B CA 1
ATOM 9611 C C . GLY B 1 554 ? 5.059 65.062 55.625 1 88.25 554 GLY B C 1
ATOM 9612 O O . GLY B 1 554 ? 5.184 64.188 56.469 1 88.25 554 GLY B O 1
ATOM 9613 N N . GLY B 1 555 ? 5.969 65.312 54.719 1 92.31 555 GLY B N 1
ATOM 9614 C CA . GLY B 1 555 ? 7.242 64.625 54.719 1 92.31 555 GLY B CA 1
ATOM 9615 C C . GLY B 1 555 ? 8.219 65.125 53.688 1 92.31 555 GLY B C 1
ATOM 9616 O O . GLY B 1 555 ? 8.016 66.188 53.094 1 92.31 555 GLY B O 1
ATOM 9617 N N . ARG B 1 556 ? 9.375 64.375 53.656 1 94.25 556 ARG B N 1
ATOM 9618 C CA . ARG B 1 556 ? 10.445 64.75 52.719 1 94.25 556 ARG B CA 1
ATOM 9619 C C . ARG B 1 556 ? 10.805 63.562 51.812 1 94.25 556 ARG B C 1
ATOM 9621 O O . ARG B 1 556 ? 10.742 62.406 52.219 1 94.25 556 ARG B O 1
ATOM 9628 N N . VAL B 1 557 ? 11.031 63.969 50.562 1 95.56 557 VAL B N 1
ATOM 9629 C CA . VAL B 1 557 ? 11.578 63.031 49.594 1 95.56 557 VAL B CA 1
ATOM 9630 C C . VAL B 1 557 ? 13.023 63.375 49.281 1 95.56 557 VAL B C 1
ATOM 9632 O O . VAL B 1 557 ? 13.32 64.562 48.969 1 95.56 557 VAL B O 1
ATOM 9635 N N . MET B 1 558 ? 13.969 62.375 49.469 1 95.81 558 MET B N 1
ATOM 9636 C CA . MET B 1 558 ? 15.391 62.594 49.219 1 95.81 558 MET B CA 1
ATOM 9637 C C . MET B 1 558 ? 15.844 61.844 47.969 1 95.81 558 MET B C 1
ATOM 9639 O O . MET B 1 558 ? 15.633 60.625 47.875 1 95.81 558 MET B O 1
ATOM 9643 N N . VAL B 1 559 ? 16.344 62.562 46.969 1 95.69 559 VAL B N 1
ATOM 9644 C CA . VAL B 1 559 ? 16.953 61.969 45.812 1 95.69 559 VAL B CA 1
ATOM 9645 C C . VAL B 1 559 ? 18.484 62.031 45.906 1 95.69 559 VAL B C 1
ATOM 9647 O O . VAL B 1 559 ? 19.047 63.125 45.969 1 95.69 559 VAL B O 1
ATOM 9650 N N . ARG B 1 560 ? 19.125 60.844 45.969 1 95.38 560 ARG B N 1
ATOM 9651 C CA . ARG B 1 560 ? 20.578 60.781 46.094 1 95.38 560 ARG B CA 1
ATOM 9652 C C . ARG B 1 560 ? 21.203 60.031 44.906 1 95.38 560 ARG B C 1
ATOM 9654 O O . ARG B 1 560 ? 20.656 59.031 44.438 1 95.38 560 ARG B O 1
ATOM 9661 N N . MET B 1 561 ? 22.156 60.656 44.344 1 94.5 561 MET B N 1
ATOM 9662 C CA . MET B 1 561 ? 22.938 60 43.281 1 94.5 561 MET B CA 1
ATOM 9663 C C . MET B 1 561 ? 24.422 60 43.656 1 94.5 561 MET B C 1
ATOM 9665 O O . MET B 1 561 ? 25 61.062 43.906 1 94.5 561 MET B O 1
ATOM 9669 N N . MET B 1 562 ? 25.016 58.812 43.719 1 92.69 562 MET B N 1
ATOM 9670 C CA . MET B 1 562 ? 26.422 58.688 44.094 1 92.69 562 MET B CA 1
ATOM 9671 C C . MET B 1 562 ? 27.203 57.906 43.031 1 92.69 562 MET B C 1
ATOM 9673 O O . MET B 1 562 ? 26.672 56.969 42.406 1 92.69 562 MET B O 1
ATOM 9677 N N . LYS B 1 563 ? 28.359 58.406 42.75 1 89.88 563 LYS B N 1
ATOM 9678 C CA . LYS B 1 563 ? 29.25 57.719 41.844 1 89.88 563 LYS B CA 1
ATOM 9679 C C . LYS B 1 563 ? 30.047 56.625 42.562 1 89.88 563 LYS B C 1
ATOM 9681 O O . LYS B 1 563 ? 30.578 56.844 43.656 1 89.88 563 LYS B O 1
ATOM 9686 N N . ARG B 1 564 ? 29.922 55.438 42.062 1 86.5 564 ARG B N 1
ATOM 9687 C CA . ARG B 1 564 ? 30.703 54.312 42.531 1 86.5 564 ARG B CA 1
ATOM 9688 C C . ARG B 1 564 ? 31.609 53.75 41.438 1 86.5 564 ARG B C 1
ATOM 9690 O O . ARG B 1 564 ? 31.5 54.156 40.281 1 86.5 564 ARG B O 1
ATOM 9697 N N . THR B 1 565 ? 32.5 52.75 41.75 1 82.12 565 THR B N 1
ATOM 9698 C CA . THR B 1 565 ? 33.469 52.188 40.812 1 82.12 565 THR B CA 1
ATOM 9699 C C . THR B 1 565 ? 32.719 51.469 39.656 1 82.12 565 THR B C 1
ATOM 9701 O O . THR B 1 565 ? 33.156 51.531 38.5 1 82.12 565 THR B O 1
ATOM 9704 N N . GLU B 1 566 ? 31.562 50.906 39.969 1 81.12 566 GLU B N 1
ATOM 9705 C CA . GLU B 1 566 ? 30.875 50.094 39 1 81.12 566 GLU B CA 1
ATOM 9706 C C . GLU B 1 566 ? 29.828 50.906 38.219 1 81.12 566 GLU B C 1
ATOM 9708 O O . GLU B 1 566 ? 29.375 50.469 37.156 1 81.12 566 GLU B O 1
ATOM 9713 N N . GLY B 1 567 ? 29.562 52 38.719 1 84.62 567 GLY B N 1
ATOM 9714 C CA . GLY B 1 567 ? 28.531 52.812 38.062 1 84.62 567 GLY B CA 1
ATOM 9715 C C . GLY B 1 567 ? 27.922 53.875 38.969 1 84.62 567 GLY B C 1
ATOM 9716 O O . GLY B 1 567 ? 28.609 54.406 39.844 1 84.62 567 GLY B O 1
ATOM 9717 N N . ILE B 1 568 ? 26.734 54.219 38.656 1 90.5 568 ILE B N 1
ATOM 9718 C CA . ILE B 1 568 ? 26.016 55.219 39.438 1 90.5 568 ILE B CA 1
ATOM 9719 C C . ILE B 1 568 ? 24.906 54.594 40.25 1 90.5 568 ILE B C 1
ATOM 9721 O O . ILE B 1 568 ? 24.141 53.75 39.719 1 90.5 568 ILE B O 1
ATOM 9725 N N . ILE B 1 569 ? 24.938 54.844 41.5 1 93.62 569 ILE B N 1
ATOM 9726 C CA . ILE B 1 569 ? 23.875 54.375 42.375 1 93.62 569 ILE B CA 1
ATOM 9727 C C . ILE B 1 569 ? 22.859 55.5 42.594 1 93.62 569 ILE B C 1
ATOM 9729 O O . ILE B 1 569 ? 23.234 56.625 42.938 1 93.62 569 ILE B O 1
ATOM 9733 N N . ILE B 1 570 ? 21.609 55.219 42.406 1 94.5 570 ILE B N 1
ATOM 9734 C CA . ILE B 1 570 ? 20.531 56.156 42.594 1 94.5 570 ILE B CA 1
ATOM 9735 C C . ILE B 1 570 ? 19.609 55.656 43.719 1 94.5 570 ILE B C 1
ATOM 9737 O O . ILE B 1 570 ? 19.203 54.5 43.719 1 94.5 570 ILE B O 1
ATOM 9741 N N . GLU B 1 571 ? 19.312 56.562 44.719 1 95.44 571 GLU B N 1
ATOM 9742 C CA . GLU B 1 571 ? 18.438 56.219 45.844 1 95.44 571 GLU B CA 1
ATOM 9743 C C . GLU B 1 571 ? 17.328 57.25 46 1 95.44 571 GLU B C 1
ATOM 9745 O O . GLU B 1 571 ? 17.594 58.469 45.969 1 95.44 571 GLU B O 1
ATOM 9750 N N . ILE B 1 572 ? 16.094 56.844 46.062 1 95.88 572 ILE B N 1
ATOM 9751 C CA . ILE B 1 572 ? 14.938 57.688 46.375 1 95.88 572 ILE B CA 1
ATOM 9752 C C . ILE B 1 572 ? 14.328 57.25 47.719 1 95.88 572 ILE B C 1
ATOM 9754 O O . ILE B 1 572 ? 13.844 56.125 47.844 1 95.88 572 ILE B O 1
ATOM 9758 N N . GLU B 1 573 ? 14.422 58.156 48.688 1 95.62 573 GLU B N 1
ATOM 9759 C CA . GLU B 1 573 ? 13.945 57.844 50.031 1 95.62 573 GLU B CA 1
ATOM 9760 C C . GLU B 1 573 ? 12.852 58.812 50.469 1 95.62 573 GLU B C 1
ATOM 9762 O O . GLU B 1 573 ? 12.969 60.031 50.281 1 95.62 573 GLU B O 1
ATOM 9767 N N . ASP B 1 574 ? 11.75 58.281 50.906 1 94.81 574 ASP B N 1
ATOM 9768 C CA . ASP B 1 574 ? 10.703 59.094 51.5 1 94.81 574 ASP B CA 1
ATOM 9769 C C . ASP B 1 574 ? 10.508 58.781 52.969 1 94.81 574 ASP B C 1
ATOM 9771 O O . ASP B 1 574 ? 10.914 57.719 53.438 1 94.81 574 ASP B O 1
ATOM 9775 N N . ASP B 1 575 ? 10.047 59.688 53.844 1 94 575 ASP B N 1
ATOM 9776 C CA . ASP B 1 575 ? 9.734 59.469 55.25 1 94 575 ASP B CA 1
ATOM 9777 C C . ASP B 1 575 ? 8.227 59.344 55.469 1 94 575 ASP B C 1
ATOM 9779 O O . ASP B 1 575 ? 7.695 59.875 56.438 1 94 575 ASP B O 1
ATOM 9783 N N . GLY B 1 576 ? 7.562 58.781 54.531 1 92.38 576 GLY B N 1
ATOM 9784 C CA . GLY B 1 576 ? 6.117 58.656 54.562 1 92.38 576 GLY B CA 1
ATOM 9785 C C . GLY B 1 576 ? 5.652 57.469 55.406 1 92.38 576 GLY B C 1
ATOM 9786 O O . GLY B 1 576 ? 6.336 57.062 56.344 1 92.38 576 GLY B O 1
ATOM 9787 N N . ILE B 1 577 ? 4.496 56.938 55.125 1 91.19 577 ILE B N 1
ATOM 9788 C CA . ILE B 1 577 ? 3.805 55.938 55.969 1 91.19 577 ILE B CA 1
ATOM 9789 C C . ILE B 1 577 ? 4.488 54.594 55.812 1 91.19 577 ILE B C 1
ATOM 9791 O O . ILE B 1 577 ? 4.348 53.719 56.688 1 91.19 577 ILE B O 1
ATOM 9795 N N . GLY B 1 578 ? 5.258 54.375 54.781 1 90.62 578 GLY B N 1
ATOM 9796 C CA . GLY B 1 578 ? 5.918 53.094 54.531 1 90.62 578 GLY B CA 1
ATOM 9797 C C . GLY B 1 578 ? 5 52.031 53.938 1 90.62 578 GLY B C 1
ATOM 9798 O O . GLY B 1 578 ? 3.814 52.281 53.719 1 90.62 578 GLY B O 1
ATOM 9799 N N . ILE B 1 579 ? 5.625 50.938 53.5 1 87.44 579 ILE B N 1
ATOM 9800 C CA . ILE B 1 579 ? 4.902 49.844 52.906 1 87.44 579 ILE B CA 1
ATOM 9801 C C . ILE B 1 579 ? 4.914 48.625 53.844 1 87.44 579 ILE B C 1
ATOM 9803 O O . ILE B 1 579 ? 5.945 48.312 54.438 1 87.44 579 ILE B O 1
ATOM 9807 N N . GLU B 1 580 ? 3.76 48.062 53.938 1 84.19 580 GLU B N 1
ATOM 9808 C CA . GLU B 1 580 ? 3.654 46.875 54.812 1 84.19 580 GLU B CA 1
ATOM 9809 C C . GLU B 1 580 ? 4.492 45.719 54.25 1 84.19 580 GLU B C 1
ATOM 9811 O O . GLU B 1 580 ? 4.582 45.531 53.031 1 84.19 580 GLU B O 1
ATOM 9816 N N . GLY B 1 581 ? 5.141 45 55.062 1 77.75 581 GLY B N 1
ATOM 9817 C CA . GLY B 1 581 ? 6.043 43.938 54.719 1 77.75 581 GLY B CA 1
ATOM 9818 C C . GLY B 1 581 ? 5.438 42.938 53.719 1 77.75 581 GLY B C 1
ATOM 9819 O O . GLY B 1 581 ? 6.082 42.531 52.75 1 77.75 581 GLY B O 1
ATOM 9820 N N . GLU B 1 582 ? 4.191 42.625 53.875 1 75.62 582 GLU B N 1
ATOM 9821 C CA . GLU B 1 582 ? 3.533 41.656 53.031 1 75.62 582 GLU B CA 1
ATOM 9822 C C . GLU B 1 582 ? 3.363 42.188 51.594 1 75.62 582 GLU B C 1
ATOM 9824 O O . GLU B 1 582 ? 3.492 41.438 50.625 1 75.62 582 GLU B O 1
ATOM 9829 N N . LYS B 1 583 ? 3.182 43.375 51.344 1 79.31 583 LYS B N 1
ATOM 9830 C CA . LYS B 1 583 ? 2.947 44 50.062 1 79.31 583 LYS B CA 1
ATOM 9831 C C . LYS B 1 583 ? 4.258 44.188 49.281 1 79.31 583 LYS B C 1
ATOM 9833 O O . LYS B 1 583 ? 4.285 44.125 48.062 1 79.31 583 LYS B O 1
ATOM 9838 N N . LEU B 1 584 ? 5.312 44.344 50.062 1 78.06 584 LEU B N 1
ATOM 9839 C CA . LEU B 1 584 ? 6.621 44.594 49.469 1 78.06 584 LEU B CA 1
ATOM 9840 C C . LEU B 1 584 ? 7.082 43.406 48.625 1 78.06 584 LEU B C 1
ATOM 9842 O O . LEU B 1 584 ? 7.66 43.594 47.562 1 78.06 584 LEU B O 1
ATOM 9846 N N . ASP B 1 585 ? 6.703 42.25 49.094 1 71.19 585 ASP B N 1
ATOM 9847 C CA . ASP B 1 585 ? 7.121 41 48.406 1 71.19 585 ASP B CA 1
ATOM 9848 C C . ASP B 1 585 ? 6.395 40.844 47.094 1 71.19 585 ASP B C 1
ATOM 9850 O O . ASP B 1 585 ? 6.961 40.312 46.125 1 71.19 585 ASP B O 1
ATOM 9854 N N . PHE B 1 586 ? 5.266 41.531 47 1 74.19 586 PHE B N 1
ATOM 9855 C CA . PHE B 1 586 ? 4.434 41.281 45.812 1 74.19 586 PHE B CA 1
ATOM 9856 C C . PHE B 1 586 ? 4.609 42.406 44.812 1 74.19 586 PHE B C 1
ATOM 9858 O O . PHE B 1 586 ? 4.273 42.25 43.625 1 74.19 586 PHE B O 1
ATOM 9865 N N . LEU B 1 587 ? 5.215 43.469 45.125 1 76.56 587 LEU B N 1
ATOM 9866 C CA . LEU B 1 587 ? 5.277 44.656 44.281 1 76.56 587 LEU B CA 1
ATOM 9867 C C . LEU B 1 587 ? 6.102 44.375 43.031 1 76.56 587 LEU B C 1
ATOM 9869 O O . LEU B 1 587 ? 5.797 44.906 41.969 1 76.56 587 LEU B O 1
ATOM 9873 N N . LEU B 1 588 ? 7.109 43.469 43.18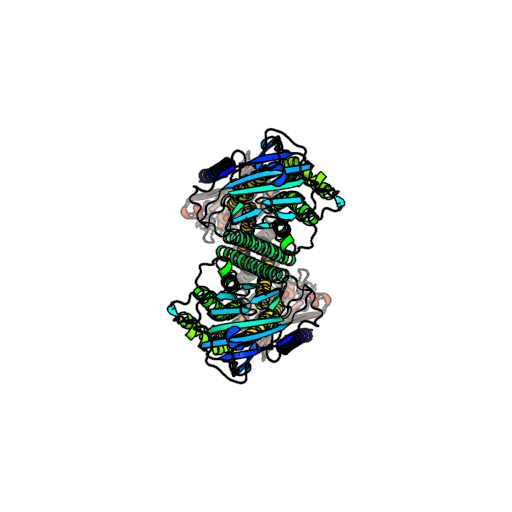8 1 75.56 588 LEU B N 1
ATOM 9874 C CA . LEU B 1 588 ? 8.008 43.25 42.062 1 75.56 588 LEU B CA 1
ATOM 9875 C C . LEU B 1 588 ? 7.77 41.875 41.438 1 75.56 588 LEU B C 1
ATOM 9877 O O . LEU B 1 588 ? 8.586 41.375 40.656 1 75.56 588 LEU B O 1
ATOM 9881 N N . SER B 1 589 ? 6.582 41.219 41.906 1 71.75 589 SER B N 1
ATOM 9882 C CA . SER B 1 589 ? 6.273 39.906 41.344 1 71.75 589 SER B CA 1
ATOM 9883 C C . SER B 1 589 ? 5.121 40 40.344 1 71.75 589 SER B C 1
ATOM 9885 O O . SER B 1 589 ? 4.391 40.969 40.312 1 71.75 589 SER B O 1
ATOM 9887 N N . GLU B 1 590 ? 5.031 39.062 39.344 1 63.88 590 GLU B N 1
ATOM 9888 C CA . GLU B 1 590 ? 3.971 38.969 38.344 1 63.88 590 GLU B CA 1
ATOM 9889 C C . GLU B 1 590 ? 2.609 38.75 39 1 63.88 590 GLU B C 1
ATOM 9891 O O . GLU B 1 590 ? 1.571 38.906 38.375 1 63.88 590 GLU B O 1
ATOM 9896 N N . LYS B 1 591 ? 2.561 38.469 40.094 1 57.5 591 LYS B N 1
ATOM 9897 C CA . LYS B 1 591 ? 1.324 38.156 40.812 1 57.5 591 LYS B CA 1
ATOM 9898 C C . LYS B 1 591 ? 0.686 39.438 41.375 1 57.5 591 LYS B C 1
ATOM 9900 O O . LYS B 1 591 ? -0.179 39.344 42.25 1 57.5 591 LYS B O 1
ATOM 9905 N N . ARG B 1 592 ? 0.886 40.469 40.906 1 54.81 592 ARG B N 1
ATOM 9906 C CA . ARG B 1 592 ? 0.497 41.812 41.406 1 54.81 592 ARG B CA 1
ATOM 9907 C C . ARG B 1 592 ? -0.979 42.062 41.125 1 54.81 592 ARG B C 1
ATOM 9909 O O . ARG B 1 592 ? -1.493 41.719 40.062 1 54.81 592 ARG B O 1
ATOM 9916 N N . LYS B 1 593 ? -1.751 42.125 41.969 1 51.69 593 LYS B N 1
ATOM 9917 C CA . LYS B 1 593 ? -3.184 42.406 41.938 1 51.69 593 LYS B CA 1
ATOM 9918 C C . LYS B 1 593 ? -3.447 43.812 41.438 1 51.69 593 LYS B C 1
ATOM 9920 O O . LYS B 1 593 ? -3.994 44.656 42.156 1 51.69 593 LYS B O 1
ATOM 9925 N N . ASN B 1 594 ? -2.996 44.219 40.25 1 51.75 594 ASN B N 1
ATOM 9926 C CA . ASN B 1 594 ? -3.312 45.469 39.562 1 51.75 594 ASN B CA 1
ATOM 9927 C C . ASN B 1 594 ? -2.756 46.656 40.312 1 51.75 594 ASN B C 1
ATOM 9929 O O . ASN B 1 594 ? -3.086 47.812 39.969 1 51.75 594 ASN B O 1
ATOM 9933 N N . GLN B 1 595 ? -1.898 46.5 41.438 1 56.94 595 GLN B N 1
ATOM 9934 C CA . GLN B 1 595 ? -1.285 47.594 42.156 1 56.94 595 GLN B CA 1
ATOM 9935 C C . GLN B 1 595 ? 0.217 47.656 41.906 1 56.94 595 GLN B C 1
ATOM 9937 O O . GLN B 1 595 ? 0.855 46.625 41.656 1 56.94 595 GLN B O 1
ATOM 9942 N N . GLY B 1 596 ? 0.745 48.844 41.688 1 62.84 596 GLY B N 1
ATOM 9943 C CA . GLY B 1 596 ? 2.178 49.062 41.625 1 62.84 596 GLY B CA 1
ATOM 9944 C C . GLY B 1 596 ? 2.748 48.781 40.25 1 62.84 596 GLY B C 1
ATOM 9945 O O . GLY B 1 596 ? 3.875 48.312 40.125 1 62.84 596 GLY B O 1
ATOM 9946 N N . VAL B 1 597 ? 1.965 48.938 39.281 1 65 597 VAL B N 1
ATOM 9947 C CA . VAL B 1 597 ? 2.326 48.625 37.875 1 65 597 VAL B CA 1
ATOM 9948 C C . VAL B 1 597 ? 3.543 49.438 37.469 1 65 597 VAL B C 1
ATOM 9950 O O . VAL B 1 597 ? 4.43 48.969 36.781 1 65 597 VAL B O 1
ATOM 9953 N N . GLY B 1 598 ? 3.617 50.656 38.062 1 70.88 598 GLY B N 1
ATOM 9954 C CA . GLY B 1 598 ? 4.719 51.531 37.688 1 70.88 598 GLY B CA 1
ATOM 9955 C C . GLY B 1 598 ? 6.07 51.031 38.125 1 70.88 598 GLY B C 1
ATOM 9956 O O . GLY B 1 598 ? 7.004 50.938 37.344 1 70.88 598 GLY B O 1
ATOM 9957 N N . LEU B 1 599 ? 6.121 50.625 39.406 1 80.81 599 LEU B N 1
ATOM 9958 C CA . LEU B 1 599 ? 7.375 50.125 39.969 1 80.81 599 LEU B CA 1
ATOM 9959 C C . LEU B 1 599 ? 7.809 48.812 39.312 1 80.81 599 LEU B C 1
ATOM 9961 O O . LEU B 1 599 ? 8.992 48.625 39.062 1 80.81 599 LEU B O 1
ATOM 9965 N N . PHE B 1 600 ? 6.848 48.062 39.062 1 80.81 600 PHE B N 1
ATOM 9966 C CA . PHE B 1 600 ? 7.098 46.812 38.406 1 80.81 600 PHE B CA 1
ATOM 9967 C C . PHE B 1 600 ? 7.684 47 37.031 1 80.81 600 PHE B C 1
ATOM 9969 O O . PHE B 1 600 ? 8.648 46.344 36.656 1 80.81 600 PHE B O 1
ATOM 9976 N N . ASN B 1 601 ? 7.137 47.906 36.25 1 73.25 601 ASN B N 1
ATOM 9977 C CA . ASN B 1 601 ? 7.609 48.188 34.906 1 73.25 601 ASN B CA 1
ATOM 9978 C C . ASN B 1 601 ? 9.039 48.719 34.906 1 73.25 601 ASN B C 1
ATOM 9980 O O . ASN B 1 601 ? 9.852 48.344 34.062 1 73.25 601 ASN B O 1
ATOM 9984 N N . ILE B 1 602 ? 9.266 49.531 35.844 1 81.62 602 ILE B N 1
ATOM 9985 C CA . ILE B 1 602 ? 10.609 50.094 35.938 1 81.62 602 ILE B CA 1
ATOM 9986 C C . ILE B 1 602 ? 11.594 49 36.344 1 81.62 602 ILE B C 1
ATOM 9988 O O . ILE B 1 602 ? 12.711 48.938 35.812 1 81.62 602 ILE B O 1
ATOM 9992 N N . HIS B 1 603 ? 11.164 48.156 37.25 1 86.31 603 HIS B N 1
ATOM 9993 C CA . HIS B 1 603 ? 11.992 47.031 37.688 1 86.31 603 HIS B CA 1
ATOM 9994 C C . HIS B 1 603 ? 12.398 46.156 36.469 1 86.31 603 HIS B C 1
ATOM 9996 O O . HIS B 1 603 ? 13.578 45.844 36.281 1 86.31 603 HIS B O 1
ATOM 10002 N N . HIS B 1 604 ? 11.469 45.812 35.656 1 80.5 604 HIS B N 1
ATOM 10003 C CA . HIS B 1 604 ? 11.719 44.969 34.5 1 80.5 604 HIS B CA 1
ATOM 10004 C C . HIS B 1 604 ? 12.562 45.688 33.438 1 80.5 604 HIS B C 1
ATOM 10006 O O . HIS B 1 604 ? 13.398 45.062 32.781 1 80.5 604 HIS B O 1
ATOM 10012 N N . ARG B 1 605 ? 12.273 46.906 33.281 1 76.56 605 ARG B N 1
ATOM 10013 C CA . ARG B 1 605 ? 13.047 47.688 32.312 1 76.56 605 ARG B CA 1
ATOM 10014 C C . ARG B 1 605 ? 14.516 47.75 32.719 1 76.56 605 ARG B C 1
ATOM 10016 O O . ARG B 1 605 ? 15.406 47.594 31.891 1 76.56 605 ARG B O 1
ATOM 10023 N N . LEU B 1 606 ? 14.727 47.906 33.938 1 84.88 606 LEU B N 1
ATOM 10024 C CA . LEU B 1 606 ? 16.094 47.969 34.469 1 84.88 606 LEU B CA 1
ATOM 10025 C C . LEU B 1 606 ? 16.781 46.594 34.375 1 84.88 606 LEU B C 1
ATOM 10027 O O . LEU B 1 606 ? 17.969 46.531 34.062 1 84.88 606 LEU B O 1
ATOM 10031 N N . LEU B 1 607 ? 16.016 45.594 34.625 1 85.88 607 LEU B N 1
ATOM 10032 C CA . LEU B 1 607 ? 16.547 44.25 34.5 1 85.88 607 LEU B CA 1
ATOM 10033 C C . LEU B 1 607 ? 17.016 43.969 33.094 1 85.88 607 LEU B C 1
ATOM 10035 O O . LEU B 1 607 ? 18.062 43.375 32.875 1 85.88 607 LEU B O 1
ATOM 10039 N N . ARG B 1 608 ? 16.234 44.438 32.188 1 80.62 608 ARG B N 1
ATOM 10040 C CA . ARG B 1 608 ? 16.531 44.219 30.781 1 80.62 608 ARG B CA 1
ATOM 10041 C C . ARG B 1 608 ? 17.75 45 30.344 1 80.62 608 ARG B C 1
ATOM 10043 O O . ARG B 1 608 ? 18.594 44.531 29.578 1 80.62 608 ARG B O 1
ATOM 10050 N N . LEU B 1 609 ? 17.891 46.156 30.828 1 79.25 609 LEU B N 1
ATOM 10051 C CA . LEU B 1 609 ? 18.922 47.062 30.359 1 79.25 609 LEU B CA 1
ATOM 10052 C C . LEU B 1 609 ? 20.234 46.812 31.094 1 79.25 609 LEU B C 1
ATOM 10054 O O . LEU B 1 609 ? 21.312 46.844 30.5 1 79.25 609 LEU B O 1
ATOM 10058 N N . TYR B 1 610 ? 20.125 46.531 32.375 1 85.19 610 TYR B N 1
ATOM 10059 C CA . TYR B 1 610 ? 21.344 46.531 33.188 1 85.19 610 TYR B CA 1
ATOM 10060 C C . TYR B 1 610 ? 21.531 45.219 33.906 1 85.19 610 TYR B C 1
ATOM 10062 O O . TYR B 1 610 ? 22.531 45 34.594 1 85.19 610 TYR B O 1
ATOM 10070 N N . GLY B 1 611 ? 20.547 44.25 33.781 1 83.62 611 GLY B N 1
ATOM 10071 C CA . GLY B 1 611 ? 20.625 42.969 34.438 1 83.62 611 GLY B CA 1
ATOM 10072 C C . GLY B 1 611 ? 20.312 43 35.938 1 83.62 611 GLY B C 1
ATOM 10073 O O . GLY B 1 611 ? 20.344 42 36.594 1 83.62 611 GLY B O 1
ATOM 10074 N N . ARG B 1 612 ? 20.141 44.281 36.469 1 86.69 612 ARG B N 1
ATOM 10075 C CA . ARG B 1 612 ? 19.766 44.469 37.844 1 86.69 612 ARG B CA 1
ATOM 10076 C C . ARG B 1 612 ? 18.484 45.312 37.969 1 86.69 612 ARG B C 1
ATOM 10078 O O . ARG B 1 612 ? 18.297 46.25 37.219 1 86.69 612 ARG B O 1
ATOM 10085 N N . GLY B 1 613 ? 17.625 44.906 38.844 1 88.19 613 GLY B N 1
ATOM 10086 C CA . GLY B 1 613 ? 16.359 45.594 39.031 1 88.19 613 GLY B CA 1
ATOM 10087 C C . GLY B 1 613 ? 16.359 46.531 40.219 1 88.19 613 GLY B C 1
ATOM 10088 O O . GLY B 1 613 ? 17.406 47.031 40.625 1 88.19 613 GLY B O 1
ATOM 10089 N N . LEU B 1 614 ? 15.148 46.844 40.719 1 91.75 614 LEU B N 1
ATOM 10090 C CA . LEU B 1 614 ? 14.938 47.75 41.875 1 91.75 614 LEU B CA 1
ATOM 10091 C C . LEU B 1 614 ? 15.125 47 43.188 1 91.75 614 LEU B C 1
ATOM 10093 O O . LEU B 1 614 ? 14.75 45.844 43.312 1 91.75 614 LEU B O 1
ATOM 10097 N N . ASP B 1 615 ? 15.836 47.625 44.094 1 92.06 615 ASP B N 1
ATOM 10098 C CA . ASP B 1 615 ? 15.883 47.188 45.5 1 92.06 615 ASP B CA 1
ATOM 10099 C C . ASP B 1 615 ? 15.031 48.094 46.375 1 92.06 615 ASP B C 1
ATOM 10101 O O . ASP B 1 615 ? 15.312 49.281 46.531 1 92.06 615 ASP B O 1
ATOM 10105 N N . ILE B 1 616 ? 13.945 47.5 47 1 92.69 616 ILE B N 1
ATOM 10106 C CA . ILE B 1 616 ? 13.023 48.312 47.781 1 92.69 616 ILE B CA 1
ATOM 10107 C C . ILE B 1 616 ? 13.117 47.938 49.281 1 92.69 616 ILE B C 1
ATOM 10109 O O . ILE B 1 616 ? 13.023 46.75 49.625 1 92.69 616 ILE B O 1
ATOM 10113 N N . SER B 1 617 ? 13.445 48.812 50.125 1 92.44 617 SER B N 1
ATOM 10114 C CA . SER B 1 617 ? 13.422 48.656 51.562 1 92.44 617 SER B CA 1
ATOM 10115 C C . SER B 1 617 ? 12.422 49.625 52.188 1 92.44 617 SER B C 1
ATOM 10117 O O . SER B 1 617 ? 12.406 50.812 51.906 1 92.44 617 SER B O 1
ATOM 10119 N N . SER B 1 618 ? 11.406 49.094 52.969 1 91.44 618 SER B N 1
ATOM 10120 C CA . SER B 1 618 ? 10.383 49.938 53.562 1 91.44 618 SER B CA 1
ATOM 10121 C C . SER B 1 618 ? 10.023 49.469 54.969 1 91.44 618 SER B C 1
ATOM 10123 O O . SER B 1 618 ? 10.102 48.281 55.25 1 91.44 618 SER B O 1
ATOM 10125 N N . GLU B 1 619 ? 9.812 50.344 55.938 1 88.06 619 GLU B N 1
ATOM 10126 C CA . GLU B 1 619 ? 9.305 50.094 57.281 1 88.06 619 GLU B CA 1
ATOM 10127 C C . GLU B 1 619 ? 8.086 50.969 57.562 1 88.06 619 GLU B C 1
ATOM 10129 O O . GLU B 1 619 ? 8.078 52.156 57.25 1 88.06 619 GLU B O 1
ATOM 10134 N N . MET B 1 620 ? 7.09 50.375 58.156 1 89.81 620 MET B N 1
ATOM 10135 C CA . MET B 1 620 ? 5.875 51.125 58.469 1 89.81 620 MET B CA 1
ATOM 10136 C C . MET B 1 620 ? 6.176 52.25 59.438 1 89.81 620 MET B C 1
ATOM 10138 O O . MET B 1 620 ? 6.84 52.062 60.469 1 89.81 620 MET B O 1
ATOM 10142 N N . GLY B 1 621 ? 5.762 53.375 59.031 1 87.75 621 GLY B N 1
ATOM 10143 C CA . GLY B 1 621 ? 5.918 54.531 59.875 1 87.75 621 GLY B CA 1
ATOM 10144 C C . GLY B 1 621 ? 7.238 55.25 59.688 1 87.75 621 GLY B C 1
ATOM 10145 O O . GLY B 1 621 ? 7.461 56.344 60.219 1 87.75 621 GLY B O 1
ATOM 10146 N N . ARG B 1 622 ? 8.234 54.719 59 1 89 622 ARG B N 1
ATOM 10147 C CA . ARG B 1 622 ? 9.555 55.312 58.812 1 89 622 ARG B CA 1
ATOM 10148 C C . ARG B 1 622 ? 9.789 55.688 57.375 1 89 622 ARG B C 1
ATOM 10150 O O . ARG B 1 622 ? 10.68 56.5 57.062 1 89 622 ARG B O 1
ATOM 10157 N N . GLY B 1 623 ? 9.047 55.156 56.5 1 93.12 623 GLY B N 1
ATOM 10158 C CA . GLY B 1 623 ? 9.188 55.531 55.094 1 93.12 623 GLY B CA 1
ATOM 10159 C C . GLY B 1 623 ? 9.711 54.406 54.219 1 93.12 623 GLY B C 1
ATOM 10160 O O . GLY B 1 623 ? 9.703 53.25 54.625 1 93.12 623 GLY B O 1
ATOM 10161 N N . THR B 1 624 ? 10.008 54.719 52.938 1 94.06 624 THR B N 1
ATOM 10162 C CA . THR B 1 624 ? 10.43 53.75 51.938 1 94.06 624 THR B CA 1
ATOM 10163 C C . THR B 1 624 ? 11.672 54.25 51.219 1 94.06 624 THR B C 1
ATOM 10165 O O . THR B 1 624 ? 11.805 55.438 50.938 1 94.06 624 THR B O 1
ATOM 10168 N N . CYS B 1 625 ? 12.641 53.312 50.938 1 95.44 625 CYS B N 1
ATOM 10169 C CA . CYS B 1 625 ? 13.828 53.625 50.125 1 95.44 625 CYS B CA 1
ATOM 10170 C C . CYS B 1 625 ? 13.922 52.688 48.938 1 95.44 625 CYS B C 1
ATOM 10172 O O . CYS B 1 625 ? 13.906 51.469 49.062 1 95.44 625 CYS B O 1
ATOM 10174 N N . VAL B 1 626 ? 13.906 53.312 47.75 1 94.94 626 VAL B N 1
ATOM 10175 C CA . VAL B 1 626 ? 14.086 52.562 46.5 1 94.94 626 VAL B CA 1
ATOM 10176 C C . VAL B 1 626 ? 15.477 52.844 45.938 1 94.94 626 VAL B C 1
ATOM 10178 O O . VAL B 1 626 ? 15.875 54 45.781 1 94.94 626 VAL B O 1
ATOM 10181 N N . ARG B 1 627 ? 16.234 51.781 45.625 1 94.56 627 ARG B N 1
ATOM 10182 C CA . ARG B 1 627 ? 17.594 51.938 45.125 1 94.56 627 ARG B CA 1
ATOM 10183 C C . ARG B 1 627 ? 17.812 51.094 43.875 1 94.56 627 ARG B C 1
ATOM 10185 O O . ARG B 1 627 ? 17.25 50.031 43.719 1 94.56 627 ARG B O 1
ATOM 10192 N N . PHE B 1 628 ? 18.578 51.688 42.969 1 93.19 628 PHE B N 1
ATOM 10193 C CA . PHE B 1 628 ? 19.016 50.906 41.781 1 93.19 628 PHE B CA 1
ATOM 10194 C C . PHE B 1 628 ? 20.375 51.406 41.312 1 93.19 628 PHE B C 1
ATOM 10196 O O . PHE B 1 628 ? 20.812 52.5 41.656 1 93.19 628 PHE B O 1
ATOM 10203 N N . MET B 1 629 ? 21.141 50.5 40.594 1 90.19 629 MET B N 1
ATOM 10204 C CA . MET B 1 629 ? 22.469 50.812 40.094 1 90.19 629 MET B CA 1
ATOM 10205 C C . MET B 1 629 ? 22.5 50.812 38.594 1 90.19 629 MET B C 1
ATOM 10207 O O . MET B 1 629 ? 21.906 49.969 37.938 1 90.19 629 MET B O 1
ATOM 10211 N N . MET B 1 630 ? 22.984 51.812 38 1 87.75 630 MET B N 1
ATOM 10212 C CA . MET B 1 630 ? 23.234 51.875 36.562 1 87.75 630 MET B CA 1
ATOM 10213 C C . MET B 1 630 ? 24.703 51.688 36.25 1 87.75 630 MET B C 1
ATOM 10215 O O . MET B 1 630 ? 25.562 52.438 36.75 1 87.75 630 MET B O 1
ATOM 10219 N N . LEU B 1 631 ? 25.016 50.594 35.531 1 79.62 631 LEU B N 1
ATOM 10220 C CA . LEU B 1 631 ? 26.391 50.25 35.219 1 79.62 631 LEU B CA 1
ATOM 10221 C C . LEU B 1 631 ? 26.969 51.156 34.156 1 79.62 631 LEU B C 1
ATOM 10223 O O . LEU B 1 631 ? 26.25 51.562 33.25 1 79.62 631 LEU B O 1
ATOM 10227 N N . GLU B 1 632 ? 28.094 51.625 34.375 1 70.62 632 GLU B N 1
ATOM 10228 C CA . GLU B 1 632 ? 28.812 52.469 33.406 1 70.62 632 GLU B CA 1
ATOM 10229 C C . GLU B 1 632 ? 29.125 51.719 32.125 1 70.62 632 GLU B C 1
ATOM 10231 O O . GLU B 1 632 ? 29.438 50.5 32.156 1 70.62 632 GLU B O 1
ATOM 10236 N N . GLY B 1 633 ? 28.766 52.188 30.859 1 58.91 633 GLY B N 1
ATOM 10237 C CA . GLY B 1 633 ? 29.172 51.656 29.562 1 58.91 633 GLY B CA 1
ATOM 10238 C C . GLY B 1 633 ? 28.016 51.156 28.734 1 58.91 633 GLY B C 1
ATOM 10239 O O . GLY B 1 633 ? 28.188 50.812 27.547 1 58.91 633 GLY B O 1
ATOM 10240 N N . ARG B 1 634 ? 26.844 50.75 29.266 1 50.84 634 ARG B N 1
ATOM 10241 C CA . ARG B 1 634 ? 25.828 50.156 28.406 1 50.84 634 ARG B CA 1
ATOM 10242 C C . ARG B 1 634 ? 24.875 51.219 27.875 1 50.84 634 ARG B C 1
ATOM 10244 O O . ARG B 1 634 ? 23.703 51.281 28.25 1 50.84 634 ARG B O 1
ATOM 10251 N N . GLU B 1 635 ? 25.359 52.375 27.625 1 46.66 635 GLU B N 1
ATOM 10252 C CA . GLU B 1 635 ? 24.516 53.375 26.984 1 46.66 635 GLU B CA 1
ATOM 10253 C C . GLU B 1 635 ? 23.75 52.781 25.797 1 46.66 635 GLU B C 1
ATOM 10255 O O . GLU B 1 635 ? 22.703 53.281 25.422 1 46.66 635 GLU B O 1
ATOM 10260 N N . GLU B 1 636 ? 24.516 52.062 24.828 1 39.84 636 GLU B N 1
ATOM 10261 C CA . GLU B 1 636 ? 24.062 51.812 23.469 1 39.84 636 GLU B CA 1
ATOM 10262 C C . GLU B 1 636 ? 23.078 50.625 23.422 1 39.84 636 GLU B C 1
ATOM 10264 O O . GLU B 1 636 ? 22.578 50.281 22.359 1 39.84 636 GLU B O 1
ATOM 10269 N N . LEU B 1 637 ? 22.5 50.156 24.391 1 34.66 637 LEU B N 1
ATOM 10270 C CA . LEU B 1 637 ? 21.656 49.156 23.781 1 34.66 637 LEU B CA 1
ATOM 10271 C C . LEU B 1 637 ? 20.344 49.75 23.281 1 34.66 637 LEU B C 1
ATOM 10273 O O . LEU B 1 637 ? 19.719 50.531 24 1 34.66 637 LEU B O 1
#

Secondary structure (DSSP, 8-state):
-HHHHHHHHHHHHHHHHHHHHHHHHHHHS-----BBTTEEE-SSS---TT--EE--EEEEEEET----HHHHHSSSPPPP-EEEEES--TTSGGGBSS---SSEEEEEEEEEE--TT-SSEEEEE--BSSEEEEEETTEEEEEES-SSS-GGG-------EEEEPPSS-SEEEEEEEEEESS-SS-SB-S--EEEEHHHHHHHHHHHHHHHHHHHHHHHHHHHHHHHHHHHH---HHHHHHHHHHHHHHHHHTTSTT-HHHHH-TTS-HHHHHHHHHHHHHHHHHHHHHHHHHH-GGG--HHHHHHHHTHHHHHHHHTTS-HHHHHHTHHHHHHHHHHHHHHHHHHHHHHHHTT-TTHHHHHHHHHHHHHHHHHHHHHHTT-SS---TTHHHHHHHHHHHHHHHHHHHHHHHHHHHHHHHHHHHHHHHHHHHHHHHHHHHHHHT---HHHHHHHHHHHHHHHHH-HHHHHHHHHHHHHHHHHHHH---TT-EEEHHHHHHHHHHHHHHHHHHHGGGEEEEEEE-S-TT-EEETTSHHHHHHHHHHTTGGGSTT-EEEEEEEEE-SSEEEEEEEE-SS---HHHHHHHTSTT--S--HHHHHHHHHHHHHHS---EEEEETTTEEEEEEEEETT----/-HHHHHHHHHHHHHHHHHHHHHHHHHHHS-----BBTTEEE-SSS---TT--EE--EEEEEEET----HHHHHSSSPPPP-EEEEES--TTSGGGBSS---SSEEEEEEEEEE--TT-SSEEEEE--BSBEEEEEETTEEEEEES-SSS-GGG-------EEEEPPSS-SEEEEEEEEEESS-SS-SB-S--EEEEHHHHHHHHHHHHHHHHHHHHHHHHHHHHHHHHHHHH---HHHHHHHHHHHHHHHHHTTSTT-HHHHH-TTS-HHHHHHHHHHHHHHHHHHHHHHHHHH-GGG--HHHHHHHHTHHHHHHHHTTS-HHHHHTTHHHHHHHHHHHHHHHHHHHHHHHHTT-TTHHHHHHHHHHHHHHHHHHHHHHTT-SS---TTHHHHHHHHHHHHHHHHHHHHHHHHHHHHHHHHHHHHHHHHHHHHHHHHHHHHHHT---HHHHHHHHHHHHHHHHH-HHHHHHHHHHHHHHHHHHHH---TT-EEEHHHHHHHHHHHHHHHHHHHGGGEEEEEEE-S-TT-EEETTSHHHHHHHHHHTTGGGSTT-EEEEEEEEE-SSEEEEEEEE-SS---HHHHHHHTSTT--S--HHHHHHHHHHHHHHS---EEEEETTTEEEEEEEEETT----

pLDDT: mean 82.2, std 11.6, range [34.66, 95.94]

Radius of gyration: 49.93 Å; Cα contacts (8 Å, |Δi|>4): 2134; chains: 2; bounding box: 80×143×100 Å

Organism: NCBI:txid360422

Sequence (1274 aa):
MKSIRLNLRIVFIILFIVFMIFALIMMYSGGSELAYNGKVDLSSAYFKQNELVPLDGNWEFYWDRLLTTENFASEPAPQMDSFMEVPGDWSNRESGSKVYPHYGIATYRLRLNYPSTIKDPALRIKRIASAFKIYANGRLIEQVGNLRDKPSNLQQSCKLLIVDLPKDKQQVEIVFQVANLDYARGGLRESPVFGSKKVLEEQKMILFALQLLFIGSVSIFGIYYLLIFILERKSKTALLFIILCFVTALRSLVWGELPLINFFPKVPIKVGVYINYITGYNLMPIIILVIISIYPLEYKKTIVGLILMPNIFFEVLLLTPAKFMASFNKYFYVLMVLQIIYILGVLIKAVICRRDNAILVFISMGIFVLSIIEEMFHYKGIGSSNISYVYLCGNFALIMAMAFVQAGKQASIYKKLILYNKNLIEADRLRDKIMATEMSFLQAQIKPHFLYNAMSAIANVCEKDGKKAGNLIVDLAIYLRGSLEFNRLDKMVTIEKELEFISRYFNIEQARFGQKIQLLKEIEVSLDYKIPVLILQPLVENAVRHGISKKQVGGRVMVRMMKRTEGIIIEIEDDGIGIEGEKLDFLLSEKRKNQGVGLFNIHHRLLRLYGRGLDISSEMGRGTCVRFMMLEGREELMKSIRLNLRIVFIILFIVFMIFALIMMYSGGSELAYNGKVDLSSAYFKQNELVPLDGNWEFYWDRLLTTENFASEPAPQMDSFMEVPGDWSNRESGSKVYPHYGIATYRLRLNYPSTIKDPALRIKRIASAFKIYANGRLIEQVGNLRDKPSNLQQSCKLLIVDLPKDKQQVEIVFQVANLDYARGGLRESPVFGSKKVLEEQKMILFALQLLFIGSVSIFGIYYLLIFILERKSKTALLFIILCFVTALRSLVWGELPLINFFPKVPIKVGVYINYITGYNLMPIIILVIISIYPLEYKKTIVGLILMPNIFFEVLLLTPAKFMASFNKYFYVLMVLQIIYILGVLIKAVICRRDNAILVFISMGIFVLSIIEEMFHYKGIGSSNISYVYLCGNFALIMAMAFVQAGKQASIYKKLILYNKNLIEADRLRDKIMATEMSFLQAQIKPHFLYNAMSAIANVCEKDGKKAGNLIVDLAIYLRGSLEFNRLDKMVTIEKELEFISRYFNIEQARFGQKIQLLKEIEVSLDYKIPVLILQPLVENAVRHGISKKQVGGRVMVRMMKRTEGIIIEIEDDGIGIEGEKLDFLLSEKRKNQGVGLFNIHHRLLRLYGRGLDISSEMGRGTCVRFMMLEGREEL

Nearest PDB structures (foldseek):
  4zki-assembly1_B  TM=6.363E-01  e=1.420E-07  Lactiplantibacillus plantarum JDM1
  2c2a-assembly1_A-2  TM=5.055E-01  e=1.571E-07  Thermotoga maritima
  3a0z-assembly2_B  TM=7.281E-01  e=1.197E-04  Thermotoga maritima
  8f5f-assembly2_B-2  TM=4.107E-01  e=7.983E-05  Homo sapiens
  8egd-assembly1_A-2  TM=4.018E-01  e=6.197E-05  Rattus norvegicus